Protein AF-0000000087569165 (afdb_homodimer)

Nearest PDB structures (foldseek):
  4cb9-assembly1_A  TM=2.034E-01  e=5.579E-02  Homo sapiens
  8qai-assembly2_B  TM=3.738E-01  e=1.647E+00  synthetic construct
  8e12-assembly1_C  TM=3.522E-01  e=5.221E+00  synthetic construct
  5qsu-assembly3_B  TM=2.394E-01  e=3.291E+00  Homo sapiens
  4cb9-assembly1_A  TM=1.920E-01  e=5.017E-02  Homo sapiens

Organism: Thalassiosira oceanica (NCBI:txid159749)

Secondary structure (DSSP, 8-state):
-THHHHHHHHHHHHT------SSTTHHHHHHHHHHHHHHHHHHHGGG--HHHHHHHIIIIIHHHHHHHHHH--SGGGG---SSSSS-S-TTS--PPPPPPPTT-HHHHHHHHHHHHSTT--SSPPPHHHHHHHHHHHHHHTT--S-GGGHHHHHSTT---------S-TT-HHHHTHHHHHHHHHHHHHHTGGGGTHHIIIIIHHHHHHHHHHHHT-B-THHHH--S-----SS-----B---HHHHHHHHHHHHHHHHHHHHHGGGS-HHHHHHHHHHHHHHHHHHHHHHHHHHHHHHHHHHHHHHHHTT-S-S------GGGTHHHHHHHHHHHHHHHTTHHHHHHHHHHH--HHHHHHHHHHHHHHHHHHHHHHT-HHHHHHHHHHHHHHT-S-HHHHHHHHHS--S---TT-THHHHHHHHHHHHHHHHHHHHHHHHT---S-----SS-HHHHHHHHHHHHHHHHHHHHHHHHHHHGGG--TTHHHHTTTS-----HHHHHHHHHHHHHHHHHHTS-HHHHHHHHHHHHHHHHHHTT-S-HHHHHHHHHHIIIIIGGGGT------/-THHHHHHHHHHHHT------SSS-HHHHHHHHHHHHHHHHHHHGGG--HHHHHHHIIIIIHHHHHHHHHH--SGGGG---SSSSS-S-TTS--PPPPPPPTT-HHHHHHHHHHHHSTT--SSPPPHHHHHHHHHHHHHHTT--S-GGGHHHHHSTT---------S-TT-HHHHTHHHHHHHHHHHHHHTGGGGTHHIIIIIHHHHHHHHHHHHT-B-THHHHTTS-----SS-----B---HHHHHHHHHHHHHHHHHHHHHGGGS-HHHHHHHHHHHHHHHHHHHHHHHHHHHHHHHHHHHHHHHHTT-S-S------GGGTHHHHHHHHHHHHHHHTTHHHHHHHHHHH--HHHHHHHHHHHHHHHHHHHHHHT-HHHHHHHHHHHHHHT-S-HHHHHHHHHS--S---TT-THHHHHHHHHHHHHHHHHHHHHHHHT---S-----SS-HHHHHHHHHHHHHHHHHHHHHHHHHHHGGG--TTHHHHHHHS-----HHHHHHHHHHHHHHHHHHHS-HHHHHHHHHHHHHHHHHHTT-S-HHHHHHHHHHIIIIIGGGGT------

Sequence (1142 aa):
ALWRPLLDGLASGICSSASSISGGVGCLVQRGSTMALRAILLRHGHLFSVAQWSAVLEKVILPSLQIGAESDTTPVRAISSESPSVSSLDFVGEPLPLPPPCNDEGLQKFQAMSQSDDGSPSRPLGTSELLVEASFADLRHGGDGNLSIAHSLKKKDAEKRNLHLQPFPDSWVATTAPIALGMLSDLTHANFLKLGPQSREILWPLIAKQLVQWSVGFSEDEKKNGSGDADSCRAVSRNWTPCEALVRVSCKERSRMYQQVLATVPELETSEAQGWLRTLSTNLSETLMTTVELEDLLRVEVLESKLAGLGRFPEKIESHDYLSVIPSLKTRCIASHCLQQTIPSFVDQFSNLASEEEIVCVLETLDKSRLACSRARKDEDLALAFQEAFFDQWGDGVEEVEAALKGSDGTGHRGSSEIFFLTQEASATRAIVLVLSYLYCKRRHGSDTSYDWDAEKFAEPLLLERMEEVLSEFLSSEEKDGLLIDPNVWRISRERGGQVAYYCTSFAGVVVDILKMVLDLDACKFERQKASLYPALCSLIRVQSDEIRHLVSDIFRRQVGPLVNVAEIAIALWRPLLDGLASGICSSASSISGGVGCLVQRGSTMALRAILLRHGHLFSVAQWSAVLEKVILPSLQIGAESDTTPVRAISSESPSVSSLDFVGEPLPLPPPCNDEGLQKFQAMSQSDDGSPSRPLGTSELLVEASFADLRHGGDGNLSIAHSLKKKDAEKRNLHLQPFPDSWVATTAPIALGMLSDLTHANFLKLGPQSREILWPLIAKQLVQWSVGFSEDEKKNGSGDADSCRAVSRNWTPCEALVRVSCKERSRMYQQVLATVPELETSEAQGWLRTLSTNLSETLMTTVELEDLLRVEVLESKLAGLGRFPEKIESHDYLSVIPSLKTRCIASHCLQQTIPSFVDQFSNLASEEEIVCVLETLDKSRLACSRARKDEDLALAFQEAFFDQWGDGVEEVEAALKGSDGTGHRGSSEIFFLTQEASATRAIVLVLSYLYCKRRHGSDTSYDWDAEKFAEPLLLERMEEVLSEFLSSEEKDGLLIDPNVWRISRERGGQVAYYCTSFAGVVVDILKMVLDLDACKFERQKASLYPALCSLIRVQSDEIRHLVSDIFRRQVGPLVNVAEIAI

Structure (mmCIF, N/CA/C/O backbone):
data_AF-0000000087569165-model_v1
#
loop_
_entity.id
_entity.type
_entity.pdbx_description
1 polymer 'Sec7/BIG1-like C-terminal domain-containing protein'
#
loop_
_atom_site.group_PDB
_atom_site.id
_atom_site.type_symbol
_atom_site.label_atom_id
_atom_site.label_alt_id
_atom_site.label_comp_id
_atom_site.label_asym_id
_atom_site.label_entity_id
_atom_site.label_seq_id
_atom_site.pdbx_PDB_ins_code
_atom_site.Cartn_x
_atom_site.Cartn_y
_atom_site.Cartn_z
_atom_site.occupancy
_atom_site.B_iso_or_equiv
_atom_site.auth_seq_id
_atom_site.auth_comp_id
_atom_site.auth_asym_id
_atom_site.auth_atom_id
_atom_site.pdbx_PDB_model_num
ATOM 1 N N . ALA A 1 1 ? -5.255 -65.544 -16.073 1 45.85 1 ALA A N 1
ATOM 2 C CA . ALA A 1 1 ? -5.901 -65.144 -17.321 1 45.85 1 ALA A CA 1
ATOM 3 C C . ALA A 1 1 ? -7.134 -64.286 -17.05 1 45.85 1 ALA A C 1
ATOM 5 O O . ALA A 1 1 ? -7.881 -63.952 -17.973 1 45.85 1 ALA A O 1
ATOM 6 N N . LEU A 1 2 ? -7.697 -64.284 -15.619 1 63.84 2 LEU A N 1
ATOM 7 C CA . LEU A 1 2 ? -9.033 -64.061 -15.078 1 63.84 2 LEU A CA 1
ATOM 8 C C . LEU A 1 2 ? -9.326 -62.57 -14.951 1 63.84 2 LEU A C 1
ATOM 10 O O . LEU A 1 2 ? -10.47 -62.176 -14.71 1 63.84 2 LEU A O 1
ATOM 14 N N . TRP A 1 3 ? -8.342 -61.731 -15.316 1 80.57 3 TRP A N 1
ATOM 15 C CA . TRP A 1 3 ? -8.572 -60.316 -15.043 1 80.57 3 TRP A CA 1
ATOM 16 C C . TRP A 1 3 ? -9.241 -59.635 -16.232 1 80.57 3 TRP A C 1
ATOM 18 O O . TRP A 1 3 ? -9.967 -58.652 -16.063 1 80.57 3 TRP A O 1
ATOM 28 N N . ARG A 1 4 ? -9.209 -60.192 -17.411 1 81.51 4 ARG A N 1
ATOM 29 C CA . ARG A 1 4 ? -9.563 -59.488 -18.639 1 81.51 4 ARG A CA 1
ATOM 30 C C . ARG A 1 4 ? -11.065 -59.233 -18.711 1 81.51 4 ARG A C 1
ATOM 32 O O . ARG A 1 4 ? -11.497 -58.104 -18.954 1 81.51 4 ARG A O 1
ATOM 39 N N . PRO A 1 5 ? -11.804 -60.267 -18.39 1 79.79 5 PRO A N 1
ATOM 40 C CA . PRO A 1 5 ? -13.242 -60.002 -18.473 1 79.79 5 PRO A CA 1
ATOM 41 C C . PRO A 1 5 ? -13.701 -58.923 -17.495 1 79.79 5 PRO A C 1
ATOM 43 O O . PRO A 1 5 ? -14.571 -58.113 -17.827 1 79.79 5 PRO A O 1
ATOM 46 N N . LEU A 1 6 ? -13.084 -58.891 -16.397 1 83 6 LEU A N 1
ATOM 47 C CA . LEU A 1 6 ? -13.457 -57.899 -15.394 1 83 6 LEU A CA 1
ATOM 48 C C . LEU A 1 6 ? -13.041 -56.499 -15.833 1 83 6 LEU A C 1
ATOM 50 O O . LEU A 1 6 ? -13.833 -55.557 -15.75 1 83 6 LEU A O 1
ATOM 54 N N . LEU A 1 7 ? -11.908 -56.431 -16.358 1 88.68 7 LEU A N 1
ATOM 55 C CA . LEU A 1 7 ? -11.384 -55.131 -16.758 1 88.68 7 LEU A CA 1
ATOM 56 C C . LEU A 1 7 ? -12.092 -54.621 -18.01 1 88.68 7 LEU A C 1
ATOM 58 O O . LEU A 1 7 ? -12.363 -53.425 -18.131 1 88.68 7 LEU A O 1
ATOM 62 N N . ASP A 1 8 ? -12.467 -55.508 -18.85 1 87.53 8 ASP A N 1
ATOM 63 C CA . ASP A 1 8 ? -13.211 -55.132 -20.048 1 87.53 8 ASP A CA 1
ATOM 64 C C . ASP A 1 8 ? -14.614 -54.647 -19.694 1 87.53 8 ASP A C 1
ATOM 66 O O . ASP A 1 8 ? -15.135 -53.724 -20.323 1 87.53 8 ASP A O 1
ATOM 70 N N . GLY A 1 9 ? -15.197 -55.271 -18.758 1 83.88 9 GLY A N 1
ATOM 71 C CA . GLY A 1 9 ? -16.515 -54.857 -18.304 1 83.88 9 GLY A CA 1
ATOM 72 C C . GLY A 1 9 ? -16.528 -53.468 -17.696 1 83.88 9 GLY A C 1
ATOM 73 O O . GLY A 1 9 ? -17.41 -52.661 -17.996 1 83.88 9 GLY A O 1
ATOM 74 N N . LEU A 1 10 ? -15.57 -53.258 -16.933 1 87.44 10 LEU A N 1
ATOM 75 C CA . LEU A 1 10 ? -15.496 -51.95 -16.291 1 87.44 10 LEU A CA 1
ATOM 76 C C . LEU A 1 10 ? -15.137 -50.867 -17.303 1 87.44 10 LEU A C 1
ATOM 78 O O . LEU A 1 10 ? -15.631 -49.74 -17.214 1 87.44 10 LEU A O 1
ATOM 82 N N . ALA A 1 11 ? -14.31 -51.19 -18.215 1 88.88 11 ALA A N 1
ATOM 83 C CA . ALA A 1 11 ? -13.949 -50.251 -19.274 1 88.88 11 ALA A CA 1
ATOM 84 C C . ALA A 1 11 ? -15.164 -49.889 -20.123 1 88.88 11 ALA A C 1
ATOM 86 O O . ALA A 1 11 ? -15.322 -48.736 -20.533 1 88.88 11 ALA A O 1
ATOM 87 N N . SER A 1 12 ? -15.975 -50.843 -20.321 1 85.97 12 SER A N 1
ATOM 88 C CA . SER A 1 12 ? -17.209 -50.591 -21.058 1 85.97 12 SER A CA 1
ATOM 89 C C . SER A 1 12 ? -18.147 -49.681 -20.272 1 85.97 12 SER A C 1
ATOM 91 O O . SER A 1 12 ? -18.917 -48.918 -20.859 1 85.97 12 SER A O 1
ATOM 93 N N . GLY A 1 13 ? -18.075 -49.81 -19.013 1 86 13 GLY A N 1
ATOM 94 C CA . GLY A 1 13 ? -18.865 -48.936 -18.161 1 86 13 GLY A CA 1
ATOM 95 C C . GLY A 1 13 ? -18.406 -47.491 -18.2 1 86 13 GLY A C 1
ATOM 96 O O . GLY A 1 13 ? -19.225 -46.572 -18.13 1 86 13 GLY A O 1
ATOM 97 N N . ILE A 1 14 ? -17.198 -47.337 -18.383 1 87.24 14 ILE A N 1
ATOM 98 C CA . ILE A 1 14 ? -16.609 -46.003 -18.412 1 87.24 14 ILE A CA 1
ATOM 99 C C . ILE A 1 14 ? -17.08 -45.257 -19.658 1 87.24 14 ILE A C 1
ATOM 101 O O . ILE A 1 14 ? -17.353 -44.056 -19.604 1 87.24 14 ILE A O 1
ATOM 105 N N . CYS A 1 15 ? -17.135 -45.904 -20.781 1 84.24 15 CYS A N 1
ATOM 106 C CA . CYS A 1 15 ? -17.514 -45.241 -22.024 1 84.24 15 CYS A CA 1
ATOM 107 C C . CYS A 1 15 ? -18.974 -45.515 -22.365 1 84.24 15 CYS A C 1
ATOM 109 O O . CYS A 1 15 ? -19.376 -45.406 -23.525 1 84.24 15 CYS A O 1
ATOM 111 N N . SER A 1 16 ? -19.759 -45.926 -21.392 1 80.48 16 SER A N 1
ATOM 112 C CA . SER A 1 16 ? -21.163 -46.248 -21.626 1 80.48 16 SER A CA 1
ATOM 113 C C . SER A 1 16 ? -21.937 -45.027 -22.109 1 80.48 16 SER A C 1
ATOM 115 O O . SER A 1 16 ? -21.704 -43.911 -21.639 1 80.48 16 SER A O 1
ATOM 117 N N . SER A 1 17 ? -22.611 -45.185 -23.291 1 67.41 17 SER A N 1
ATOM 118 C CA . SER A 1 17 ? -23.438 -44.111 -23.833 1 67.41 17 SER A CA 1
ATOM 119 C C . SER A 1 17 ? -24.82 -44.098 -23.188 1 67.41 17 SER A C 1
ATOM 121 O O . SER A 1 17 ? -25.715 -43.382 -23.642 1 67.41 17 SER A O 1
ATOM 123 N N . ALA A 1 18 ? -25.04 -45.048 -22.366 1 56.97 18 ALA A N 1
ATOM 124 C CA . ALA A 1 18 ? -26.384 -45.169 -21.806 1 56.97 18 ALA A CA 1
ATOM 125 C C . ALA A 1 18 ? -26.878 -43.827 -21.272 1 56.97 18 ALA A C 1
ATOM 127 O O . ALA A 1 18 ? -26.113 -43.074 -20.665 1 56.97 18 ALA A O 1
ATOM 128 N N . SER A 1 19 ? -27.794 -43.268 -22.203 1 49.8 19 SER A N 1
ATOM 129 C CA . SER A 1 19 ? -28.455 -41.982 -22.001 1 49.8 19 SER A CA 1
ATOM 130 C C . SER A 1 19 ? -28.682 -41.704 -20.519 1 49.8 19 SER A C 1
ATOM 132 O O . SER A 1 19 ? -29.027 -42.61 -19.758 1 49.8 19 SER A O 1
ATOM 134 N N . SER A 1 20 ? -27.937 -40.694 -20.036 1 46.54 20 SER A N 1
ATOM 135 C CA . SER A 1 20 ? -28.325 -40.098 -18.762 1 46.54 20 SER A CA 1
ATOM 136 C C . SER A 1 20 ? -29.825 -39.828 -18.712 1 46.54 20 SER A C 1
ATOM 138 O O . SER A 1 20 ? -30.255 -38.673 -18.748 1 46.54 20 SER A O 1
ATOM 140 N N . ILE A 1 21 ? -30.568 -40.199 -19.752 1 39.26 21 ILE A N 1
ATOM 141 C CA . ILE A 1 21 ? -31.919 -39.653 -19.829 1 39.26 21 ILE A CA 1
ATOM 142 C C . ILE A 1 21 ? -32.457 -39.405 -18.422 1 39.26 21 ILE A C 1
ATOM 144 O O . ILE A 1 21 ? -33.033 -38.35 -18.147 1 39.26 21 ILE A O 1
ATOM 148 N N . SER A 1 22 ? -33.426 -40.406 -17.976 1 33.25 22 SER A N 1
ATOM 149 C CA . SER A 1 22 ? -34.404 -40.292 -16.9 1 33.25 22 SER A CA 1
ATOM 150 C C . SER A 1 22 ? -33.723 -40.239 -15.537 1 33.25 22 SER A C 1
ATOM 152 O O . SER A 1 22 ? -33.414 -41.279 -14.95 1 33.25 22 SER A O 1
ATOM 154 N N . GLY A 1 23 ? -33.288 -39.334 -14.966 1 36.97 23 GLY A N 1
ATOM 155 C CA . GLY A 1 23 ? -32.754 -38.786 -13.73 1 36.97 23 GLY A CA 1
ATOM 156 C C . GLY A 1 23 ? -31.242 -38.864 -13.646 1 36.97 23 GLY A C 1
ATOM 157 O O . GLY A 1 23 ? -30.592 -39.403 -14.544 1 36.97 23 GLY A O 1
ATOM 158 N N . GLY A 1 24 ? -30.331 -39.024 -12.364 1 39.26 24 GLY A N 1
ATOM 159 C CA . GLY A 1 24 ? -29.099 -38.904 -11.601 1 39.26 24 GLY A CA 1
ATOM 160 C C . GLY A 1 24 ? -27.996 -39.819 -12.1 1 39.26 24 GLY A C 1
ATOM 161 O O . GLY A 1 24 ? -26.904 -39.852 -11.529 1 39.26 24 GLY A O 1
ATOM 162 N N . VAL A 1 25 ? -28.158 -40.862 -12.898 1 44.06 25 VAL A N 1
ATOM 163 C CA . VAL A 1 25 ? -27.365 -42.081 -12.783 1 44.06 25 VAL A CA 1
ATOM 164 C C . VAL A 1 25 ? -26.263 -42.083 -13.84 1 44.06 25 VAL A C 1
ATOM 166 O O . VAL A 1 25 ? -25.366 -42.929 -13.809 1 44.06 25 VAL A O 1
ATOM 169 N N . GLY A 1 26 ? -26.486 -41.598 -15.109 1 52.23 26 GLY A N 1
ATOM 170 C CA . GLY A 1 26 ? -25.544 -42.033 -16.128 1 52.23 26 GLY A CA 1
ATOM 171 C C . GLY A 1 26 ? -24.099 -41.748 -15.765 1 52.23 26 GLY A C 1
ATOM 172 O O . GLY A 1 26 ? -23.233 -42.612 -15.919 1 52.23 26 GLY A O 1
ATOM 173 N N . CYS A 1 27 ? -23.825 -40.543 -15.402 1 73.83 27 CYS A N 1
ATOM 174 C CA . CYS A 1 27 ? -22.417 -40.353 -15.071 1 73.83 27 CYS A CA 1
ATOM 175 C C . CYS A 1 27 ? -22.042 -41.133 -13.817 1 73.83 27 CYS A C 1
ATOM 177 O O . CYS A 1 27 ? -20.863 -41.237 -13.474 1 73.83 27 CYS A O 1
ATOM 179 N N . LEU A 1 28 ? -23.151 -41.817 -13.459 1 76.77 28 LEU A N 1
ATOM 180 C CA . LEU A 1 28 ? -22.891 -42.594 -12.253 1 76.77 28 LEU A CA 1
ATOM 181 C C . LEU A 1 28 ? -22.167 -43.894 -12.588 1 76.77 28 LEU A C 1
ATOM 183 O O . LEU A 1 28 ? -21.228 -44.284 -11.891 1 76.77 28 LEU A O 1
ATOM 187 N N . VAL A 1 29 ? -22.737 -44.539 -13.681 1 81.68 29 VAL A N 1
ATOM 188 C CA . VAL A 1 29 ? -22.105 -45.787 -14.094 1 81.68 29 VAL A CA 1
ATOM 189 C C . VAL A 1 29 ? -20.674 -45.516 -14.552 1 81.68 29 VAL A C 1
ATOM 191 O O . VAL A 1 29 ? -19.761 -46.286 -14.246 1 81.68 29 VAL A O 1
ATOM 194 N N . GLN A 1 30 ? -20.612 -44.479 -15.283 1 86.39 30 GLN A N 1
ATOM 195 C CA . GLN A 1 30 ? -19.284 -44.13 -15.777 1 86.39 30 GLN A CA 1
ATOM 196 C C . GLN A 1 30 ? -18.337 -43.806 -14.625 1 86.39 30 GLN A C 1
ATOM 198 O O . GLN A 1 30 ? -17.227 -44.339 -14.558 1 86.39 30 GLN A O 1
ATOM 203 N N . ARG A 1 31 ? -18.801 -43.036 -13.762 1 85.32 31 ARG A N 1
ATOM 204 C CA . ARG A 1 31 ? -17.994 -42.654 -12.607 1 85.32 31 ARG A CA 1
ATOM 205 C C . ARG A 1 31 ? -17.76 -43.846 -11.685 1 85.32 31 ARG A C 1
ATOM 207 O O . ARG A 1 31 ? -16.652 -44.039 -11.18 1 85.32 31 ARG A O 1
ATOM 214 N N . GLY A 1 32 ? -18.79 -44.579 -11.444 1 83.81 32 GLY A N 1
ATOM 215 C CA . GLY A 1 32 ? -18.663 -45.763 -10.61 1 83.81 32 GLY A CA 1
ATOM 216 C C . GLY A 1 32 ? -17.696 -46.788 -11.173 1 83.81 32 GLY A C 1
ATOM 217 O O . GLY A 1 32 ? -16.912 -47.383 -10.431 1 83.81 32 GLY A O 1
ATOM 218 N N . SER A 1 33 ? -17.799 -46.987 -12.48 1 86.88 33 SER A N 1
ATOM 219 C CA . SER A 1 33 ? -16.891 -47.926 -13.13 1 86.88 33 SER A CA 1
ATOM 220 C C . SER A 1 33 ? -15.443 -47.458 -13.025 1 86.88 33 SER A C 1
ATOM 222 O O . SER A 1 33 ? -14.536 -48.269 -12.829 1 86.88 33 SER A O 1
ATOM 224 N N . THR A 1 34 ? -15.261 -46.228 -13.198 1 89.02 34 THR A N 1
ATOM 225 C CA . THR A 1 34 ? -13.917 -45.672 -13.084 1 89.02 34 THR A CA 1
ATOM 226 C C . THR A 1 34 ? -13.383 -45.837 -11.664 1 89.02 34 THR A C 1
ATOM 228 O O . THR A 1 34 ? -12.226 -46.214 -11.47 1 89.02 34 THR A O 1
ATOM 231 N N . MET A 1 35 ? -14.204 -45.588 -10.696 1 87.53 35 MET A N 1
ATOM 232 C CA . MET A 1 35 ? -13.803 -45.712 -9.298 1 87.53 35 MET A CA 1
ATOM 233 C C . MET A 1 35 ? -13.471 -47.16 -8.952 1 87.53 35 MET A C 1
ATOM 235 O O . MET A 1 35 ? -12.498 -47.426 -8.245 1 87.53 35 MET A O 1
ATOM 239 N N . ALA A 1 36 ? -14.278 -48.001 -9.445 1 85.71 36 ALA A N 1
ATOM 240 C CA . ALA A 1 36 ? -14.058 -49.421 -9.185 1 85.71 36 ALA A CA 1
ATOM 241 C C . ALA A 1 36 ? -12.77 -49.907 -9.843 1 85.71 36 ALA A C 1
ATOM 243 O O . ALA A 1 36 ? -11.989 -50.638 -9.229 1 85.71 36 ALA A O 1
ATOM 244 N N . LEU A 1 37 ? -12.647 -49.534 -11.076 1 88.41 37 LEU A N 1
ATOM 245 C CA . LEU A 1 37 ? -11.435 -49.915 -11.792 1 88.41 37 LEU A CA 1
ATOM 246 C C . LEU A 1 37 ? -10.193 -49.408 -11.067 1 88.41 37 LEU A C 1
ATOM 248 O O . LEU A 1 37 ? -9.218 -50.146 -10.906 1 88.41 37 LEU A O 1
ATOM 252 N N . ARG A 1 38 ? -10.227 -48.191 -10.672 1 89.33 38 ARG A N 1
ATOM 253 C CA . ARG A 1 38 ? -9.133 -47.58 -9.923 1 89.33 38 ARG A CA 1
ATOM 254 C C . ARG A 1 38 ? -8.827 -48.372 -8.657 1 89.33 38 ARG A C 1
ATOM 256 O O . ARG A 1 38 ? -7.668 -48.684 -8.378 1 89.33 38 ARG A O 1
ATOM 263 N N . ALA A 1 39 ? -9.84 -48.674 -7.927 1 85.42 39 ALA A N 1
ATOM 264 C CA . ALA A 1 39 ? -9.662 -49.389 -6.666 1 85.42 39 ALA A CA 1
ATOM 265 C C . ALA A 1 39 ? -9.064 -50.773 -6.901 1 85.42 39 ALA A C 1
ATOM 267 O O . ALA A 1 39 ? -8.17 -51.203 -6.168 1 85.42 39 ALA A O 1
ATOM 268 N N . ILE A 1 40 ? -9.505 -51.435 -7.857 1 86.13 40 ILE A N 1
ATOM 269 C CA . ILE A 1 40 ? -9.064 -52.794 -8.156 1 86.13 40 ILE A CA 1
ATOM 270 C C . ILE A 1 40 ? -7.607 -52.775 -8.611 1 86.13 40 ILE A C 1
ATOM 272 O O . ILE A 1 40 ? -6.793 -53.573 -8.141 1 86.13 40 ILE A O 1
ATOM 276 N N . LEU A 1 41 ? -7.312 -51.898 -9.461 1 89.25 41 LEU A N 1
ATOM 277 C CA . LEU A 1 41 ? -5.965 -51.853 -10.018 1 89.25 41 LEU A CA 1
ATOM 278 C C . LEU A 1 41 ? -4.959 -51.388 -8.971 1 89.25 41 LEU A C 1
ATOM 280 O O . LEU A 1 41 ? -3.807 -51.828 -8.972 1 89.25 41 LEU A O 1
ATOM 284 N N . LEU A 1 42 ? -5.36 -50.548 -8.11 1 88.96 42 LEU A N 1
ATOM 285 C CA . LEU A 1 42 ? -4.461 -50.108 -7.048 1 88.96 42 LEU A CA 1
ATOM 286 C C . LEU A 1 42 ? -4.19 -51.239 -6.062 1 88.96 42 LEU A C 1
ATOM 288 O O . LEU A 1 42 ? -3.084 -51.352 -5.529 1 88.96 42 LEU A O 1
ATOM 292 N N . ARG A 1 43 ? -5.081 -52.044 -5.907 1 84.5 43 ARG A N 1
ATOM 293 C CA . ARG A 1 43 ? -4.952 -53.13 -4.941 1 84.5 43 ARG A CA 1
ATOM 294 C C . ARG A 1 43 ? -4.218 -54.32 -5.55 1 84.5 43 ARG A C 1
ATOM 296 O O . ARG A 1 43 ? -3.405 -54.962 -4.881 1 84.5 43 ARG A O 1
ATOM 303 N N . HIS A 1 44 ? -4.519 -54.612 -6.746 1 86.13 44 HIS A N 1
ATOM 304 C CA . HIS A 1 44 ? -4.022 -55.859 -7.316 1 86.13 44 HIS A CA 1
ATOM 305 C C . HIS A 1 44 ? -2.978 -55.594 -8.394 1 86.13 44 HIS A C 1
ATOM 307 O O . HIS A 1 44 ? -2.422 -56.532 -8.97 1 86.13 44 HIS A O 1
ATOM 313 N N . GLY A 1 45 ? -2.661 -54.412 -8.685 1 86.55 45 GLY A N 1
ATOM 314 C CA . GLY A 1 45 ? -1.739 -54.061 -9.753 1 86.55 45 GLY A CA 1
ATOM 315 C C . GLY A 1 45 ? -0.338 -54.599 -9.534 1 86.55 45 GLY A C 1
ATOM 316 O O . GLY A 1 45 ? 0.43 -54.753 -10.486 1 86.55 45 GLY A O 1
ATOM 317 N N . HIS A 1 46 ? -0.027 -54.866 -8.286 1 86.61 46 HIS A N 1
ATOM 318 C CA . HIS A 1 46 ? 1.305 -55.382 -7.988 1 86.61 46 HIS A CA 1
ATOM 319 C C . HIS A 1 46 ? 1.502 -56.773 -8.581 1 86.61 46 HIS A C 1
ATOM 321 O O . HIS A 1 46 ? 2.636 -57.233 -8.731 1 86.61 46 HIS A O 1
ATOM 327 N N . LEU A 1 47 ? 0.378 -57.394 -8.933 1 87.7 47 LEU A N 1
ATOM 328 C CA . LEU A 1 47 ? 0.432 -58.746 -9.48 1 87.7 47 LEU A CA 1
ATOM 329 C C . LEU A 1 47 ? 0.719 -58.715 -10.977 1 87.7 47 LEU A C 1
ATOM 331 O O . LEU A 1 47 ? 1.012 -59.751 -11.579 1 87.7 47 LEU A O 1
ATOM 335 N N . PHE A 1 48 ? 0.727 -57.573 -11.579 1 91.34 48 PHE A N 1
ATOM 336 C CA . PHE A 1 48 ? 0.853 -57.46 -13.027 1 91.34 48 PHE A CA 1
ATOM 337 C C . PHE A 1 48 ? 2.306 -57.241 -13.429 1 91.34 48 PHE A C 1
ATOM 339 O O . PHE A 1 48 ? 3.025 -56.473 -12.786 1 91.34 48 PHE A O 1
ATOM 346 N N . SER A 1 49 ? 2.714 -57.993 -14.443 1 90.4 49 SER A N 1
ATOM 347 C CA . SER A 1 49 ? 4.002 -57.714 -15.07 1 90.4 49 SER A CA 1
ATOM 348 C C . SER A 1 49 ? 3.934 -56.464 -15.941 1 90.4 49 SER A C 1
ATOM 350 O O . SER A 1 49 ? 2.849 -55.94 -16.201 1 90.4 49 SER A O 1
ATOM 352 N N . VAL A 1 50 ? 4.997 -55.97 -16.415 1 93.77 50 VAL A N 1
ATOM 353 C CA . VAL A 1 50 ? 5.05 -54.778 -17.255 1 93.77 50 VAL A CA 1
ATOM 354 C C . VAL A 1 50 ? 4.298 -55.03 -18.56 1 93.77 50 VAL A C 1
ATOM 356 O O . VAL A 1 50 ? 3.602 -54.145 -19.063 1 93.77 50 VAL A O 1
ATOM 359 N N . ALA A 1 51 ? 4.462 -56.201 -19.015 1 92.28 51 ALA A N 1
ATOM 360 C CA . ALA A 1 51 ? 3.784 -56.558 -20.259 1 92.28 51 ALA A CA 1
ATOM 361 C C . ALA A 1 51 ? 2.269 -56.572 -20.073 1 92.28 51 ALA A C 1
ATOM 363 O O . ALA A 1 51 ? 1.524 -56.157 -20.965 1 92.28 51 ALA A O 1
ATOM 364 N N . GLN A 1 52 ? 1.862 -57.058 -18.954 1 92.35 52 GLN A N 1
ATOM 365 C CA . GLN A 1 52 ? 0.435 -57.09 -18.654 1 92.35 52 GLN A CA 1
ATOM 366 C C . GLN A 1 52 ? -0.123 -55.68 -18.483 1 92.35 52 GLN A C 1
ATOM 368 O O . GLN A 1 52 ? -1.2 -55.366 -18.995 1 92.35 52 GLN A O 1
ATOM 373 N N . TRP A 1 53 ? 0.65 -54.887 -17.823 1 94.07 53 TRP A N 1
ATOM 374 C CA . TRP A 1 53 ? 0.237 -53.5 -17.641 1 94.07 53 TRP A CA 1
ATOM 375 C C . TRP A 1 53 ? 0.132 -52.782 -18.982 1 94.07 53 TRP A C 1
ATOM 377 O O . TRP A 1 53 ? -0.8 -52.006 -19.207 1 94.07 53 TRP A O 1
ATOM 387 N N . SER A 1 54 ? 1.084 -52.988 -19.838 1 94.92 54 SER A N 1
ATOM 388 C CA . SER A 1 54 ? 1.07 -52.373 -21.161 1 94.92 54 SER A CA 1
ATOM 389 C C . SER A 1 54 ? -0.178 -52.77 -21.942 1 94.92 54 SER A C 1
ATOM 391 O O . SER A 1 54 ? -0.809 -51.927 -22.583 1 94.92 54 SER A O 1
ATOM 393 N N . ALA A 1 55 ? -0.546 -53.96 -21.788 1 93.05 55 ALA A N 1
ATOM 394 C CA . ALA A 1 55 ? -1.727 -54.455 -22.49 1 93.05 55 ALA A CA 1
ATOM 395 C C . ALA A 1 55 ? -3.004 -53.865 -21.898 1 93.05 55 ALA A C 1
ATOM 397 O O . ALA A 1 55 ? -3.921 -53.49 -22.632 1 93.05 55 ALA A O 1
ATOM 398 N N . VAL A 1 56 ? -3.055 -53.804 -20.627 1 92.94 56 VAL A N 1
ATOM 399 C CA . VAL A 1 56 ? -4.237 -53.29 -19.942 1 92.94 56 VAL A CA 1
ATOM 400 C C . VAL A 1 56 ? -4.409 -51.805 -20.251 1 92.94 56 VAL A C 1
ATOM 402 O O . VAL A 1 56 ? -5.522 -51.344 -20.514 1 92.94 56 VAL A O 1
ATOM 405 N N . LEU A 1 57 ? -3.329 -51.056 -20.283 1 94.44 57 LEU A N 1
ATOM 406 C CA . LEU A 1 57 ? -3.388 -49.623 -20.551 1 94.44 57 LEU A CA 1
ATOM 407 C C . LEU A 1 57 ? -3.758 -49.356 -22.006 1 94.44 57 LEU A C 1
ATOM 409 O O . LEU A 1 57 ? -4.671 -48.577 -22.285 1 94.44 57 LEU A O 1
ATOM 413 N N . GLU A 1 58 ? -3.154 -50.009 -22.893 1 94.22 58 GLU A N 1
ATOM 414 C CA . GLU A 1 58 ? -3.258 -49.711 -24.318 1 94.22 58 GLU A CA 1
ATOM 415 C C . GLU A 1 58 ? -4.579 -50.214 -24.892 1 94.22 58 GLU A C 1
ATOM 417 O O . GLU A 1 58 ? -5.148 -49.592 -25.792 1 94.22 58 GLU A O 1
ATOM 422 N N . LYS A 1 59 ? -5.054 -51.272 -24.336 1 91.73 59 LYS A N 1
ATOM 423 C CA . LYS A 1 59 ? -6.179 -51.916 -25.007 1 91.73 59 LYS A CA 1
ATOM 424 C C . LYS A 1 59 ? -7.469 -51.736 -24.212 1 91.73 59 LYS A C 1
ATOM 426 O O . LYS A 1 59 ? -8.565 -51.899 -24.753 1 91.73 59 LYS A O 1
ATOM 431 N N . VAL A 1 60 ? -7.319 -51.375 -22.983 1 92.68 60 VAL A N 1
ATOM 432 C CA . VAL A 1 60 ? -8.54 -51.385 -22.184 1 92.68 60 VAL A CA 1
ATOM 433 C C . VAL A 1 60 ? -8.786 -49.996 -21.599 1 92.68 60 VAL A C 1
ATOM 435 O O . VAL A 1 60 ? -9.739 -49.314 -21.983 1 92.68 60 VAL A O 1
ATOM 438 N N . ILE A 1 61 ? -7.864 -49.483 -20.885 1 93.6 61 ILE A N 1
ATOM 439 C CA . ILE A 1 61 ? -8.104 -48.308 -20.054 1 93.6 61 ILE A CA 1
ATOM 440 C C . ILE A 1 61 ? -8.081 -47.05 -20.921 1 93.6 61 ILE A C 1
ATOM 442 O O . ILE A 1 61 ? -9.064 -46.307 -20.974 1 93.6 61 ILE A O 1
ATOM 446 N N . LEU A 1 62 ? -7.033 -46.768 -21.7 1 95.56 62 LEU A N 1
ATOM 447 C CA . LEU A 1 62 ? -6.829 -45.509 -22.408 1 95.56 62 LEU A CA 1
ATOM 448 C C . LEU A 1 62 ? -7.869 -45.329 -23.508 1 95.56 62 LEU A C 1
ATOM 450 O O . LEU A 1 62 ? -8.447 -44.249 -23.652 1 95.56 62 LEU A O 1
ATOM 454 N N . PRO A 1 63 ? -8.195 -46.336 -24.27 1 93.78 63 PRO A N 1
ATOM 455 C CA . PRO A 1 63 ? -9.253 -46.16 -25.268 1 93.78 63 PRO A CA 1
ATOM 456 C C . PRO A 1 63 ? -10.606 -45.83 -24.642 1 93.78 63 PRO A C 1
ATOM 458 O O . PRO A 1 63 ? -11.371 -45.038 -25.198 1 93.78 63 PRO A O 1
ATOM 461 N N . SER A 1 64 ? -10.889 -46.431 -23.475 1 93.01 64 SER A N 1
ATOM 462 C CA . SER A 1 64 ? -12.165 -46.166 -22.818 1 93.01 64 SER A CA 1
ATOM 463 C C . SER A 1 64 ? -12.248 -44.722 -22.334 1 93.01 64 SER A C 1
ATOM 465 O O . SER A 1 64 ? -13.309 -44.099 -22.403 1 93.01 64 SER A O 1
ATOM 467 N N . LEU A 1 65 ? -11.141 -44.236 -21.854 1 94.22 65 LEU A N 1
ATOM 468 C CA . LEU A 1 65 ? -11.117 -42.849 -21.402 1 94.22 65 LEU A CA 1
ATOM 469 C C . LEU A 1 65 ? -11.334 -41.893 -22.571 1 94.22 65 LEU A C 1
ATOM 471 O O . LEU A 1 65 ? -12.072 -40.914 -22.448 1 94.22 65 LEU A O 1
ATOM 475 N N . GLN A 1 66 ? -10.71 -42.195 -23.682 1 92.77 66 GLN A N 1
ATOM 476 C CA . GLN A 1 66 ? -10.795 -41.316 -24.844 1 92.77 66 GLN A CA 1
ATOM 477 C C . GLN A 1 66 ? -12.201 -41.323 -25.438 1 92.77 66 GLN A C 1
ATOM 479 O O . GLN A 1 66 ? -12.718 -40.277 -25.834 1 92.77 66 GLN A O 1
ATOM 484 N N . ILE A 1 67 ? -12.78 -42.434 -25.449 1 91.23 67 ILE A N 1
ATOM 485 C CA . ILE A 1 67 ? -14.14 -42.545 -25.964 1 91.23 67 ILE A CA 1
ATOM 486 C C . ILE A 1 67 ? -15.097 -41.765 -25.066 1 91.23 67 ILE A C 1
ATOM 488 O O . ILE A 1 67 ? -16.007 -41.09 -25.555 1 91.23 67 ILE A O 1
ATOM 492 N N . GLY A 1 68 ? -14.901 -41.922 -23.776 1 89.58 68 GLY A N 1
ATOM 493 C CA . GLY A 1 68 ? -15.72 -41.156 -22.851 1 89.58 68 GLY A CA 1
ATOM 494 C C . GLY A 1 68 ? -15.601 -39.657 -23.049 1 89.58 68 GLY A C 1
ATOM 495 O O . GLY A 1 68 ? -16.607 -38.944 -23.053 1 89.58 68 GLY A O 1
ATOM 496 N N . ALA A 1 69 ? -14.414 -39.187 -23.29 1 91.73 69 ALA A N 1
ATOM 497 C CA . ALA A 1 69 ? -14.166 -37.76 -23.474 1 91.73 69 ALA A CA 1
ATOM 498 C C . ALA A 1 69 ? -14.763 -37.264 -24.788 1 91.73 69 ALA A C 1
ATOM 500 O O . ALA A 1 69 ? -15.321 -36.166 -24.849 1 91.73 69 ALA A O 1
ATOM 501 N N . GLU A 1 70 ? -14.668 -38.038 -25.819 1 89.93 70 GLU A N 1
ATOM 502 C CA . GLU A 1 70 ? -15.144 -37.647 -27.142 1 89.93 70 GLU A CA 1
ATOM 503 C C . GLU A 1 70 ? -16.667 -37.71 -27.222 1 89.93 70 GLU A C 1
ATOM 505 O O . GLU A 1 70 ? -17.282 -37.002 -28.021 1 89.93 70 GLU A O 1
ATOM 510 N N . SER A 1 71 ? -17.261 -38.498 -26.387 1 87.74 71 SER A N 1
ATOM 511 C CA . SER A 1 71 ? -18.699 -38.726 -26.476 1 87.74 71 SER A CA 1
ATOM 512 C C . SER A 1 71 ? -19.475 -37.678 -25.686 1 87.74 71 SER A C 1
ATOM 514 O O . SER A 1 71 ? -20.699 -37.587 -25.8 1 87.74 71 SER A O 1
ATOM 516 N N . ASP A 1 72 ? -18.778 -36.871 -24.937 1 88.61 72 ASP A N 1
ATOM 517 C CA . ASP A 1 72 ? -19.465 -35.856 -24.144 1 88.61 72 ASP A CA 1
ATOM 518 C C . ASP A 1 72 ? -19.94 -34.702 -25.023 1 88.61 72 ASP A C 1
ATOM 520 O O . ASP A 1 72 ? -19.129 -34.02 -25.654 1 88.61 72 ASP A O 1
ATOM 524 N N . THR A 1 73 ? -21.185 -34.434 -25.126 1 85.95 73 THR A N 1
ATOM 525 C CA . THR A 1 73 ? -21.739 -33.368 -25.953 1 85.95 73 THR A CA 1
ATOM 526 C C . THR A 1 73 ? -22.387 -32.291 -25.087 1 85.95 73 THR A C 1
ATOM 528 O O . THR A 1 73 ? -23.2 -31.503 -25.572 1 85.95 73 THR A O 1
ATOM 531 N N . THR A 1 74 ? -22.01 -32.241 -23.843 1 86.85 74 THR A N 1
ATOM 532 C CA . THR A 1 74 ? -22.617 -31.282 -22.926 1 86.85 74 THR A CA 1
ATOM 533 C C . THR A 1 74 ? -22.049 -29.884 -23.152 1 86.85 74 THR A C 1
ATOM 535 O O . THR A 1 74 ? -21.013 -29.726 -23.801 1 86.85 74 THR A O 1
ATOM 538 N N . PRO A 1 75 ? -22.648 -28.888 -22.61 1 87.22 75 PRO A N 1
ATOM 539 C CA . PRO A 1 75 ? -22.224 -27.499 -22.802 1 87.22 75 PRO A CA 1
ATOM 540 C C . PRO A 1 75 ? -20.872 -27.2 -22.158 1 87.22 75 PRO A C 1
ATOM 542 O O . PRO A 1 75 ? -20.269 -26.16 -22.434 1 87.22 75 PRO A O 1
ATOM 545 N N . VAL A 1 76 ? -20.423 -28.092 -21.318 1 89.16 76 VAL A N 1
ATOM 546 C CA . VAL A 1 76 ? -19.138 -27.891 -20.656 1 89.16 76 VAL A CA 1
ATOM 547 C C . VAL A 1 76 ? -18.035 -27.747 -21.702 1 89.16 76 VAL A C 1
ATOM 549 O O . VAL A 1 76 ? -17.067 -27.011 -21.496 1 89.16 76 VAL A O 1
ATOM 552 N N . ARG A 1 77 ? -18.241 -28.26 -22.835 1 89.38 77 ARG A N 1
ATOM 553 C CA . ARG A 1 77 ? -17.237 -28.271 -23.894 1 89.38 77 ARG A CA 1
ATOM 554 C C . ARG A 1 77 ? -17.091 -26.891 -24.526 1 89.38 77 ARG A C 1
ATOM 556 O O . ARG A 1 77 ? -16.063 -26.586 -25.134 1 89.38 77 ARG A O 1
ATOM 563 N N . ALA A 1 78 ? -18.091 -26.085 -24.333 1 87.36 78 ALA A N 1
ATOM 564 C CA . ALA A 1 78 ? -18.091 -24.782 -24.995 1 87.36 78 ALA A CA 1
ATOM 565 C C . ALA A 1 78 ? -17.671 -23.677 -24.031 1 87.36 78 ALA A C 1
ATOM 567 O O . ALA A 1 78 ? -17.48 -22.529 -24.438 1 87.36 78 ALA A O 1
ATOM 568 N N . ILE A 1 79 ? -17.468 -24.028 -22.823 1 87.5 79 ILE A N 1
ATOM 569 C CA . ILE A 1 79 ? -17.106 -23.012 -21.841 1 87.5 79 ILE A CA 1
ATOM 570 C C . ILE A 1 79 ? -15.647 -22.603 -22.036 1 87.5 79 ILE A C 1
ATOM 572 O O . ILE A 1 79 ? -14.759 -23.456 -22.088 1 87.5 79 ILE A O 1
ATOM 576 N N . SER A 1 80 ? -15.464 -21.3 -22.298 1 84.34 80 SER A N 1
ATOM 577 C CA . SER A 1 80 ? -14.12 -20.755 -22.462 1 84.34 80 SER A CA 1
ATOM 578 C C . SER A 1 80 ? -13.86 -19.62 -21.476 1 84.34 80 SER A C 1
ATOM 580 O O . SER A 1 80 ? -14.696 -18.73 -21.312 1 84.34 80 SER A O 1
ATOM 582 N N . SER A 1 81 ? -12.798 -19.657 -20.835 1 85.29 81 SER A N 1
ATOM 583 C CA . SER A 1 81 ? -12.424 -18.633 -19.865 1 85.29 81 SER A CA 1
ATOM 584 C C . SER A 1 81 ? -11.994 -17.345 -20.558 1 85.29 81 SER A C 1
ATOM 586 O O . SER A 1 81 ? -11.568 -17.368 -21.714 1 85.29 81 SER A O 1
ATOM 588 N N . GLU A 1 82 ? -12.138 -16.224 -19.867 1 76.94 82 GLU A N 1
ATOM 589 C CA . GLU A 1 82 ? -11.782 -14.915 -20.406 1 76.94 82 GLU A CA 1
ATOM 590 C C . GLU A 1 82 ? -10.279 -14.67 -20.313 1 76.94 82 GLU A C 1
ATOM 592 O O . GLU A 1 82 ? -9.748 -13.778 -20.978 1 76.94 82 GLU A O 1
ATOM 597 N N . SER A 1 83 ? -9.666 -15.436 -19.547 1 82.99 83 SER A N 1
ATOM 598 C CA . SER A 1 83 ? -8.214 -15.374 -19.418 1 82.99 83 SER A CA 1
ATOM 599 C C . SER A 1 83 ? -7.636 -16.729 -19.025 1 82.99 83 SER A C 1
ATOM 601 O O . SER A 1 83 ? -8.322 -17.548 -18.41 1 82.99 83 SER A O 1
ATOM 603 N N . PRO A 1 84 ? -6.415 -16.904 -19.395 1 87.73 84 PRO A N 1
ATOM 604 C CA . PRO A 1 84 ? -5.796 -18.177 -19.017 1 87.73 84 PRO A CA 1
ATOM 605 C C . PRO A 1 84 ? -5.612 -18.318 -17.508 1 87.73 84 PRO A C 1
ATOM 607 O O . PRO A 1 84 ? -5.638 -19.433 -16.981 1 87.73 84 PRO A O 1
ATOM 610 N N . SER A 1 85 ? -5.473 -17.266 -16.787 1 83.56 85 SER A N 1
ATOM 611 C CA . SER A 1 85 ? -5.153 -17.311 -15.364 1 83.56 85 SER A CA 1
ATOM 612 C C . SER A 1 85 ? -6.415 -17.446 -14.518 1 83.56 85 SER A C 1
ATOM 614 O O . SER A 1 85 ? -6.354 -17.888 -13.369 1 83.56 85 SER A O 1
ATOM 616 N N . VAL A 1 86 ? -7.518 -17.102 -15.05 1 77.89 86 VAL A N 1
ATOM 617 C CA . VAL A 1 86 ? -8.789 -17.188 -14.338 1 77.89 86 VAL A CA 1
ATOM 618 C C . VAL A 1 86 ? -9.688 -18.223 -15.01 1 77.89 86 VAL A C 1
ATOM 620 O O . VAL A 1 86 ? -10.105 -18.042 -16.156 1 77.89 86 VAL A O 1
ATOM 623 N N . SER A 1 87 ? -9.972 -19.197 -14.284 1 78.1 87 SER A N 1
ATOM 624 C CA . SER A 1 87 ? -10.77 -20.276 -14.857 1 78.1 87 SER A CA 1
ATOM 625 C C . SER A 1 87 ? -12.255 -20.078 -14.57 1 78.1 87 SER A C 1
ATOM 627 O O . SER A 1 87 ? -12.633 -19.703 -13.458 1 78.1 87 SER A O 1
ATOM 629 N N . SER A 1 88 ? -13.01 -20.248 -15.576 1 73.38 88 SER A N 1
ATOM 630 C CA . SER A 1 88 ? -14.462 -20.273 -15.426 1 73.38 88 SER A CA 1
ATOM 631 C C . SER A 1 88 ? -14.967 -21.69 -15.174 1 73.38 88 SER A C 1
ATOM 633 O O . SER A 1 88 ? -16.172 -21.944 -15.229 1 73.38 88 SER A O 1
ATOM 635 N N . LEU A 1 89 ? -13.971 -22.623 -14.947 1 84.18 89 LEU A N 1
ATOM 636 C CA . LEU A 1 89 ? -14.311 -24.036 -14.826 1 84.18 89 LEU A CA 1
ATOM 637 C C . LEU A 1 89 ? -14.053 -24.538 -13.41 1 84.18 89 LEU A C 1
ATOM 639 O O . LEU A 1 89 ? -13.576 -25.659 -13.221 1 84.18 89 LEU A O 1
ATOM 643 N N . ASP A 1 90 ? -14.362 -23.792 -12.433 1 78.26 90 ASP A N 1
ATOM 644 C CA . ASP A 1 90 ? -14.118 -24.135 -11.035 1 78.26 90 ASP A CA 1
ATOM 645 C C . ASP A 1 90 ? -15.005 -25.297 -10.592 1 78.26 90 ASP A C 1
ATOM 647 O O . ASP A 1 90 ? -14.769 -25.9 -9.543 1 78.26 90 ASP A O 1
ATOM 651 N N . PHE A 1 91 ? -15.886 -25.752 -11.528 1 75.12 91 PHE A N 1
ATOM 652 C CA . PHE A 1 91 ? -16.815 -26.82 -11.181 1 75.12 91 PHE A CA 1
ATOM 653 C C . PHE A 1 91 ? -16.252 -28.179 -11.58 1 75.12 91 PHE A C 1
ATOM 655 O O . PHE A 1 91 ? -16.828 -29.217 -11.249 1 75.12 91 PHE A O 1
ATOM 662 N N . VAL A 1 92 ? -15.147 -28.209 -12.224 1 80.54 92 VAL A N 1
ATOM 663 C CA . VAL A 1 92 ? -14.559 -29.479 -12.636 1 80.54 92 VAL A CA 1
ATOM 664 C C . VAL A 1 92 ? -14.097 -30.259 -11.407 1 80.54 92 VAL A C 1
ATOM 666 O O . VAL A 1 92 ? -13.492 -29.69 -10.495 1 80.54 92 VAL A O 1
ATOM 669 N N . GLY A 1 93 ? -14.366 -31.478 -11.243 1 72.29 93 GLY A N 1
ATOM 670 C CA . GLY A 1 93 ? -14.109 -32.323 -10.088 1 72.29 93 GLY A CA 1
ATOM 671 C C . GLY A 1 93 ? -12.635 -32.444 -9.752 1 72.29 93 GLY A C 1
ATOM 672 O O . GLY A 1 93 ? -11.781 -31.976 -10.508 1 72.29 93 GLY A O 1
ATOM 673 N N . GLU A 1 94 ? -12.314 -33 -8.563 1 75.08 94 GLU A N 1
ATOM 674 C CA . GLU A 1 94 ? -10.963 -33.256 -8.072 1 75.08 94 GLU A CA 1
ATOM 675 C C . GLU A 1 94 ? -10.68 -34.753 -7.992 1 75.08 94 GLU A C 1
ATOM 677 O O . GLU A 1 94 ? -11.607 -35.565 -7.953 1 75.08 94 GLU A O 1
ATOM 682 N N . PRO A 1 95 ? -9.406 -34.975 -8.111 1 71.47 95 PRO A N 1
ATOM 683 C CA . PRO A 1 95 ? -9.074 -36.396 -7.983 1 71.47 95 PRO A CA 1
ATOM 684 C C . PRO A 1 95 ? -9.489 -36.98 -6.635 1 71.47 95 PRO A C 1
ATOM 686 O O . PRO A 1 95 ? -9.593 -36.249 -5.647 1 71.47 95 PRO A O 1
ATOM 689 N N . LEU A 1 96 ? -9.737 -38.261 -6.657 1 73.48 96 LEU A N 1
ATOM 690 C CA . LEU A 1 96 ? -10.252 -38.967 -5.489 1 73.48 96 LEU A CA 1
ATOM 691 C C . LEU A 1 96 ? -9.123 -39.325 -4.528 1 73.48 96 LEU A C 1
ATOM 693 O O . LEU A 1 96 ? -7.965 -39.433 -4.938 1 73.48 96 LEU A O 1
ATOM 697 N N . PRO A 1 97 ? -9.496 -39.389 -3.299 1 71.06 97 PRO A N 1
ATOM 698 C CA . PRO A 1 97 ? -8.5 -39.897 -2.352 1 71.06 97 PRO A CA 1
ATOM 699 C C . PRO A 1 97 ? -8.132 -41.356 -2.61 1 71.06 97 PRO A C 1
ATOM 701 O O . PRO A 1 97 ? -8.881 -42.078 -3.273 1 71.06 97 PRO A O 1
ATOM 704 N N . LEU A 1 98 ? -7.028 -41.791 -2.127 1 72.11 98 LEU A N 1
ATOM 705 C CA . LEU A 1 98 ? -6.567 -43.164 -2.303 1 72.11 98 LEU A CA 1
ATOM 706 C C . LEU A 1 98 ? -7.518 -44.148 -1.63 1 72.11 98 LEU A C 1
ATOM 708 O O . LEU A 1 98 ? -8.056 -43.863 -0.558 1 72.11 98 LEU A O 1
ATOM 712 N N . PRO A 1 99 ? -7.813 -45.229 -2.294 1 68.31 99 PRO A N 1
ATOM 713 C CA . PRO A 1 99 ? -8.698 -46.237 -1.705 1 68.31 99 PRO A CA 1
ATOM 714 C C . PRO A 1 99 ? -8.109 -46.877 -0.449 1 68.31 99 PRO A C 1
ATOM 716 O O . PRO A 1 99 ? -6.886 -46.94 -0.3 1 68.31 99 PRO A O 1
ATOM 719 N N . PRO A 1 100 ? -8.868 -47.194 0.464 1 70.49 100 PRO A N 1
ATOM 720 C CA . PRO A 1 100 ? -8.396 -47.81 1.707 1 70.49 100 PRO A CA 1
ATOM 721 C C . PRO A 1 100 ? -7.696 -49.147 1.475 1 70.49 100 PRO A C 1
ATOM 723 O O . PRO A 1 100 ? -7.926 -49.799 0.453 1 70.49 100 PRO A O 1
ATOM 726 N N . PRO A 1 101 ? -6.788 -49.491 2.366 1 70.82 101 PRO A N 1
ATOM 727 C CA . PRO A 1 101 ? -6.09 -50.774 2.258 1 70.82 101 PRO A CA 1
ATOM 728 C C . PRO A 1 101 ? -7.023 -51.97 2.439 1 70.82 101 PRO A C 1
ATOM 730 O O . PRO A 1 101 ? -8.193 -51.797 2.789 1 70.82 101 PRO A O 1
ATOM 733 N N . CYS A 1 102 ? -6.565 -53.121 2.073 1 65.25 102 CYS A N 1
ATOM 734 C CA . CYS A 1 102 ? -7.345 -54.353 2.108 1 65.25 102 CYS A CA 1
ATOM 735 C C . CYS A 1 102 ? -7.896 -54.611 3.505 1 65.25 102 CYS A C 1
ATOM 737 O O . CYS A 1 102 ? -8.988 -55.163 3.654 1 65.25 102 CYS A O 1
ATOM 739 N N . ASN A 1 103 ? -7.101 -54.165 4.399 1 70.89 103 ASN A N 1
ATOM 740 C CA . ASN A 1 103 ? -7.491 -54.479 5.769 1 70.89 103 ASN A CA 1
ATOM 741 C C . ASN A 1 103 ? -8.22 -53.31 6.426 1 70.89 103 ASN A C 1
ATOM 743 O O . ASN A 1 103 ? -8.25 -53.202 7.653 1 70.89 103 ASN A O 1
ATOM 747 N N . ASP A 1 104 ? -8.778 -52.627 5.618 1 78.55 104 ASP A N 1
ATOM 748 C CA . ASP A 1 104 ? -9.483 -51.476 6.175 1 78.55 104 ASP A CA 1
ATOM 749 C C . ASP A 1 104 ? -10.752 -51.909 6.904 1 78.55 104 ASP A C 1
ATOM 751 O O . ASP A 1 104 ? -11.526 -52.717 6.387 1 78.55 104 ASP A O 1
ATOM 755 N N . GLU A 1 105 ? -10.879 -51.412 8.046 1 78.56 105 GLU A N 1
ATOM 756 C CA . GLU A 1 105 ? -12.005 -51.796 8.891 1 78.56 105 GLU A CA 1
ATOM 757 C C . GLU A 1 105 ? -13.334 -51.394 8.256 1 78.56 105 GLU A C 1
ATOM 759 O O . GLU A 1 105 ? -14.314 -52.138 8.331 1 78.56 105 GLU A O 1
ATOM 764 N N . GLY A 1 106 ? -13.281 -50.362 7.589 1 78.17 106 GLY A N 1
ATOM 765 C CA . GLY A 1 106 ? -14.514 -49.896 6.974 1 78.17 106 GLY A CA 1
ATOM 766 C C . GLY A 1 106 ? -14.977 -50.774 5.827 1 78.17 106 GLY A C 1
ATOM 767 O O . GLY A 1 106 ? -16.168 -51.07 5.706 1 78.17 106 GLY A O 1
ATOM 768 N N . LEU A 1 107 ? -14.068 -51.196 5.113 1 79.84 107 LEU A N 1
ATOM 769 C CA . LEU A 1 107 ? -14.397 -52.062 3.986 1 79.84 107 LEU A CA 1
ATOM 770 C C . LEU A 1 107 ? -14.889 -53.421 4.471 1 79.84 107 LEU A C 1
ATOM 772 O O . LEU A 1 107 ? -15.766 -54.027 3.851 1 79.84 107 LEU A O 1
ATOM 776 N N . GLN A 1 108 ? -14.253 -53.815 5.524 1 81.79 108 GLN A N 1
ATOM 777 C CA . GLN A 1 108 ? -14.679 -55.09 6.093 1 81.79 108 GLN A CA 1
ATOM 778 C C . GLN A 1 108 ? -16.101 -55 6.64 1 81.79 108 GLN A C 1
ATOM 780 O O . GLN A 1 108 ? -16.887 -55.939 6.496 1 81.79 108 GLN A O 1
ATOM 785 N N . LYS A 1 109 ? -16.31 -53.915 7.251 1 81.79 109 LYS A N 1
ATOM 786 C CA . LYS A 1 109 ? -17.666 -53.707 7.75 1 81.79 109 LYS A CA 1
ATOM 787 C C . LYS A 1 109 ? -18.674 -53.677 6.605 1 81.79 109 LYS A C 1
ATOM 789 O O . LYS A 1 109 ? -19.778 -54.211 6.729 1 81.79 109 LYS A O 1
ATOM 794 N N . PHE A 1 110 ? -18.221 -53.09 5.615 1 82.65 110 PHE A N 1
ATOM 795 C CA . PHE A 1 110 ? -19.098 -53.032 4.452 1 82.65 110 PHE A CA 1
ATOM 796 C C . PHE A 1 110 ? -19.354 -54.428 3.896 1 82.65 110 PHE A C 1
ATOM 798 O O . PHE A 1 110 ? -20.474 -54.745 3.491 1 82.65 110 PHE A O 1
ATOM 805 N N . GLN A 1 111 ? -18.362 -55.175 3.899 1 80.33 111 GLN A N 1
ATOM 806 C CA . GLN A 1 111 ? -18.489 -56.546 3.417 1 80.33 111 GLN A CA 1
ATOM 807 C C . GLN A 1 111 ? -19.473 -57.341 4.271 1 80.33 111 GLN A C 1
ATOM 809 O O . GLN A 1 111 ? -20.295 -58.093 3.743 1 80.33 111 GLN A O 1
ATOM 814 N N . ALA A 1 112 ? -19.297 -57.119 5.495 1 80.38 112 ALA A N 1
ATOM 815 C CA . ALA A 1 112 ? -20.178 -57.826 6.421 1 80.38 112 ALA A CA 1
ATOM 816 C C . ALA A 1 112 ? -21.631 -57.403 6.227 1 80.38 112 ALA A C 1
ATOM 818 O O . ALA A 1 112 ? -22.539 -58.236 6.283 1 80.38 112 ALA A O 1
ATOM 819 N N . MET A 1 113 ? -21.749 -56.198 5.986 1 79.4 113 MET A N 1
ATOM 820 C CA . MET A 1 113 ? -23.101 -55.678 5.804 1 79.4 113 MET A CA 1
ATOM 821 C C . MET A 1 113 ? -23.703 -56.174 4.493 1 79.4 113 MET A C 1
ATOM 823 O O . MET A 1 113 ? -24.902 -56.448 4.42 1 79.4 113 MET A O 1
ATOM 827 N N . SER A 1 114 ? -22.891 -56.208 3.551 1 73.83 114 SER A N 1
ATOM 828 C CA . SER A 1 114 ? -23.375 -56.615 2.235 1 73.83 114 SER A CA 1
ATOM 829 C C . SER A 1 114 ? -23.731 -58.098 2.212 1 73.83 114 SER A C 1
ATOM 831 O O . SER A 1 114 ? -24.542 -58.534 1.392 1 73.83 114 SER A O 1
ATOM 833 N N . GLN A 1 115 ? -23 -58.837 3.111 1 73.41 115 GLN A N 1
ATOM 834 C CA . GLN A 1 115 ? -23.278 -60.267 3.196 1 73.41 115 GLN A CA 1
ATOM 835 C C . GLN A 1 115 ? -24.566 -60.533 3.97 1 73.41 115 GLN A C 1
ATOM 837 O O . GLN A 1 115 ? -25.214 -61.562 3.772 1 73.41 115 GLN A O 1
ATOM 842 N N . SER A 1 116 ? -24.762 -59.537 4.914 1 66.57 116 SER A N 1
ATOM 843 C CA . SER A 1 116 ? -25.933 -59.75 5.759 1 66.57 116 SER A CA 1
ATOM 844 C C . SER A 1 116 ? -27.212 -59.314 5.053 1 66.57 116 SER A C 1
ATOM 846 O O . SER A 1 116 ? -28.315 -59.577 5.537 1 66.57 116 SER A O 1
ATOM 848 N N . ASP A 1 117 ? -27.06 -58.553 3.987 1 60.49 117 ASP A N 1
ATOM 849 C CA . ASP A 1 117 ? -28.273 -58.086 3.323 1 60.49 117 ASP A CA 1
ATOM 850 C C . ASP A 1 117 ? -29.04 -59.25 2.699 1 60.49 117 ASP A C 1
ATOM 852 O O . ASP A 1 117 ? -28.44 -60.243 2.282 1 60.49 117 ASP A O 1
ATOM 856 N N . ASP A 1 118 ? -30.374 -59.231 2.717 1 53.48 118 ASP A N 1
ATOM 857 C CA . ASP A 1 118 ? -31.371 -60.156 2.186 1 53.48 118 ASP A CA 1
ATOM 858 C C . ASP A 1 118 ? -31.29 -60.236 0.664 1 53.48 118 ASP A C 1
ATOM 860 O O . ASP A 1 118 ? -31.422 -59.221 -0.024 1 53.48 118 ASP A O 1
ATOM 864 N N . GLY A 1 119 ? -30.401 -61.334 0.015 1 54.23 119 GLY A N 1
ATOM 865 C CA . GLY A 1 119 ? -30.266 -61.681 -1.391 1 54.23 119 GLY A CA 1
ATOM 866 C C . GLY A 1 119 ? -28.821 -61.802 -1.839 1 54.23 119 GLY A C 1
ATOM 867 O O . GLY A 1 119 ? -28.542 -61.876 -3.037 1 54.23 119 GLY A O 1
ATOM 868 N N . SER A 1 120 ? -27.95 -61.431 -0.936 1 56.01 120 SER A N 1
ATOM 869 C CA . SER A 1 120 ? -26.525 -61.422 -1.252 1 56.01 120 SER A CA 1
ATOM 870 C C . SER A 1 120 ? -26.021 -62.825 -1.573 1 56.01 120 SER A C 1
ATOM 872 O O . SER A 1 120 ? -26.557 -63.813 -1.068 1 56.01 120 SER A O 1
ATOM 874 N N . PRO A 1 121 ? -25.349 -62.993 -2.636 1 53.99 121 PRO A N 1
ATOM 875 C CA . PRO A 1 121 ? -24.869 -64.33 -2.991 1 53.99 121 PRO A CA 1
ATOM 876 C C . PRO A 1 121 ? -24.188 -65.042 -1.824 1 53.99 121 PRO A C 1
ATOM 878 O O . PRO A 1 121 ? -23.686 -64.389 -0.907 1 53.99 121 PRO A O 1
ATOM 881 N N . SER A 1 122 ? -24.505 -66.355 -1.625 1 58.47 122 SER A N 1
ATOM 882 C CA . SER A 1 122 ? -24.064 -67.321 -0.625 1 58.47 122 SER A CA 1
ATOM 883 C C . SER A 1 122 ? -22.558 -67.234 -0.398 1 58.47 122 SER A C 1
ATOM 885 O O . SER A 1 122 ? -22.056 -67.663 0.642 1 58.47 122 SER A O 1
ATOM 887 N N . ARG A 1 123 ? -21.828 -66.759 -1.409 1 64.25 123 ARG A N 1
ATOM 888 C CA . ARG A 1 123 ? -20.381 -66.778 -1.224 1 64.25 123 ARG A CA 1
ATOM 889 C C . ARG A 1 123 ? -19.854 -65.387 -0.887 1 64.25 123 ARG A C 1
ATOM 891 O O . ARG A 1 123 ? -20.449 -64.38 -1.278 1 64.25 123 ARG A O 1
ATOM 898 N N . PRO A 1 124 ? -18.953 -65.303 -0.06 1 68.47 124 PRO A N 1
ATOM 899 C CA . PRO A 1 124 ? -18.319 -64.025 0.269 1 68.47 124 PRO A CA 1
ATOM 900 C C . PRO A 1 124 ? -17.793 -63.292 -0.963 1 68.47 124 PRO A C 1
ATOM 902 O O . PRO A 1 124 ? -17.392 -63.929 -1.941 1 68.47 124 PRO A O 1
ATOM 905 N N . LEU A 1 125 ? -18.078 -62.073 -1.062 1 72.7 125 LEU A N 1
ATOM 906 C CA . LEU A 1 125 ? -17.608 -61.265 -2.182 1 72.7 125 LEU A CA 1
ATOM 907 C C . LEU A 1 125 ? -16.093 -61.365 -2.326 1 72.7 125 LEU A C 1
ATOM 909 O O . LEU A 1 125 ? -15.367 -61.328 -1.33 1 72.7 125 LEU A O 1
ATOM 913 N N . GLY A 1 126 ? -15.71 -61.704 -3.493 1 72.55 126 GLY A N 1
ATOM 914 C CA . GLY A 1 126 ? -14.28 -61.611 -3.741 1 72.55 126 GLY A CA 1
ATOM 915 C C . GLY A 1 126 ? -13.729 -60.213 -3.536 1 72.55 126 GLY A C 1
ATOM 916 O O . GLY A 1 126 ? -14.491 -59.253 -3.403 1 72.55 126 GLY A O 1
ATOM 917 N N . THR A 1 127 ? -12.524 -60.08 -3.459 1 76.38 127 THR A N 1
ATOM 918 C CA . THR A 1 127 ? -11.879 -58.807 -3.155 1 76.38 127 THR A CA 1
ATOM 919 C C . THR A 1 127 ? -12.22 -57.762 -4.213 1 76.38 127 THR A C 1
ATOM 921 O O . THR A 1 127 ? -12.5 -56.607 -3.884 1 76.38 127 THR A O 1
ATOM 924 N N . SER A 1 128 ? -12.236 -58.156 -5.437 1 76.84 128 SER A N 1
ATOM 925 C CA . SER A 1 128 ? -12.542 -57.227 -6.519 1 76.84 128 SER A CA 1
ATOM 926 C C . SER A 1 128 ? -14.027 -56.88 -6.547 1 76.84 128 SER A C 1
ATOM 928 O O . SER A 1 128 ? -14.397 -55.729 -6.79 1 76.84 128 SER A O 1
ATOM 930 N N . GLU A 1 129 ? -14.8 -57.819 -6.281 1 78.12 129 GLU A N 1
ATOM 931 C CA . GLU A 1 129 ? -16.242 -57.594 -6.259 1 78.12 129 GLU A CA 1
ATOM 932 C C . GLU A 1 129 ? -16.634 -56.629 -5.144 1 78.12 129 GLU A C 1
ATOM 934 O O . GLU A 1 129 ? -17.547 -55.817 -5.311 1 78.12 129 GLU A O 1
ATOM 939 N N . LEU A 1 130 ? -15.94 -56.873 -4.129 1 78.73 130 LEU A N 1
ATOM 940 C CA . LEU A 1 130 ? -16.198 -55.994 -2.993 1 78.73 130 LEU A CA 1
ATOM 941 C C . LEU A 1 130 ? -15.923 -54.539 -3.359 1 78.73 130 LEU A C 1
ATOM 943 O O . LEU A 1 130 ? -16.697 -53.648 -3.002 1 78.73 130 LEU A O 1
ATOM 947 N N . LEU A 1 131 ? -14.907 -54.332 -4.083 1 78.67 131 LEU A N 1
ATOM 948 C CA . LEU A 1 131 ? -14.53 -52.974 -4.463 1 78.67 131 LEU A CA 1
ATOM 949 C C . LEU A 1 131 ? -15.529 -52.39 -5.456 1 78.67 131 LEU A C 1
ATOM 951 O O . LEU A 1 131 ? -15.822 -51.193 -5.417 1 78.67 131 LEU A O 1
ATOM 955 N N . VAL A 1 132 ? -16.011 -53.184 -6.254 1 78.02 132 VAL A N 1
ATOM 956 C CA . VAL A 1 132 ? -17.006 -52.731 -7.221 1 78.02 132 VAL A CA 1
ATOM 957 C C . VAL A 1 132 ? -18.277 -52.302 -6.493 1 78.02 132 VAL A C 1
ATOM 959 O O . VAL A 1 132 ? -18.789 -51.203 -6.719 1 78.02 132 VAL A O 1
ATOM 962 N N . GLU A 1 133 ? -18.64 -53.092 -5.636 1 79.37 133 GLU A N 1
ATOM 963 C CA . GLU A 1 133 ? -19.876 -52.814 -4.91 1 79.37 133 GLU A CA 1
ATOM 964 C C . GLU A 1 133 ? -19.724 -51.592 -4.009 1 79.37 133 GLU A C 1
ATOM 966 O O . GLU A 1 133 ? -20.645 -50.78 -3.895 1 79.37 133 GLU A O 1
ATOM 971 N N . ALA A 1 134 ? -18.688 -51.569 -3.439 1 78.1 134 ALA A N 1
ATOM 972 C CA . ALA A 1 134 ? -18.448 -50.445 -2.538 1 78.1 134 ALA A CA 1
ATOM 973 C C . ALA A 1 134 ? -18.391 -49.128 -3.307 1 78.1 134 ALA A C 1
ATOM 975 O O . ALA A 1 134 ? -18.898 -48.106 -2.838 1 78.1 134 ALA A O 1
ATOM 976 N N . SER A 1 135 ? -17.763 -49.124 -4.466 1 78.36 135 SER A N 1
ATOM 977 C CA . SER A 1 135 ? -17.635 -47.92 -5.28 1 78.36 135 SER A CA 1
ATOM 978 C C . SER A 1 135 ? -18.998 -47.422 -5.748 1 78.36 135 SER A C 1
ATOM 980 O O . SER A 1 135 ? -19.29 -46.227 -5.665 1 78.36 135 SER A O 1
ATOM 982 N N . PHE A 1 136 ? -19.817 -48.285 -6.123 1 78.55 136 PHE A N 1
ATOM 983 C CA . PHE A 1 136 ? -21.127 -47.894 -6.63 1 78.55 136 PHE A CA 1
ATOM 984 C C . PHE A 1 136 ? -22.042 -47.463 -5.49 1 78.55 136 PHE A C 1
ATOM 986 O O . PHE A 1 136 ? -22.872 -46.568 -5.658 1 78.55 136 PHE A O 1
ATOM 993 N N . ALA A 1 137 ? -21.798 -48.126 -4.411 1 76.18 137 ALA A N 1
ATOM 994 C CA . ALA A 1 137 ? -22.593 -47.737 -3.249 1 76.18 137 ALA A CA 1
ATOM 995 C C . ALA A 1 137 ? -22.23 -46.33 -2.783 1 76.18 137 ALA A C 1
ATOM 997 O O . ALA A 1 137 ? -23.106 -45.552 -2.397 1 76.18 137 ALA A O 1
ATOM 998 N N . ASP A 1 138 ? -21.038 -46.127 -2.773 1 76.47 138 ASP A N 1
ATOM 999 C CA . ASP A 1 138 ? -20.552 -44.81 -2.372 1 76.47 138 ASP A CA 1
ATOM 1000 C C . ASP A 1 138 ? -21.134 -43.715 -3.262 1 76.47 138 ASP A C 1
ATOM 1002 O O . ASP A 1 138 ? -21.612 -42.693 -2.766 1 76.47 138 ASP A O 1
ATOM 1006 N N . LEU A 1 139 ? -21.188 -43.911 -4.548 1 75.26 139 LEU A N 1
ATOM 1007 C CA . LEU A 1 139 ? -21.637 -42.899 -5.499 1 75.26 139 LEU A CA 1
ATOM 1008 C C . LEU A 1 139 ? -23.15 -42.725 -5.434 1 75.26 139 LEU A C 1
ATOM 1010 O O . LEU A 1 139 ? -23.656 -41.606 -5.545 1 75.26 139 LEU A O 1
ATOM 1014 N N . ARG A 1 140 ? -23.774 -43.791 -5.282 1 72.63 140 ARG A N 1
ATOM 1015 C CA . ARG A 1 140 ? -25.233 -43.762 -5.244 1 72.63 140 ARG A CA 1
ATOM 1016 C C . ARG A 1 140 ? -25.733 -42.955 -4.051 1 72.63 140 ARG A C 1
ATOM 1018 O O . ARG A 1 140 ? -26.79 -42.323 -4.121 1 72.63 140 ARG A O 1
ATOM 1025 N N . HIS A 1 141 ? -24.832 -42.981 -3.094 1 72.33 141 HIS A N 1
ATOM 1026 C CA . HIS A 1 141 ? -25.284 -42.312 -1.879 1 72.33 141 HIS A CA 1
ATOM 1027 C C . HIS A 1 141 ? -24.562 -40.983 -1.681 1 72.33 141 HIS A C 1
ATOM 1029 O O . HIS A 1 141 ? -24.462 -40.488 -0.556 1 72.33 141 HIS A O 1
ATOM 1035 N N . GLY A 1 142 ? -23.97 -40.614 -2.772 1 70.06 142 GLY A N 1
ATOM 1036 C CA . GLY A 1 142 ? -23.397 -39.278 -2.773 1 70.06 142 GLY A CA 1
ATOM 1037 C C . GLY A 1 142 ? -22.042 -39.209 -2.093 1 70.06 142 GLY A C 1
ATOM 1038 O O . GLY A 1 142 ? -21.699 -38.194 -1.483 1 70.06 142 GLY A O 1
ATOM 1039 N N . GLY A 1 143 ? -21.358 -40.27 -2.06 1 68.49 143 GLY A N 1
ATOM 1040 C CA . GLY A 1 143 ? -20.035 -40.293 -1.457 1 68.49 143 GLY A CA 1
ATOM 1041 C C . GLY A 1 143 ? -18.988 -39.576 -2.288 1 68.49 143 GLY A C 1
ATOM 1042 O O . GLY A 1 143 ? -19.267 -39.144 -3.408 1 68.49 143 GLY A O 1
ATOM 1043 N N . ASP A 1 144 ? -17.835 -39.329 -1.647 1 67.92 144 ASP A N 1
ATOM 1044 C CA . ASP A 1 144 ? -16.745 -38.606 -2.294 1 67.92 144 ASP A CA 1
ATOM 1045 C C . ASP A 1 144 ? -15.67 -39.567 -2.797 1 67.92 144 ASP A C 1
ATOM 1047 O O . ASP A 1 144 ? -14.559 -39.148 -3.126 1 67.92 144 ASP A O 1
ATOM 1051 N N . GLY A 1 145 ? -16.059 -40.847 -2.78 1 71.45 145 GLY A N 1
ATOM 1052 C CA . GLY A 1 145 ? -15.104 -41.817 -3.293 1 71.45 145 GLY A CA 1
ATOM 1053 C C . GLY A 1 145 ? -14.309 -42.506 -2.201 1 71.45 145 GLY A C 1
ATOM 1054 O O . GLY A 1 145 ? -13.513 -43.406 -2.479 1 71.45 145 GLY A O 1
ATOM 1055 N N . ASN A 1 146 ? -14.582 -42.092 -0.971 1 74.11 146 ASN A N 1
ATOM 1056 C CA . ASN A 1 146 ? -13.93 -42.78 0.139 1 74.11 146 ASN A CA 1
ATOM 1057 C C . ASN A 1 146 ? -14.638 -44.088 0.481 1 74.11 146 ASN A C 1
ATOM 1059 O O . ASN A 1 146 ? -15.648 -44.086 1.186 1 74.11 146 ASN A O 1
ATOM 1063 N N . LEU A 1 147 ? -14.043 -45.068 0.148 1 77.79 147 LEU A N 1
ATOM 1064 C CA . LEU A 1 147 ? -14.68 -46.376 0.251 1 77.79 147 LEU A CA 1
ATOM 1065 C C . LEU A 1 147 ? -14.668 -46.875 1.692 1 77.79 147 LEU A C 1
ATOM 1067 O O . LEU A 1 147 ? -15.398 -47.807 2.038 1 77.79 147 LEU A O 1
ATOM 1071 N N . SER A 1 148 ? -13.773 -46.263 2.513 1 78.59 148 SER A N 1
ATOM 1072 C CA . SER A 1 148 ? -13.733 -46.674 3.913 1 78.59 148 SER A CA 1
ATOM 1073 C C . SER A 1 148 ? -15.031 -46.318 4.631 1 78.59 148 SER A C 1
ATOM 1075 O O . SER A 1 148 ? -15.369 -46.925 5.649 1 78.59 148 SER A O 1
ATOM 1077 N N . ILE A 1 149 ? -15.698 -45.369 4.069 1 77.53 149 ILE A N 1
ATOM 1078 C CA . ILE A 1 149 ? -16.898 -44.915 4.763 1 77.53 149 ILE A CA 1
ATOM 1079 C C . ILE A 1 149 ? -18.139 -45.368 3.998 1 77.53 149 ILE A C 1
ATOM 1081 O O . ILE A 1 149 ? -19.253 -44.927 4.292 1 77.53 149 ILE A O 1
ATOM 1085 N N . ALA A 1 150 ? -17.924 -46.19 3.093 1 76.6 150 ALA A N 1
ATOM 1086 C CA . ALA A 1 150 ? -19.048 -46.646 2.28 1 76.6 150 ALA A CA 1
ATOM 1087 C C . ALA A 1 150 ? -20.089 -47.363 3.135 1 76.6 150 ALA A C 1
ATOM 1089 O O . ALA A 1 150 ? -21.283 -47.329 2.829 1 76.6 150 ALA A O 1
ATOM 1090 N N . HIS A 1 151 ? -19.606 -47.994 4.253 1 76.99 151 HIS A N 1
ATOM 1091 C CA . HIS A 1 151 ? -20.52 -48.721 5.127 1 76.99 151 HIS A CA 1
ATOM 1092 C C . HIS A 1 151 ? -21.503 -47.774 5.807 1 76.99 151 HIS A C 1
ATOM 1094 O O . HIS A 1 151 ? -22.654 -48.14 6.052 1 76.99 151 HIS A O 1
ATOM 1100 N N . SER A 1 152 ? -21.017 -46.65 6.069 1 77.1 152 SER A N 1
ATOM 1101 C CA . SER A 1 152 ? -21.881 -45.691 6.751 1 77.1 152 SER A CA 1
ATOM 1102 C C . SER A 1 152 ? -22.931 -45.123 5.802 1 77.1 152 SER A C 1
ATOM 1104 O O . SER A 1 152 ? -24.002 -44.695 6.238 1 77.1 152 SER A O 1
ATOM 1106 N N . LEU A 1 153 ? -22.561 -45.165 4.558 1 72.88 153 LEU A N 1
ATOM 1107 C CA . LEU A 1 153 ? -23.48 -44.603 3.573 1 72.88 153 LEU A CA 1
ATOM 1108 C C . LEU A 1 153 ? -24.597 -45.588 3.248 1 72.88 153 LEU A C 1
ATOM 1110 O O . LEU A 1 153 ? -25.684 -45.184 2.827 1 72.88 153 LEU A O 1
ATOM 1114 N N . LYS A 1 154 ? -24.257 -46.763 3.409 1 69.02 154 LYS A N 1
ATOM 1115 C CA . LYS A 1 154 ? -25.236 -47.806 3.114 1 69.02 154 LYS A CA 1
ATOM 1116 C C . LYS A 1 154 ? -26.287 -47.9 4.215 1 69.02 154 LYS A C 1
ATOM 1118 O O . LYS A 1 154 ? -27.38 -48.425 3.994 1 69.02 154 LYS A O 1
ATOM 1123 N N . LYS A 1 155 ? -25.966 -47.184 5.38 1 62.96 155 LYS A N 1
ATOM 1124 C CA . LYS A 1 155 ? -26.966 -47.234 6.442 1 62.96 155 LYS A CA 1
ATOM 1125 C C . LYS A 1 155 ? -28.198 -46.411 6.077 1 62.96 155 LYS A C 1
ATOM 1127 O O . LYS A 1 155 ? -28.086 -45.374 5.42 1 62.96 155 LYS A O 1
ATOM 1132 N N . LYS A 1 156 ? -29.292 -46.864 6.125 1 58.82 156 LYS A N 1
ATOM 1133 C CA . LYS A 1 156 ? -30.608 -46.369 5.733 1 58.82 156 LYS A CA 1
ATOM 1134 C C . LYS A 1 156 ? -30.801 -44.918 6.163 1 58.82 156 LYS A C 1
ATOM 1136 O O . LYS A 1 156 ? -31.424 -44.131 5.448 1 58.82 156 LYS A O 1
ATOM 1141 N N . ASP A 1 157 ? -30.439 -44.495 7.296 1 53.07 157 ASP A N 1
ATOM 1142 C CA . ASP A 1 157 ? -30.74 -43.171 7.833 1 53.07 157 ASP A CA 1
ATOM 1143 C C . ASP A 1 157 ? -29.634 -42.175 7.492 1 53.07 157 ASP A C 1
ATOM 1145 O O . ASP A 1 157 ? -29.533 -41.116 8.114 1 53.07 157 ASP A O 1
ATOM 1149 N N . ALA A 1 158 ? -28.8 -42.508 6.6 1 55.01 158 ALA A N 1
ATOM 1150 C CA . ALA A 1 158 ? -27.646 -41.632 6.416 1 55.01 158 ALA A CA 1
ATOM 1151 C C . ALA A 1 158 ? -28.026 -40.382 5.628 1 55.01 158 ALA A C 1
ATOM 1153 O O . ALA A 1 158 ? -28.744 -40.465 4.629 1 55.01 158 ALA A O 1
ATOM 1154 N N . GLU A 1 159 ? -27.967 -39.25 6.288 1 52.39 159 GLU A N 1
ATOM 1155 C CA . GLU A 1 159 ? -28.209 -37.929 5.714 1 52.39 159 GLU A CA 1
ATOM 1156 C C . GLU A 1 159 ? -27.425 -37.739 4.419 1 52.39 159 GLU A C 1
ATOM 1158 O O . GLU A 1 159 ? -26.226 -38.018 4.366 1 52.39 159 GLU A O 1
ATOM 1163 N N . LYS A 1 160 ? -28.109 -37.776 3.338 1 49.38 160 LYS A N 1
ATOM 1164 C CA . LYS A 1 160 ? -27.554 -37.467 2.023 1 49.38 160 LYS A CA 1
ATOM 1165 C C . LYS A 1 160 ? -26.644 -36.243 2.084 1 49.38 160 LYS A C 1
ATOM 1167 O O . LYS A 1 160 ? -27.056 -35.179 2.551 1 49.38 160 LYS A O 1
ATOM 1172 N N . ARG A 1 161 ? -25.443 -36.405 2.3 1 52.68 161 ARG A N 1
ATOM 1173 C CA . ARG A 1 161 ? -24.512 -35.282 2.264 1 52.68 161 ARG A CA 1
ATOM 1174 C C . ARG A 1 161 ? -24.781 -34.387 1.059 1 52.68 161 ARG A C 1
ATOM 1176 O O . ARG A 1 161 ? -24.964 -34.877 -0.057 1 52.68 161 ARG A O 1
ATOM 1183 N N . ASN A 1 162 ? -25.43 -33.278 1.397 1 47.12 162 ASN A N 1
ATOM 1184 C CA . ASN A 1 162 ? -25.652 -32.228 0.409 1 47.12 162 ASN A CA 1
ATOM 1185 C C . ASN A 1 162 ? -24.409 -31.987 -0.442 1 47.12 162 ASN A C 1
ATOM 1187 O O . ASN A 1 162 ? -23.517 -31.233 -0.047 1 47.12 162 ASN A O 1
ATOM 1191 N N . LEU A 1 163 ? -23.927 -32.97 -1.046 1 49.27 163 LEU A N 1
ATOM 1192 C CA . LEU A 1 163 ? -22.793 -32.76 -1.939 1 49.27 163 LEU A CA 1
ATOM 1193 C C . LEU A 1 163 ? -23.013 -31.533 -2.818 1 49.27 163 LEU A C 1
ATOM 1195 O O . LEU A 1 163 ? -24.142 -31.253 -3.229 1 49.27 163 LEU A O 1
ATOM 1199 N N . HIS A 1 164 ? -22.22 -30.643 -2.752 1 53.66 164 HIS A N 1
ATOM 1200 C CA . HIS A 1 164 ? -22.13 -29.487 -3.637 1 53.66 164 HIS A CA 1
ATOM 1201 C C . HIS A 1 164 ? -22.627 -29.826 -5.038 1 53.66 164 HIS A C 1
ATOM 1203 O O . HIS A 1 164 ? -22.205 -30.824 -5.627 1 53.66 164 HIS A O 1
ATOM 1209 N N . LEU A 1 165 ? -23.736 -29.39 -5.341 1 63.19 165 LEU A N 1
ATOM 1210 C CA . LEU A 1 165 ? -24.476 -29.651 -6.571 1 63.19 165 LEU A CA 1
ATOM 1211 C C . LEU A 1 165 ? -23.599 -29.408 -7.795 1 63.19 165 LEU A C 1
ATOM 1213 O O . LEU A 1 165 ? -23.103 -28.298 -7.998 1 63.19 165 LEU A O 1
ATOM 1217 N N . GLN A 1 166 ? -23.009 -30.42 -8.377 1 70.14 166 GLN A N 1
ATOM 1218 C CA . GLN A 1 166 ? -22.352 -30.366 -9.679 1 70.14 166 GLN A CA 1
ATOM 1219 C C . GLN A 1 166 ? -23.25 -29.707 -10.722 1 70.14 166 GLN A C 1
ATOM 1221 O O . GLN A 1 166 ? -24.346 -30.196 -11.003 1 70.14 166 GLN A O 1
ATOM 1226 N N . PRO A 1 167 ? -22.772 -28.55 -11.187 1 77.99 167 PRO A N 1
ATOM 1227 C CA . PRO A 1 167 ? -23.603 -27.821 -12.148 1 77.99 167 PRO A CA 1
ATOM 1228 C C . PRO A 1 167 ? -23.883 -28.625 -13.415 1 77.99 167 PRO A C 1
ATOM 1230 O O . PRO A 1 167 ? -24.919 -28.433 -14.057 1 77.99 167 PRO A O 1
ATOM 1233 N N . PHE A 1 168 ? -22.891 -29.547 -13.749 1 83.28 168 PHE A N 1
ATOM 1234 C CA . PHE A 1 168 ? -23.048 -30.361 -14.948 1 83.28 168 PHE A CA 1
ATOM 1235 C C . PHE A 1 168 ? -22.914 -31.843 -14.617 1 83.28 168 PHE A C 1
ATOM 1237 O O . PHE A 1 168 ? -21.988 -32.508 -15.087 1 83.28 168 PHE A O 1
ATOM 1244 N N . PRO A 1 169 ? -23.891 -32.338 -13.959 1 78.98 169 PRO A N 1
ATOM 1245 C CA . PRO A 1 169 ? -23.795 -33.718 -13.476 1 78.98 169 PRO A CA 1
ATOM 1246 C C . PRO A 1 169 ? -23.788 -34.74 -14.611 1 78.98 169 PRO A C 1
ATOM 1248 O O . PRO A 1 169 ? -23.316 -35.865 -14.43 1 78.98 169 PRO A O 1
ATOM 1251 N N . ASP A 1 170 ? -24.293 -34.285 -15.796 1 81 170 ASP A N 1
ATOM 1252 C CA . ASP A 1 170 ? -24.387 -35.22 -16.913 1 81 170 ASP A CA 1
ATOM 1253 C C . ASP A 1 170 ? -23.166 -35.114 -17.822 1 81 170 ASP A C 1
ATOM 1255 O O . ASP A 1 170 ? -23.075 -35.815 -18.833 1 81 170 ASP A O 1
ATOM 1259 N N . SER A 1 171 ? -22.293 -34.347 -17.402 1 87.78 171 SER A N 1
ATOM 1260 C CA . SER A 1 171 ? -21.1 -34.187 -18.227 1 87.78 171 SER A CA 1
ATOM 1261 C C . SER A 1 171 ? -19.996 -35.146 -17.796 1 87.78 171 SER A C 1
ATOM 1263 O O . SER A 1 171 ? -19.549 -35.111 -16.648 1 87.78 171 SER A O 1
ATOM 1265 N N . TRP A 1 172 ? -19.575 -35.957 -18.689 1 90.19 172 TRP A N 1
ATOM 1266 C CA . TRP A 1 172 ? -18.459 -36.863 -18.435 1 90.19 172 TRP A CA 1
ATOM 1267 C C . TRP A 1 172 ? -17.185 -36.084 -18.128 1 90.19 172 TRP A C 1
ATOM 1269 O O . TRP A 1 172 ? -16.429 -36.449 -17.224 1 90.19 172 TRP A O 1
ATOM 1279 N N . VAL A 1 173 ? -17.02 -35.008 -18.848 1 91.23 173 VAL A N 1
ATOM 1280 C CA . VAL A 1 173 ? -15.819 -34.188 -18.736 1 91.23 173 VAL A CA 1
ATOM 1281 C C . VAL A 1 173 ? -15.783 -33.507 -17.37 1 91.23 173 VAL A C 1
ATOM 1283 O O . VAL A 1 173 ? -14.725 -33.412 -16.743 1 91.23 173 VAL A O 1
ATOM 1286 N N . ALA A 1 174 ? -16.885 -33.071 -16.901 1 88.9 174 ALA A N 1
ATOM 1287 C CA . ALA A 1 174 ? -16.945 -32.329 -15.645 1 88.9 174 ALA A CA 1
ATOM 1288 C C . ALA A 1 174 ? -16.847 -33.27 -14.447 1 88.9 174 ALA A C 1
ATOM 1290 O O . ALA A 1 174 ? -16.324 -32.893 -13.396 1 88.9 174 ALA A O 1
ATOM 1291 N N . THR A 1 175 ? -17.258 -34.484 -14.605 1 86.45 175 THR A N 1
ATOM 1292 C CA . THR A 1 175 ? -17.405 -35.331 -13.427 1 86.45 175 THR A CA 1
ATOM 1293 C C . THR A 1 175 ? -16.414 -36.491 -13.468 1 86.45 175 THR A C 1
ATOM 1295 O O . THR A 1 175 ? -15.804 -36.83 -12.451 1 86.45 175 THR A O 1
ATOM 1298 N N . THR A 1 176 ? -16.226 -37.14 -14.605 1 89.08 176 THR A N 1
ATOM 1299 C CA . THR A 1 176 ? -15.511 -38.409 -14.689 1 89.08 176 THR A CA 1
ATOM 1300 C C . THR A 1 176 ? -14.073 -38.19 -15.15 1 89.08 176 THR A C 1
ATOM 1302 O O . THR A 1 176 ? -13.167 -38.922 -14.746 1 89.08 176 THR A O 1
ATOM 1305 N N . ALA A 1 177 ? -13.877 -37.244 -16.009 1 92.34 177 ALA A N 1
ATOM 1306 C CA . ALA A 1 177 ? -12.561 -37.02 -16.6 1 92.34 177 ALA A CA 1
ATOM 1307 C C . ALA A 1 177 ? -11.501 -36.819 -15.52 1 92.34 177 ALA A C 1
ATOM 1309 O O . ALA A 1 177 ? -10.433 -37.434 -15.568 1 92.34 177 ALA A O 1
ATOM 1310 N N . PRO A 1 178 ? -11.764 -35.987 -14.485 1 91.53 178 PRO A N 1
ATOM 1311 C CA . PRO A 1 178 ? -10.738 -35.797 -13.457 1 91.53 178 PRO A CA 1
ATOM 1312 C C . PRO A 1 178 ? -10.429 -37.079 -12.688 1 91.53 178 PRO A C 1
ATOM 1314 O O . PRO A 1 178 ? -9.281 -37.308 -12.298 1 91.53 178 PRO A O 1
ATOM 1317 N N . ILE A 1 179 ? -11.391 -37.904 -12.517 1 90.03 179 ILE A N 1
ATOM 1318 C CA . ILE A 1 179 ? -11.207 -39.163 -11.805 1 90.03 179 ILE A CA 1
ATOM 1319 C C . ILE A 1 179 ? -10.444 -40.149 -12.687 1 90.03 179 ILE A C 1
ATOM 1321 O O . ILE A 1 179 ? -9.593 -40.897 -12.201 1 90.03 179 ILE A O 1
ATOM 1325 N N . ALA A 1 180 ? -10.841 -40.13 -13.913 1 92.21 180 ALA A N 1
ATOM 1326 C CA . ALA A 1 180 ? -10.225 -41.052 -14.864 1 92.21 180 ALA A CA 1
ATOM 1327 C C . ALA A 1 180 ? -8.733 -40.77 -15.014 1 92.21 180 ALA A C 1
ATOM 1329 O O . ALA A 1 180 ? -7.91 -41.684 -14.917 1 92.21 180 ALA A O 1
ATOM 1330 N N . LEU A 1 181 ? -8.386 -39.578 -15.278 1 93.49 181 LEU A N 1
ATOM 1331 C CA . LEU A 1 181 ? -6.968 -39.254 -15.392 1 93.49 181 LEU A CA 1
ATOM 1332 C C . LEU A 1 181 ? -6.28 -39.343 -14.034 1 93.49 181 LEU A C 1
ATOM 1334 O O . LEU A 1 181 ? -5.093 -39.667 -13.955 1 93.49 181 LEU A O 1
ATOM 1338 N N . GLY A 1 182 ? -7.03 -39.024 -13.001 1 92.54 182 GLY A N 1
ATOM 1339 C CA . GLY A 1 182 ? -6.499 -39.196 -11.659 1 92.54 182 GLY A CA 1
ATOM 1340 C C . GLY A 1 182 ? -6.108 -40.629 -11.351 1 92.54 182 GLY A C 1
ATOM 1341 O O . GLY A 1 182 ? -5.139 -40.873 -10.629 1 92.54 182 GLY A O 1
ATOM 1342 N N . MET A 1 183 ? -6.841 -41.501 -11.91 1 92.13 183 MET A N 1
ATOM 1343 C CA . MET A 1 183 ? -6.522 -42.916 -11.744 1 92.13 183 MET A CA 1
ATOM 1344 C C . MET A 1 183 ? -5.145 -43.234 -12.319 1 92.13 183 MET A C 1
ATOM 1346 O O . MET A 1 183 ? -4.367 -43.968 -11.707 1 92.13 183 MET A O 1
ATOM 1350 N N . LEU A 1 184 ? -4.881 -42.677 -13.466 1 92.74 184 LEU A N 1
ATOM 1351 C CA . LEU A 1 184 ? -3.579 -42.921 -14.077 1 92.74 184 LEU A CA 1
ATOM 1352 C C . LEU A 1 184 ? -2.457 -42.371 -13.204 1 92.74 184 LEU A C 1
ATOM 1354 O O . LEU A 1 184 ? -1.399 -42.992 -13.079 1 92.74 184 LEU A O 1
ATOM 1358 N N . SER A 1 185 ? -2.684 -41.266 -12.619 1 92.53 185 SER A N 1
ATOM 1359 C CA . SER A 1 185 ? -1.696 -40.676 -11.722 1 92.53 185 SER A CA 1
ATOM 1360 C C . SER A 1 185 ? -1.482 -41.544 -10.487 1 92.53 185 SER A C 1
ATOM 1362 O O . SER A 1 185 ? -0.346 -41.751 -10.056 1 92.53 185 SER A O 1
ATOM 1364 N N . ASP A 1 186 ? -2.544 -41.99 -9.972 1 91.34 186 ASP A N 1
ATOM 1365 C CA . ASP A 1 186 ? -2.452 -42.839 -8.789 1 91.34 186 ASP A CA 1
ATOM 1366 C C . ASP A 1 186 ? -1.735 -44.149 -9.107 1 91.34 186 ASP A C 1
ATOM 1368 O O . ASP A 1 186 ? -0.943 -44.641 -8.3 1 91.34 186 ASP A O 1
ATOM 1372 N N . LEU A 1 187 ? -2.032 -44.696 -10.189 1 92.11 187 LEU A N 1
ATOM 1373 C CA . LEU A 1 187 ? -1.396 -45.943 -10.601 1 92.11 187 LEU A CA 1
ATOM 1374 C C . LEU A 1 187 ? 0.097 -45.74 -10.836 1 92.11 187 LEU A C 1
ATOM 1376 O O . LEU A 1 187 ? 0.9 -46.632 -10.555 1 92.11 187 LEU A O 1
ATOM 1380 N N . THR A 1 188 ? 0.408 -44.64 -11.396 1 91.15 188 THR A N 1
ATOM 1381 C CA . THR A 1 188 ? 1.819 -44.334 -11.603 1 91.15 188 THR A CA 1
ATOM 1382 C C . THR A 1 188 ? 2.569 -44.313 -10.274 1 91.15 188 THR A C 1
ATOM 1384 O O . THR A 1 188 ? 3.639 -44.911 -10.15 1 91.15 188 THR A O 1
ATOM 1387 N N . HIS A 1 189 ? 1.987 -43.73 -9.335 1 88.75 189 HIS A N 1
ATOM 1388 C CA . HIS A 1 189 ? 2.628 -43.597 -8.031 1 88.75 189 HIS A CA 1
ATOM 1389 C C . HIS A 1 189 ? 2.671 -44.935 -7.3 1 88.75 189 HIS A C 1
ATOM 1391 O O . HIS A 1 189 ? 3.707 -45.311 -6.747 1 88.75 189 HIS A O 1
ATOM 1397 N N . ALA A 1 190 ? 1.6 -45.637 -7.337 1 88.2 190 ALA A N 1
ATOM 1398 C CA . ALA A 1 190 ? 1.46 -46.822 -6.495 1 88.2 190 ALA A CA 1
ATOM 1399 C C . ALA A 1 190 ? 2.093 -48.043 -7.157 1 88.2 190 ALA A C 1
ATOM 1401 O O . ALA A 1 190 ? 2.618 -48.925 -6.474 1 88.2 190 ALA A O 1
ATOM 1402 N N . ASN A 1 191 ? 2.101 -48.1 -8.49 1 89.82 191 ASN A N 1
ATOM 1403 C CA . ASN A 1 191 ? 2.47 -49.356 -9.134 1 89.82 191 ASN A CA 1
ATOM 1404 C C . ASN A 1 191 ? 3.614 -49.162 -10.126 1 89.82 191 ASN A C 1
ATOM 1406 O O . ASN A 1 191 ? 4.614 -49.88 -10.074 1 89.82 191 ASN A O 1
ATOM 1410 N N . PHE A 1 192 ? 3.521 -48.224 -10.917 1 91.8 192 PHE A N 1
ATOM 1411 C CA . PHE A 1 192 ? 4.405 -48.144 -12.074 1 91.8 192 PHE A CA 1
ATOM 1412 C C . PHE A 1 192 ? 5.817 -47.759 -11.649 1 91.8 192 PHE A C 1
ATOM 1414 O O . PHE A 1 192 ? 6.796 -48.317 -12.15 1 91.8 192 PHE A O 1
ATOM 1421 N N . LEU A 1 193 ? 5.964 -46.827 -10.804 1 89.43 193 LEU A N 1
ATOM 1422 C CA . LEU A 1 193 ? 7.281 -46.347 -10.401 1 89.43 193 LEU A CA 1
ATOM 1423 C C . LEU A 1 193 ? 8.061 -47.441 -9.679 1 89.43 193 LEU A C 1
ATOM 1425 O O . LEU A 1 193 ? 9.288 -47.371 -9.579 1 89.43 193 LEU A O 1
ATOM 1429 N N . LYS A 1 194 ? 7.359 -48.491 -9.227 1 86.85 194 LYS A N 1
ATOM 1430 C CA . LYS A 1 194 ? 8.005 -49.584 -8.506 1 86.85 194 LYS A CA 1
ATOM 1431 C C . LYS A 1 194 ? 8.534 -50.642 -9.471 1 86.85 194 LYS A C 1
ATOM 1433 O O . LYS A 1 194 ? 9.277 -51.54 -9.069 1 86.85 194 LYS A O 1
ATOM 1438 N N . LEU A 1 195 ? 8.243 -50.562 -10.726 1 89.43 195 LEU A N 1
ATOM 1439 C CA . LEU A 1 195 ? 8.575 -51.591 -11.706 1 89.43 195 LEU A CA 1
ATOM 1440 C C . LEU A 1 195 ? 9.924 -51.306 -12.357 1 89.43 195 LEU A C 1
ATOM 1442 O O . LEU A 1 195 ? 10.307 -51.976 -13.319 1 89.43 195 LEU A O 1
ATOM 1446 N N . GLY A 1 196 ? 10.705 -50.366 -11.894 1 81.71 196 GLY A N 1
ATOM 1447 C CA . GLY A 1 196 ? 12.057 -50.116 -12.369 1 81.71 196 GLY A CA 1
ATOM 1448 C C . GLY A 1 196 ? 12.098 -49.328 -13.664 1 81.71 196 GLY A C 1
ATOM 1449 O O . GLY A 1 196 ? 11.163 -48.588 -13.977 1 81.71 196 GLY A O 1
ATOM 1450 N N . PRO A 1 197 ? 13.059 -49.5 -14.565 1 88.76 197 PRO A N 1
ATOM 1451 C CA . PRO A 1 197 ? 13.286 -48.711 -15.778 1 88.76 197 PRO A CA 1
ATOM 1452 C C . PRO A 1 197 ? 12.278 -49.022 -16.882 1 88.76 197 PRO A C 1
ATOM 1454 O O . PRO A 1 197 ? 12.019 -48.178 -17.743 1 88.76 197 PRO A O 1
ATOM 1457 N N . GLN A 1 198 ? 11.711 -50.205 -16.795 1 90.17 198 GLN A N 1
ATOM 1458 C CA . GLN A 1 198 ? 10.738 -50.599 -17.808 1 90.17 198 GLN A CA 1
ATOM 1459 C C . GLN A 1 198 ? 9.474 -49.75 -17.717 1 90.17 198 GLN A C 1
ATOM 1461 O O . GLN A 1 198 ? 8.769 -49.567 -18.713 1 90.17 198 GLN A O 1
ATOM 1466 N N . SER A 1 199 ? 9.194 -49.29 -16.542 1 89.48 199 SER A N 1
ATOM 1467 C CA . SER A 1 199 ? 8.044 -48.408 -16.371 1 89.48 199 SER A CA 1
ATOM 1468 C C . SER A 1 199 ? 8.208 -47.124 -17.177 1 89.48 199 SER A C 1
ATOM 1470 O O . SER A 1 199 ? 7.256 -46.65 -17.801 1 89.48 199 SER A O 1
ATOM 1472 N N . ARG A 1 200 ? 9.403 -46.594 -17.232 1 92.88 200 ARG A N 1
ATOM 1473 C CA . ARG A 1 200 ? 9.693 -45.355 -17.947 1 92.88 200 ARG A CA 1
ATOM 1474 C C . ARG A 1 200 ? 9.723 -45.586 -19.454 1 92.88 200 ARG A C 1
ATOM 1476 O O . ARG A 1 200 ? 9.237 -44.755 -20.224 1 92.88 200 ARG A O 1
ATOM 1483 N N . GLU A 1 201 ? 10.188 -46.714 -19.787 1 94.09 201 GLU A N 1
ATOM 1484 C CA . GLU A 1 201 ? 10.448 -46.971 -21.2 1 94.09 201 GLU A CA 1
ATOM 1485 C C . GLU A 1 201 ? 9.19 -47.462 -21.911 1 94.09 201 GLU A C 1
ATOM 1487 O O . GLU A 1 201 ? 9.007 -47.211 -23.104 1 94.09 201 GLU A O 1
ATOM 1492 N N . ILE A 1 202 ? 8.325 -48.123 -21.178 1 95.18 202 ILE A N 1
ATOM 1493 C CA . ILE A 1 202 ? 7.202 -48.773 -21.844 1 95.18 202 ILE A CA 1
ATOM 1494 C C . ILE A 1 202 ? 5.892 -48.135 -21.386 1 95.18 202 ILE A C 1
ATOM 1496 O O . ILE A 1 202 ? 5.048 -47.775 -22.211 1 95.18 202 ILE A O 1
ATOM 1500 N N . LEU A 1 203 ? 5.686 -47.963 -20.156 1 95.07 203 LEU A N 1
ATOM 1501 C CA . LEU A 1 203 ? 4.395 -47.547 -19.62 1 95.07 203 LEU A CA 1
ATOM 1502 C C . LEU A 1 203 ? 4.229 -46.034 -19.712 1 95.07 203 LEU A C 1
ATOM 1504 O O . LEU A 1 203 ? 3.154 -45.543 -20.065 1 95.07 203 LEU A O 1
ATOM 1508 N N . TRP A 1 204 ? 5.29 -45.3 -19.486 1 94.47 204 TRP A N 1
ATOM 1509 C CA . TRP A 1 204 ? 5.195 -43.845 -19.458 1 94.47 204 TRP A CA 1
ATOM 1510 C C . TRP A 1 204 ? 4.818 -43.297 -20.831 1 94.47 204 TRP A C 1
ATOM 1512 O O . TRP A 1 204 ? 3.991 -42.388 -20.938 1 94.47 204 TRP A O 1
ATOM 1522 N N . PRO A 1 205 ? 5.391 -43.762 -21.873 1 95.35 205 PRO A N 1
ATOM 1523 C CA . PRO A 1 205 ? 5.014 -43.236 -23.187 1 95.35 205 PRO A CA 1
ATOM 1524 C C . PRO A 1 205 ? 3.519 -43.366 -23.468 1 95.35 205 PRO A C 1
ATOM 1526 O O . PRO A 1 205 ? 2.938 -42.514 -24.146 1 95.35 205 PRO A O 1
ATOM 1529 N N . LEU A 1 206 ? 2.881 -44.377 -22.926 1 95.67 206 LEU A N 1
ATOM 1530 C CA . LEU A 1 206 ? 1.446 -44.572 -23.103 1 95.67 206 LEU A CA 1
ATOM 1531 C C . LEU A 1 206 ? 0.655 -43.523 -22.328 1 95.67 206 LEU A C 1
ATOM 1533 O O . LEU A 1 206 ? -0.295 -42.941 -22.855 1 95.67 206 LEU A O 1
ATOM 1537 N N . ILE A 1 207 ? 1.08 -43.345 -21.145 1 95.32 207 ILE A N 1
ATOM 1538 C CA . ILE A 1 207 ? 0.415 -42.366 -20.292 1 95.32 207 ILE A CA 1
ATOM 1539 C C . ILE A 1 207 ? 0.629 -40.962 -20.854 1 95.32 207 ILE A C 1
ATOM 1541 O O . ILE A 1 207 ? -0.306 -40.159 -20.907 1 95.32 207 ILE A O 1
ATOM 1545 N N . ALA A 1 208 ? 1.857 -40.681 -21.306 1 95.11 208 ALA A N 1
ATOM 1546 C CA . ALA A 1 208 ? 2.198 -39.377 -21.87 1 95.11 208 ALA A CA 1
ATOM 1547 C C . ALA A 1 208 ? 1.374 -39.09 -23.122 1 95.11 208 ALA A C 1
ATOM 1549 O O . ALA A 1 208 ? 0.973 -37.948 -23.36 1 95.11 208 ALA A O 1
ATOM 1550 N N . LYS A 1 209 ? 1.137 -40.049 -23.864 1 94.07 209 LYS A N 1
ATOM 1551 C CA . LYS A 1 209 ? 0.341 -39.889 -25.078 1 94.07 209 LYS A CA 1
ATOM 1552 C C . LYS A 1 209 ? -1.078 -39.436 -24.748 1 94.07 209 LYS A C 1
ATOM 1554 O O . LYS A 1 209 ? -1.641 -38.585 -25.44 1 94.07 209 LYS A O 1
ATOM 1559 N N . GLN A 1 210 ? -1.644 -40.017 -23.737 1 94.6 210 GLN A N 1
ATOM 1560 C CA . GLN A 1 210 ? -2.986 -39.628 -23.317 1 94.6 210 GLN A CA 1
ATOM 1561 C C . GLN A 1 210 ? -3.01 -38.187 -22.815 1 94.6 210 GLN A C 1
ATOM 1563 O O . GLN A 1 210 ? -3.951 -37.442 -23.095 1 94.6 210 GLN A O 1
ATOM 1568 N N . LEU A 1 211 ? -1.978 -37.847 -22.054 1 95.11 211 LEU A N 1
ATOM 1569 C CA . LEU A 1 211 ? -1.875 -36.479 -21.558 1 95.11 211 LEU A CA 1
ATOM 1570 C C . LEU A 1 211 ? -1.778 -35.488 -22.713 1 95.11 211 LEU A C 1
ATOM 1572 O O . LEU A 1 211 ? -2.414 -34.432 -22.686 1 95.11 211 LEU A O 1
ATOM 1576 N N . VAL A 1 212 ? -1.039 -35.819 -23.726 1 94.8 212 VAL A N 1
ATOM 1577 C CA . VAL A 1 212 ? -0.859 -34.956 -24.889 1 94.8 212 VAL A CA 1
ATOM 1578 C C . VAL A 1 212 ? -2.173 -34.844 -25.659 1 94.8 212 VAL A C 1
ATOM 1580 O O . VAL A 1 212 ? -2.548 -33.757 -26.103 1 94.8 212 VAL A O 1
ATOM 1583 N N . GLN A 1 213 ? -2.91 -35.875 -25.762 1 93.97 213 GLN A N 1
ATOM 1584 C CA . GLN A 1 213 ? -4.182 -35.874 -26.477 1 93.97 213 GLN A CA 1
ATOM 1585 C C . GLN A 1 213 ? -5.18 -34.924 -25.823 1 93.97 213 GLN A C 1
ATOM 1587 O O . GLN A 1 213 ? -5.921 -34.221 -26.513 1 93.97 213 GLN A O 1
ATOM 1592 N N . TRP A 1 214 ? -5.149 -34.911 -24.547 1 95.39 214 TRP A N 1
ATOM 1593 C CA . TRP A 1 214 ? -6.126 -34.091 -23.839 1 95.39 214 TRP A CA 1
ATOM 1594 C C . TRP A 1 214 ? -5.637 -32.652 -23.709 1 95.39 214 TRP A C 1
ATOM 1596 O O . TRP A 1 214 ? -6.426 -31.744 -23.435 1 95.39 214 TRP A O 1
ATOM 1606 N N . SER A 1 215 ? -4.364 -32.438 -23.918 1 94.27 215 SER A N 1
ATOM 1607 C CA . SER A 1 215 ? -3.844 -31.078 -23.819 1 94.27 215 SER A CA 1
ATOM 1608 C C . SER A 1 215 ? -3.768 -30.414 -25.19 1 94.27 215 SER A C 1
ATOM 1610 O O . SER A 1 215 ? -3.976 -29.205 -25.312 1 94.27 215 SER A O 1
ATOM 1612 N N . VAL A 1 216 ? -3.486 -31.155 -26.225 1 92.32 216 VAL A N 1
ATOM 1613 C CA . VAL A 1 216 ? -3.212 -30.583 -27.539 1 92.32 216 VAL A CA 1
ATOM 1614 C C . VAL A 1 216 ? -4.237 -31.095 -28.549 1 92.32 216 VAL A C 1
ATOM 1616 O O . VAL A 1 216 ? -4.644 -30.363 -29.455 1 92.32 216 VAL A O 1
ATOM 1619 N N . GLY A 1 217 ? -4.692 -32.299 -28.431 1 90.63 217 GLY A N 1
ATOM 1620 C CA . GLY A 1 217 ? -5.549 -32.919 -29.429 1 90.63 217 GLY A CA 1
ATOM 1621 C C . GLY A 1 217 ? -4.793 -33.813 -30.393 1 90.63 217 GLY A C 1
ATOM 1622 O O . GLY A 1 217 ? -3.653 -34.199 -30.126 1 90.63 217 GLY A O 1
ATOM 1623 N N . PHE A 1 218 ? -5.483 -34.407 -31.293 1 86.55 218 PHE A N 1
ATOM 1624 C CA . PHE A 1 218 ? -4.825 -35.254 -32.28 1 86.55 218 PHE A CA 1
ATOM 1625 C C . PHE A 1 218 ? -5.505 -35.132 -33.638 1 86.55 218 PHE A C 1
ATOM 1627 O O . PHE A 1 218 ? -6.645 -34.67 -33.728 1 86.55 218 PHE A O 1
ATOM 1634 N N . SER A 1 219 ? -4.724 -35.255 -34.796 1 74.16 219 SER A N 1
ATOM 1635 C CA . SER A 1 219 ? -5.255 -35.241 -36.155 1 74.16 219 SER A CA 1
ATOM 1636 C C . SER A 1 219 ? -5.547 -36.654 -36.648 1 74.16 219 SER A C 1
ATOM 1638 O O . SER A 1 219 ? -4.854 -37.603 -36.276 1 74.16 219 SER A O 1
ATOM 1640 N N . GLU A 1 220 ? -6.798 -37.09 -37.102 1 60.62 220 GLU A N 1
ATOM 1641 C CA . GLU A 1 220 ? -7.229 -38.4 -37.581 1 60.62 220 GLU A CA 1
ATOM 1642 C C . GLU A 1 220 ? -6.229 -38.98 -38.577 1 60.62 220 GLU A C 1
ATOM 1644 O O . GLU A 1 220 ? -6.135 -40.2 -38.731 1 60.62 220 GLU A O 1
ATOM 1649 N N . ASP A 1 221 ? -5.629 -38.313 -39.452 1 49.81 221 ASP A N 1
ATOM 1650 C CA . ASP A 1 221 ? -4.768 -39.009 -40.403 1 49.81 221 ASP A CA 1
ATOM 1651 C C . ASP A 1 221 ? -3.674 -39.793 -39.681 1 49.81 221 ASP A C 1
ATOM 1653 O O . ASP A 1 221 ? -2.993 -40.621 -40.289 1 49.81 221 ASP A O 1
ATOM 1657 N N . GLU A 1 222 ? -3.364 -39.417 -38.517 1 46.78 222 GLU A N 1
ATOM 1658 C CA . GLU A 1 222 ? -2.314 -40.137 -37.804 1 46.78 222 GLU A CA 1
ATOM 1659 C C . GLU A 1 222 ? -2.805 -41.5 -37.326 1 46.78 222 GLU A C 1
ATOM 1661 O O . GLU A 1 222 ? -2.013 -42.326 -36.867 1 46.78 222 GLU A O 1
ATOM 1666 N N . LYS A 1 223 ? -4.078 -41.849 -37.183 1 44.81 223 LYS A N 1
ATOM 1667 C CA . LYS A 1 223 ? -4.455 -43.24 -36.951 1 44.81 223 LYS A CA 1
ATOM 1668 C C . LYS A 1 223 ? -4.073 -44.118 -38.14 1 44.81 223 LYS A C 1
ATOM 1670 O O . LYS A 1 223 ? -3.785 -45.305 -37.974 1 44.81 223 LYS A O 1
ATOM 1675 N N . LYS A 1 224 ? -4.355 -43.71 -39.457 1 40.42 224 LYS A N 1
ATOM 1676 C CA . LYS A 1 224 ? -4.172 -44.636 -40.571 1 40.42 224 LYS A CA 1
ATOM 1677 C C . LYS A 1 224 ? -2.703 -44.725 -40.975 1 40.42 224 LYS A C 1
ATOM 1679 O O . LYS A 1 224 ? -2.273 -45.725 -41.555 1 40.42 224 LYS A O 1
ATOM 1684 N N . ASN A 1 225 ? -2.066 -43.592 -41.323 1 34.79 225 ASN A N 1
ATOM 1685 C CA . ASN A 1 225 ? -0.887 -43.748 -42.168 1 34.79 225 ASN A CA 1
ATOM 1686 C C . ASN A 1 225 ? 0.302 -44.286 -41.378 1 34.79 225 ASN A C 1
ATOM 1688 O O . ASN A 1 225 ? 0.817 -43.61 -40.485 1 34.79 225 ASN A O 1
ATOM 1692 N N . GLY A 1 226 ? 0.564 -45.583 -41.062 1 29.98 226 GLY A N 1
ATOM 1693 C CA . GLY A 1 226 ? 1.908 -46.113 -41.232 1 29.98 226 GLY A CA 1
ATOM 1694 C C . GLY A 1 226 ? 2.634 -45.526 -42.427 1 29.98 226 GLY A C 1
ATOM 1695 O O . GLY A 1 226 ? 3.81 -45.819 -42.651 1 29.98 226 GLY A O 1
ATOM 1696 N N . SER A 1 227 ? 1.992 -45.503 -43.717 1 27.49 227 SER A N 1
ATOM 1697 C CA . SER A 1 227 ? 2.839 -45.231 -44.873 1 27.49 227 SER A CA 1
ATOM 1698 C C . SER A 1 227 ? 3.154 -43.743 -44.991 1 27.49 227 SER A C 1
ATOM 1700 O O . SER A 1 227 ? 2.358 -42.9 -44.573 1 27.49 227 SER A O 1
ATOM 1702 N N . GLY A 1 228 ? 4.499 -43.249 -45.31 1 28.31 228 GLY A N 1
ATOM 1703 C CA . GLY A 1 228 ? 5.39 -42.116 -45.505 1 28.31 228 GLY A CA 1
ATOM 1704 C C . GLY A 1 228 ? 4.82 -41.062 -46.435 1 28.31 228 GLY A C 1
ATOM 1705 O O . GLY A 1 228 ? 5.54 -40.167 -46.883 1 28.31 228 GLY A O 1
ATOM 1706 N N . ASP A 1 229 ? 3.736 -41.214 -47.348 1 26.87 229 ASP A N 1
ATOM 1707 C CA . ASP A 1 229 ? 3.86 -40.222 -48.412 1 26.87 229 ASP A CA 1
ATOM 1708 C C . ASP A 1 229 ? 3.539 -38.821 -47.897 1 26.87 229 ASP A C 1
ATOM 1710 O O . ASP A 1 229 ? 2.724 -38.66 -46.986 1 26.87 229 ASP A O 1
ATOM 1714 N N . ALA A 1 230 ? 4.211 -37.678 -48.426 1 26.25 230 ALA A N 1
ATOM 1715 C CA . ALA A 1 230 ? 4.579 -36.267 -48.357 1 26.25 230 ALA A CA 1
ATOM 1716 C C . ALA A 1 230 ? 3.347 -35.373 -48.458 1 26.25 230 ALA A C 1
ATOM 1718 O O . ALA A 1 230 ? 3.439 -34.155 -48.286 1 26.25 230 ALA A O 1
ATOM 1719 N N . ASP A 1 231 ? 2.346 -35.608 -49.379 1 28.79 231 ASP A N 1
ATOM 1720 C CA . ASP A 1 231 ? 1.619 -34.439 -49.863 1 28.79 231 ASP A CA 1
ATOM 1721 C C . ASP A 1 231 ? 0.804 -33.796 -48.743 1 28.79 231 ASP A C 1
ATOM 1723 O O . ASP A 1 231 ? -0.094 -34.427 -48.181 1 28.79 231 ASP A O 1
ATOM 1727 N N . SER A 1 232 ? 1.275 -32.692 -48.102 1 28.31 232 SER A N 1
ATOM 1728 C CA . SER A 1 232 ? 1.248 -31.817 -46.935 1 28.31 232 SER A CA 1
ATOM 1729 C C . SER A 1 232 ? -0.113 -31.147 -46.778 1 28.31 232 SER A C 1
ATOM 1731 O O . SER A 1 232 ? -0.484 -30.735 -45.677 1 28.31 232 SER A O 1
ATOM 1733 N N . CYS A 1 233 ? -0.655 -30.312 -47.735 1 27.32 233 CYS A N 1
ATOM 1734 C CA . CYS A 1 233 ? -1.462 -29.131 -47.452 1 27.32 233 CYS A CA 1
ATOM 1735 C C . CYS A 1 233 ? -2.868 -29.523 -47.012 1 27.32 233 CYS A C 1
ATOM 1737 O O . CYS A 1 233 ? -3.725 -28.66 -46.815 1 27.32 233 CYS A O 1
ATOM 1739 N N . ARG A 1 234 ? -3.506 -30.505 -47.725 1 30.39 234 ARG A N 1
ATOM 1740 C CA . ARG A 1 234 ? -4.955 -30.561 -47.895 1 30.39 234 ARG A CA 1
ATOM 1741 C C . ARG A 1 234 ? -5.664 -30.564 -46.545 1 30.39 234 ARG A C 1
ATOM 1743 O O . ARG A 1 234 ? -5.027 -30.729 -45.503 1 30.39 234 ARG A O 1
ATOM 1750 N N . ALA A 1 235 ? -6.93 -31.325 -46.59 1 31.49 235 ALA A N 1
ATOM 1751 C CA . ALA A 1 235 ? -8.137 -31.366 -45.767 1 31.49 235 ALA A CA 1
ATOM 1752 C C . ALA A 1 235 ? -7.797 -31.656 -44.308 1 31.49 235 ALA A C 1
ATOM 1754 O O . ALA A 1 235 ? -7.204 -32.691 -43.996 1 31.49 235 ALA A O 1
ATOM 1755 N N . VAL A 1 236 ? -7.457 -30.655 -43.639 1 35.15 236 VAL A N 1
ATOM 1756 C CA . VAL A 1 236 ? -7.344 -30.794 -42.191 1 35.15 236 VAL A CA 1
ATOM 1757 C C . VAL A 1 236 ? -8.372 -31.803 -41.686 1 35.15 236 VAL A C 1
ATOM 1759 O O . VAL A 1 236 ? -9.577 -31.542 -41.72 1 35.15 236 VAL A O 1
ATOM 1762 N N . SER A 1 237 ? -8.423 -33.031 -42.047 1 37.72 237 SER A N 1
ATOM 1763 C CA . SER A 1 237 ? -9.046 -34.217 -41.469 1 37.72 237 SER A CA 1
ATOM 1764 C C . SER A 1 237 ? -9.37 -34.008 -39.993 1 37.72 237 SER A C 1
ATOM 1766 O O . SER A 1 237 ? -8.69 -33.243 -39.305 1 37.72 237 SER A O 1
ATOM 1768 N N . ARG A 1 238 ? -10.688 -34.392 -39.474 1 48.25 238 ARG A N 1
ATOM 1769 C CA . ARG A 1 238 ? -11.403 -34.101 -38.236 1 48.25 238 ARG A CA 1
ATOM 1770 C C . ARG A 1 238 ? -10.504 -34.312 -37.022 1 48.25 238 ARG A C 1
ATOM 1772 O O . ARG A 1 238 ? -10.262 -35.45 -36.613 1 48.25 238 ARG A O 1
ATOM 1779 N N . ASN A 1 239 ? -9.5 -33.46 -36.635 1 68.83 239 ASN A N 1
ATOM 1780 C CA . ASN A 1 239 ? -8.61 -33.349 -35.484 1 68.83 239 ASN A CA 1
ATOM 1781 C C . ASN A 1 239 ? -9.389 -33.098 -34.196 1 68.83 239 ASN A C 1
ATOM 1783 O O . ASN A 1 239 ? -10.339 -32.313 -34.182 1 68.83 239 ASN A O 1
ATOM 1787 N N . TRP A 1 240 ? -9.497 -34.133 -33.447 1 85.88 240 TRP A N 1
ATOM 1788 C CA . TRP A 1 240 ? -10.125 -33.944 -32.144 1 85.88 240 TRP A CA 1
ATOM 1789 C C . TRP A 1 240 ? -9.39 -32.881 -31.334 1 85.88 240 TRP A C 1
ATOM 1791 O O . TRP A 1 240 ? -8.17 -32.95 -31.172 1 85.88 240 TRP A O 1
ATOM 1801 N N . THR A 1 241 ? -10.16 -31.829 -31.101 1 89.51 241 THR A N 1
ATOM 1802 C CA . THR A 1 241 ? -9.608 -30.768 -30.265 1 89.51 241 THR A CA 1
ATOM 1803 C C . THR A 1 241 ? -10.225 -30.803 -28.869 1 89.51 241 THR A C 1
ATOM 1805 O O . THR A 1 241 ? -11.449 -30.831 -28.727 1 89.51 241 THR A O 1
ATOM 1808 N N . PRO A 1 242 ? -9.352 -30.821 -27.96 1 93.29 242 PRO A N 1
ATOM 1809 C CA . PRO A 1 242 ? -9.887 -30.851 -26.597 1 93.29 242 PRO A CA 1
ATOM 1810 C C . PRO A 1 242 ? -10.509 -29.52 -26.178 1 93.29 242 PRO A C 1
ATOM 1812 O O . PRO A 1 242 ? -10.131 -28.467 -26.698 1 93.29 242 PRO A O 1
ATOM 1815 N N . CYS A 1 243 ? -11.529 -29.65 -25.35 1 93.74 243 CYS A N 1
ATOM 1816 C CA . CYS A 1 243 ? -12.101 -28.448 -24.755 1 93.74 243 CYS A CA 1
ATOM 1817 C C . CYS A 1 243 ? -11.242 -27.949 -23.599 1 93.74 243 CYS A C 1
ATOM 1819 O O . CYS A 1 243 ? -10.309 -28.632 -23.174 1 93.74 243 CYS A O 1
ATOM 1821 N N . GLU A 1 244 ? -11.469 -26.789 -23.156 1 94.29 244 GLU A N 1
ATOM 1822 C CA . GLU A 1 244 ? -10.649 -26.176 -22.115 1 94.29 244 GLU A CA 1
ATOM 1823 C C . GLU A 1 244 ? -10.647 -27.023 -20.845 1 94.29 244 GLU A C 1
ATOM 1825 O O . GLU A 1 244 ? -9.609 -27.175 -20.197 1 94.29 244 GLU A O 1
ATOM 1830 N N . ALA A 1 245 ? -11.832 -27.548 -20.459 1 94.43 245 ALA A N 1
ATOM 1831 C CA . ALA A 1 245 ? -11.933 -28.352 -19.243 1 94.43 245 ALA A CA 1
ATOM 1832 C C . ALA A 1 245 ? -10.958 -29.525 -19.278 1 94.43 245 ALA A C 1
ATOM 1834 O O . ALA A 1 245 ? -10.276 -29.804 -18.289 1 94.43 245 ALA A O 1
ATOM 1835 N N . LEU A 1 246 ? -10.898 -30.18 -20.407 1 95.16 246 LEU A N 1
ATOM 1836 C CA . LEU A 1 246 ? -10.002 -31.322 -20.555 1 95.16 246 LEU A CA 1
ATOM 1837 C C . LEU A 1 246 ? -8.544 -30.881 -20.489 1 95.16 246 LEU A C 1
ATOM 1839 O O . LEU A 1 246 ? -7.704 -31.581 -19.917 1 95.16 246 LEU A O 1
ATOM 1843 N N . VAL A 1 247 ? -8.277 -29.767 -21.104 1 95.55 247 VAL A N 1
ATOM 1844 C CA . VAL A 1 247 ? -6.924 -29.222 -21.081 1 95.55 247 VAL A CA 1
ATOM 1845 C C . VAL A 1 247 ? -6.494 -28.966 -19.638 1 95.55 247 VAL A C 1
ATOM 1847 O O . VAL A 1 247 ? -5.396 -29.355 -19.233 1 95.55 247 VAL A O 1
ATOM 1850 N N . ARG A 1 248 ? -7.252 -28.38 -18.878 1 94.45 248 ARG A N 1
ATOM 1851 C CA . ARG A 1 248 ? -6.915 -28.045 -17.498 1 94.45 248 ARG A CA 1
ATOM 1852 C C . ARG A 1 248 ? -6.785 -29.303 -16.646 1 94.45 248 ARG A C 1
ATOM 1854 O O . ARG A 1 248 ? -5.913 -29.385 -15.778 1 94.45 248 ARG A O 1
ATOM 1861 N N . VAL A 1 249 ? -7.643 -30.268 -16.89 1 94.22 249 VAL A N 1
ATOM 1862 C CA . VAL A 1 249 ? -7.549 -31.533 -16.17 1 94.22 249 VAL A CA 1
ATOM 1863 C C . VAL A 1 249 ? -6.225 -32.219 -16.5 1 94.22 249 VAL A C 1
ATOM 1865 O O . VAL A 1 249 ? -5.54 -32.723 -15.607 1 94.22 249 VAL A O 1
ATOM 1868 N N . SER A 1 250 ? -5.969 -32.243 -17.789 1 95.07 250 SER A N 1
ATOM 1869 C CA . SER A 1 250 ? -4.748 -32.907 -18.236 1 95.07 250 SER A CA 1
ATOM 1870 C C . SER A 1 250 ? -3.509 -32.234 -17.657 1 95.07 250 SER A C 1
ATOM 1872 O O . SER A 1 250 ? -2.583 -32.909 -17.203 1 95.07 250 SER A O 1
ATOM 1874 N N . CYS A 1 251 ? -3.428 -30.976 -17.662 1 93.69 251 CYS A N 1
ATOM 1875 C CA . CYS A 1 251 ? -2.271 -30.248 -17.153 1 93.69 251 CYS A CA 1
ATOM 1876 C C . CYS A 1 251 ? -2.149 -30.405 -15.642 1 93.69 251 CYS A C 1
ATOM 1878 O O . CYS A 1 251 ? -1.043 -30.532 -15.114 1 93.69 251 CYS A O 1
ATOM 1880 N N . LYS A 1 252 ? -3.241 -30.356 -14.984 1 92.4 252 LYS A N 1
ATOM 1881 C CA . LYS A 1 252 ? -3.229 -30.558 -13.538 1 92.4 252 LYS A CA 1
ATOM 1882 C C . LYS A 1 252 ? -2.678 -31.936 -13.18 1 92.4 252 LYS A C 1
ATOM 1884 O O . LYS A 1 252 ? -1.844 -32.062 -12.281 1 92.4 252 LYS A O 1
ATOM 1889 N N . GLU A 1 253 ? -3.173 -32.883 -13.869 1 93.08 253 GLU A N 1
ATOM 1890 C CA . GLU A 1 253 ? -2.722 -34.241 -13.582 1 93.08 253 GLU A CA 1
ATOM 1891 C C . GLU A 1 253 ? -1.276 -34.448 -14.024 1 93.08 253 GLU A C 1
ATOM 1893 O O . GLU A 1 253 ? -0.531 -35.203 -13.396 1 93.08 253 GLU A O 1
ATOM 1898 N N . ARG A 1 254 ? -0.917 -33.858 -15.12 1 92.94 254 ARG A N 1
ATOM 1899 C CA . ARG A 1 254 ? 0.487 -33.903 -15.516 1 92.94 254 ARG A CA 1
ATOM 1900 C C . ARG A 1 254 ? 1.388 -33.383 -14.401 1 92.94 254 ARG A C 1
ATOM 1902 O O . ARG A 1 254 ? 2.404 -34.001 -14.076 1 92.94 254 ARG A O 1
ATOM 1909 N N . SER A 1 255 ? 1.046 -32.335 -13.83 1 91.57 255 SER A N 1
ATOM 1910 C CA . SER A 1 255 ? 1.819 -31.76 -12.733 1 91.57 255 SER A CA 1
ATOM 1911 C C . SER A 1 255 ? 1.869 -32.706 -11.538 1 91.57 255 SER A C 1
ATOM 1913 O O . SER A 1 255 ? 2.916 -32.86 -10.906 1 91.57 255 SER A O 1
ATOM 1915 N N . ARG A 1 256 ? 0.782 -33.293 -11.276 1 90.92 256 ARG A N 1
ATOM 1916 C CA . ARG A 1 256 ? 0.735 -34.239 -10.166 1 90.92 256 ARG A CA 1
ATOM 1917 C C . ARG A 1 256 ? 1.654 -35.429 -10.421 1 90.92 256 ARG A C 1
ATOM 1919 O O . ARG A 1 256 ? 2.376 -35.866 -9.522 1 90.92 256 ARG A O 1
ATOM 1926 N N . MET A 1 257 ? 1.637 -35.922 -11.587 1 91.74 257 MET A N 1
ATOM 1927 C CA . MET A 1 257 ? 2.479 -37.061 -11.941 1 91.74 257 MET A CA 1
ATOM 1928 C C . MET A 1 257 ? 3.956 -36.686 -11.878 1 91.74 257 MET A C 1
ATOM 1930 O O . MET A 1 257 ? 4.781 -37.472 -11.41 1 91.74 257 MET A O 1
ATOM 1934 N N . TYR A 1 258 ? 4.261 -35.535 -12.379 1 91.04 258 TYR A N 1
ATOM 1935 C CA . TYR A 1 258 ? 5.638 -35.059 -12.303 1 91.04 258 TYR A CA 1
ATOM 1936 C C . TYR A 1 258 ? 6.11 -34.985 -10.856 1 91.04 258 TYR A C 1
ATOM 1938 O O . TYR A 1 258 ? 7.209 -35.44 -10.531 1 91.04 258 TYR A O 1
ATOM 1946 N N . GLN A 1 259 ? 5.23 -34.533 -10.024 1 89.9 259 GLN A N 1
ATOM 1947 C CA . GLN A 1 259 ? 5.586 -34.426 -8.613 1 89.9 259 GLN A CA 1
ATOM 1948 C C . GLN A 1 259 ? 5.817 -35.804 -7.998 1 89.9 259 GLN A C 1
ATOM 1950 O O . GLN A 1 259 ? 6.72 -35.98 -7.177 1 89.9 259 GLN A O 1
ATOM 1955 N N . GLN A 1 260 ? 5.05 -36.693 -8.421 1 88.83 260 GLN A N 1
ATOM 1956 C CA . GLN A 1 260 ? 5.181 -38.05 -7.903 1 88.83 260 GLN A CA 1
ATOM 1957 C C . GLN A 1 260 ? 6.486 -38.692 -8.365 1 88.83 260 GLN A C 1
ATOM 1959 O O . GLN A 1 260 ? 7.166 -39.36 -7.583 1 88.83 260 GLN A O 1
ATOM 1964 N N . VAL A 1 261 ? 6.758 -38.516 -9.555 1 89.9 261 VAL A N 1
ATOM 1965 C CA . VAL A 1 261 ? 8.002 -39.057 -10.093 1 89.9 261 VAL A CA 1
ATOM 1966 C C . VAL A 1 261 ? 9.194 -38.385 -9.415 1 89.9 261 VAL A C 1
ATOM 1968 O O . VAL A 1 261 ? 10.145 -39.058 -9.009 1 89.9 261 VAL A O 1
ATOM 1971 N N . LEU A 1 262 ? 9.133 -37.133 -9.229 1 88.07 262 LEU A N 1
ATOM 1972 C CA . LEU A 1 262 ? 10.222 -36.368 -8.632 1 88.07 262 LEU A CA 1
ATOM 1973 C C . LEU A 1 262 ? 10.421 -36.754 -7.17 1 88.07 262 LEU A C 1
ATOM 1975 O O . LEU A 1 262 ? 11.547 -36.738 -6.667 1 88.07 262 LEU A O 1
ATOM 1979 N N . ALA A 1 263 ? 9.331 -37.067 -6.585 1 88.08 263 ALA A N 1
ATOM 1980 C CA . ALA A 1 263 ? 9.437 -37.501 -5.194 1 88.08 263 ALA A CA 1
ATOM 1981 C C . ALA A 1 263 ? 10.176 -38.833 -5.091 1 88.08 263 ALA A C 1
ATOM 1983 O O . ALA A 1 263 ? 10.775 -39.139 -4.057 1 88.08 263 ALA A O 1
ATOM 1984 N N . THR A 1 264 ? 10.203 -39.549 -6.114 1 87.92 264 THR A N 1
ATOM 1985 C CA . THR A 1 264 ? 10.818 -40.872 -6.113 1 87.92 264 THR A CA 1
ATOM 1986 C C . THR A 1 264 ? 12.246 -40.805 -6.648 1 87.92 264 THR A C 1
ATOM 1988 O O . THR A 1 264 ? 13.034 -41.73 -6.444 1 87.92 264 THR A O 1
ATOM 1991 N N . VAL A 1 265 ? 12.648 -39.805 -7.256 1 83.15 265 VAL A N 1
ATOM 1992 C CA . VAL A 1 265 ? 13.909 -39.638 -7.971 1 83.15 265 VAL A CA 1
ATOM 1993 C C . VAL A 1 265 ? 15.078 -39.787 -6.999 1 83.15 265 VAL A C 1
ATOM 1995 O O . VAL A 1 265 ? 16.079 -40.433 -7.317 1 83.15 265 VAL A O 1
ATOM 1998 N N . PRO A 1 266 ? 14.941 -39.247 -5.759 1 81.84 266 PRO A N 1
ATOM 1999 C CA . PRO A 1 266 ? 16.082 -39.377 -4.849 1 81.84 266 PRO A CA 1
ATOM 2000 C C . PRO A 1 266 ? 16.352 -40.825 -4.445 1 81.84 266 PRO A C 1
ATOM 2002 O O . PRO A 1 266 ? 17.466 -41.157 -4.033 1 81.84 266 PRO A O 1
ATOM 2005 N N . GLU A 1 267 ? 15.338 -41.672 -4.618 1 85.41 267 GLU A N 1
ATOM 2006 C CA . GLU A 1 267 ? 15.476 -43.069 -4.218 1 85.41 267 GLU A CA 1
ATOM 2007 C C . GLU A 1 267 ? 15.954 -43.932 -5.383 1 85.41 267 GLU A C 1
ATOM 2009 O O . GLU A 1 267 ? 16.362 -45.078 -5.187 1 85.41 267 GLU A O 1
ATOM 2014 N N . LEU A 1 268 ? 16.035 -43.395 -6.537 1 85.86 268 LEU A N 1
ATOM 2015 C CA . LEU A 1 268 ? 16.419 -44.142 -7.729 1 85.86 268 LEU A CA 1
ATOM 2016 C C . LEU A 1 268 ? 17.919 -44.029 -7.981 1 85.86 268 LEU A C 1
ATOM 2018 O O . LEU A 1 268 ? 18.578 -43.135 -7.445 1 85.86 268 LEU A O 1
ATOM 2022 N N . GLU A 1 269 ? 18.407 -45.059 -8.75 1 85.37 269 GLU A N 1
ATOM 2023 C CA . GLU A 1 269 ? 19.789 -44.965 -9.21 1 85.37 269 GLU A CA 1
ATOM 2024 C C . GLU A 1 269 ? 20.003 -43.718 -10.064 1 85.37 269 GLU A C 1
ATOM 2026 O O . GLU A 1 269 ? 19.084 -43.263 -10.749 1 85.37 269 GLU A O 1
ATOM 2031 N N . THR A 1 270 ? 21.147 -43.164 -10.094 1 82.72 270 THR A N 1
ATOM 2032 C CA . THR A 1 270 ? 21.463 -41.901 -10.753 1 82.72 270 THR A CA 1
ATOM 2033 C C . THR A 1 270 ? 21.124 -41.967 -12.239 1 82.72 270 THR A C 1
ATOM 2035 O O . THR A 1 270 ? 20.61 -41.001 -12.807 1 82.72 270 THR A O 1
ATOM 2038 N N . SER A 1 271 ? 21.379 -43.08 -12.763 1 85.52 271 SER A N 1
ATOM 2039 C CA . SER A 1 271 ? 21.121 -43.224 -14.192 1 85.52 271 SER A CA 1
ATOM 2040 C C . SER A 1 271 ? 19.626 -43.195 -14.49 1 85.52 271 SER A C 1
ATOM 2042 O O . SER A 1 271 ? 19.197 -42.604 -15.483 1 85.52 271 SER A O 1
ATOM 2044 N N . GLU A 1 272 ? 18.866 -43.862 -13.614 1 88.89 272 GLU A N 1
ATOM 2045 C CA . GLU A 1 272 ? 17.418 -43.885 -13.797 1 88.89 272 GLU A CA 1
ATOM 2046 C C . GLU A 1 272 ? 16.796 -42.535 -13.45 1 88.89 272 GLU A C 1
ATOM 2048 O O . GLU A 1 272 ? 15.819 -42.117 -14.075 1 88.89 272 GLU A O 1
ATOM 2053 N N . ALA A 1 273 ? 17.396 -41.92 -12.439 1 87 273 ALA A N 1
ATOM 2054 C CA . ALA A 1 273 ? 16.935 -40.584 -12.072 1 87 273 ALA A CA 1
ATOM 2055 C C . ALA A 1 273 ? 17.104 -39.608 -13.233 1 87 273 ALA A C 1
ATOM 2057 O O . ALA A 1 273 ? 16.183 -38.856 -13.559 1 87 273 ALA A O 1
ATOM 2058 N N . GLN A 1 274 ? 18.199 -39.681 -13.883 1 86.58 274 GLN A N 1
ATOM 2059 C CA . GLN A 1 274 ? 18.469 -38.831 -15.037 1 86.58 274 GLN A CA 1
ATOM 2060 C C . GLN A 1 274 ? 17.573 -39.202 -16.215 1 86.58 274 GLN A C 1
ATOM 2062 O O . GLN A 1 274 ? 17.161 -38.333 -16.987 1 86.58 274 GLN A O 1
ATOM 2067 N N . GLY A 1 275 ? 17.349 -40.439 -16.264 1 89.75 275 GLY A N 1
ATOM 2068 C CA . GLY A 1 275 ? 16.464 -40.902 -17.32 1 89.75 275 GLY A CA 1
ATOM 2069 C C . GLY A 1 275 ? 15.057 -40.345 -17.207 1 89.75 275 GLY A C 1
ATOM 2070 O O . GLY A 1 275 ? 14.472 -39.914 -18.203 1 89.75 275 GLY A O 1
ATOM 2071 N N . TRP A 1 276 ? 14.518 -40.369 -16.006 1 90.27 276 TRP A N 1
ATOM 2072 C CA . TRP A 1 276 ? 13.179 -39.84 -15.771 1 90.27 276 TRP A CA 1
ATOM 2073 C C . TRP A 1 276 ? 13.134 -38.338 -16.03 1 90.27 276 TRP A C 1
ATOM 2075 O O . TRP A 1 276 ? 12.195 -37.837 -16.654 1 90.27 276 TRP A O 1
ATOM 2085 N N . LEU A 1 277 ? 14.142 -37.683 -15.578 1 87.59 277 LEU A N 1
ATOM 2086 C CA . LEU A 1 277 ? 14.168 -36.234 -15.745 1 87.59 277 LEU A CA 1
ATOM 2087 C C . LEU A 1 277 ? 14.265 -35.858 -17.219 1 87.59 277 LEU A C 1
ATOM 2089 O O . LEU A 1 277 ? 13.611 -34.913 -17.667 1 87.59 277 LEU A O 1
ATOM 2093 N N . ARG A 1 278 ? 15.037 -36.563 -17.916 1 90.4 278 ARG A N 1
ATOM 2094 C CA . ARG A 1 278 ? 15.151 -36.344 -19.354 1 90.4 278 ARG A CA 1
ATOM 2095 C C . ARG A 1 278 ? 13.822 -36.607 -20.055 1 90.4 278 ARG A C 1
ATOM 2097 O O . ARG A 1 278 ? 13.401 -35.828 -20.912 1 90.4 278 ARG A O 1
ATOM 2104 N N . THR A 1 279 ? 13.227 -37.631 -19.645 1 92.85 279 THR A N 1
ATOM 2105 C CA . THR A 1 279 ? 11.961 -38.011 -20.263 1 92.85 279 THR A CA 1
ATOM 2106 C C . THR A 1 279 ? 10.882 -36.974 -19.967 1 92.85 279 THR A C 1
ATOM 2108 O O . THR A 1 279 ? 10.136 -36.573 -20.863 1 92.85 279 THR A O 1
ATOM 2111 N N . LEU A 1 280 ? 10.817 -36.545 -18.716 1 91.63 280 LEU A N 1
ATOM 2112 C CA . LEU A 1 280 ? 9.794 -35.584 -18.317 1 91.63 280 LEU A CA 1
ATOM 2113 C C . LEU A 1 280 ? 10.016 -34.239 -19.002 1 91.63 280 LEU A C 1
ATOM 2115 O O . LEU A 1 280 ? 9.069 -33.629 -19.503 1 91.63 280 LEU A O 1
ATOM 2119 N N . SER A 1 281 ? 11.262 -33.825 -19.097 1 91.74 281 SER A N 1
ATOM 2120 C CA . SER A 1 281 ? 11.575 -32.534 -19.7 1 91.74 281 SER A CA 1
ATOM 2121 C C . SER A 1 281 ? 11.337 -32.555 -21.206 1 91.74 281 SER A C 1
ATOM 2123 O O . SER A 1 281 ? 10.814 -31.592 -21.771 1 91.74 281 SER A O 1
ATOM 2125 N N . THR A 1 282 ? 11.68 -33.651 -21.801 1 92.34 282 THR A N 1
ATOM 2126 C CA . THR A 1 282 ? 11.484 -33.789 -23.24 1 92.34 282 THR A CA 1
ATOM 2127 C C . THR A 1 282 ? 9.998 -33.813 -23.584 1 92.34 282 THR A C 1
ATOM 2129 O O . THR A 1 282 ? 9.566 -33.162 -24.538 1 92.34 282 THR A O 1
ATOM 2132 N N . ASN A 1 283 ? 9.254 -34.542 -22.816 1 93.71 283 ASN A N 1
ATOM 2133 C CA . ASN A 1 283 ? 7.817 -34.615 -23.056 1 93.71 283 ASN A CA 1
ATOM 2134 C C . ASN A 1 283 ? 7.153 -33.249 -22.899 1 93.71 283 ASN A C 1
ATOM 2136 O O . ASN A 1 283 ? 6.276 -32.887 -23.685 1 93.71 283 ASN A O 1
ATOM 2140 N N . LEU A 1 284 ? 7.561 -32.609 -21.87 1 93.5 284 LEU A N 1
ATOM 2141 C CA . LEU A 1 284 ? 6.988 -31.289 -21.629 1 93.5 284 LEU A CA 1
ATOM 2142 C C . LEU A 1 284 ? 7.349 -30.326 -22.755 1 93.5 284 LEU A C 1
ATOM 2144 O O . LEU A 1 284 ? 6.485 -29.608 -23.264 1 93.5 284 LEU A O 1
ATOM 2148 N N . SER A 1 285 ? 8.595 -30.302 -23.206 1 94.34 285 SER A N 1
ATOM 2149 C CA . SER A 1 285 ? 9.074 -29.41 -24.256 1 94.34 285 SER A CA 1
ATOM 2150 C C . SER A 1 285 ? 8.4 -29.713 -25.59 1 94.34 285 SER A C 1
ATOM 2152 O O . SER A 1 285 ? 8.005 -28.797 -26.314 1 94.34 285 SER A O 1
ATOM 2154 N N . GLU A 1 286 ? 8.245 -30.93 -25.842 1 94.93 286 GLU A N 1
ATOM 2155 C CA . GLU A 1 286 ? 7.615 -31.333 -27.095 1 94.93 286 GLU A CA 1
ATOM 2156 C C . GLU A 1 286 ? 6.14 -30.94 -27.123 1 94.93 286 GLU A C 1
ATOM 2158 O O . GLU A 1 286 ? 5.637 -30.468 -28.144 1 94.93 286 GLU A O 1
ATOM 2163 N N . THR A 1 287 ? 5.484 -31.196 -26.035 1 95.43 287 THR A N 1
ATOM 2164 C CA . THR A 1 287 ? 4.072 -30.84 -25.955 1 95.43 287 THR A CA 1
ATOM 2165 C C . THR A 1 287 ? 3.886 -29.331 -26.088 1 95.43 287 THR A C 1
ATOM 2167 O O . THR A 1 287 ? 2.996 -28.87 -26.806 1 95.43 287 THR A O 1
ATOM 2170 N N . LEU A 1 288 ? 4.711 -28.599 -25.383 1 95.98 288 LEU A N 1
ATOM 2171 C CA . LEU A 1 288 ? 4.631 -27.144 -25.443 1 95.98 288 LEU A CA 1
ATOM 2172 C C . LEU A 1 288 ? 4.946 -26.64 -26.848 1 95.98 288 LEU A C 1
ATOM 2174 O O . LEU A 1 288 ? 4.269 -25.744 -27.357 1 95.98 288 LEU A O 1
ATOM 2178 N N . MET A 1 289 ? 5.935 -27.195 -27.489 1 95.75 289 MET A N 1
ATOM 2179 C CA . MET A 1 289 ? 6.317 -26.798 -28.841 1 95.75 289 MET A CA 1
ATOM 2180 C C . MET A 1 289 ? 5.176 -27.041 -29.823 1 95.75 289 MET A C 1
ATOM 2182 O O . MET A 1 289 ? 4.891 -26.195 -30.672 1 95.75 289 MET A O 1
ATOM 2186 N N . THR A 1 290 ? 4.528 -28.14 -29.669 1 94.78 290 THR A N 1
ATOM 2187 C CA . THR A 1 290 ? 3.405 -28.472 -30.539 1 94.78 290 THR A CA 1
ATOM 2188 C C . THR A 1 290 ? 2.256 -27.489 -30.336 1 94.78 290 THR A C 1
ATOM 2190 O O . THR A 1 290 ? 1.626 -27.054 -31.302 1 94.78 290 THR A O 1
ATOM 2193 N N . THR A 1 291 ? 1.999 -27.179 -29.104 1 94.41 291 THR A N 1
ATOM 2194 C CA . THR A 1 291 ? 0.92 -26.246 -28.801 1 94.41 291 THR A CA 1
ATOM 2195 C C . THR A 1 291 ? 1.219 -24.867 -29.38 1 94.41 291 THR A C 1
ATOM 2197 O O . THR A 1 291 ? 0.333 -24.215 -29.937 1 94.41 291 THR A O 1
ATOM 2200 N N . VAL A 1 292 ? 2.409 -24.429 -29.281 1 94.63 292 VAL A N 1
ATOM 2201 C CA . VAL A 1 292 ? 2.81 -23.111 -29.761 1 94.63 292 VAL A CA 1
ATOM 2202 C C . VAL A 1 292 ? 2.725 -23.067 -31.285 1 94.63 292 VAL A C 1
ATOM 2204 O O . VAL A 1 292 ? 2.296 -22.065 -31.861 1 94.63 292 VAL A O 1
ATOM 2207 N N . GLU A 1 293 ? 3.146 -24.108 -31.892 1 94.07 293 GLU A N 1
ATOM 2208 C CA . GLU A 1 293 ? 3.073 -24.18 -33.348 1 94.07 293 GLU A CA 1
ATOM 2209 C C . GLU A 1 293 ? 1.626 -24.142 -33.831 1 94.07 293 GLU A C 1
ATOM 2211 O O . GLU A 1 293 ? 1.309 -23.455 -34.804 1 94.07 293 GLU A O 1
ATOM 2216 N N . LEU A 1 294 ? 0.771 -24.885 -33.183 1 92.84 294 LEU A N 1
ATOM 2217 C CA . LEU A 1 294 ? -0.647 -24.874 -33.526 1 92.84 294 LEU A CA 1
ATOM 2218 C C . LEU A 1 294 ? -1.254 -23.496 -33.284 1 92.84 294 LEU A C 1
ATOM 2220 O O . LEU A 1 294 ? -2.116 -23.05 -34.045 1 92.84 294 LEU A O 1
ATOM 2224 N N . GLU A 1 295 ? -0.868 -22.898 -32.216 1 93.09 295 GLU A N 1
ATOM 2225 C CA . GLU A 1 295 ? -1.313 -21.54 -31.917 1 93.09 295 GLU A CA 1
ATOM 2226 C C . GLU A 1 295 ? -0.96 -20.581 -33.05 1 93.09 295 GLU A C 1
ATOM 2228 O O . GLU A 1 295 ? -1.79 -19.769 -33.464 1 93.09 295 GLU A O 1
ATOM 2233 N N . ASP A 1 296 ? 0.238 -20.687 -33.538 1 92.22 296 ASP A N 1
ATOM 2234 C CA . ASP A 1 296 ? 0.7 -19.819 -34.617 1 92.22 296 ASP A CA 1
ATOM 2235 C C . ASP A 1 296 ? -0.088 -20.071 -35.9 1 92.22 296 ASP A C 1
ATOM 2237 O O . ASP A 1 296 ? -0.418 -19.132 -36.627 1 92.22 296 ASP A O 1
ATOM 2241 N N . LEU A 1 297 ? -0.366 -21.262 -36.121 1 92.05 297 LEU A N 1
ATOM 2242 C CA . LEU A 1 297 ? -1.143 -21.624 -37.301 1 92.05 297 LEU A CA 1
ATOM 2243 C C . LEU A 1 297 ? -2.552 -21.048 -37.221 1 92.05 297 LEU A C 1
ATOM 2245 O O . LEU A 1 297 ? -3.069 -20.52 -38.209 1 92.05 297 LEU A O 1
ATOM 2249 N N . LEU A 1 298 ? -3.14 -21.176 -36.102 1 91.69 298 LEU A N 1
ATOM 2250 C CA . LEU A 1 298 ? -4.495 -20.669 -35.916 1 91.69 298 LEU A CA 1
ATOM 2251 C C . LEU A 1 298 ? -4.522 -19.147 -36.001 1 91.69 298 LEU A C 1
ATOM 2253 O O . LEU A 1 298 ? -5.482 -18.566 -36.514 1 91.69 298 LEU A O 1
ATOM 2257 N N . ARG A 1 299 ? -3.544 -18.551 -35.451 1 92.34 299 ARG A N 1
ATOM 2258 C CA . ARG A 1 299 ? -3.45 -17.097 -35.534 1 92.34 299 ARG A CA 1
ATOM 2259 C C . ARG A 1 299 ? -3.427 -16.632 -36.986 1 92.34 299 ARG A C 1
ATOM 2261 O O . ARG A 1 299 ? -4.15 -15.706 -37.359 1 92.34 299 ARG A O 1
ATOM 2268 N N . VAL A 1 300 ? -2.552 -17.28 -37.771 1 90.81 300 VAL A N 1
ATOM 2269 C CA . VAL A 1 300 ? -2.44 -16.93 -39.184 1 90.81 300 VAL A CA 1
ATOM 2270 C C . VAL A 1 300 ? -3.776 -17.17 -39.883 1 90.81 300 VAL A C 1
ATOM 2272 O O . VAL A 1 300 ? -4.202 -16.365 -40.715 1 90.81 300 VAL A O 1
ATOM 2275 N N . GLU A 1 301 ? -4.453 -18.232 -39.514 1 89.9 301 GLU A N 1
ATOM 2276 C CA . GLU A 1 301 ? -5.753 -18.55 -40.097 1 89.9 301 GLU A CA 1
ATOM 2277 C C . GLU A 1 301 ? -6.784 -17.474 -39.766 1 89.9 301 GLU A C 1
ATOM 2279 O O . GLU A 1 301 ? -7.585 -17.091 -40.621 1 89.9 301 GLU A O 1
ATOM 2284 N N . VAL A 1 302 ? -6.809 -17.066 -38.538 1 90.48 302 VAL A N 1
ATOM 2285 C CA . VAL A 1 302 ? -7.741 -16.024 -38.117 1 90.48 302 VAL A CA 1
ATOM 2286 C C . VAL A 1 302 ? -7.472 -14.742 -38.902 1 90.48 302 VAL A C 1
ATOM 2288 O O . VAL A 1 302 ? -8.403 -14.105 -39.399 1 90.48 302 VAL A O 1
ATOM 2291 N N . LEU A 1 303 ? -6.241 -14.373 -39.05 1 89.27 303 LEU A N 1
ATOM 2292 C CA . LEU A 1 303 ? -5.874 -13.129 -39.718 1 89.27 303 LEU A CA 1
ATOM 2293 C C . LEU A 1 303 ? -6.181 -13.201 -41.21 1 89.27 303 LEU A C 1
ATOM 2295 O O . LEU A 1 303 ? -6.705 -12.246 -41.787 1 89.27 303 LEU A O 1
ATOM 2299 N N . GLU A 1 304 ? -5.902 -14.331 -41.78 1 87.22 304 GLU A N 1
ATOM 2300 C CA . GLU A 1 304 ? -6.169 -14.504 -43.205 1 87.22 304 GLU A CA 1
ATOM 2301 C C . GLU A 1 304 ? -7.669 -14.515 -43.488 1 87.22 304 GLU A C 1
ATOM 2303 O O . GLU A 1 304 ? -8.127 -13.914 -44.461 1 87.22 304 GLU A O 1
ATOM 2308 N N . SER A 1 305 ? -8.4 -15.191 -42.66 1 85.92 305 SER A N 1
ATOM 2309 C CA . SER A 1 305 ? -9.847 -15.257 -42.833 1 85.92 305 SER A CA 1
ATOM 2310 C C . SER A 1 305 ? -10.492 -13.889 -42.634 1 85.92 305 SER A C 1
ATOM 2312 O O . SER A 1 305 ? -11.461 -13.549 -43.314 1 85.92 305 SER A O 1
ATOM 2314 N N . LYS A 1 306 ? -10.045 -13.171 -41.673 1 83.64 306 LYS A N 1
ATOM 2315 C CA . LYS A 1 306 ? -10.592 -11.84 -41.425 1 83.64 306 LYS A CA 1
ATOM 2316 C C . LYS A 1 306 ? -10.291 -10.897 -42.586 1 83.64 306 LYS A C 1
ATOM 2318 O O . LYS A 1 306 ? -11.149 -10.111 -42.993 1 83.64 306 LYS A O 1
ATOM 2323 N N . LEU A 1 307 ? -9.104 -10.95 -43.061 1 80 307 LEU A N 1
ATOM 2324 C CA . LEU A 1 307 ? -8.723 -10.097 -44.181 1 80 307 LEU A CA 1
ATOM 2325 C C . LEU A 1 307 ? -9.498 -10.473 -45.439 1 80 307 LEU A C 1
ATOM 2327 O O . LEU A 1 307 ? -9.844 -9.604 -46.243 1 80 307 LEU A O 1
ATOM 2331 N N . ALA A 1 308 ? -9.807 -11.712 -45.562 1 75.79 308 ALA A N 1
ATOM 2332 C CA . ALA A 1 308 ? -10.59 -12.17 -46.707 1 75.79 308 ALA A CA 1
ATOM 2333 C C . ALA A 1 308 ? -12.03 -11.671 -46.621 1 75.79 308 ALA A C 1
ATOM 2335 O O . ALA A 1 308 ? -12.642 -11.348 -47.642 1 75.79 308 ALA A O 1
ATOM 2336 N N . GLY A 1 309 ? -12.551 -11.731 -45.424 1 66.91 309 GLY A N 1
ATOM 2337 C CA . GLY A 1 309 ? -13.903 -11.223 -45.247 1 66.91 309 GLY A CA 1
ATOM 2338 C C . GLY A 1 309 ? -14.03 -9.745 -45.563 1 66.91 309 GLY A C 1
ATOM 2339 O O . GLY A 1 309 ? -15.102 -9.279 -45.955 1 66.91 309 GLY A O 1
ATOM 2340 N N . LEU A 1 310 ? -13.096 -8.826 -45.218 1 61.84 310 LEU A N 1
ATOM 2341 C CA . LEU A 1 310 ? -13.144 -7.396 -45.503 1 61.84 310 LEU A CA 1
ATOM 2342 C C . LEU A 1 310 ? -12.954 -7.132 -46.993 1 61.84 310 LEU A C 1
ATOM 2344 O O . LEU A 1 310 ? -13.079 -5.992 -47.446 1 61.84 310 LEU A O 1
ATOM 2348 N N . GLY A 1 311 ? -13.297 -8.023 -48.048 1 55.71 311 GLY A N 1
ATOM 2349 C CA . GLY A 1 311 ? -13.305 -7.863 -49.494 1 55.71 311 GLY A CA 1
ATOM 2350 C C . GLY A 1 311 ? -11.917 -7.706 -50.085 1 55.71 311 GLY A C 1
ATOM 2351 O O . GLY A 1 311 ? -11.772 -7.355 -51.257 1 55.71 311 GLY A O 1
ATOM 2352 N N . ARG A 1 312 ? -11.054 -7.486 -49.371 1 47.36 312 ARG A N 1
ATOM 2353 C CA . ARG A 1 312 ? -9.811 -7.097 -50.03 1 47.36 312 ARG A CA 1
ATOM 2354 C C . ARG A 1 312 ? -9.211 -8.267 -50.802 1 47.36 312 ARG A C 1
ATOM 2356 O O . ARG A 1 312 ? -8.239 -8.097 -51.541 1 47.36 312 ARG A O 1
ATOM 2363 N N . PHE A 1 313 ? -9.181 -9.413 -50.473 1 39.78 313 PHE A N 1
ATOM 2364 C CA . PHE A 1 313 ? -8.652 -10.429 -51.376 1 39.78 313 PHE A CA 1
ATOM 2365 C C . PHE A 1 313 ? -9.764 -11.025 -52.231 1 39.78 313 PHE A C 1
ATOM 2367 O O . PHE A 1 313 ? -10.886 -11.214 -51.757 1 39.78 313 PHE A O 1
ATOM 2374 N N . PRO A 1 314 ? -9.563 -10.908 -53.702 1 38.74 314 PRO A N 1
ATOM 2375 C CA . PRO A 1 314 ? -10.48 -11.385 -54.74 1 38.74 314 PRO A CA 1
ATOM 2376 C C . PRO A 1 314 ? -11.146 -12.71 -54.374 1 38.74 314 PRO A C 1
ATOM 2378 O O . PRO A 1 314 ? -12.349 -12.881 -54.589 1 38.74 314 PRO A O 1
ATOM 2381 N N . GLU A 1 315 ? -10.372 -13.868 -54.687 1 38.79 315 GLU A N 1
ATOM 2382 C CA . GLU A 1 315 ? -10.83 -15.201 -55.067 1 38.79 315 GLU A CA 1
ATOM 2383 C C . GLU A 1 315 ? -11.603 -15.863 -53.93 1 38.79 315 GLU A C 1
ATOM 2385 O O . GLU A 1 315 ? -11.536 -15.416 -52.783 1 38.79 315 GLU A O 1
ATOM 2390 N N . LYS A 1 316 ? -11.89 -17.331 -54.116 1 40.18 316 LYS A N 1
ATOM 2391 C CA . LYS A 1 316 ? -12.722 -18.463 -53.72 1 40.18 316 LYS A CA 1
ATOM 2392 C C . LYS A 1 316 ? -12.572 -18.762 -52.231 1 40.18 316 LYS A C 1
ATOM 2394 O O . LYS A 1 316 ? -12.893 -19.862 -51.777 1 40.18 316 LYS A O 1
ATOM 2399 N N . ILE A 1 317 ? -11.675 -18.04 -51.526 1 42.55 317 ILE A N 1
ATOM 2400 C CA . ILE A 1 317 ? -11.615 -18.705 -50.229 1 42.55 317 ILE A CA 1
ATOM 2401 C C . ILE A 1 317 ? -12.976 -18.617 -49.541 1 42.55 317 ILE A C 1
ATOM 2403 O O . ILE A 1 317 ? -13.535 -17.528 -49.395 1 42.55 317 ILE A O 1
ATOM 2407 N N . GLU A 1 318 ? -13.729 -19.553 -49.631 1 42.48 318 GLU A N 1
ATOM 2408 C CA . GLU A 1 318 ? -14.939 -19.76 -48.841 1 42.48 318 GLU A CA 1
ATOM 2409 C C . GLU A 1 318 ? -14.887 -18.969 -47.537 1 42.48 318 GLU A C 1
ATOM 2411 O O . GLU A 1 318 ? -13.83 -18.859 -46.912 1 42.48 318 GLU A O 1
ATOM 2416 N N . SER A 1 319 ? -15.511 -17.868 -47.296 1 46.41 319 SER A N 1
ATOM 2417 C CA . SER A 1 319 ? -15.776 -17.063 -46.108 1 46.41 319 SER A CA 1
ATOM 2418 C C . SER A 1 319 ? -15.581 -17.877 -44.834 1 46.41 319 SER A C 1
ATOM 2420 O O . SER A 1 319 ? -16.475 -18.621 -44.423 1 46.41 319 SER A O 1
ATOM 2422 N N . HIS A 1 320 ? -14.495 -18.52 -44.625 1 54.08 320 HIS A N 1
ATOM 2423 C CA . HIS A 1 320 ? -14.293 -19.292 -43.404 1 54.08 320 HIS A CA 1
ATOM 2424 C C . HIS A 1 320 ? -14.483 -18.424 -42.165 1 54.08 320 HIS A C 1
ATOM 2426 O O . HIS A 1 320 ? -14.006 -17.287 -42.118 1 54.08 320 HIS A O 1
ATOM 2432 N N . ASP A 1 321 ? -15.567 -18.585 -41.338 1 73.21 321 ASP A N 1
ATOM 2433 C CA . ASP A 1 321 ? -16.054 -18.018 -40.084 1 73.21 321 ASP A CA 1
ATOM 2434 C C . ASP A 1 321 ? -14.947 -17.977 -39.033 1 73.21 321 ASP A C 1
ATOM 2436 O O . ASP A 1 321 ? -14.745 -18.946 -38.299 1 73.21 321 ASP A O 1
ATOM 2440 N N . TYR A 1 322 ? -13.901 -16.995 -39.251 1 80.39 322 TYR A N 1
ATOM 2441 C CA . TYR A 1 322 ? -12.802 -16.846 -38.304 1 80.39 322 TYR A CA 1
ATOM 2442 C C . TYR A 1 322 ? -13.319 -16.812 -36.87 1 80.39 322 TYR A C 1
ATOM 2444 O O . TYR A 1 322 ? -12.577 -17.102 -35.929 1 80.39 322 TYR A O 1
ATOM 2452 N N . LEU A 1 323 ? -14.539 -16.534 -36.621 1 82.23 323 LEU A N 1
ATOM 2453 C CA . LEU A 1 323 ? -15.13 -16.478 -35.289 1 82.23 323 LEU A CA 1
ATOM 2454 C C . LEU A 1 323 ? -15.19 -17.867 -34.662 1 82.23 323 LEU A C 1
ATOM 2456 O O . LEU A 1 323 ? -15.104 -18.006 -33.44 1 82.23 323 LEU A O 1
ATOM 2460 N N . SER A 1 324 ? -15.235 -18.778 -35.565 1 83 324 SER A N 1
ATOM 2461 C CA . SER A 1 324 ? -15.338 -20.148 -35.073 1 83 324 SER A CA 1
ATOM 2462 C C . SER A 1 324 ? -13.975 -20.689 -34.654 1 83 324 SER A C 1
ATOM 2464 O O . SER A 1 324 ? -13.891 -21.668 -33.91 1 83 324 SER A O 1
ATOM 2466 N N . VAL A 1 325 ? -12.887 -20.01 -35.102 1 88.27 325 VAL A N 1
ATOM 2467 C CA . VAL A 1 325 ? -11.53 -20.477 -34.835 1 88.27 325 VAL A CA 1
ATOM 2468 C C . VAL A 1 325 ? -11.022 -19.869 -33.529 1 88.27 325 VAL A C 1
ATOM 2470 O O . VAL A 1 325 ? -10.113 -20.411 -32.897 1 88.27 325 VAL A O 1
ATOM 2473 N N . ILE A 1 326 ? -11.585 -18.808 -33.072 1 89.65 326 ILE A N 1
ATOM 2474 C CA . ILE A 1 326 ? -11.083 -18.023 -31.95 1 89.65 326 ILE A CA 1
ATOM 2475 C C . ILE A 1 326 ? -11.159 -18.849 -30.668 1 89.65 326 ILE A C 1
ATOM 2477 O O . ILE A 1 326 ? -10.214 -18.866 -29.876 1 89.65 326 ILE A O 1
ATOM 2481 N N . PRO A 1 327 ? -12.223 -19.627 -30.492 1 88.37 327 PRO A N 1
ATOM 2482 C CA . PRO A 1 327 ? -12.257 -20.44 -29.274 1 88.37 327 PRO A CA 1
ATOM 2483 C C . PRO A 1 327 ? -11.129 -21.467 -29.217 1 88.37 327 PRO A C 1
ATOM 2485 O O . PRO A 1 327 ? -10.579 -21.728 -28.144 1 88.37 327 PRO A O 1
ATOM 2488 N N . SER A 1 328 ? -10.8 -21.975 -30.361 1 90.42 328 SER A N 1
ATOM 2489 C CA . SER A 1 328 ? -9.7 -22.932 -30.416 1 90.42 328 SER A CA 1
ATOM 2490 C C . SER A 1 328 ? -8.366 -22.26 -30.108 1 90.42 328 SER A C 1
ATOM 2492 O O . SER A 1 328 ? -7.506 -22.849 -29.451 1 90.42 328 SER A O 1
ATOM 2494 N N . LEU A 1 329 ? -8.207 -21.064 -30.627 1 93.03 329 LEU A N 1
ATOM 2495 C CA . LEU A 1 329 ? -6.995 -20.303 -30.345 1 93.03 329 LEU A CA 1
ATOM 2496 C C . LEU A 1 329 ? -6.88 -19.994 -28.856 1 93.03 329 LEU A C 1
ATOM 2498 O O . LEU A 1 329 ? -5.799 -20.11 -28.275 1 93.03 329 LEU A O 1
ATOM 2502 N N . LYS A 1 330 ? -7.97 -19.628 -28.267 1 92.36 330 LYS A N 1
ATOM 2503 C CA . LYS A 1 330 ? -7.994 -19.361 -26.832 1 92.36 330 LYS A CA 1
ATOM 2504 C C . LYS A 1 330 ? -7.602 -20.602 -26.036 1 92.36 330 LYS A C 1
ATOM 2506 O O . LYS A 1 330 ? -6.827 -20.515 -25.081 1 92.36 330 LYS A O 1
ATOM 2511 N N . THR A 1 331 ? -8.104 -21.7 -26.439 1 93.6 331 THR A N 1
ATOM 2512 C CA . THR A 1 331 ? -7.83 -22.954 -25.746 1 93.6 331 THR A CA 1
ATOM 2513 C C . THR A 1 331 ? -6.35 -23.313 -25.842 1 93.6 331 THR A C 1
ATOM 2515 O O . THR A 1 331 ? -5.77 -23.839 -24.889 1 93.6 331 THR A O 1
ATOM 2518 N N . ARG A 1 332 ? -5.737 -23.034 -26.98 1 94.16 332 ARG A N 1
ATOM 2519 C CA . ARG A 1 332 ? -4.313 -23.311 -27.143 1 94.16 332 ARG A CA 1
ATOM 2520 C C . ARG A 1 332 ? -3.474 -22.42 -26.234 1 94.16 332 ARG A C 1
ATOM 2522 O O . ARG A 1 332 ? -2.463 -22.861 -25.683 1 94.16 332 ARG A O 1
ATOM 2529 N N . CYS A 1 333 ? -3.883 -21.203 -26.114 1 94.62 333 CYS A N 1
ATOM 2530 C CA . CYS A 1 333 ? -3.19 -20.297 -25.204 1 94.62 333 CYS A CA 1
ATOM 2531 C C . CYS A 1 333 ? -3.275 -20.798 -23.767 1 94.62 333 CYS A C 1
ATOM 2533 O O . CYS A 1 333 ? -2.289 -20.753 -23.03 1 94.62 333 CYS A O 1
ATOM 2535 N N . ILE A 1 334 ? -4.425 -21.232 -23.416 1 94.68 334 ILE A N 1
ATOM 2536 C CA . ILE A 1 334 ? -4.632 -21.749 -22.067 1 94.68 334 ILE A CA 1
ATOM 2537 C C . ILE A 1 334 ? -3.766 -22.989 -21.851 1 94.68 334 ILE A C 1
ATOM 2539 O O . ILE A 1 334 ? -3.156 -23.151 -20.792 1 94.68 334 ILE A O 1
ATOM 2543 N N . ALA A 1 335 ? -3.699 -23.822 -22.851 1 95.78 335 ALA A N 1
ATOM 2544 C CA . ALA A 1 335 ? -2.866 -25.019 -22.767 1 95.78 335 ALA A CA 1
ATOM 2545 C C . ALA A 1 335 ? -1.399 -24.652 -22.561 1 95.78 335 ALA A C 1
ATOM 2547 O O . ALA A 1 335 ? -0.727 -25.218 -21.695 1 95.78 335 ALA A O 1
ATOM 2548 N N . SER A 1 336 ? -0.902 -23.717 -23.374 1 95.93 336 SER A N 1
ATOM 2549 C CA . SER A 1 336 ? 0.484 -23.28 -23.247 1 95.93 336 SER A CA 1
ATOM 2550 C C . SER A 1 336 ? 0.755 -22.696 -21.865 1 95.93 336 SER A C 1
ATOM 2552 O O . SER A 1 336 ? 1.777 -22.999 -21.246 1 95.93 336 SER A O 1
ATOM 2554 N N . HIS A 1 337 ? -0.16 -21.878 -21.463 1 95.26 337 HIS A N 1
ATOM 2555 C CA . HIS A 1 337 ? -0.02 -21.274 -20.142 1 95.26 337 HIS A CA 1
ATOM 2556 C C . HIS A 1 337 ? 0.035 -22.339 -19.052 1 95.26 337 HIS A C 1
ATOM 2558 O O . HIS A 1 337 ? 0.916 -22.306 -18.19 1 95.26 337 HIS A O 1
ATOM 2564 N N . CYS A 1 338 ? -0.884 -23.293 -19.085 1 95.09 338 CYS A N 1
ATOM 2565 C CA . CYS A 1 338 ? -0.961 -24.329 -18.061 1 95.09 338 CYS A CA 1
ATOM 2566 C C . CYS A 1 338 ? 0.275 -25.22 -18.091 1 95.09 338 CYS A C 1
ATOM 2568 O O . CYS A 1 338 ? 0.766 -25.643 -17.044 1 95.09 338 CYS A O 1
ATOM 2570 N N . LEU A 1 339 ? 0.763 -25.538 -19.278 1 95.62 339 LEU A N 1
ATOM 2571 C CA . LEU A 1 339 ? 1.964 -26.356 -19.408 1 95.62 339 LEU A CA 1
ATOM 2572 C C . LEU A 1 339 ? 3.174 -25.643 -18.814 1 95.62 339 LEU A C 1
ATOM 2574 O O . LEU A 1 339 ? 3.998 -26.267 -18.141 1 95.62 339 LEU A O 1
ATOM 2578 N N . GLN A 1 340 ? 3.253 -24.438 -19.05 1 95.43 340 GLN A N 1
ATOM 2579 C CA . GLN A 1 340 ? 4.365 -23.649 -18.53 1 95.43 340 GLN A CA 1
ATOM 2580 C C . GLN A 1 340 ? 4.305 -23.55 -17.008 1 95.43 340 GLN A C 1
ATOM 2582 O O . GLN A 1 340 ? 5.342 -23.482 -16.344 1 95.43 340 GLN A O 1
ATOM 2587 N N . GLN A 1 341 ? 3.117 -23.602 -16.471 1 92.47 341 GLN A N 1
ATOM 2588 C CA . GLN A 1 341 ? 2.94 -23.518 -15.025 1 92.47 341 GLN A CA 1
ATOM 2589 C C . GLN A 1 341 ? 3.426 -24.791 -14.337 1 92.47 341 GLN A C 1
ATOM 2591 O O . GLN A 1 341 ? 3.602 -24.814 -13.117 1 92.47 341 GLN A O 1
ATOM 2596 N N . THR A 1 342 ? 3.725 -25.765 -15.075 1 91.87 342 THR A N 1
ATOM 2597 C CA . THR A 1 342 ? 4.23 -27.013 -14.514 1 91.87 342 THR A CA 1
ATOM 2598 C C . THR A 1 342 ? 5.726 -26.912 -14.229 1 91.87 342 THR A C 1
ATOM 2600 O O . THR A 1 342 ? 6.257 -27.654 -13.399 1 91.87 342 THR A O 1
ATOM 2603 N N . ILE A 1 343 ? 6.382 -26.034 -14.788 1 90.9 343 ILE A N 1
ATOM 2604 C CA . ILE A 1 343 ? 7.839 -25.96 -14.774 1 90.9 343 ILE A CA 1
ATOM 2605 C C . ILE A 1 343 ? 8.324 -25.601 -13.371 1 90.9 343 ILE A C 1
ATOM 2607 O O . ILE A 1 343 ? 9.256 -26.22 -12.853 1 90.9 343 ILE A O 1
ATOM 2611 N N . PRO A 1 344 ? 7.673 -24.731 -12.666 1 86.79 344 PRO A N 1
ATOM 2612 C CA . PRO A 1 344 ? 8.149 -24.385 -11.325 1 86.79 344 PRO A CA 1
ATOM 2613 C C . PRO A 1 344 ? 8.153 -25.58 -10.374 1 86.79 344 PRO A C 1
ATOM 2615 O O . PRO A 1 344 ? 8.978 -25.642 -9.458 1 86.79 344 PRO A O 1
ATOM 2618 N N . SER A 1 345 ? 7.316 -26.537 -10.656 1 81.9 345 SER A N 1
ATOM 2619 C CA . SER A 1 345 ? 7.216 -27.688 -9.764 1 81.9 345 SER A CA 1
ATOM 2620 C C . SER A 1 345 ? 8.387 -28.644 -9.962 1 81.9 345 SER A C 1
ATOM 2622 O O . SER A 1 345 ? 8.71 -29.431 -9.07 1 81.9 345 SER A O 1
ATOM 2624 N N . PHE A 1 346 ? 8.973 -28.526 -11.012 1 84.41 346 PHE A N 1
ATOM 2625 C CA . PHE A 1 346 ? 10.006 -29.537 -11.211 1 84.41 346 PHE A CA 1
ATOM 2626 C C . PHE A 1 346 ? 11.357 -28.885 -11.478 1 84.41 346 PHE A C 1
ATOM 2628 O O . PHE A 1 346 ? 12.387 -29.562 -11.489 1 84.41 346 PHE A O 1
ATOM 2635 N N . VAL A 1 347 ? 11.46 -27.653 -11.452 1 86.78 347 VAL A N 1
ATOM 2636 C CA . VAL A 1 347 ? 12.639 -26.918 -11.899 1 86.78 347 VAL A CA 1
ATOM 2637 C C . VAL A 1 347 ? 13.803 -27.178 -10.945 1 86.78 347 VAL A C 1
ATOM 2639 O O . VAL A 1 347 ? 14.955 -27.272 -11.372 1 86.78 347 VAL A O 1
ATOM 2642 N N . ASP A 1 348 ? 13.512 -27.387 -9.735 1 83.71 348 ASP A N 1
ATOM 2643 C CA . ASP A 1 348 ? 14.572 -27.577 -8.75 1 83.71 348 ASP A CA 1
ATOM 2644 C C . ASP A 1 348 ? 15.376 -28.842 -9.045 1 83.71 348 ASP A C 1
ATOM 2646 O O . ASP A 1 348 ? 16.589 -28.778 -9.252 1 83.71 348 ASP A O 1
ATOM 2650 N N . GLN A 1 349 ? 14.758 -29.972 -9.182 1 83.05 349 GLN A N 1
ATOM 2651 C CA . GLN A 1 349 ? 15.426 -31.239 -9.463 1 83.05 349 GLN A CA 1
ATOM 2652 C C . GLN A 1 349 ? 15.964 -31.273 -10.89 1 83.05 349 GLN A C 1
ATOM 2654 O O . GLN A 1 349 ? 17.038 -31.824 -11.141 1 83.05 349 GLN A O 1
ATOM 2659 N N . PHE A 1 350 ? 15.209 -30.628 -11.714 1 83.93 350 PHE A N 1
ATOM 2660 C CA . PHE A 1 350 ? 15.613 -30.575 -13.114 1 83.93 350 PHE A CA 1
ATOM 2661 C C . PHE A 1 350 ? 16.923 -29.812 -13.271 1 83.93 350 PHE A C 1
ATOM 2663 O O . PHE A 1 350 ? 17.834 -30.268 -13.965 1 83.93 350 PHE A O 1
ATOM 2670 N N . SER A 1 351 ? 17.04 -28.739 -12.646 1 84.24 351 SER A N 1
ATOM 2671 C CA . SER A 1 351 ? 18.234 -27.91 -12.777 1 84.24 351 SER A CA 1
ATOM 2672 C C . SER A 1 351 ? 19.453 -28.596 -12.169 1 84.24 351 SER A C 1
ATOM 2674 O O . SER A 1 351 ? 20.586 -28.34 -12.581 1 84.24 351 SER A O 1
ATOM 2676 N N . ASN A 1 352 ? 19.189 -29.554 -11.256 1 81.04 352 ASN A N 1
ATOM 2677 C CA . ASN A 1 352 ? 20.289 -30.227 -10.573 1 81.04 352 ASN A CA 1
ATOM 2678 C C . ASN A 1 352 ? 20.812 -31.409 -11.383 1 81.04 352 ASN A C 1
ATOM 2680 O O . ASN A 1 352 ? 21.992 -31.754 -11.296 1 81.04 352 ASN A O 1
ATOM 2684 N N . LEU A 1 353 ? 19.932 -31.976 -12.186 1 79.85 353 LEU A N 1
ATOM 2685 C CA . LEU A 1 353 ? 20.322 -33.252 -12.776 1 79.85 353 LEU A CA 1
ATOM 2686 C C . LEU A 1 353 ? 20.343 -33.163 -14.298 1 79.85 353 LEU A C 1
ATOM 2688 O O . LEU A 1 353 ? 20.897 -34.038 -14.968 1 79.85 353 LEU A O 1
ATOM 2692 N N . ALA A 1 354 ? 19.831 -32.117 -14.832 1 83.29 354 ALA A N 1
ATOM 2693 C CA . ALA A 1 354 ? 19.692 -32.023 -16.283 1 83.29 354 ALA A CA 1
ATOM 2694 C C . ALA A 1 354 ? 21.025 -31.678 -16.941 1 83.29 354 ALA A C 1
ATOM 2696 O O . ALA A 1 354 ? 21.855 -30.983 -16.349 1 83.29 354 ALA A O 1
ATOM 2697 N N . SER A 1 355 ? 21.216 -32.214 -18.108 1 86.75 355 SER A N 1
ATOM 2698 C CA . SER A 1 355 ? 22.375 -31.863 -18.922 1 86.75 355 SER A CA 1
ATOM 2699 C C . SER A 1 355 ? 22.197 -30.497 -19.576 1 86.75 355 SER A C 1
ATOM 2701 O O . SER A 1 355 ? 21.093 -29.949 -19.592 1 86.75 355 SER A O 1
ATOM 2703 N N . GLU A 1 356 ? 23.27 -29.956 -20.071 1 89.95 356 GLU A N 1
ATOM 2704 C CA . GLU A 1 356 ? 23.234 -28.666 -20.754 1 89.95 356 GLU A CA 1
ATOM 2705 C C . GLU A 1 356 ? 22.285 -28.701 -21.949 1 89.95 356 GLU A C 1
ATOM 2707 O O . GLU A 1 356 ? 21.547 -27.744 -22.191 1 89.95 356 GLU A O 1
ATOM 2712 N N . GLU A 1 357 ? 22.337 -29.82 -22.602 1 90.08 357 GLU A N 1
ATOM 2713 C CA . GLU A 1 357 ? 21.506 -29.962 -23.793 1 90.08 357 GLU A CA 1
ATOM 2714 C C . GLU A 1 357 ? 20.023 -29.936 -23.438 1 90.08 357 GLU A C 1
ATOM 2716 O O . GLU A 1 357 ? 19.218 -29.336 -24.154 1 90.08 357 GLU A O 1
ATOM 2721 N N . GLU A 1 358 ? 19.665 -30.629 -22.373 1 89.64 358 GLU A N 1
ATOM 2722 C CA . GLU A 1 358 ? 18.27 -30.666 -21.946 1 89.64 358 GLU A CA 1
ATOM 2723 C C . GLU A 1 358 ? 17.782 -29.28 -21.534 1 89.64 358 GLU A C 1
ATOM 2725 O O . GLU A 1 358 ? 16.664 -28.885 -21.87 1 89.64 358 GLU A O 1
ATOM 2730 N N . ILE A 1 359 ? 18.66 -28.552 -20.857 1 92.4 359 ILE A N 1
ATOM 2731 C CA . ILE A 1 359 ? 18.321 -27.214 -20.384 1 92.4 359 ILE A CA 1
ATOM 2732 C C . ILE A 1 359 ? 18.154 -26.273 -21.576 1 92.4 359 ILE A C 1
ATOM 2734 O O . ILE A 1 359 ? 17.204 -25.488 -21.625 1 92.4 359 ILE A O 1
ATOM 2738 N N . VAL A 1 360 ? 19.053 -26.364 -22.487 1 94.29 360 VAL A N 1
ATOM 2739 C CA . VAL A 1 360 ? 19.007 -25.507 -23.668 1 94.29 360 VAL A CA 1
ATOM 2740 C C . VAL A 1 360 ? 17.721 -25.771 -24.448 1 94.29 360 VAL A C 1
ATOM 2742 O O . VAL A 1 360 ? 17.078 -24.836 -24.93 1 94.29 360 VAL A O 1
ATOM 2745 N N . CYS A 1 361 ? 17.326 -26.991 -24.515 1 93.93 361 CYS A N 1
ATOM 2746 C CA . CYS A 1 361 ? 16.112 -27.361 -25.233 1 93.93 361 CYS A CA 1
ATOM 2747 C C . CYS A 1 361 ? 14.881 -26.746 -24.579 1 93.93 361 CYS A C 1
ATOM 2749 O O . CYS A 1 361 ? 14.034 -26.167 -25.262 1 93.93 361 CYS A O 1
ATOM 2751 N N . VAL A 1 362 ? 14.813 -26.872 -23.276 1 94.53 362 VAL A N 1
ATOM 2752 C CA . VAL A 1 362 ? 13.679 -26.326 -22.538 1 94.53 362 VAL A CA 1
ATOM 2753 C C . VAL A 1 362 ? 13.643 -24.807 -22.694 1 94.53 362 VAL A C 1
ATOM 2755 O O . VAL A 1 362 ? 12.589 -24.23 -22.97 1 94.53 362 VAL A O 1
ATOM 2758 N N . LEU A 1 363 ? 14.778 -24.156 -22.569 1 96.26 363 LEU A N 1
ATOM 2759 C CA . LEU A 1 363 ? 14.86 -22.702 -22.647 1 96.26 363 LEU A CA 1
ATOM 2760 C C . LEU A 1 363 ? 14.502 -22.212 -24.046 1 96.26 363 LEU A C 1
ATOM 2762 O O . LEU A 1 363 ? 13.843 -21.181 -24.198 1 96.26 363 LEU A O 1
ATOM 2766 N N . GLU A 1 364 ? 14.898 -22.948 -25.038 1 96.26 364 GLU A N 1
ATOM 2767 C CA . GLU A 1 364 ? 14.579 -22.579 -26.414 1 96.26 364 GLU A CA 1
ATOM 2768 C C . GLU A 1 364 ? 13.077 -22.659 -26.673 1 96.26 364 GLU A C 1
ATOM 2770 O O . GLU A 1 364 ? 12.51 -21.794 -27.344 1 96.26 364 GLU A O 1
ATOM 2775 N N . THR A 1 365 ? 12.494 -23.692 -26.198 1 96.58 365 THR A N 1
ATOM 2776 C CA . THR A 1 365 ? 11.054 -23.855 -26.365 1 96.58 365 THR A CA 1
ATOM 2777 C C . THR A 1 365 ? 10.297 -22.729 -25.666 1 96.58 365 THR A C 1
ATOM 2779 O O . THR A 1 365 ? 9.348 -22.173 -26.223 1 96.58 365 THR A O 1
ATOM 2782 N N . LEU A 1 366 ? 10.722 -22.437 -24.468 1 96.95 366 LEU A N 1
ATOM 2783 C CA . LEU A 1 366 ? 10.086 -21.367 -23.706 1 96.95 366 LEU A CA 1
ATOM 2784 C C . LEU A 1 366 ? 10.278 -20.021 -24.396 1 96.95 366 LEU A C 1
ATOM 2786 O O . LEU A 1 366 ? 9.356 -19.202 -24.436 1 96.95 366 LEU A O 1
ATOM 2790 N N . ASP A 1 367 ? 11.406 -19.803 -24.931 1 96.98 367 ASP A N 1
ATOM 2791 C CA . ASP A 1 367 ? 11.689 -18.547 -25.618 1 96.98 367 ASP A CA 1
ATOM 2792 C C . ASP A 1 367 ? 10.856 -18.418 -26.892 1 96.98 367 ASP A C 1
ATOM 2794 O O . ASP A 1 367 ? 10.416 -17.322 -27.243 1 96.98 367 ASP A O 1
ATOM 2798 N N . LYS A 1 368 ? 10.728 -19.506 -27.532 1 96.32 368 LYS A N 1
ATOM 2799 C CA . LYS A 1 368 ? 9.873 -19.493 -28.716 1 96.32 368 LYS A CA 1
ATOM 2800 C C . LYS A 1 368 ? 8.439 -19.117 -28.355 1 96.32 368 LYS A C 1
ATOM 2802 O O . LYS A 1 368 ? 7.791 -18.357 -29.078 1 96.32 368 LYS A O 1
ATOM 2807 N N . SER A 1 369 ? 7.97 -19.718 -27.3 1 96.57 369 SER A N 1
ATOM 2808 C CA . SER A 1 369 ? 6.634 -19.37 -26.827 1 96.57 369 SER A CA 1
ATOM 2809 C C . SER A 1 369 ? 6.543 -17.891 -26.468 1 96.57 369 SER A C 1
ATOM 2811 O O . SER A 1 369 ? 5.584 -17.213 -26.844 1 96.57 369 SER A O 1
ATOM 2813 N N . ARG A 1 370 ? 7.512 -17.4 -25.756 1 96.23 370 ARG A N 1
ATOM 2814 C CA . ARG A 1 370 ? 7.557 -16.004 -25.333 1 96.23 370 ARG A CA 1
ATOM 2815 C C . ARG A 1 370 ? 7.536 -15.067 -26.536 1 96.23 370 ARG A C 1
ATOM 2817 O O . ARG A 1 370 ? 6.758 -14.111 -26.571 1 96.23 370 ARG A O 1
ATOM 2824 N N . LEU A 1 371 ? 8.317 -15.317 -27.545 1 95.32 371 LEU A N 1
ATOM 2825 C CA . LEU A 1 371 ? 8.441 -14.464 -28.722 1 95.32 371 LEU A CA 1
ATOM 2826 C C . LEU A 1 371 ? 7.16 -14.492 -29.55 1 95.32 371 LEU A C 1
ATOM 2828 O O . LEU A 1 371 ? 6.724 -13.457 -30.061 1 95.32 371 LEU A O 1
ATOM 2832 N N . ALA A 1 372 ? 6.605 -15.676 -29.672 1 94.22 372 ALA A N 1
ATOM 2833 C CA . ALA A 1 372 ? 5.348 -15.803 -30.404 1 94.22 372 ALA A CA 1
ATOM 2834 C C . ALA A 1 372 ? 4.246 -14.975 -29.749 1 94.22 372 ALA A C 1
ATOM 2836 O O . ALA A 1 372 ? 3.455 -14.326 -30.439 1 94.22 372 ALA A O 1
ATOM 2837 N N . CYS A 1 373 ? 4.229 -14.998 -28.456 1 94.27 373 CYS A N 1
ATOM 2838 C CA . CYS A 1 373 ? 3.217 -14.251 -27.719 1 94.27 373 CYS A CA 1
ATOM 2839 C C . CYS A 1 373 ? 3.46 -12.751 -27.827 1 94.27 373 CYS A C 1
ATOM 2841 O O . CYS A 1 373 ? 2.513 -11.97 -27.941 1 94.27 373 CYS A O 1
ATOM 2843 N N . SER A 1 374 ? 4.677 -12.364 -27.759 1 92.63 374 SER A N 1
ATOM 2844 C CA . SER A 1 374 ? 5.008 -10.947 -27.875 1 92.63 374 SER A CA 1
ATOM 2845 C C . SER A 1 374 ? 4.565 -10.384 -29.221 1 92.63 374 SER A C 1
ATOM 2847 O O . SER A 1 374 ? 4.049 -9.267 -29.293 1 92.63 374 SER A O 1
ATOM 2849 N N . ARG A 1 375 ? 4.696 -11.171 -30.232 1 91.41 375 ARG A N 1
ATOM 2850 C CA . ARG A 1 375 ? 4.262 -10.768 -31.566 1 91.41 375 ARG A CA 1
ATOM 2851 C C . ARG A 1 375 ? 2.741 -10.701 -31.65 1 91.41 375 ARG A C 1
ATOM 2853 O O . ARG A 1 375 ? 2.187 -9.764 -32.229 1 91.41 375 ARG A O 1
ATOM 2860 N N . ALA A 1 376 ? 2.1 -11.67 -31.098 1 91.89 376 ALA A N 1
ATOM 2861 C CA . ALA A 1 376 ? 0.642 -11.739 -31.137 1 91.89 376 ALA A CA 1
ATOM 2862 C C . ALA A 1 376 ? 0.017 -10.59 -30.35 1 91.89 376 ALA A C 1
ATOM 2864 O O . ALA A 1 376 ? -1.013 -10.043 -30.75 1 91.89 376 ALA A O 1
ATOM 2865 N N . ARG A 1 377 ? 0.596 -10.244 -29.265 1 88.47 377 ARG A N 1
ATOM 2866 C CA . ARG A 1 377 ? 0.092 -9.177 -28.406 1 88.47 377 ARG A CA 1
ATOM 2867 C C . ARG A 1 377 ? 0.109 -7.836 -29.131 1 88.47 377 ARG A C 1
ATOM 2869 O O . ARG A 1 377 ? -0.787 -7.01 -28.941 1 88.47 377 ARG A O 1
ATOM 2876 N N . LYS A 1 378 ? 1.021 -7.642 -29.954 1 86.79 378 LYS A N 1
ATOM 2877 C CA . LYS A 1 378 ? 1.206 -6.359 -30.627 1 86.79 378 LYS A CA 1
ATOM 2878 C C . LYS A 1 378 ? 0.401 -6.296 -31.921 1 86.79 378 LYS A C 1
ATOM 2880 O O . LYS A 1 378 ? 0.351 -5.253 -32.577 1 86.79 378 LYS A O 1
ATOM 2885 N N . ASP A 1 379 ? -0.237 -7.385 -32.251 1 88.48 379 ASP A N 1
ATOM 2886 C CA . ASP A 1 379 ? -1.004 -7.442 -33.492 1 88.48 379 ASP A CA 1
ATOM 2887 C C . ASP A 1 379 ? -2.391 -6.83 -33.309 1 88.48 379 ASP A C 1
ATOM 2889 O O . ASP A 1 379 ? -3.257 -7.423 -32.663 1 88.48 379 ASP A O 1
ATOM 2893 N N . GLU A 1 380 ? -2.724 -5.805 -33.98 1 85.23 380 GLU A N 1
ATOM 2894 C CA . GLU A 1 380 ? -3.977 -5.073 -33.82 1 85.23 380 GLU A CA 1
ATOM 2895 C C . GLU A 1 380 ? -5.139 -5.818 -34.471 1 85.23 380 GLU A C 1
ATOM 2897 O O . GLU A 1 380 ? -6.268 -5.767 -33.979 1 85.23 380 GLU A O 1
ATOM 2902 N N . ASP A 1 381 ? -4.834 -6.428 -35.54 1 85.79 381 ASP A N 1
ATOM 2903 C CA . ASP A 1 381 ? -5.885 -7.163 -36.237 1 85.79 381 ASP A CA 1
ATOM 2904 C C . ASP A 1 381 ? -6.38 -8.34 -35.4 1 85.79 381 ASP A C 1
ATOM 2906 O O . ASP A 1 381 ? -7.57 -8.663 -35.415 1 85.79 381 ASP A O 1
ATOM 2910 N N . LEU A 1 382 ? -5.466 -8.927 -34.757 1 89.44 382 LEU A N 1
ATOM 2911 C CA . LEU A 1 382 ? -5.851 -10.028 -33.881 1 89.44 382 LEU A CA 1
ATOM 2912 C C . LEU A 1 382 ? -6.685 -9.523 -32.708 1 89.44 382 LEU A C 1
ATOM 2914 O O . LEU A 1 382 ? -7.662 -10.164 -32.314 1 89.44 382 LEU A O 1
ATOM 2918 N N . ALA A 1 383 ? -6.293 -8.411 -32.169 1 86.41 383 ALA A N 1
ATOM 2919 C CA . ALA A 1 383 ? -7.039 -7.801 -31.072 1 86.41 383 ALA A CA 1
ATOM 2920 C C . ALA A 1 383 ? -8.474 -7.491 -31.49 1 86.41 383 ALA A C 1
ATOM 2922 O O . ALA A 1 383 ? -9.415 -7.739 -30.733 1 86.41 383 ALA A O 1
ATOM 2923 N N . LEU A 1 384 ? -8.618 -7.023 -32.624 1 83.79 384 LEU A N 1
ATOM 2924 C CA . LEU A 1 384 ? -9.943 -6.698 -33.142 1 83.79 384 LEU A CA 1
ATOM 2925 C C . LEU A 1 384 ? -10.772 -7.961 -33.346 1 83.79 384 LEU A C 1
ATOM 2927 O O . LEU A 1 384 ? -11.981 -7.961 -33.104 1 83.79 384 LEU A O 1
ATOM 2931 N N . ALA A 1 385 ? -10.116 -8.986 -33.863 1 86.7 385 ALA A N 1
ATOM 2932 C CA . ALA A 1 385 ? -10.816 -10.25 -34.077 1 86.7 385 ALA A CA 1
ATOM 2933 C C . ALA A 1 385 ? -11.362 -10.803 -32.764 1 86.7 385 ALA A C 1
ATOM 2935 O O . ALA A 1 385 ? -12.482 -11.319 -32.718 1 86.7 385 ALA A O 1
ATOM 2936 N N . PHE A 1 386 ? -10.588 -10.744 -31.712 1 86.96 386 PHE A N 1
ATOM 2937 C CA . PHE A 1 386 ? -11.02 -11.205 -30.398 1 86.96 386 PHE A CA 1
ATOM 2938 C C . PHE A 1 386 ? -12.203 -10.386 -29.898 1 86.96 386 PHE A C 1
ATOM 2940 O O . PHE A 1 386 ? -13.142 -10.932 -29.315 1 86.96 386 PHE A O 1
ATOM 2947 N N . GLN A 1 387 ? -12.185 -9.158 -30.098 1 80.08 387 GLN A N 1
ATOM 2948 C CA . GLN A 1 387 ? -13.267 -8.278 -29.67 1 80.08 387 GLN A CA 1
ATOM 2949 C C . GLN A 1 387 ? -14.559 -8.59 -30.42 1 80.08 387 GLN A C 1
ATOM 2951 O O . GLN A 1 387 ? -15.64 -8.602 -29.828 1 80.08 387 GLN A O 1
ATOM 2956 N N . GLU A 1 388 ? -14.38 -8.818 -31.647 1 80.31 388 GLU A N 1
ATOM 2957 C CA . GLU A 1 388 ? -15.542 -9.161 -32.462 1 80.31 388 GLU A CA 1
ATOM 2958 C C . GLU A 1 388 ? -16.153 -10.488 -32.022 1 80.31 388 GLU A C 1
ATOM 2960 O O . GLU A 1 388 ? -17.377 -10.634 -31.993 1 80.31 388 GLU A O 1
ATOM 2965 N N . ALA A 1 389 ? -15.297 -11.413 -31.751 1 81.27 389 ALA A N 1
ATOM 2966 C CA . ALA A 1 389 ? -15.779 -12.706 -31.273 1 81.27 389 ALA A CA 1
ATOM 2967 C C . ALA A 1 389 ? -16.508 -12.56 -29.94 1 81.27 389 ALA A C 1
ATOM 2969 O O . ALA A 1 389 ? -17.496 -13.254 -29.687 1 81.27 389 ALA A O 1
ATOM 2970 N N . PHE A 1 390 ? -16.042 -11.739 -29.104 1 77.23 390 PHE A N 1
ATOM 2971 C CA . PHE A 1 390 ? -16.66 -11.482 -27.809 1 77.23 390 PHE A CA 1
ATOM 2972 C C . PHE A 1 390 ? -18.055 -10.894 -27.982 1 77.23 390 PHE A C 1
ATOM 2974 O O . PHE A 1 390 ? -18.99 -11.284 -27.279 1 77.23 390 PHE A O 1
ATOM 2981 N N . PHE A 1 391 ? -18.214 -10.066 -28.928 1 71.95 391 PHE A N 1
ATOM 2982 C CA . PHE A 1 391 ? -19.504 -9.43 -29.167 1 71.95 391 PHE A CA 1
ATOM 2983 C C . PHE A 1 391 ? -20.475 -10.404 -29.824 1 71.95 391 PHE A C 1
ATOM 2985 O O . PHE A 1 391 ? -21.683 -10.336 -29.592 1 71.95 391 PHE A O 1
ATOM 2992 N N . ASP A 1 392 ? -19.978 -11.204 -30.547 1 74.35 392 ASP A N 1
ATOM 2993 C CA . ASP A 1 392 ? -20.809 -12.194 -31.225 1 74.35 392 ASP A CA 1
ATOM 2994 C C . ASP A 1 392 ? -21.445 -13.156 -30.225 1 74.35 392 ASP A C 1
ATOM 2996 O O . ASP A 1 392 ? -22.543 -13.667 -30.458 1 74.35 392 ASP A O 1
ATOM 3000 N N . GLN A 1 393 ? -20.827 -13.404 -29.133 1 68.68 393 GLN A N 1
ATOM 3001 C CA . GLN A 1 393 ? -21.337 -14.3 -28.1 1 68.68 393 GLN A CA 1
ATOM 3002 C C . GLN A 1 393 ? -22.503 -13.664 -27.348 1 68.68 393 GLN A C 1
ATOM 3004 O O . GLN A 1 393 ? -23.329 -14.368 -26.764 1 68.68 393 GLN A O 1
ATOM 3009 N N . TRP A 1 394 ? -22.616 -12.319 -27.189 1 60.22 394 TRP A N 1
ATOM 3010 C CA . TRP A 1 394 ? -23.712 -11.657 -26.488 1 60.22 394 TRP A CA 1
ATOM 3011 C C . TRP A 1 394 ? -24.994 -11.705 -27.312 1 60.22 394 TRP A C 1
ATOM 3013 O O . TRP A 1 394 ? -26.088 -11.497 -26.783 1 60.22 394 TRP A O 1
ATOM 3023 N N . GLY A 1 395 ? -25.234 -12.439 -28.242 1 51.1 395 GLY A N 1
ATOM 3024 C CA . GLY A 1 395 ? -26.428 -12.522 -29.066 1 51.1 395 GLY A CA 1
ATOM 3025 C C . GLY A 1 395 ? -26.827 -11.191 -29.675 1 51.1 395 GLY A C 1
ATOM 3026 O O . GLY A 1 395 ? -26.143 -10.184 -29.481 1 51.1 395 GLY A O 1
ATOM 3027 N N . ASP A 1 396 ? -28.035 -11.049 -30.526 1 43.8 396 ASP A N 1
ATOM 3028 C CA . ASP A 1 396 ? -28.641 -10.019 -31.363 1 43.8 396 ASP A CA 1
ATOM 3029 C C . ASP A 1 396 ? -28.966 -8.77 -30.547 1 43.8 396 ASP A C 1
ATOM 3031 O O . ASP A 1 396 ? -29.689 -7.887 -31.014 1 43.8 396 ASP A O 1
ATOM 3035 N N . GLY A 1 397 ? -29.07 -8.731 -29.315 1 40.95 397 GLY A N 1
ATOM 3036 C CA . GLY A 1 397 ? -29.554 -7.47 -28.776 1 40.95 397 GLY A CA 1
ATOM 3037 C C . GLY A 1 397 ? -28.569 -6.33 -28.95 1 40.95 397 GLY A C 1
ATOM 3038 O O . GLY A 1 397 ? -27.686 -6.131 -28.112 1 40.95 397 GLY A O 1
ATOM 3039 N N . VAL A 1 398 ? -28.425 -5.671 -30.037 1 41.6 398 VAL A N 1
ATOM 3040 C CA . VAL A 1 398 ? -27.615 -4.762 -30.842 1 41.6 398 VAL A CA 1
ATOM 3041 C C . VAL A 1 398 ? -27.409 -3.45 -30.089 1 41.6 398 VAL A C 1
ATOM 3043 O O . VAL A 1 398 ? -26.36 -2.814 -30.213 1 41.6 398 VAL A O 1
ATOM 3046 N N . GLU A 1 399 ? -28.46 -2.991 -29.506 1 44.74 399 GLU A N 1
ATOM 3047 C CA . GLU A 1 399 ? -28.436 -1.585 -29.116 1 44.74 399 GLU A CA 1
ATOM 3048 C C . GLU A 1 399 ? -27.432 -1.341 -27.993 1 44.74 399 GLU A C 1
ATOM 3050 O O . GLU A 1 399 ? -26.738 -0.323 -27.984 1 44.74 399 GLU A O 1
ATOM 3055 N N . GLU A 1 400 ? -27.402 -2.188 -27.114 1 42.68 400 GLU A N 1
ATOM 3056 C CA . GLU A 1 400 ? -26.578 -1.953 -25.932 1 42.68 400 GLU A CA 1
ATOM 3057 C C . GLU A 1 400 ? -25.098 -2.155 -26.242 1 42.68 400 GLU A C 1
ATOM 3059 O O . GLU A 1 400 ? -24.239 -1.494 -25.654 1 42.68 400 GLU A O 1
ATOM 3064 N N . VAL A 1 401 ? -24.764 -2.989 -27.155 1 45.08 401 VAL A N 1
ATOM 3065 C CA . VAL A 1 401 ? -23.4 -3.25 -27.604 1 45.08 401 VAL A CA 1
ATOM 3066 C C . VAL A 1 401 ? -22.865 -2.039 -28.364 1 45.08 401 VAL A C 1
ATOM 3068 O O . VAL A 1 401 ? -21.713 -1.64 -28.176 1 45.08 401 VAL A O 1
ATOM 3071 N N . GLU A 1 402 ? -23.713 -1.507 -29.279 1 44.12 402 GLU A N 1
ATOM 3072 C CA . GLU A 1 402 ? -23.311 -0.317 -30.023 1 44.12 402 GLU A CA 1
ATOM 3073 C C . GLU A 1 402 ? -23.035 0.854 -29.084 1 44.12 402 GLU A C 1
ATOM 3075 O O . GLU A 1 402 ? -22.069 1.595 -29.275 1 44.12 402 GLU A O 1
ATOM 3080 N N . ALA A 1 403 ? -23.936 1.042 -28.15 1 45.27 403 ALA A N 1
ATOM 3081 C CA . ALA A 1 403 ? -23.736 2.141 -27.209 1 45.27 403 ALA A CA 1
ATOM 3082 C C . ALA A 1 403 ? -22.478 1.926 -26.373 1 45.27 403 ALA A C 1
ATOM 3084 O O . ALA A 1 403 ? -21.747 2.876 -26.084 1 45.27 403 ALA A O 1
ATOM 3085 N N . ALA A 1 404 ? -22.295 0.658 -25.995 1 44.16 404 ALA A N 1
ATOM 3086 C CA . ALA A 1 404 ? -21.064 0.343 -25.275 1 44.16 404 ALA A CA 1
ATOM 3087 C C . ALA A 1 404 ? -19.84 0.559 -26.161 1 44.16 404 ALA A C 1
ATOM 3089 O O . ALA A 1 404 ? -18.787 0.987 -25.682 1 44.16 404 ALA A O 1
ATOM 3090 N N . LEU A 1 405 ? -19.988 0.224 -27.467 1 44.11 405 LEU A N 1
ATOM 3091 C CA . LEU A 1 405 ? -18.909 0.454 -28.421 1 44.11 405 LEU A CA 1
ATOM 3092 C C . LEU A 1 405 ? -18.723 1.945 -28.683 1 44.11 405 LEU A C 1
ATOM 3094 O O . LEU A 1 405 ? -17.602 2.404 -28.914 1 44.11 405 LEU A O 1
ATOM 3098 N N . LYS A 1 406 ? -19.829 2.538 -29.016 1 44.11 406 LYS A N 1
ATOM 3099 C CA . LYS A 1 406 ? -19.715 3.955 -29.352 1 44.11 406 LYS A CA 1
ATOM 3100 C C . LYS A 1 406 ? -19.133 4.751 -28.187 1 44.11 406 LYS A C 1
ATOM 3102 O O . LYS A 1 406 ? -18.377 5.701 -28.395 1 44.11 406 LYS A O 1
ATOM 3107 N N . GLY A 1 407 ? -19.873 4.691 -27.05 1 39.31 407 GLY A N 1
ATOM 3108 C CA . GLY A 1 407 ? -19.411 5.501 -25.935 1 39.31 407 GLY A CA 1
ATOM 3109 C C . GLY A 1 407 ? -18.039 5.095 -25.431 1 39.31 407 GLY A C 1
ATOM 3110 O O . GLY A 1 407 ? -17.516 5.692 -24.487 1 39.31 407 GLY A O 1
ATOM 3111 N N . SER A 1 408 ? -17.716 3.752 -25.589 1 37.63 408 SER A N 1
ATOM 3112 C CA . SER A 1 408 ? -16.4 3.365 -25.09 1 37.63 408 SER A CA 1
ATOM 3113 C C . SER A 1 408 ? -15.287 4.006 -25.911 1 37.63 408 SER A C 1
ATOM 3115 O O . SER A 1 408 ? -15.09 3.659 -27.078 1 37.63 408 SER A O 1
ATOM 3117 N N . ASP A 1 409 ? -15.227 5.068 -26.119 1 34.2 409 ASP A N 1
ATOM 3118 C CA . ASP A 1 409 ? -13.962 5.738 -26.407 1 34.2 409 ASP A CA 1
ATOM 3119 C C . ASP A 1 409 ? -12.788 4.984 -25.786 1 34.2 409 ASP A C 1
ATOM 3121 O O . ASP A 1 409 ? -12.451 5.201 -24.62 1 34.2 409 ASP A O 1
ATOM 3125 N N . GLY A 1 410 ? -12.254 3.922 -26.649 1 37.73 410 GLY A N 1
ATOM 3126 C CA . GLY A 1 410 ? -11.002 3.183 -26.602 1 37.73 410 GLY A CA 1
ATOM 3127 C C . GLY A 1 410 ? -10.9 2.255 -25.407 1 37.73 410 GLY A C 1
ATOM 3128 O O . GLY A 1 410 ? -9.883 1.584 -25.22 1 37.73 410 GLY A O 1
ATOM 3129 N N . THR A 1 411 ? -11.485 2.416 -24.288 1 38.48 411 THR A N 1
ATOM 3130 C CA . THR A 1 411 ? -11.12 1.963 -22.95 1 38.48 411 THR A CA 1
ATOM 3131 C C . THR A 1 411 ? -11.521 0.505 -22.744 1 38.48 411 THR A C 1
ATOM 3133 O O . THR A 1 411 ? -11.211 -0.089 -21.71 1 38.48 411 THR A O 1
ATOM 3136 N N . GLY A 1 412 ? -12.43 -0.177 -23.377 1 43.27 412 GLY A N 1
ATOM 3137 C CA . GLY A 1 412 ? -12.851 -1.399 -22.712 1 43.27 412 GLY A CA 1
ATOM 3138 C C . GLY A 1 412 ? -11.968 -2.59 -23.036 1 43.27 412 GLY A C 1
ATOM 3139 O O . GLY A 1 412 ? -11.902 -3.025 -24.187 1 43.27 412 GLY A O 1
ATOM 3140 N N . HIS A 1 413 ? -10.835 -2.796 -22.57 1 48.85 413 HIS A N 1
ATOM 3141 C CA . HIS A 1 413 ? -9.855 -3.867 -22.708 1 48.85 413 HIS A CA 1
ATOM 3142 C C . HIS A 1 413 ? -10.49 -5.231 -22.461 1 48.85 413 HIS A C 1
ATOM 3144 O O . HIS A 1 413 ? -9.818 -6.261 -22.56 1 48.85 413 HIS A O 1
ATOM 3150 N N . ARG A 1 414 ? -11.848 -5.373 -22.447 1 50.94 414 ARG A N 1
ATOM 3151 C CA . ARG A 1 414 ? -12.481 -6.675 -22.265 1 50.94 414 ARG A CA 1
ATOM 3152 C C . ARG A 1 414 ? -12.532 -7.447 -23.579 1 50.94 414 ARG A C 1
ATOM 3154 O O . ARG A 1 414 ? -12.913 -6.897 -24.614 1 50.94 414 ARG A O 1
ATOM 3161 N N . GLY A 1 415 ? -12.011 -8.616 -23.481 1 58.77 415 GLY A N 1
ATOM 3162 C CA . GLY A 1 415 ? -12.037 -9.519 -24.621 1 58.77 415 GLY A CA 1
ATOM 3163 C C . GLY A 1 415 ? -10.853 -9.339 -25.552 1 58.77 415 GLY A C 1
ATOM 3164 O O . GLY A 1 415 ? -10.86 -9.839 -26.678 1 58.77 415 GLY A O 1
ATOM 3165 N N . SER A 1 416 ? -9.977 -8.538 -24.976 1 71.35 416 SER A N 1
ATOM 3166 C CA . SER A 1 416 ? -8.816 -8.321 -25.833 1 71.35 416 SER A CA 1
ATOM 3167 C C . SER A 1 416 ? -7.872 -9.518 -25.799 1 71.35 416 SER A C 1
ATOM 3169 O O . SER A 1 416 ? -7.856 -10.275 -24.825 1 71.35 416 SER A O 1
ATOM 3171 N N . SER A 1 417 ? -7.276 -9.748 -26.995 1 82.63 417 SER A N 1
ATOM 3172 C CA . SER A 1 417 ? -6.299 -10.824 -27.122 1 82.63 417 SER A CA 1
ATOM 3173 C C . SER A 1 417 ? -5.086 -10.577 -26.231 1 82.63 417 SER A C 1
ATOM 3175 O O . SER A 1 417 ? -4.321 -11.501 -25.945 1 82.63 417 SER A O 1
ATOM 3177 N N . GLU A 1 418 ? -5.034 -9.377 -25.748 1 83.23 418 GLU A N 1
ATOM 3178 C CA . GLU A 1 418 ? -3.852 -8.986 -24.987 1 83.23 418 GLU A CA 1
ATOM 3179 C C . GLU A 1 418 ? -3.752 -9.769 -23.681 1 83.23 418 GLU A C 1
ATOM 3181 O O . GLU A 1 418 ? -2.66 -10.174 -23.276 1 83.23 418 GLU A O 1
ATOM 3186 N N . ILE A 1 419 ? -4.793 -10.038 -23.128 1 83.85 419 ILE A N 1
ATOM 3187 C CA . ILE A 1 419 ? -4.77 -10.715 -21.837 1 83.85 419 ILE A CA 1
ATOM 3188 C C . ILE A 1 419 ? -4.286 -12.153 -22.016 1 83.85 419 ILE A C 1
ATOM 3190 O O . ILE A 1 419 ? -3.605 -12.699 -21.145 1 83.85 419 ILE A O 1
ATOM 3194 N N . PHE A 1 420 ? -4.638 -12.746 -23.084 1 90.06 420 PHE A N 1
ATOM 3195 C CA . PHE A 1 420 ? -4.262 -14.133 -23.328 1 90.06 420 PHE A CA 1
ATOM 3196 C C . PHE A 1 420 ? -2.773 -14.246 -23.632 1 90.06 420 PHE A C 1
ATOM 3198 O O . PHE A 1 420 ? -2.065 -15.038 -23.008 1 90.06 420 PHE A O 1
ATOM 3205 N N . PHE A 1 421 ? -2.324 -13.395 -24.466 1 93.14 421 PHE A N 1
ATOM 3206 C CA . PHE A 1 421 ? -0.943 -13.516 -24.916 1 93.14 421 PHE A CA 1
ATOM 3207 C C . PHE A 1 421 ? 0.017 -12.935 -23.884 1 93.14 421 PHE A C 1
ATOM 3209 O O . PHE A 1 421 ? 1.138 -13.423 -23.728 1 93.14 421 PHE A O 1
ATOM 3216 N N . LEU A 1 422 ? -0.395 -11.96 -23.193 1 91.92 422 LEU A N 1
ATOM 3217 C CA . LEU A 1 422 ? 0.445 -11.432 -22.123 1 91.92 422 LEU A CA 1
ATOM 3218 C C . LEU A 1 422 ? 0.596 -12.451 -20.998 1 91.92 422 LEU A C 1
ATOM 3220 O O . LEU A 1 422 ? 1.679 -12.596 -20.427 1 91.92 422 LEU A O 1
ATOM 3224 N N . THR A 1 423 ? -0.506 -13.032 -20.657 1 92.4 423 THR A N 1
ATOM 3225 C CA . THR A 1 423 ? -0.468 -14.041 -19.604 1 92.4 423 THR A CA 1
ATOM 3226 C C . THR A 1 423 ? 0.454 -15.194 -19.993 1 92.4 423 THR A C 1
ATOM 3228 O O . THR A 1 423 ? 1.249 -15.663 -19.175 1 92.4 423 THR A O 1
ATOM 3231 N N . GLN A 1 424 ? 0.325 -15.651 -21.148 1 94.55 424 GLN A N 1
ATOM 3232 C CA . GLN A 1 424 ? 1.187 -16.723 -21.637 1 94.55 424 GLN A CA 1
ATOM 3233 C C . GLN A 1 424 ? 2.645 -16.275 -21.691 1 94.55 424 GLN A C 1
ATOM 3235 O O . GLN A 1 424 ? 3.547 -17.035 -21.335 1 94.55 424 GLN A O 1
ATOM 3240 N N . GLU A 1 425 ? 2.886 -15.097 -22.203 1 95.59 425 GLU A N 1
ATOM 3241 C CA . GLU A 1 425 ? 4.237 -14.545 -22.239 1 95.59 425 GLU A CA 1
ATOM 3242 C C . GLU A 1 425 ? 4.844 -14.483 -20.841 1 95.59 425 GLU A C 1
ATOM 3244 O O . GLU A 1 425 ? 6.014 -14.823 -20.651 1 95.59 425 GLU A O 1
ATOM 3249 N N . ALA A 1 426 ? 4.088 -14.012 -19.93 1 95.34 426 ALA A N 1
ATOM 3250 C CA . ALA A 1 426 ? 4.55 -13.913 -18.548 1 95.34 426 ALA A CA 1
ATOM 3251 C C . ALA A 1 426 ? 4.893 -15.289 -17.984 1 95.34 426 ALA A C 1
ATOM 3253 O O . ALA A 1 426 ? 5.893 -15.446 -17.279 1 95.34 426 ALA A O 1
ATOM 3254 N N . SER A 1 427 ? 4.02 -16.234 -18.281 1 95.84 427 SER A N 1
ATOM 3255 C CA . SER A 1 427 ? 4.279 -17.585 -17.792 1 95.84 427 SER A CA 1
ATOM 3256 C C . SER A 1 427 ? 5.573 -18.145 -18.374 1 95.84 427 SER A C 1
ATOM 3258 O O . SER A 1 427 ? 6.345 -18.797 -17.669 1 95.84 427 SER A O 1
ATOM 3260 N N . ALA A 1 428 ? 5.771 -17.931 -19.636 1 96.81 428 ALA A N 1
ATOM 3261 C CA . ALA A 1 428 ? 7.002 -18.384 -20.279 1 96.81 428 ALA A CA 1
ATOM 3262 C C . ALA A 1 428 ? 8.221 -17.685 -19.685 1 96.81 428 ALA A C 1
ATOM 3264 O O . ALA A 1 428 ? 9.229 -18.329 -19.385 1 96.81 428 ALA A O 1
ATOM 3265 N N . THR A 1 429 ? 8.132 -16.44 -19.53 1 97.34 429 THR A N 1
ATOM 3266 C CA . THR A 1 429 ? 9.228 -15.66 -18.966 1 97.34 429 THR A CA 1
ATOM 3267 C C . THR A 1 429 ? 9.516 -16.091 -17.531 1 97.34 429 THR A C 1
ATOM 3269 O O . THR A 1 429 ? 10.676 -16.176 -17.124 1 97.34 429 THR A O 1
ATOM 3272 N N . ARG A 1 430 ? 8.452 -16.289 -16.814 1 96.57 430 ARG A N 1
ATOM 3273 C CA . ARG A 1 430 ? 8.613 -16.741 -15.436 1 96.57 430 ARG A CA 1
ATOM 3274 C C . ARG A 1 430 ? 9.367 -18.065 -15.379 1 96.57 430 ARG A C 1
ATOM 3276 O O . ARG A 1 430 ? 10.279 -18.231 -14.566 1 96.57 430 ARG A O 1
ATOM 3283 N N . ALA A 1 431 ? 8.958 -18.961 -16.22 1 96.21 431 ALA A N 1
ATOM 3284 C CA . ALA A 1 431 ? 9.62 -20.262 -16.279 1 96.21 431 ALA A CA 1
ATOM 3285 C C . ALA A 1 431 ? 11.097 -20.11 -16.635 1 96.21 431 ALA A C 1
ATOM 3287 O O . ALA A 1 431 ? 11.954 -20.777 -16.052 1 96.21 431 ALA A O 1
ATOM 3288 N N . ILE A 1 432 ? 11.436 -19.234 -17.574 1 96.63 432 ILE A N 1
ATOM 3289 C CA . ILE A 1 432 ? 12.812 -18.986 -17.989 1 96.63 432 ILE A CA 1
ATOM 3290 C C . ILE A 1 432 ? 13.617 -18.443 -16.811 1 96.63 432 ILE A C 1
ATOM 3292 O O . ILE A 1 432 ? 14.707 -18.937 -16.516 1 96.63 432 ILE A O 1
ATOM 3296 N N . VAL A 1 433 ? 13.032 -17.521 -16.136 1 96.03 433 VAL A N 1
ATOM 3297 C CA . VAL A 1 433 ? 13.71 -16.885 -15.012 1 96.03 433 VAL A CA 1
ATOM 3298 C C . VAL A 1 433 ? 13.945 -17.908 -13.904 1 96.03 433 VAL A C 1
ATOM 3300 O O . VAL A 1 433 ? 15.018 -17.941 -13.297 1 96.03 433 VAL A O 1
ATOM 3303 N N . LEU A 1 434 ? 13.013 -18.737 -13.679 1 94.95 434 LEU A N 1
ATOM 3304 C CA . LEU A 1 434 ? 13.14 -19.735 -12.623 1 94.95 434 LEU A CA 1
ATOM 3305 C C . LEU A 1 434 ? 14.243 -20.736 -12.951 1 94.95 434 LEU A C 1
ATOM 3307 O O . LEU A 1 434 ? 15.096 -21.025 -12.109 1 94.95 434 LEU A O 1
ATOM 3311 N N . VAL A 1 435 ? 14.269 -21.215 -14.159 1 93.79 435 VAL A N 1
ATOM 3312 C CA . VAL A 1 435 ? 15.28 -22.184 -14.569 1 93.79 435 VAL A CA 1
ATOM 3313 C C . VAL A 1 435 ? 16.668 -21.554 -14.472 1 93.79 435 VAL A C 1
ATOM 3315 O O . VAL A 1 435 ? 17.587 -22.146 -13.902 1 93.79 435 VAL A O 1
ATOM 3318 N N . LEU A 1 436 ? 16.764 -20.376 -14.973 1 94.26 436 LEU A N 1
ATOM 3319 C CA . LEU A 1 436 ? 18.051 -19.69 -14.977 1 94.26 436 LEU A CA 1
ATOM 3320 C C . LEU A 1 436 ? 18.477 -19.325 -13.558 1 94.26 436 LEU A C 1
ATOM 3322 O O . LEU A 1 436 ? 19.666 -19.367 -13.232 1 94.26 436 LEU A O 1
ATOM 3326 N N . SER A 1 437 ? 17.529 -18.958 -12.723 1 93.68 437 SER A N 1
ATOM 3327 C CA . SER A 1 437 ? 17.835 -18.619 -11.337 1 93.68 437 SER A CA 1
ATOM 3328 C C . SER A 1 437 ? 18.396 -19.822 -10.585 1 93.68 437 SER A C 1
ATOM 3330 O O . SER A 1 437 ? 19.348 -19.688 -9.813 1 93.68 437 SER A O 1
ATOM 3332 N N . TYR A 1 438 ? 17.825 -20.973 -10.828 1 91.15 438 TYR A N 1
ATOM 3333 C CA . TYR A 1 438 ? 18.291 -22.179 -10.153 1 91.15 438 TYR A CA 1
ATOM 3334 C C . TYR A 1 438 ? 19.691 -22.558 -10.619 1 91.15 438 TYR A C 1
ATOM 3336 O O . TYR A 1 438 ? 20.508 -23.035 -9.827 1 91.15 438 TYR A O 1
ATOM 3344 N N . LEU A 1 439 ? 19.962 -22.286 -11.884 1 90.43 439 LEU A N 1
ATOM 3345 C CA . LEU A 1 439 ? 21.286 -22.58 -12.42 1 90.43 439 LEU A CA 1
ATOM 3346 C C . LEU A 1 439 ? 22.316 -21.579 -11.905 1 90.43 439 LEU A C 1
ATOM 3348 O O . LEU A 1 439 ? 23.47 -21.939 -11.664 1 90.43 439 LEU A O 1
ATOM 3352 N N . TYR A 1 440 ? 21.85 -20.372 -11.702 1 91.41 440 TYR A N 1
ATOM 3353 C CA . TYR A 1 440 ? 22.751 -19.296 -11.304 1 91.41 440 TYR A CA 1
ATOM 3354 C C . TYR A 1 440 ? 23.031 -19.344 -9.807 1 91.41 440 TYR A C 1
ATOM 3356 O O . TYR A 1 440 ? 24.164 -19.124 -9.374 1 91.41 440 TYR A O 1
ATOM 3364 N N . CYS A 1 441 ? 21.936 -19.399 -8.919 1 86.67 441 CYS A N 1
ATOM 3365 C CA . CYS A 1 441 ? 22.082 -19.349 -7.469 1 86.67 441 CYS A CA 1
ATOM 3366 C C . CYS A 1 441 ? 22.528 -20.699 -6.919 1 86.67 441 CYS A C 1
ATOM 3368 O O . CYS A 1 441 ? 22.993 -20.788 -5.782 1 86.67 441 CYS A O 1
ATOM 3370 N N . LYS A 1 442 ? 22.944 -21.493 -7.655 1 66.33 442 LYS A N 1
ATOM 3371 C CA . LYS A 1 442 ? 23.461 -22.818 -7.326 1 66.33 442 LYS A CA 1
ATOM 3372 C C . LYS A 1 442 ? 22.737 -23.407 -6.119 1 66.33 442 LYS A C 1
ATOM 3374 O O . LYS A 1 442 ? 23.129 -23.166 -4.975 1 66.33 442 LYS A O 1
ATOM 3379 N N . ARG A 1 443 ? 21.444 -23.271 -5.867 1 54.49 443 ARG A N 1
ATOM 3380 C CA . ARG A 1 443 ? 20.942 -23.834 -4.618 1 54.49 443 ARG A CA 1
ATOM 3381 C C . ARG A 1 443 ? 21.556 -25.204 -4.349 1 54.49 443 ARG A C 1
ATOM 3383 O O . ARG A 1 443 ? 21.358 -26.141 -5.125 1 54.49 443 ARG A O 1
ATOM 3390 N N . ARG A 1 444 ? 22.813 -25.178 -3.773 1 46.93 444 ARG A N 1
ATOM 3391 C CA . ARG A 1 444 ? 23.536 -26.353 -3.298 1 46.93 444 ARG A CA 1
ATOM 3392 C C . ARG A 1 444 ? 22.673 -27.182 -2.353 1 46.93 444 ARG A C 1
ATOM 3394 O O . ARG A 1 444 ? 22.602 -26.895 -1.156 1 46.93 444 ARG A O 1
ATOM 3401 N N . HIS A 1 445 ? 21.449 -27.225 -2.452 1 38.38 445 HIS A N 1
ATOM 3402 C CA . HIS A 1 445 ? 21.105 -28.164 -1.391 1 38.38 445 HIS A CA 1
ATOM 3403 C C . HIS A 1 445 ? 22.112 -29.308 -1.32 1 38.38 445 HIS A C 1
ATOM 3405 O O . HIS A 1 445 ? 22.07 -30.229 -2.139 1 38.38 445 HIS A O 1
ATOM 3411 N N . GLY A 1 446 ? 22.998 -29.276 -0.471 1 44.24 446 GLY A N 1
ATOM 3412 C CA . GLY A 1 446 ? 23.953 -30.247 0.037 1 44.24 446 GLY A CA 1
ATOM 3413 C C . GLY A 1 446 ? 24.956 -30.701 -1.007 1 44.24 446 GLY A C 1
ATOM 3414 O O . GLY A 1 446 ? 25.998 -31.268 -0.67 1 44.24 446 GLY A O 1
ATOM 3415 N N . SER A 1 447 ? 24.417 -31.393 -2.201 1 42.09 447 SER A N 1
ATOM 3416 C CA . SER A 1 447 ? 25.31 -32.207 -3.018 1 42.09 447 SER A CA 1
ATOM 3417 C C . SER A 1 447 ? 26.186 -31.338 -3.914 1 42.09 447 SER A C 1
ATOM 3419 O O . SER A 1 447 ? 25.75 -30.285 -4.384 1 42.09 447 SER A O 1
ATOM 3421 N N . ASP A 1 448 ? 27.433 -31.252 -3.685 1 46.44 448 ASP A N 1
ATOM 3422 C CA . ASP A 1 448 ? 28.56 -31.029 -4.585 1 46.44 448 ASP A CA 1
ATOM 3423 C C . ASP A 1 448 ? 28.158 -31.266 -6.038 1 46.44 448 ASP A C 1
ATOM 3425 O O . ASP A 1 448 ? 28.548 -32.269 -6.64 1 46.44 448 ASP A O 1
ATOM 3429 N N . THR A 1 449 ? 26.862 -31.087 -6.367 1 50.08 449 THR A N 1
ATOM 3430 C CA . THR A 1 449 ? 26.569 -31.575 -7.71 1 50.08 449 THR A CA 1
ATOM 3431 C C . THR A 1 449 ? 27.38 -30.81 -8.752 1 50.08 449 THR A C 1
ATOM 3433 O O . THR A 1 449 ? 27.218 -29.597 -8.904 1 50.08 449 THR A O 1
ATOM 3436 N N . SER A 1 450 ? 28.507 -31.082 -8.79 1 54.7 450 SER A N 1
ATOM 3437 C CA . SER A 1 450 ? 29.449 -30.754 -9.855 1 54.7 450 SER A CA 1
ATOM 3438 C C . SER A 1 450 ? 28.827 -30.973 -11.23 1 54.7 450 SER A C 1
ATOM 3440 O O . SER A 1 450 ? 28.425 -32.09 -11.565 1 54.7 450 SER A O 1
ATOM 3442 N N . TYR A 1 451 ? 28.07 -29.928 -11.72 1 62.23 451 TYR A N 1
ATOM 3443 C CA . TYR A 1 451 ? 27.723 -30.038 -13.133 1 62.23 451 TYR A CA 1
ATOM 3444 C C . TYR A 1 451 ? 28.943 -30.409 -13.967 1 62.23 451 TYR A C 1
ATOM 3446 O O . TYR A 1 451 ? 30.076 -30.096 -13.594 1 62.23 451 TYR A O 1
ATOM 3454 N N . ASP A 1 452 ? 28.669 -31.256 -14.776 1 70.4 452 ASP A N 1
ATOM 3455 C CA . ASP A 1 452 ? 29.724 -31.539 -15.744 1 70.4 452 ASP A CA 1
ATOM 3456 C C . ASP A 1 452 ? 30.032 -30.31 -16.596 1 70.4 452 ASP A C 1
ATOM 3458 O O . ASP A 1 452 ? 30.993 -30.307 -17.367 1 70.4 452 ASP A O 1
ATOM 3462 N N . TRP A 1 453 ? 29.124 -29.221 -16.405 1 82.19 453 TRP A N 1
ATOM 3463 C CA . TRP A 1 453 ? 29.313 -27.996 -17.176 1 82.19 453 TRP A CA 1
ATOM 3464 C C . TRP A 1 453 ? 29.154 -26.765 -16.289 1 82.19 453 TRP A C 1
ATOM 3466 O O . TRP A 1 453 ? 28.775 -26.878 -15.121 1 82.19 453 TRP A O 1
ATOM 3476 N N . ASP A 1 454 ? 29.666 -25.632 -16.678 1 87.25 454 ASP A N 1
ATOM 3477 C CA . ASP A 1 454 ? 29.601 -24.394 -15.909 1 87.25 454 ASP A CA 1
ATOM 3478 C C . ASP A 1 454 ? 28.233 -23.73 -16.052 1 87.25 454 ASP A C 1
ATOM 3480 O O . ASP A 1 454 ? 28.054 -22.839 -16.885 1 87.25 454 ASP A O 1
ATOM 3484 N N . ALA A 1 455 ? 27.306 -24.205 -15.245 1 88.47 455 ALA A N 1
ATOM 3485 C CA . ALA A 1 455 ? 25.918 -23.752 -15.291 1 88.47 455 ALA A CA 1
ATOM 3486 C C . ALA A 1 455 ? 25.815 -22.265 -14.967 1 88.47 455 ALA A C 1
ATOM 3488 O O . ALA A 1 455 ? 24.995 -21.551 -15.55 1 88.47 455 ALA A O 1
ATOM 3489 N N . GLU A 1 456 ? 26.658 -21.763 -14.066 1 89.18 456 GLU A N 1
ATOM 3490 C CA . GLU A 1 456 ? 26.621 -20.361 -13.661 1 89.18 456 GLU A CA 1
ATOM 3491 C C . GLU A 1 456 ? 27.015 -19.443 -14.815 1 89.18 456 GLU A C 1
ATOM 3493 O O . GLU A 1 456 ? 26.362 -18.425 -15.056 1 89.18 456 GLU A O 1
ATOM 3498 N N . LYS A 1 457 ? 28.053 -19.785 -15.419 1 90.93 457 LYS A N 1
ATOM 3499 C CA . LYS A 1 457 ? 28.541 -18.981 -16.535 1 90.93 457 LYS A CA 1
ATOM 3500 C C . LYS A 1 457 ? 27.528 -18.952 -17.676 1 90.93 457 LYS A C 1
ATOM 3502 O O . LYS A 1 457 ? 27.395 -17.942 -18.371 1 90.93 457 LYS A O 1
ATOM 3507 N N . PHE A 1 458 ? 26.835 -20.15 -17.843 1 92.31 458 PHE A N 1
ATOM 3508 C CA . PHE A 1 458 ? 25.824 -20.25 -18.888 1 92.31 458 PHE A CA 1
ATOM 3509 C C . PHE A 1 458 ? 24.612 -19.389 -18.553 1 92.31 458 PHE A C 1
ATOM 3511 O O . PHE A 1 458 ? 24.1 -18.667 -19.412 1 92.31 458 PHE A O 1
ATOM 3518 N N . ALA A 1 459 ? 24.202 -19.421 -17.286 1 93.63 459 ALA A N 1
ATOM 3519 C CA . ALA A 1 459 ? 22.921 -18.856 -16.871 1 93.63 459 ALA A CA 1
ATOM 3520 C C . ALA A 1 459 ? 23.031 -17.35 -16.65 1 93.63 459 ALA A C 1
ATOM 3522 O O . ALA A 1 459 ? 22.066 -16.612 -16.861 1 93.63 459 ALA A O 1
ATOM 3523 N N . GLU A 1 460 ? 24.151 -16.815 -16.232 1 93.76 460 GLU A N 1
ATOM 3524 C CA . GLU A 1 460 ? 24.315 -15.449 -15.743 1 93.76 460 GLU A CA 1
ATOM 3525 C C . GLU A 1 460 ? 23.924 -14.431 -16.81 1 93.76 460 GLU A C 1
ATOM 3527 O O . GLU A 1 460 ? 23.063 -13.58 -16.576 1 93.76 460 GLU A O 1
ATOM 3532 N N . PRO A 1 461 ? 24.505 -14.496 -18.01 1 95.37 461 PRO A N 1
ATOM 3533 C CA . PRO A 1 461 ? 24.16 -13.467 -18.993 1 95.37 461 PRO A CA 1
ATOM 3534 C C . PRO A 1 461 ? 22.695 -13.525 -19.419 1 95.37 461 PRO A C 1
ATOM 3536 O O . PRO A 1 461 ? 22.078 -12.485 -19.663 1 95.37 461 PRO A O 1
ATOM 3539 N N . LEU A 1 462 ? 22.187 -14.735 -19.587 1 95.85 462 LEU A N 1
ATOM 3540 C CA . LEU A 1 462 ? 20.802 -14.906 -20.014 1 95.85 462 LEU A CA 1
ATOM 3541 C C . LEU A 1 462 ? 19.838 -14.383 -18.956 1 95.85 462 LEU A C 1
ATOM 3543 O O . LEU A 1 462 ? 18.842 -13.734 -19.284 1 95.85 462 LEU A O 1
ATOM 3547 N N . LEU A 1 463 ? 20.173 -14.747 -17.731 1 95.75 463 LEU A N 1
ATOM 3548 C CA . LEU A 1 463 ? 19.335 -14.331 -16.612 1 95.75 463 LEU A CA 1
ATOM 3549 C C . LEU A 1 463 ? 19.325 -12.812 -16.475 1 95.75 463 LEU A C 1
ATOM 3551 O O . LEU A 1 463 ? 18.264 -12.206 -16.308 1 95.75 463 LEU A O 1
ATOM 3555 N N . LEU A 1 464 ? 20.469 -12.174 -16.52 1 95.05 464 LEU A N 1
ATOM 3556 C CA . LEU A 1 464 ? 20.586 -10.728 -16.361 1 95.05 464 LEU A CA 1
ATOM 3557 C C . LEU A 1 464 ? 19.871 -9.998 -17.493 1 95.05 464 LEU A C 1
ATOM 3559 O O . LEU A 1 464 ? 19.222 -8.974 -17.265 1 95.05 464 LEU A O 1
ATOM 3563 N N . GLU A 1 465 ? 20.008 -10.52 -18.658 1 95.73 465 GLU A N 1
ATOM 3564 C CA . GLU A 1 465 ? 19.33 -9.927 -19.807 1 95.73 465 GLU A CA 1
ATOM 3565 C C . GLU A 1 465 ? 17.814 -9.967 -19.634 1 95.73 465 GLU A C 1
ATOM 3567 O O . GLU A 1 465 ? 17.13 -8.971 -19.877 1 95.73 465 GLU A O 1
ATOM 3572 N N . ARG A 1 466 ? 17.343 -11.089 -19.2 1 95.75 466 ARG A N 1
ATOM 3573 C CA . ARG A 1 466 ? 15.905 -11.259 -19.024 1 95.75 466 ARG A CA 1
ATOM 3574 C C . ARG A 1 466 ? 15.386 -10.393 -17.881 1 95.75 466 ARG A C 1
ATOM 3576 O O . ARG A 1 466 ? 14.284 -9.846 -17.96 1 95.75 466 ARG A O 1
ATOM 3583 N N . MET A 1 467 ? 16.142 -10.368 -16.854 1 95.83 467 MET A N 1
ATOM 3584 C CA . MET A 1 467 ? 15.765 -9.565 -15.694 1 95.83 467 MET A CA 1
ATOM 3585 C C . MET A 1 467 ? 15.655 -8.09 -16.066 1 95.83 467 MET A C 1
ATOM 3587 O O . MET A 1 467 ? 14.68 -7.426 -15.707 1 95.83 467 MET A O 1
ATOM 3591 N N . GLU A 1 468 ? 16.619 -7.585 -16.76 1 94.93 468 GLU A N 1
ATOM 3592 C CA . GLU A 1 468 ? 16.628 -6.183 -17.166 1 94.93 468 GLU A CA 1
ATOM 3593 C C . GLU A 1 468 ? 15.443 -5.863 -18.073 1 94.93 468 GLU A C 1
ATOM 3595 O O . GLU A 1 468 ? 14.822 -4.807 -17.942 1 94.93 468 GLU A O 1
ATOM 3600 N N . GLU A 1 469 ? 15.19 -6.752 -18.968 1 95.02 469 GLU A N 1
ATOM 3601 C CA . GLU A 1 469 ? 14.07 -6.569 -19.886 1 95.02 469 GLU A CA 1
ATOM 3602 C C . GLU A 1 469 ? 12.744 -6.508 -19.134 1 95.02 469 GLU A C 1
ATOM 3604 O O . GLU A 1 469 ? 11.935 -5.606 -19.363 1 95.02 469 GLU A O 1
ATOM 3609 N N . VAL A 1 470 ? 12.531 -7.455 -18.249 1 95.88 470 VAL A N 1
ATOM 3610 C CA . VAL A 1 470 ? 11.275 -7.572 -17.515 1 95.88 470 VAL A CA 1
ATOM 3611 C C . VAL A 1 470 ? 11.11 -6.377 -16.579 1 95.88 470 VAL A C 1
ATOM 3613 O O . VAL A 1 470 ? 10.047 -5.752 -16.541 1 95.88 470 VAL A O 1
ATOM 3616 N N . LEU A 1 471 ? 12.172 -6.017 -15.809 1 96.04 471 LEU A N 1
ATOM 3617 C CA . LEU A 1 471 ? 12.085 -4.936 -14.833 1 96.04 471 LEU A CA 1
ATOM 3618 C C . LEU A 1 471 ? 11.873 -3.594 -15.526 1 96.04 471 LEU A C 1
ATOM 3620 O O . LEU A 1 471 ? 11.065 -2.779 -15.076 1 96.04 471 LEU A O 1
ATOM 3624 N N . SER A 1 472 ? 12.557 -3.368 -16.638 1 94.73 472 SER A N 1
ATOM 3625 C CA . SER A 1 472 ? 12.413 -2.112 -17.366 1 94.73 472 SER A CA 1
ATOM 3626 C C . SER A 1 472 ? 10.997 -1.947 -17.908 1 94.73 472 SER A C 1
ATOM 3628 O O . SER A 1 472 ? 10.391 -0.883 -17.762 1 94.73 472 SER A O 1
ATOM 3630 N N . GLU A 1 473 ? 10.475 -2.985 -18.486 1 92.66 473 GLU A N 1
ATOM 3631 C CA . GLU A 1 473 ? 9.128 -2.919 -19.045 1 92.66 473 GLU A CA 1
ATOM 3632 C C . GLU A 1 473 ? 8.078 -2.817 -17.943 1 92.66 473 GLU A C 1
ATOM 3634 O O . GLU A 1 473 ? 7.074 -2.118 -18.098 1 92.66 473 GLU A O 1
ATOM 3639 N N . PHE A 1 474 ? 8.298 -3.549 -16.937 1 93.55 474 PHE A N 1
ATOM 3640 C CA . PHE A 1 474 ? 7.367 -3.53 -15.815 1 93.55 474 PHE A CA 1
ATOM 3641 C C . PHE A 1 474 ? 7.285 -2.137 -15.203 1 93.55 474 PHE A C 1
ATOM 3643 O O . PHE A 1 474 ? 6.191 -1.624 -14.957 1 93.55 474 PHE A O 1
ATOM 3650 N N . LEU A 1 475 ? 8.426 -1.531 -14.939 1 93.69 475 LEU A N 1
ATOM 3651 C CA . LEU A 1 475 ? 8.485 -0.206 -14.331 1 93.69 475 LEU A CA 1
ATOM 3652 C C . LEU A 1 475 ? 7.877 0.844 -15.255 1 93.69 475 LEU A C 1
ATOM 3654 O O . LEU A 1 475 ? 7.175 1.748 -14.797 1 93.69 475 LEU A O 1
ATOM 3658 N N . SER A 1 476 ? 8.15 0.72 -16.524 1 91.51 476 SER A N 1
ATOM 3659 C CA . SER A 1 476 ? 7.546 1.631 -17.491 1 91.51 476 SER A CA 1
ATOM 3660 C C . SER A 1 476 ? 6.025 1.514 -17.486 1 91.51 476 SER A C 1
ATOM 3662 O O . SER A 1 476 ? 5.32 2.524 -17.531 1 91.51 476 SER A O 1
ATOM 3664 N N . SER A 1 477 ? 5.571 0.273 -17.398 1 88.71 477 SER A N 1
ATOM 3665 C CA . SER A 1 477 ? 4.131 0.036 -17.372 1 88.71 477 SER A CA 1
ATOM 3666 C C . SER A 1 477 ? 3.514 0.53 -16.068 1 88.71 477 SER A C 1
ATOM 3668 O O . SER A 1 477 ? 2.396 1.051 -16.063 1 88.71 477 SER A O 1
ATOM 3670 N N . GLU A 1 478 ? 4.22 0.306 -15 1 86.73 478 GLU A N 1
ATOM 3671 C CA . GLU A 1 478 ? 3.764 0.759 -13.69 1 86.73 478 GLU A CA 1
ATOM 3672 C C . GLU A 1 478 ? 3.638 2.279 -13.644 1 86.73 478 GLU A C 1
ATOM 3674 O O . GLU A 1 478 ? 2.725 2.813 -13.011 1 86.73 478 GLU A O 1
ATOM 3679 N N . GLU A 1 479 ? 4.542 2.98 -14.086 1 84.58 479 GLU A N 1
ATOM 3680 C CA . GLU A 1 479 ? 4.516 4.439 -14.118 1 84.58 479 GLU A CA 1
ATOM 3681 C C . GLU A 1 479 ? 3.335 4.951 -14.938 1 84.58 479 GLU A C 1
ATOM 3683 O O . GLU A 1 479 ? 2.711 5.952 -14.579 1 84.58 479 GLU A O 1
ATOM 3688 N N . LYS A 1 480 ? 3.034 4.312 -15.975 1 81.56 480 LYS A N 1
ATOM 3689 C CA . LYS A 1 480 ? 1.964 4.736 -16.873 1 81.56 480 LYS A CA 1
ATOM 3690 C C . LYS A 1 480 ? 0.597 4.326 -16.331 1 81.56 480 LYS A C 1
ATOM 3692 O O . LYS A 1 480 ? -0.333 5.134 -16.302 1 81.56 480 LYS A O 1
ATOM 3697 N N . ASP A 1 481 ? 0.563 3.022 -15.85 1 75.55 481 ASP A N 1
ATOM 3698 C CA . ASP A 1 481 ? -0.748 2.438 -15.585 1 75.55 481 ASP A CA 1
ATOM 3699 C C . ASP A 1 481 ? -0.89 2.051 -14.115 1 75.55 481 ASP A C 1
ATOM 3701 O O . ASP A 1 481 ? -1.918 1.507 -13.707 1 75.55 481 ASP A O 1
ATOM 3705 N N . GLY A 1 482 ? 0.046 2.263 -13.285 1 68.81 482 GLY A N 1
ATOM 3706 C CA . GLY A 1 482 ? 0.079 1.762 -11.921 1 68.81 482 GLY A CA 1
ATOM 3707 C C . GLY A 1 482 ? -1.123 2.187 -11.099 1 68.81 482 GLY A C 1
ATOM 3708 O O . GLY A 1 482 ? -1.615 1.421 -10.267 1 68.81 482 GLY A O 1
ATOM 3709 N N . LEU A 1 483 ? -1.49 3.363 -11.256 1 64.33 483 LEU A N 1
ATOM 3710 C CA . LEU A 1 483 ? -2.591 3.901 -10.465 1 64.33 483 LEU A CA 1
ATOM 3711 C C . LEU A 1 483 ? -3.905 3.213 -10.821 1 64.33 483 LEU A C 1
ATOM 3713 O O . LEU A 1 483 ? -4.874 3.286 -10.063 1 64.33 483 LEU A O 1
ATOM 3717 N N . LEU A 1 484 ? -3.918 2.636 -11.979 1 60.41 484 LEU A N 1
ATOM 3718 C CA . LEU A 1 484 ? -5.124 1.96 -12.443 1 60.41 484 LEU A CA 1
ATOM 3719 C C . LEU A 1 484 ? -5.219 0.555 -11.859 1 60.41 484 LEU A C 1
ATOM 3721 O O . LEU A 1 484 ? -6.221 -0.138 -12.054 1 60.41 484 LEU A O 1
ATOM 3725 N N . ILE A 1 485 ? -4.116 0.256 -11.208 1 55.04 485 ILE A N 1
ATOM 3726 C CA . ILE A 1 485 ? -4.113 -1.081 -10.623 1 55.04 485 ILE A CA 1
ATOM 3727 C C . ILE A 1 485 ? -5.109 -1.14 -9.466 1 55.04 485 ILE A C 1
ATOM 3729 O O . ILE A 1 485 ? -4.99 -0.386 -8.497 1 55.04 485 ILE A O 1
ATOM 3733 N N . ASP A 1 486 ? -6.395 -1.231 -9.668 1 47.47 486 ASP A N 1
ATOM 3734 C CA . ASP A 1 486 ? -7.362 -1.49 -8.606 1 47.47 486 ASP A CA 1
ATOM 3735 C C . ASP A 1 486 ? -7.059 -2.808 -7.897 1 47.47 486 ASP A C 1
ATOM 3737 O O . ASP A 1 486 ? -7.039 -3.868 -8.527 1 47.47 486 ASP A O 1
ATOM 3741 N N . PRO A 1 487 ? -6.418 -2.715 -6.776 1 43.51 487 PRO A N 1
ATOM 3742 C CA . PRO A 1 487 ? -6.207 -4.021 -6.148 1 43.51 487 PRO A CA 1
ATOM 3743 C C . PRO A 1 487 ? -7.39 -4.967 -6.341 1 43.51 487 PRO A C 1
ATOM 3745 O O . PRO A 1 487 ? -7.233 -6.186 -6.238 1 43.51 487 PRO A O 1
ATOM 3748 N N . ASN A 1 488 ? -8.582 -4.415 -6.192 1 36.41 488 ASN A N 1
ATOM 3749 C CA . ASN A 1 488 ? -9.787 -5.207 -6.415 1 36.41 488 ASN A CA 1
ATOM 3750 C C . ASN A 1 488 ? -10.137 -5.288 -7.898 1 36.41 488 ASN A C 1
ATOM 3752 O O . ASN A 1 488 ? -11.297 -5.501 -8.256 1 36.41 488 ASN A O 1
ATOM 3756 N N . VAL A 1 489 ? -9.343 -5.076 -8.728 1 39.69 489 VAL A N 1
ATOM 3757 C CA . VAL A 1 489 ? -9.421 -4.904 -10.175 1 39.69 489 VAL A CA 1
ATOM 3758 C C . VAL A 1 489 ? -10.214 -6.055 -10.79 1 39.69 489 VAL A C 1
ATOM 3760 O O . VAL A 1 489 ? -10.992 -5.851 -11.725 1 39.69 489 VAL A O 1
ATOM 3763 N N . TRP A 1 490 ? -9.847 -7.257 -10.517 1 37.26 490 TRP A N 1
ATOM 3764 C CA . TRP A 1 490 ? -10.497 -8.279 -11.33 1 37.26 490 TRP A CA 1
ATOM 3765 C C . TRP A 1 490 ? -12.013 -8.114 -11.303 1 37.26 490 TRP A C 1
ATOM 3767 O O . TRP A 1 490 ? -12.71 -8.574 -12.21 1 37.26 490 TRP A O 1
ATOM 3777 N N . ARG A 1 491 ? -12.528 -7.825 -10.126 1 34.62 491 ARG A N 1
ATOM 3778 C CA . ARG A 1 491 ? -13.985 -7.768 -10.063 1 34.62 491 ARG A CA 1
ATOM 3779 C C . ARG A 1 491 ? -14.515 -6.525 -10.769 1 34.62 491 ARG A C 1
ATOM 3781 O O . ARG A 1 491 ? -15.57 -6.568 -11.406 1 34.62 491 ARG A O 1
ATOM 3788 N N . ILE A 1 492 ? -13.95 -5.331 -10.452 1 37.02 492 ILE A N 1
ATOM 3789 C CA . ILE A 1 492 ? -14.545 -4.095 -10.948 1 37.02 492 ILE A CA 1
ATOM 3790 C C . ILE A 1 492 ? -14.25 -3.941 -12.439 1 37.02 492 ILE A C 1
ATOM 3792 O O . ILE A 1 492 ? -14.642 -2.948 -13.056 1 37.02 492 ILE A O 1
ATOM 3796 N N . SER A 1 493 ? -13.398 -4.693 -13.001 1 36.73 493 SER A N 1
ATOM 3797 C CA . SER A 1 493 ? -13.37 -4.604 -14.457 1 36.73 493 SER A CA 1
ATOM 3798 C C . SER A 1 493 ? -14.778 -4.643 -15.041 1 36.73 493 SER A C 1
ATOM 3800 O O . SER A 1 493 ? -14.97 -4.388 -16.231 1 36.73 493 SER A O 1
ATOM 3802 N N . ARG A 1 494 ? -15.606 -5.37 -14.526 1 38.25 494 ARG A N 1
ATOM 3803 C CA . ARG A 1 494 ? -16.948 -5.357 -15.097 1 38.25 494 ARG A CA 1
ATOM 3804 C C . ARG A 1 494 ? -17.54 -3.951 -15.072 1 38.25 494 ARG A C 1
ATOM 3806 O O . ARG A 1 494 ? -18.227 -3.544 -16.011 1 38.25 494 ARG A O 1
ATOM 3813 N N . GLU A 1 495 ? -17.616 -3.438 -13.947 1 35.01 495 GLU A N 1
ATOM 3814 C CA . GLU A 1 495 ? -18.514 -2.292 -13.843 1 35.01 495 GLU A CA 1
ATOM 3815 C C . GLU A 1 495 ? -17.856 -1.025 -14.382 1 35.01 495 GLU A C 1
ATOM 3817 O O . GLU A 1 495 ? -18.545 -0.093 -14.803 1 35.01 495 GLU A O 1
ATOM 3822 N N . ARG A 1 496 ? -16.589 -0.713 -13.867 1 37.15 496 ARG A N 1
ATOM 3823 C CA . ARG A 1 496 ? -16.13 0.554 -14.426 1 37.15 496 ARG A CA 1
ATOM 3824 C C . ARG A 1 496 ? -15.385 0.336 -15.739 1 37.15 496 ARG A C 1
ATOM 3826 O O . ARG A 1 496 ? -14.688 -0.668 -15.903 1 37.15 496 ARG A O 1
ATOM 3833 N N . GLY A 1 497 ? -15.782 0.54 -16.894 1 37.47 497 GLY A N 1
ATOM 3834 C CA . GLY A 1 497 ? -15.172 0.719 -18.202 1 37.47 497 GLY A CA 1
ATOM 3835 C C . GLY A 1 497 ? -13.657 0.777 -18.151 1 37.47 497 GLY A C 1
ATOM 3836 O O . GLY A 1 497 ? -13.018 1.284 -19.075 1 37.47 497 GLY A O 1
ATOM 3837 N N . GLY A 1 498 ? -12.888 0.814 -16.925 1 41.58 498 GLY A N 1
ATOM 3838 C CA . GLY A 1 498 ? -11.576 1.378 -16.648 1 41.58 498 GLY A CA 1
ATOM 3839 C C . GLY A 1 498 ? -10.436 0.507 -17.142 1 41.58 498 GLY A C 1
ATOM 3840 O O . GLY A 1 498 ? -10.628 -0.679 -17.417 1 41.58 498 GLY A O 1
ATOM 3841 N N . GLN A 1 499 ? -9.329 1.106 -17.756 1 49.94 499 GLN A N 1
ATOM 3842 C CA . GLN A 1 499 ? -8.019 0.706 -18.258 1 49.94 499 GLN A CA 1
ATOM 3843 C C . GLN A 1 499 ? -7.27 -0.137 -17.23 1 49.94 499 GLN A C 1
ATOM 3845 O O . GLN A 1 499 ? -7.201 0.226 -16.054 1 49.94 499 GLN A O 1
ATOM 3850 N N . VAL A 1 500 ? -7.291 -1.552 -17.364 1 60.24 500 VAL A N 1
ATOM 3851 C CA . VAL A 1 500 ? -6.561 -2.486 -16.513 1 60.24 500 VAL A CA 1
ATOM 3852 C C . VAL A 1 500 ? -5.083 -2.488 -16.897 1 60.24 500 VAL A C 1
ATOM 3854 O O . VAL A 1 500 ? -4.743 -2.467 -18.082 1 60.24 500 VAL A O 1
ATOM 3857 N N . ALA A 1 501 ? -4.274 -2.167 -15.993 1 70.91 501 ALA A N 1
ATOM 3858 C CA . ALA A 1 501 ? -2.831 -2.29 -16.179 1 70.91 501 ALA A CA 1
ATOM 3859 C C . ALA A 1 501 ? -2.43 -3.744 -16.413 1 70.91 501 ALA A C 1
ATOM 3861 O O . ALA A 1 501 ? -1.942 -4.414 -15.501 1 70.91 501 ALA A O 1
ATOM 3862 N N . TYR A 1 502 ? -2.543 -4.237 -17.783 1 75.67 502 TYR A N 1
ATOM 3863 C CA . TYR A 1 502 ? -2.407 -5.65 -18.119 1 75.67 502 TYR A CA 1
ATOM 3864 C C . TYR A 1 502 ? -0.981 -6.133 -17.884 1 75.67 502 TYR A C 1
ATOM 3866 O O . TYR A 1 502 ? -0.767 -7.179 -17.267 1 75.67 502 TYR A O 1
ATOM 3874 N N . TYR A 1 503 ? -0.072 -5.336 -18.346 1 80.82 503 TYR A N 1
ATOM 3875 C CA . TYR A 1 503 ? 1.3 -5.825 -18.265 1 80.82 503 TYR A CA 1
ATOM 3876 C C . TYR A 1 503 ? 1.732 -6.001 -16.815 1 80.82 503 TYR A C 1
ATOM 3878 O O . TYR A 1 503 ? 2.208 -7.071 -16.428 1 80.82 503 TYR A O 1
ATOM 3886 N N . CYS A 1 504 ? 1.478 -4.933 -15.999 1 83.21 504 CYS A N 1
ATOM 3887 C CA . CYS A 1 504 ? 1.943 -4.982 -14.618 1 83.21 504 CYS A CA 1
ATOM 3888 C C . CYS A 1 504 ? 1.232 -6.084 -13.842 1 83.21 504 CYS A C 1
ATOM 3890 O O . CYS A 1 504 ? 1.832 -6.728 -12.98 1 83.21 504 CYS A O 1
ATOM 3892 N N . THR A 1 505 ? 0.059 -6.345 -14.258 1 82.93 505 THR A N 1
ATOM 3893 C CA . THR A 1 505 ? -0.688 -7.388 -13.563 1 82.93 505 THR A CA 1
ATOM 3894 C C . THR A 1 505 ? -0.171 -8.771 -13.946 1 82.93 505 THR A C 1
ATOM 3896 O O . THR A 1 505 ? 0.023 -9.628 -13.081 1 82.93 505 THR A O 1
ATOM 3899 N N . SER A 1 506 ? 0.124 -8.976 -15.226 1 87.37 506 SER A N 1
ATOM 3900 C CA . SER A 1 506 ? 0.547 -10.283 -15.719 1 87.37 506 SER A CA 1
ATOM 3901 C C . SER A 1 506 ? 1.985 -10.588 -15.313 1 87.37 506 SER A C 1
ATOM 3903 O O . SER A 1 506 ? 2.343 -11.748 -15.099 1 87.37 506 SER A O 1
ATOM 3905 N N . PHE A 1 507 ? 2.773 -9.529 -15.15 1 93.11 507 PHE A N 1
ATOM 3906 C CA . PHE A 1 507 ? 4.198 -9.754 -14.936 1 93.11 507 PHE A CA 1
ATOM 3907 C C . PHE A 1 507 ? 4.563 -9.555 -13.47 1 93.11 507 PHE A C 1
ATOM 3909 O O . PHE A 1 507 ? 5.717 -9.745 -13.081 1 93.11 507 PHE A O 1
ATOM 3916 N N . ALA A 1 508 ? 3.637 -9.208 -12.642 1 91.99 508 ALA A N 1
ATOM 3917 C CA . ALA A 1 508 ? 3.915 -9.038 -11.218 1 91.99 508 ALA A CA 1
ATOM 3918 C C . ALA A 1 508 ? 4.537 -10.3 -10.627 1 91.99 508 ALA A C 1
ATOM 3920 O O . ALA A 1 508 ? 5.497 -10.224 -9.856 1 91.99 508 ALA A O 1
ATOM 3921 N N . GLY A 1 509 ? 3.97 -11.456 -11.061 1 93.47 509 GLY A N 1
ATOM 3922 C CA . GLY A 1 509 ? 4.507 -12.711 -10.561 1 93.47 509 GLY A CA 1
ATOM 3923 C C . GLY A 1 509 ? 5.939 -12.963 -10.996 1 93.47 509 GLY A C 1
ATOM 3924 O O . GLY A 1 509 ? 6.735 -13.519 -10.237 1 93.47 509 GLY A O 1
ATOM 3925 N N . VAL A 1 510 ? 6.289 -12.531 -12.187 1 96.36 510 VAL A N 1
ATOM 3926 C CA . VAL A 1 510 ? 7.644 -12.688 -12.705 1 96.36 510 VAL A CA 1
ATOM 3927 C C . VAL A 1 510 ? 8.611 -11.829 -11.894 1 96.36 510 VAL A C 1
ATOM 3929 O O . VAL A 1 510 ? 9.695 -12.285 -11.522 1 96.36 510 VAL A O 1
ATOM 3932 N N . VAL A 1 511 ? 8.195 -10.655 -11.612 1 96.96 511 VAL A N 1
ATOM 3933 C CA . VAL A 1 511 ? 9.02 -9.731 -10.841 1 96.96 511 VAL A CA 1
ATOM 3934 C C . VAL A 1 511 ? 9.243 -10.285 -9.436 1 96.96 511 VAL A C 1
ATOM 3936 O O . VAL A 1 511 ? 10.35 -10.203 -8.898 1 96.96 511 VAL A O 1
ATOM 3939 N N . VAL A 1 512 ? 8.193 -10.831 -8.873 1 96.66 512 VAL A N 1
ATOM 3940 C CA . VAL A 1 512 ? 8.304 -11.435 -7.549 1 96.66 512 VAL A CA 1
ATOM 3941 C C . VAL A 1 512 ? 9.377 -12.521 -7.565 1 96.66 512 VAL A C 1
ATOM 3943 O O . VAL A 1 512 ? 10.232 -12.57 -6.677 1 96.66 512 VAL A O 1
ATOM 3946 N N . ASP A 1 513 ? 9.395 -13.359 -8.57 1 95.24 513 ASP A N 1
ATOM 3947 C CA . ASP A 1 513 ? 10.371 -14.441 -8.665 1 95.24 513 ASP A CA 1
ATOM 3948 C C . ASP A 1 513 ? 11.781 -13.893 -8.867 1 95.24 513 ASP A C 1
ATOM 3950 O O . ASP A 1 513 ? 12.751 -14.454 -8.354 1 95.24 513 ASP A O 1
ATOM 3954 N N . ILE A 1 514 ? 11.889 -12.852 -9.672 1 96.95 514 ILE A N 1
ATOM 3955 C CA . ILE A 1 514 ? 13.18 -12.204 -9.872 1 96.95 514 ILE A CA 1
ATOM 3956 C C . ILE A 1 514 ? 13.71 -11.687 -8.536 1 96.95 514 ILE A C 1
ATOM 3958 O O . ILE A 1 514 ? 14.879 -11.898 -8.202 1 96.95 514 ILE A O 1
ATOM 3962 N N . LEU A 1 515 ? 12.84 -11.057 -7.734 1 97.65 515 LEU A N 1
ATOM 3963 C CA . LEU A 1 515 ? 13.253 -10.48 -6.46 1 97.65 515 LEU A CA 1
ATOM 3964 C C . LEU A 1 515 ? 13.602 -11.572 -5.455 1 97.65 515 LEU A C 1
ATOM 3966 O O . LEU A 1 515 ? 14.533 -11.417 -4.661 1 97.65 515 LEU A O 1
ATOM 3970 N N . LYS A 1 516 ? 12.854 -12.666 -5.499 1 95.48 516 LYS A N 1
ATOM 3971 C CA . LYS A 1 516 ? 13.198 -13.799 -4.645 1 95.48 516 LYS A CA 1
ATOM 3972 C C . LYS A 1 516 ? 14.579 -14.349 -4.99 1 95.48 516 LYS A C 1
ATOM 3974 O O . LYS A 1 516 ? 15.343 -14.726 -4.099 1 95.48 516 LYS A O 1
ATOM 3979 N N . MET A 1 517 ? 14.869 -14.4 -6.252 1 94.09 517 MET A N 1
ATOM 3980 C CA . MET A 1 517 ? 16.187 -14.851 -6.69 1 94.09 517 MET A CA 1
ATOM 3981 C C . MET A 1 517 ? 17.275 -13.894 -6.214 1 94.09 517 MET A C 1
ATOM 3983 O O . MET A 1 517 ? 18.343 -14.329 -5.779 1 94.09 517 MET A O 1
ATOM 3987 N N . VAL A 1 518 ? 17.037 -12.582 -6.258 1 95.47 518 VAL A N 1
ATOM 3988 C CA . VAL A 1 518 ? 17.998 -11.582 -5.804 1 95.47 518 VAL A CA 1
ATOM 3989 C C . VAL A 1 518 ? 18.253 -11.752 -4.308 1 95.47 518 VAL A C 1
ATOM 3991 O O . VAL A 1 518 ? 19.384 -11.593 -3.843 1 95.47 518 VAL A O 1
ATOM 3994 N N . LEU A 1 519 ? 17.181 -12.063 -3.567 1 94.57 519 LEU A N 1
ATOM 3995 C CA . LEU A 1 519 ? 17.293 -12.285 -2.129 1 94.57 519 LEU A CA 1
ATOM 3996 C C . LEU A 1 519 ? 18.162 -13.502 -1.832 1 94.57 519 LEU A C 1
ATOM 3998 O O . LEU A 1 519 ? 18.821 -13.561 -0.792 1 94.57 519 LEU A O 1
ATOM 4002 N N . ASP A 1 520 ? 18.204 -14.429 -2.821 1 90.81 520 ASP A N 1
ATOM 4003 C CA . ASP A 1 520 ? 18.925 -15.682 -2.619 1 90.81 520 ASP A CA 1
ATOM 4004 C C . ASP A 1 520 ? 20.356 -15.583 -3.142 1 90.81 520 ASP A C 1
ATOM 4006 O O . ASP A 1 520 ? 21.15 -16.511 -2.972 1 90.81 520 ASP A O 1
ATOM 4010 N N . LEU A 1 521 ? 20.75 -14.437 -3.706 1 92.27 521 LEU A N 1
ATOM 4011 C CA . LEU A 1 521 ? 22.108 -14.267 -4.211 1 92.27 521 LEU A CA 1
ATOM 4012 C C . LEU A 1 521 ? 23.11 -14.19 -3.063 1 92.27 521 LEU A C 1
ATOM 4014 O O . LEU A 1 521 ? 22.812 -13.62 -2.011 1 92.27 521 LEU A O 1
ATOM 4018 N N . ASP A 1 522 ? 24.231 -14.844 -3.276 1 90.86 522 ASP A N 1
ATOM 4019 C CA . ASP A 1 522 ? 25.304 -14.659 -2.303 1 90.86 522 ASP A CA 1
ATOM 4020 C C . ASP A 1 522 ? 25.843 -13.23 -2.345 1 90.86 522 ASP A C 1
ATOM 4022 O O . ASP A 1 522 ? 25.626 -12.508 -3.32 1 90.86 522 ASP A O 1
ATOM 4026 N N . ALA A 1 523 ? 26.499 -12.793 -1.334 1 89.58 523 ALA A N 1
ATOM 4027 C CA . ALA A 1 523 ? 26.97 -11.422 -1.158 1 89.58 523 ALA A CA 1
ATOM 4028 C C . ALA A 1 523 ? 27.869 -10.998 -2.316 1 89.58 523 ALA A C 1
ATOM 4030 O O . ALA A 1 523 ? 27.788 -9.862 -2.79 1 89.58 523 ALA A O 1
ATOM 4031 N N . CYS A 1 524 ? 28.68 -11.907 -2.841 1 91.29 524 CYS A N 1
ATOM 4032 C CA . CYS A 1 524 ? 29.617 -11.603 -3.917 1 91.29 524 CYS A CA 1
ATOM 4033 C C . CYS A 1 524 ? 28.881 -11.368 -5.231 1 91.29 524 CYS A C 1
ATOM 4035 O O . CYS A 1 524 ? 29.223 -10.454 -5.984 1 91.29 524 CYS A O 1
ATOM 4037 N N . LYS A 1 525 ? 27.946 -12.265 -5.484 1 91.6 525 LYS A N 1
ATOM 4038 C CA . LYS A 1 525 ? 27.175 -12.139 -6.717 1 91.6 525 LYS A CA 1
ATOM 4039 C C . LYS A 1 525 ? 26.349 -10.855 -6.72 1 91.6 525 LYS A C 1
ATOM 4041 O O . LYS A 1 525 ? 26.249 -10.177 -7.744 1 91.6 525 LYS A O 1
ATOM 4046 N N . PHE A 1 526 ? 25.817 -10.568 -5.522 1 92.96 526 PHE A N 1
ATOM 4047 C CA . PHE A 1 526 ? 25.02 -9.35 -5.435 1 92.96 526 PHE A CA 1
ATOM 4048 C C . PHE A 1 526 ? 25.892 -8.117 -5.641 1 92.96 526 PHE A C 1
ATOM 4050 O O . PHE A 1 526 ? 25.488 -7.171 -6.321 1 92.96 526 PHE A O 1
ATOM 4057 N N . GLU A 1 527 ? 27.013 -8.079 -5.007 1 92.52 527 GLU A N 1
ATOM 4058 C CA . GLU A 1 527 ? 27.936 -6.955 -5.139 1 92.52 527 GLU A CA 1
ATOM 4059 C C . GLU A 1 527 ? 28.318 -6.723 -6.598 1 92.52 527 GLU A C 1
ATOM 4061 O O . GLU A 1 527 ? 28.471 -5.579 -7.031 1 92.52 527 GLU A O 1
ATOM 4066 N N . ARG A 1 528 ? 28.377 -7.827 -7.324 1 90.67 528 ARG A N 1
ATOM 4067 C CA . ARG A 1 528 ? 28.757 -7.74 -8.73 1 90.67 528 ARG A CA 1
ATOM 4068 C C . ARG A 1 528 ? 27.627 -7.15 -9.567 1 90.67 528 ARG A C 1
ATOM 4070 O O . ARG A 1 528 ? 27.877 -6.456 -10.555 1 90.67 528 ARG A O 1
ATOM 4077 N N . GLN A 1 529 ? 26.418 -7.419 -9.09 1 91.57 529 GLN A N 1
ATOM 4078 C CA . GLN A 1 529 ? 25.275 -7.053 -9.92 1 91.57 529 GLN A CA 1
ATOM 4079 C C . GLN A 1 529 ? 24.595 -5.791 -9.394 1 91.57 529 GLN A C 1
ATOM 4081 O O . GLN A 1 529 ? 23.632 -5.305 -9.99 1 91.57 529 GLN A O 1
ATOM 4086 N N . LYS A 1 530 ? 25.077 -5.247 -8.278 1 92.73 530 LYS A N 1
ATOM 4087 C CA . LYS A 1 530 ? 24.397 -4.158 -7.582 1 92.73 530 LYS A CA 1
ATOM 4088 C C . LYS A 1 530 ? 24.285 -2.923 -8.471 1 92.73 530 LYS A C 1
ATOM 4090 O O . LYS A 1 530 ? 23.34 -2.141 -8.34 1 92.73 530 LYS A O 1
ATOM 4095 N N . ALA A 1 531 ? 25.186 -2.663 -9.379 1 90.37 531 ALA A N 1
ATOM 4096 C CA . ALA A 1 531 ? 25.168 -1.488 -10.246 1 90.37 531 ALA A CA 1
ATOM 4097 C C . ALA A 1 531 ? 23.931 -1.484 -11.139 1 90.37 531 ALA A C 1
ATOM 4099 O O . ALA A 1 531 ? 23.366 -0.425 -11.424 1 90.37 531 ALA A O 1
ATOM 4100 N N . SER A 1 532 ? 23.557 -2.671 -11.565 1 88.82 532 SER A N 1
ATOM 4101 C CA . SER A 1 532 ? 22.405 -2.785 -12.453 1 88.82 532 SER A CA 1
ATOM 4102 C C . SER A 1 532 ? 21.115 -2.978 -11.662 1 88.82 532 SER A C 1
ATOM 4104 O O . SER A 1 532 ? 20.05 -2.518 -12.08 1 88.82 532 SER A O 1
ATOM 4106 N N . LEU A 1 533 ? 21.221 -3.651 -10.56 1 92.74 533 LEU A N 1
ATOM 4107 C CA . LEU A 1 533 ? 20.044 -4.056 -9.8 1 92.74 533 LEU A CA 1
ATOM 4108 C C . LEU A 1 533 ? 19.553 -2.919 -8.911 1 92.74 533 LEU A C 1
ATOM 4110 O O . LEU A 1 533 ? 18.345 -2.727 -8.753 1 92.74 533 LEU A O 1
ATOM 4114 N N . TYR A 1 534 ? 20.498 -2.112 -8.357 1 94.71 534 TYR A N 1
ATOM 4115 C CA . TYR A 1 534 ? 20.168 -1.141 -7.319 1 94.71 534 TYR A CA 1
ATOM 4116 C C . TYR A 1 534 ? 19.212 -0.08 -7.85 1 94.71 534 TYR A C 1
ATOM 4118 O O . TYR A 1 534 ? 18.188 0.21 -7.226 1 94.71 534 TYR A O 1
ATOM 4126 N N . PRO A 1 535 ? 19.465 0.517 -9.041 1 94.18 535 PRO A N 1
ATOM 4127 C CA . PRO A 1 535 ? 18.517 1.512 -9.547 1 94.18 535 PRO A CA 1
ATOM 4128 C C . PRO A 1 535 ? 17.115 0.942 -9.75 1 94.18 535 PRO A C 1
ATOM 4130 O O . PRO A 1 535 ? 16.122 1.631 -9.5 1 94.18 535 PRO A O 1
ATOM 4133 N N . ALA A 1 536 ? 17.054 -0.259 -10.27 1 94.66 536 ALA A N 1
ATOM 4134 C CA . ALA A 1 536 ? 15.759 -0.906 -10.466 1 94.66 536 ALA A CA 1
ATOM 4135 C C . ALA A 1 536 ? 15.046 -1.118 -9.134 1 94.66 536 ALA A C 1
ATOM 4137 O O . ALA A 1 536 ? 13.832 -0.924 -9.035 1 94.66 536 ALA A O 1
ATOM 4138 N N . LEU A 1 537 ? 15.847 -1.551 -8.153 1 96.01 537 LEU A N 1
ATOM 4139 C CA . LEU A 1 537 ? 15.285 -1.766 -6.823 1 96.01 537 LEU A CA 1
ATOM 4140 C C . LEU A 1 537 ? 14.72 -0.468 -6.256 1 96.01 537 LEU A C 1
ATOM 4142 O O . LEU A 1 537 ? 13.644 -0.466 -5.653 1 96.01 537 LEU A O 1
ATOM 4146 N N . CYS A 1 538 ? 15.392 0.657 -6.431 1 96.47 538 CYS A N 1
ATOM 4147 C CA . CYS A 1 538 ? 14.918 1.955 -5.963 1 96.47 538 CYS A CA 1
ATOM 4148 C C . CYS A 1 538 ? 13.613 2.339 -6.65 1 96.47 538 CYS A C 1
ATOM 4150 O O . CYS A 1 538 ? 12.707 2.879 -6.013 1 96.47 538 CYS A O 1
ATOM 4152 N N . SER A 1 539 ? 13.504 2.078 -7.899 1 95.3 539 SER A N 1
ATOM 4153 C CA . SER A 1 539 ? 12.295 2.4 -8.65 1 95.3 539 SER A CA 1
ATOM 4154 C C . SER A 1 539 ? 11.125 1.522 -8.219 1 95.3 539 SER A C 1
ATOM 4156 O O . SER A 1 539 ? 9.97 1.949 -8.27 1 95.3 539 SER A O 1
ATOM 4158 N N . LEU A 1 540 ? 11.421 0.285 -7.826 1 96.2 540 LEU A N 1
ATOM 4159 C CA . LEU A 1 540 ? 10.386 -0.67 -7.444 1 96.2 540 LEU A CA 1
ATOM 4160 C C . LEU A 1 540 ? 9.736 -0.268 -6.124 1 96.2 540 LEU A C 1
ATOM 4162 O O . LEU A 1 540 ? 8.666 -0.773 -5.776 1 96.2 540 LEU A O 1
ATOM 4166 N N . ILE A 1 541 ? 10.313 0.64 -5.342 1 96.57 541 ILE A N 1
ATOM 4167 C CA . ILE A 1 541 ? 9.752 1.146 -4.094 1 96.57 541 ILE A CA 1
ATOM 4168 C C . ILE A 1 541 ? 8.447 1.886 -4.377 1 96.57 541 ILE A C 1
ATOM 4170 O O . ILE A 1 541 ? 7.55 1.92 -3.532 1 96.57 541 ILE A O 1
ATOM 4174 N N . ARG A 1 542 ? 8.272 2.427 -5.523 1 93.68 542 ARG A N 1
ATOM 4175 C CA . ARG A 1 542 ? 7.16 3.308 -5.864 1 93.68 542 ARG A CA 1
ATOM 4176 C C . ARG A 1 542 ? 5.983 2.514 -6.421 1 93.68 542 ARG A C 1
ATOM 4178 O O . ARG A 1 542 ? 4.907 3.07 -6.654 1 93.68 542 ARG A O 1
ATOM 4185 N N . VAL A 1 543 ? 6.189 1.243 -6.555 1 91.44 543 VAL A N 1
ATOM 4186 C CA . VAL A 1 543 ? 5.169 0.464 -7.251 1 91.44 543 VAL A CA 1
ATOM 4187 C C . VAL A 1 543 ? 3.982 0.219 -6.322 1 91.44 543 VAL A C 1
ATOM 4189 O O . VAL A 1 543 ? 4.11 0.324 -5.1 1 91.44 543 VAL A O 1
ATOM 4192 N N . GLN A 1 544 ? 2.882 -0.191 -6.817 1 86.5 544 GLN A N 1
ATOM 4193 C CA . GLN A 1 544 ? 1.635 -0.301 -6.068 1 86.5 544 GLN A CA 1
ATOM 4194 C C . GLN A 1 544 ? 1.505 -1.673 -5.413 1 86.5 544 GLN A C 1
ATOM 4196 O O . GLN A 1 544 ? 0.807 -1.824 -4.408 1 86.5 544 GLN A O 1
ATOM 4201 N N . SER A 1 545 ? 2.176 -2.669 -5.951 1 88.01 545 SER A N 1
ATOM 4202 C CA . SER A 1 545 ? 2.047 -4.026 -5.431 1 88.01 545 SER A CA 1
ATOM 4203 C C . SER A 1 545 ? 2.698 -4.156 -4.058 1 88.01 545 SER A C 1
ATOM 4205 O O . SER A 1 545 ? 3.903 -3.943 -3.914 1 88.01 545 SER A O 1
ATOM 4207 N N . ASP A 1 546 ? 1.919 -4.576 -3.086 1 88.22 546 ASP A N 1
ATOM 4208 C CA . ASP A 1 546 ? 2.421 -4.76 -1.727 1 88.22 546 ASP A CA 1
ATOM 4209 C C . ASP A 1 546 ? 3.458 -5.88 -1.672 1 88.22 546 ASP A C 1
ATOM 4211 O O . ASP A 1 546 ? 4.455 -5.775 -0.955 1 88.22 546 ASP A O 1
ATOM 4215 N N . GLU A 1 547 ? 3.151 -6.921 -2.416 1 92.14 547 GLU A N 1
ATOM 4216 C CA . GLU A 1 547 ? 4.05 -8.071 -2.402 1 92.14 547 GLU A CA 1
ATOM 4217 C C . GLU A 1 547 ? 5.437 -7.694 -2.915 1 92.14 547 GLU A C 1
ATOM 4219 O O . GLU A 1 547 ? 6.449 -8.082 -2.327 1 92.14 547 GLU A O 1
ATOM 4224 N N . ILE A 1 548 ? 5.483 -6.973 -3.948 1 95.47 548 ILE A N 1
ATOM 4225 C CA . ILE A 1 548 ? 6.748 -6.546 -4.535 1 95.47 548 ILE A CA 1
ATOM 4226 C C . ILE A 1 548 ? 7.485 -5.629 -3.561 1 95.47 548 ILE A C 1
ATOM 4228 O O . ILE A 1 548 ? 8.684 -5.799 -3.325 1 95.47 548 ILE A O 1
ATOM 4232 N N . ARG A 1 549 ? 6.834 -4.737 -2.915 1 95.47 549 ARG A N 1
ATOM 4233 C CA . ARG A 1 549 ? 7.458 -3.797 -1.99 1 95.47 549 ARG A CA 1
ATOM 4234 C C . ARG A 1 549 ? 7.997 -4.517 -0.758 1 95.47 549 ARG A C 1
ATOM 4236 O O . ARG A 1 549 ? 9.04 -4.14 -0.22 1 95.47 549 ARG A O 1
ATOM 4243 N N . HIS A 1 550 ? 7.3 -5.546 -0.291 1 95.67 550 HIS A N 1
ATOM 4244 C CA . HIS A 1 550 ? 7.795 -6.329 0.836 1 95.67 550 HIS A CA 1
ATOM 4245 C C . HIS A 1 550 ? 9.123 -7 0.499 1 95.67 550 HIS A C 1
ATOM 4247 O O . HIS A 1 550 ? 10.05 -6.992 1.312 1 95.67 550 HIS A O 1
ATOM 4253 N N . LEU A 1 551 ? 9.141 -7.526 -0.7 1 97.41 551 LEU A N 1
ATOM 4254 C CA . LEU A 1 551 ? 10.371 -8.187 -1.125 1 97.41 551 LEU A CA 1
ATOM 4255 C C . LEU A 1 551 ? 11.499 -7.176 -1.298 1 97.41 551 LEU A C 1
ATOM 4257 O O . LEU A 1 551 ? 12.647 -7.453 -0.941 1 97.41 551 LEU A O 1
ATOM 4261 N N . VAL A 1 552 ? 11.167 -6.012 -1.851 1 97.79 552 VAL A N 1
ATOM 4262 C CA . VAL A 1 552 ? 12.163 -4.96 -2.024 1 97.79 552 VAL A CA 1
ATOM 4263 C C . VAL A 1 552 ? 12.703 -4.53 -0.662 1 97.79 552 VAL A C 1
ATOM 4265 O O . VAL A 1 552 ? 13.91 -4.336 -0.498 1 97.79 552 VAL A O 1
ATOM 4268 N N . SER A 1 553 ? 11.759 -4.344 0.304 1 96.85 553 SER A N 1
ATOM 4269 C CA . SER A 1 553 ? 12.171 -3.997 1.66 1 96.85 553 SER A CA 1
ATOM 4270 C C . SER A 1 553 ? 13.123 -5.041 2.233 1 96.85 553 SER A C 1
ATOM 4272 O O . SER A 1 553 ? 14.139 -4.696 2.841 1 96.85 553 SER A O 1
ATOM 4274 N N . ASP A 1 554 ? 12.868 -6.319 1.977 1 96.44 554 ASP A N 1
ATOM 4275 C CA . ASP A 1 554 ? 13.718 -7.405 2.456 1 96.44 554 ASP A CA 1
ATOM 4276 C C . ASP A 1 554 ? 15.094 -7.358 1.794 1 96.44 554 ASP A C 1
ATOM 4278 O O . ASP A 1 554 ? 16.108 -7.632 2.439 1 96.44 554 ASP A O 1
ATOM 4282 N N . ILE A 1 555 ? 15.097 -7.072 0.522 1 96.6 555 ILE A N 1
ATOM 4283 C CA . ILE A 1 555 ? 16.36 -7.01 -0.207 1 96.6 555 ILE A CA 1
ATOM 4284 C C . ILE A 1 555 ? 17.216 -5.871 0.342 1 96.6 555 ILE A C 1
ATOM 4286 O O . ILE A 1 555 ? 18.42 -6.037 0.553 1 96.6 555 ILE A O 1
ATOM 4290 N N . PHE A 1 556 ? 16.63 -4.741 0.608 1 96.16 556 PHE A N 1
ATOM 4291 C CA . PHE A 1 556 ? 17.383 -3.617 1.151 1 96.16 556 PHE A CA 1
ATOM 4292 C C . PHE A 1 556 ? 17.872 -3.923 2.561 1 96.16 556 PHE A C 1
ATOM 4294 O O . PHE A 1 556 ? 18.956 -3.488 2.956 1 96.16 556 PHE A O 1
ATOM 4301 N N . ARG A 1 557 ? 17.113 -4.643 3.282 1 94.43 557 ARG A N 1
ATOM 4302 C CA . ARG A 1 557 ? 17.5 -4.997 4.644 1 94.43 557 ARG A CA 1
ATOM 4303 C C . ARG A 1 557 ? 18.606 -6.047 4.644 1 94.43 557 ARG A C 1
ATOM 4305 O O . ARG A 1 557 ? 19.578 -5.932 5.393 1 94.43 557 ARG A O 1
ATOM 4312 N N . ARG A 1 558 ? 18.502 -7.054 3.763 1 94.03 558 ARG A N 1
ATOM 4313 C CA . ARG A 1 558 ? 19.361 -8.23 3.861 1 94.03 558 ARG A CA 1
ATOM 4314 C C . ARG A 1 558 ? 20.54 -8.129 2.899 1 94.03 558 ARG A C 1
ATOM 4316 O O . ARG A 1 558 ? 21.623 -8.647 3.18 1 94.03 558 ARG A O 1
ATOM 4323 N N . GLN A 1 559 ? 20.319 -7.533 1.748 1 93.63 559 GLN A N 1
ATOM 4324 C CA . GLN A 1 559 ? 21.369 -7.506 0.736 1 93.63 559 GLN A CA 1
ATOM 4325 C C . GLN A 1 559 ? 22.112 -6.173 0.749 1 93.63 559 GLN A C 1
ATOM 4327 O O . GLN A 1 559 ? 23.337 -6.138 0.61 1 93.63 559 GLN A O 1
ATOM 4332 N N . VAL A 1 560 ? 21.437 -5.091 0.97 1 93.39 560 VAL A N 1
ATOM 4333 C CA . VAL A 1 560 ? 22.05 -3.769 0.893 1 93.39 560 VAL A CA 1
ATOM 4334 C C . VAL A 1 560 ? 22.522 -3.336 2.28 1 93.39 560 VAL A C 1
ATOM 4336 O O . VAL A 1 560 ? 23.531 -2.639 2.41 1 93.39 560 VAL A O 1
ATOM 4339 N N . GLY A 1 561 ? 21.713 -3.701 3.354 1 92.91 561 GLY A N 1
ATOM 4340 C CA . GLY A 1 561 ? 22.056 -3.342 4.721 1 92.91 561 GLY A CA 1
ATOM 4341 C C . GLY A 1 561 ? 23.511 -3.608 5.06 1 92.91 561 GLY A C 1
ATOM 4342 O O . GLY A 1 561 ? 24.226 -2.704 5.497 1 92.91 561 GLY A O 1
ATOM 4343 N N . PRO A 1 562 ? 23.992 -4.837 4.762 1 91.63 562 PRO A N 1
ATOM 4344 C CA . PRO A 1 562 ? 25.386 -5.174 5.063 1 91.63 562 PRO A CA 1
ATOM 4345 C C . PRO A 1 562 ? 26.381 -4.326 4.274 1 91.63 562 PRO A C 1
ATOM 4347 O O . PRO A 1 562 ? 27.487 -4.062 4.751 1 91.63 562 PRO A O 1
ATOM 4350 N N . LEU A 1 563 ? 26.012 -3.871 3.132 1 90.57 563 LEU A N 1
ATOM 4351 C CA . LEU A 1 563 ? 26.896 -3.055 2.306 1 90.57 563 LEU A CA 1
ATOM 4352 C C . LEU A 1 563 ? 27.054 -1.658 2.895 1 90.57 563 LEU A C 1
ATOM 4354 O O . LEU A 1 563 ? 28.055 -0.983 2.642 1 90.57 563 LEU A O 1
ATOM 4358 N N . VAL A 1 564 ? 26.026 -1.214 3.641 1 90.51 564 VAL A N 1
ATOM 4359 C CA . VAL A 1 564 ? 26.077 0.106 4.26 1 90.51 564 VAL A CA 1
ATOM 4360 C C . VAL A 1 564 ? 26.454 -0.029 5.734 1 90.51 564 VAL A C 1
ATOM 4362 O O . VAL A 1 564 ? 26.394 0.945 6.488 1 90.51 564 VAL A O 1
ATOM 4365 N N . ASN A 1 565 ? 26.861 -1.167 6.178 1 86.6 565 ASN A N 1
ATOM 4366 C CA . ASN A 1 565 ? 27.349 -1.451 7.523 1 86.6 565 ASN A CA 1
ATOM 4367 C C . ASN A 1 565 ? 26.241 -1.312 8.563 1 86.6 565 ASN A C 1
ATOM 4369 O O . ASN A 1 565 ? 26.449 -0.719 9.622 1 86.6 565 ASN A O 1
ATOM 4373 N N . VAL A 1 566 ? 25.055 -1.454 8.201 1 85.6 566 VAL A N 1
ATOM 4374 C CA . VAL A 1 566 ? 23.957 -1.472 9.162 1 85.6 566 VAL A CA 1
ATOM 4375 C C . VAL A 1 566 ? 23.538 -2.913 9.442 1 85.6 566 VAL A C 1
ATOM 4377 O O . VAL A 1 566 ? 23.462 -3.733 8.524 1 85.6 566 VAL A O 1
ATOM 4380 N N . ALA A 1 567 ? 23.657 -3.315 10.73 1 65.88 567 ALA A N 1
ATOM 4381 C CA . ALA A 1 567 ? 23.336 -4.687 11.114 1 65.88 567 ALA A CA 1
ATOM 4382 C C . ALA A 1 567 ? 21.874 -5.011 10.819 1 65.88 567 ALA A C 1
ATOM 4384 O O . ALA A 1 567 ? 21.028 -4.114 10.781 1 65.88 567 ALA A O 1
ATOM 4385 N N . GLU A 1 568 ? 21.59 -6.251 10.234 1 62.85 568 GLU A N 1
ATOM 4386 C CA . GLU A 1 568 ? 20.242 -6.753 9.985 1 62.85 568 GLU A CA 1
ATOM 4387 C C . GLU A 1 568 ? 19.347 -6.563 11.207 1 62.85 568 GLU A C 1
ATOM 4389 O O . GLU A 1 568 ? 19.691 -6.999 12.307 1 62.85 568 GLU A O 1
ATOM 4394 N N . ILE A 1 569 ? 18.73 -5.379 11.411 1 50.18 569 ILE A N 1
ATOM 4395 C CA . ILE A 1 569 ? 17.848 -5.31 12.571 1 50.18 569 ILE A CA 1
ATOM 4396 C C . ILE A 1 569 ? 16.566 -6.091 12.29 1 50.18 569 ILE A C 1
ATOM 4398 O O . ILE A 1 569 ? 15.938 -5.911 11.244 1 50.18 569 ILE A O 1
ATOM 4402 N N . ALA A 1 570 ? 16.373 -7.344 12.866 1 43.26 570 ALA A N 1
ATOM 4403 C CA . ALA A 1 570 ? 15.133 -8.113 12.933 1 43.26 570 ALA A CA 1
ATOM 4404 C C . ALA A 1 570 ? 13.941 -7.208 13.229 1 43.26 570 ALA A C 1
ATOM 4406 O O . ALA A 1 570 ? 13.894 -6.554 14.273 1 43.26 570 ALA A O 1
ATOM 4407 N N . ILE A 1 571 ? 13.311 -6.454 12.361 1 34.71 571 ILE A N 1
ATOM 4408 C CA . ILE A 1 571 ? 12.047 -5.819 12.719 1 34.71 571 ILE A CA 1
ATOM 4409 C C . ILE A 1 571 ? 10.971 -6.885 12.911 1 34.71 571 ILE A C 1
ATOM 4411 O O . ILE A 1 571 ? 10.763 -7.73 12.038 1 34.71 571 ILE A O 1
ATOM 4415 N N . ALA B 1 1 ? -6.869 67.983 11.67 1 45.18 1 ALA B N 1
ATOM 4416 C CA . ALA B 1 1 ? -7.776 67.505 12.709 1 45.18 1 ALA B CA 1
ATOM 4417 C C . ALA B 1 1 ? -8.885 66.642 12.115 1 45.18 1 ALA B C 1
ATOM 4419 O O . ALA B 1 1 ? -9.832 66.269 12.812 1 45.18 1 ALA B O 1
ATOM 4420 N N . LEU B 1 2 ? -9.133 66.72 10.579 1 63.45 2 LEU B N 1
ATOM 4421 C CA . LEU B 1 2 ? -10.3 66.576 9.717 1 63.45 2 LEU B CA 1
ATOM 4422 C C . LEU B 1 2 ? -10.591 65.106 9.437 1 63.45 2 LEU B C 1
ATOM 4424 O O . LEU B 1 2 ? -11.617 64.775 8.837 1 63.45 2 LEU B O 1
ATOM 4428 N N . TRP B 1 3 ? -9.781 64.246 9.913 1 80.92 3 TRP B N 1
ATOM 4429 C CA . TRP B 1 3 ? -9.981 62.858 9.508 1 80.92 3 TRP B CA 1
ATOM 4430 C C . TRP B 1 3 ? -10.975 62.16 10.43 1 80.92 3 TRP B C 1
ATOM 4432 O O . TRP B 1 3 ? -11.65 61.212 10.021 1 80.92 3 TRP B O 1
ATOM 4442 N N . ARG B 1 4 ? -11.262 62.687 11.551 1 81.31 4 ARG B N 1
ATOM 4443 C CA . ARG B 1 4 ? -11.969 61.955 12.597 1 81.31 4 ARG B CA 1
ATOM 4444 C C . ARG B 1 4 ? -13.434 61.751 12.228 1 81.31 4 ARG B C 1
ATOM 4446 O O . ARG B 1 4 ? -13.948 60.632 12.297 1 81.31 4 ARG B O 1
ATOM 4453 N N . PRO B 1 5 ? -14.019 62.813 11.76 1 79.18 5 PRO B N 1
ATOM 4454 C CA . PRO B 1 5 ? -15.429 62.597 11.425 1 79.18 5 PRO B CA 1
ATOM 4455 C C . PRO B 1 5 ? -15.621 61.569 10.313 1 79.18 5 PRO B C 1
ATOM 4457 O O . PRO B 1 5 ? -16.57 60.781 10.353 1 79.18 5 PRO B O 1
ATOM 4460 N N . LEU B 1 6 ? -14.726 61.562 9.422 1 81.62 6 LEU B N 1
ATOM 4461 C CA . LEU B 1 6 ? -14.832 60.619 8.314 1 81.62 6 LEU B CA 1
ATOM 4462 C C . LEU B 1 6 ? -14.595 59.191 8.792 1 81.62 6 LEU B C 1
ATOM 4464 O O . LEU B 1 6 ? -15.358 58.283 8.454 1 81.62 6 LEU B O 1
ATOM 4468 N N . LEU B 1 7 ? -13.652 59.067 9.587 1 88.33 7 LEU B N 1
ATOM 4469 C CA . LEU B 1 7 ? -13.297 57.734 10.063 1 88.33 7 LEU B CA 1
ATOM 4470 C C . LEU B 1 7 ? -14.342 57.211 11.044 1 88.33 7 LEU B C 1
ATOM 4472 O O . LEU B 1 7 ? -14.667 56.022 11.035 1 88.33 7 LEU B O 1
ATOM 4476 N N . ASP B 1 8 ? -14.917 58.075 11.776 1 87.28 8 ASP B N 1
ATOM 4477 C CA . ASP B 1 8 ? -15.98 57.686 12.698 1 87.28 8 ASP B CA 1
ATOM 4478 C C . ASP B 1 8 ? -17.238 57.266 11.94 1 87.28 8 ASP B C 1
ATOM 4480 O O . ASP B 1 8 ? -17.945 56.348 12.361 1 87.28 8 ASP B O 1
ATOM 4484 N N . GLY B 1 9 ? -17.525 57.954 10.92 1 82.99 9 GLY B N 1
ATOM 4485 C CA . GLY B 1 9 ? -18.672 57.604 10.098 1 82.99 9 GLY B CA 1
ATOM 4486 C C . GLY B 1 9 ? -18.549 56.238 9.451 1 82.99 9 GLY B C 1
ATOM 4487 O O . GLY B 1 9 ? -19.504 55.458 9.448 1 82.99 9 GLY B O 1
ATOM 4488 N N . LEU B 1 10 ? -17.421 56.029 8.957 1 86.09 10 LEU B N 1
ATOM 4489 C CA . LEU B 1 10 ? -17.206 54.742 8.305 1 86.09 10 LEU B CA 1
ATOM 4490 C C . LEU B 1 10 ? -17.178 53.612 9.329 1 86.09 10 LEU B C 1
ATOM 4492 O O . LEU B 1 10 ? -17.657 52.509 9.056 1 86.09 10 LEU B O 1
ATOM 4496 N N . ALA B 1 11 ? -16.622 53.88 10.451 1 88.71 11 ALA B N 1
ATOM 4497 C CA . ALA B 1 11 ? -16.6 52.89 11.525 1 88.71 11 ALA B CA 1
ATOM 4498 C C . ALA B 1 11 ? -18.014 52.543 11.981 1 88.71 11 ALA B C 1
ATOM 4500 O O . ALA B 1 11 ? -18.308 51.384 12.284 1 88.71 11 ALA B O 1
ATOM 4501 N N . SER B 1 12 ? -18.827 53.51 11.992 1 85.43 12 SER B N 1
ATOM 4502 C CA . SER B 1 12 ? -20.224 53.276 12.342 1 85.43 12 SER B CA 1
ATOM 4503 C C . SER B 1 12 ? -20.925 52.431 11.284 1 85.43 12 SER B C 1
ATOM 4505 O O . SER B 1 12 ? -21.852 51.68 11.595 1 85.43 12 SER B O 1
ATOM 4507 N N . GLY B 1 13 ? -20.496 52.608 10.111 1 85.35 13 GLY B N 1
ATOM 4508 C CA . GLY B 1 13 ? -21.043 51.799 9.033 1 85.35 13 GLY B CA 1
ATOM 4509 C C . GLY B 1 13 ? -20.654 50.336 9.128 1 85.35 13 GLY B C 1
ATOM 4510 O O . GLY B 1 13 ? -21.444 49.454 8.786 1 85.35 13 GLY B O 1
ATOM 4511 N N . ILE B 1 14 ? -19.542 50.132 9.613 1 86.53 14 ILE B N 1
ATOM 4512 C CA . ILE B 1 14 ? -19.025 48.774 9.742 1 86.53 14 ILE B CA 1
ATOM 4513 C C . ILE B 1 14 ? -19.848 48.003 10.772 1 86.53 14 ILE B C 1
ATOM 4515 O O . ILE B 1 14 ? -20.125 46.815 10.591 1 86.53 14 ILE B O 1
ATOM 4519 N N . CYS B 1 15 ? -20.196 48.601 11.876 1 83.43 15 CYS B N 1
ATOM 4520 C CA . CYS B 1 15 ? -20.926 47.909 12.933 1 83.43 15 CYS B CA 1
ATOM 4521 C C . CYS B 1 15 ? -22.416 48.222 12.862 1 83.43 15 CYS B C 1
ATOM 4523 O O . CYS B 1 15 ? -23.135 48.064 13.85 1 83.43 15 CYS B O 1
ATOM 4525 N N . SER B 1 16 ? -22.889 48.709 11.757 1 79.59 16 SER B N 1
ATOM 4526 C CA . SER B 1 16 ? -24.293 49.077 11.606 1 79.59 16 SER B CA 1
ATOM 4527 C C . SER B 1 16 ? -25.204 47.866 11.78 1 79.59 16 SER B C 1
ATOM 4529 O O . SER B 1 16 ? -24.88 46.768 11.325 1 79.59 16 SER B O 1
ATOM 4531 N N . SER B 1 17 ? -26.164 47.95 12.791 1 66.31 17 SER B N 1
ATOM 4532 C CA . SER B 1 17 ? -27.136 46.888 13.028 1 66.31 17 SER B CA 1
ATOM 4533 C C . SER B 1 17 ? -28.272 46.941 12.012 1 66.31 17 SER B C 1
ATOM 4535 O O . SER B 1 17 ? -29.27 46.232 12.152 1 66.31 17 SER B O 1
ATOM 4537 N N . ALA B 1 18 ? -28.229 47.872 11.284 1 55.88 18 ALA B N 1
ATOM 4538 C CA . ALA B 1 18 ? -29.358 48.061 10.378 1 55.88 18 ALA B CA 1
ATOM 4539 C C . ALA B 1 18 ? -29.722 46.756 9.675 1 55.88 18 ALA B C 1
ATOM 4541 O O . ALA B 1 18 ? -28.84 45.996 9.269 1 55.88 18 ALA B O 1
ATOM 4542 N N . SER B 1 19 ? -30.83 46.183 10.369 1 48.29 19 SER B N 1
ATOM 4543 C CA . SER B 1 19 ? -31.46 44.942 9.929 1 48.29 19 SER B CA 1
ATOM 4544 C C . SER B 1 19 ? -31.242 44.709 8.438 1 48.29 19 SER B C 1
ATOM 4546 O O . SER B 1 19 ? -31.321 45.645 7.64 1 48.29 19 SER B O 1
ATOM 4548 N N . SER B 1 20 ? -30.399 43.719 8.209 1 45.06 20 SER B N 1
ATOM 4549 C CA . SER B 1 20 ? -30.403 43.186 6.851 1 45.06 20 SER B CA 1
ATOM 4550 C C . SER B 1 20 ? -31.825 42.94 6.358 1 45.06 20 SER B C 1
ATOM 4552 O O . SER B 1 20 ? -32.304 41.804 6.371 1 45.06 20 SER B O 1
ATOM 4554 N N . ILE B 1 21 ? -32.839 43.368 7.093 1 38.05 21 ILE B N 1
ATOM 4555 C CA . ILE B 1 21 ? -34.159 42.871 6.721 1 38.05 21 ILE B CA 1
ATOM 4556 C C . ILE B 1 21 ? -34.166 42.481 5.244 1 38.05 21 ILE B C 1
ATOM 4558 O O . ILE B 1 21 ? -34.584 41.377 4.889 1 38.05 21 ILE B O 1
ATOM 4562 N N . SER B 1 22 ? -35.166 43.288 4.504 1 32.09 22 SER B N 1
ATOM 4563 C CA . SER B 1 22 ? -35.809 43.016 3.223 1 32.09 22 SER B CA 1
ATOM 4564 C C . SER B 1 22 ? -34.788 42.97 2.091 1 32.09 22 SER B C 1
ATOM 4566 O O . SER B 1 22 ? -34.553 43.977 1.419 1 32.09 22 SER B O 1
ATOM 4568 N N . GLY B 1 23 ? -34.093 42.142 1.75 1 36.04 23 GLY B N 1
ATOM 4569 C CA . GLY B 1 23 ? -33.291 41.69 0.624 1 36.04 23 GLY B CA 1
ATOM 4570 C C . GLY B 1 23 ? -31.804 41.909 0.824 1 36.04 23 GLY B C 1
ATOM 4571 O O . GLY B 1 23 ? -31.128 41.087 1.446 1 36.04 23 GLY B O 1
ATOM 4572 N N . GLY B 1 24 ? -30.766 42.713 0.028 1 38.21 24 GLY B N 1
ATOM 4573 C CA . GLY B 1 24 ? -29.427 42.899 -0.508 1 38.21 24 GLY B CA 1
ATOM 4574 C C . GLY B 1 24 ? -28.481 43.57 0.47 1 38.21 24 GLY B C 1
ATOM 4575 O O . GLY B 1 24 ? -27.292 43.725 0.184 1 38.21 24 GLY B O 1
ATOM 4576 N N . VAL B 1 25 ? -28.731 44.659 1.294 1 44.76 25 VAL B N 1
ATOM 4577 C CA . VAL B 1 25 ? -27.875 45.821 1.507 1 44.76 25 VAL B CA 1
ATOM 4578 C C . VAL B 1 25 ? -27.073 45.643 2.794 1 44.76 25 VAL B C 1
ATOM 4580 O O . VAL B 1 25 ? -26.145 46.409 3.065 1 44.76 25 VAL B O 1
ATOM 4583 N N . GLY B 1 26 ? -27.623 45.036 3.876 1 52.22 26 GLY B N 1
ATOM 4584 C CA . GLY B 1 26 ? -26.953 45.362 5.125 1 52.22 26 GLY B CA 1
ATOM 4585 C C . GLY B 1 26 ? -25.484 44.981 5.13 1 52.22 26 GLY B C 1
ATOM 4586 O O . GLY B 1 26 ? -24.633 45.777 5.532 1 52.22 26 GLY B O 1
ATOM 4587 N N . CYS B 1 27 ? -25.221 43.778 4.766 1 74 27 CYS B N 1
ATOM 4588 C CA . CYS B 1 27 ? -23.791 43.496 4.79 1 74 27 CYS B CA 1
ATOM 4589 C C . CYS B 1 27 ? -23.06 44.286 3.712 1 74 27 CYS B C 1
ATOM 4591 O O . CYS B 1 27 ? -21.83 44.357 3.714 1 74 27 CYS B O 1
ATOM 4593 N N . LEU B 1 28 ? -24.013 44.988 3.044 1 76.49 28 LEU B N 1
ATOM 4594 C CA . LEU B 1 28 ? -23.411 45.787 1.983 1 76.49 28 LEU B CA 1
ATOM 4595 C C . LEU B 1 28 ? -22.779 47.055 2.549 1 76.49 28 LEU B C 1
ATOM 4597 O O . LEU B 1 28 ? -21.677 47.437 2.148 1 76.49 28 LEU B O 1
ATOM 4601 N N . VAL B 1 29 ? -23.614 47.68 3.458 1 80.73 29 VAL B N 1
ATOM 4602 C CA . VAL B 1 29 ? -23.095 48.897 4.072 1 80.73 29 VAL B CA 1
ATOM 4603 C C . VAL B 1 29 ? -21.857 48.569 4.904 1 80.73 29 VAL B C 1
ATOM 4605 O O . VAL B 1 29 ? -20.878 49.32 4.895 1 80.73 29 VAL B O 1
ATOM 4608 N N . GLN B 1 30 ? -22.019 47.507 5.546 1 85.84 30 GLN B N 1
ATOM 4609 C CA . GLN B 1 30 ? -20.892 47.105 6.381 1 85.84 30 GLN B CA 1
ATOM 4610 C C . GLN B 1 30 ? -19.666 46.781 5.532 1 85.84 30 GLN B C 1
ATOM 4612 O O . GLN B 1 30 ? -18.568 47.268 5.807 1 85.84 30 GLN B O 1
ATOM 4617 N N . ARG B 1 31 ? -19.904 46.062 4.562 1 84.62 31 ARG B N 1
ATOM 4618 C CA . ARG B 1 31 ? -18.814 45.69 3.665 1 84.62 31 ARG B CA 1
ATOM 4619 C C . ARG B 1 31 ? -18.303 46.902 2.893 1 84.62 31 ARG B C 1
ATOM 4621 O O . ARG B 1 31 ? -17.094 47.067 2.716 1 84.62 31 ARG B O 1
ATOM 4628 N N . GLY B 1 32 ? -19.204 47.675 2.393 1 83.41 32 GLY B N 1
ATOM 4629 C CA . GLY B 1 32 ? -18.821 48.883 1.679 1 83.41 32 GLY B CA 1
ATOM 4630 C C . GLY B 1 32 ? -18.026 49.853 2.532 1 83.41 32 GLY B C 1
ATOM 4631 O O . GLY B 1 32 ? -17.058 50.453 2.061 1 83.41 32 GLY B O 1
ATOM 4632 N N . SER B 1 33 ? -18.47 50.006 3.773 1 86.55 33 SER B N 1
ATOM 4633 C CA . SER B 1 33 ? -17.758 50.892 4.688 1 86.55 33 SER B CA 1
ATOM 4634 C C . SER B 1 33 ? -16.351 50.377 4.973 1 86.55 33 SER B C 1
ATOM 4636 O O . SER B 1 33 ? -15.405 51.162 5.074 1 86.55 33 SER B O 1
ATOM 4638 N N . THR B 1 34 ? -16.247 49.142 5.117 1 88.42 34 THR B N 1
ATOM 4639 C CA . THR B 1 34 ? -14.938 48.545 5.357 1 88.42 34 THR B CA 1
ATOM 4640 C C . THR B 1 34 ? -14.027 48.735 4.147 1 88.42 34 THR B C 1
ATOM 4642 O O . THR B 1 34 ? -12.85 49.07 4.295 1 88.42 34 THR B O 1
ATOM 4645 N N . MET B 1 35 ? -14.563 48.546 3.005 1 86.66 35 MET B N 1
ATOM 4646 C CA . MET B 1 35 ? -13.788 48.703 1.777 1 86.66 35 MET B CA 1
ATOM 4647 C C . MET B 1 35 ? 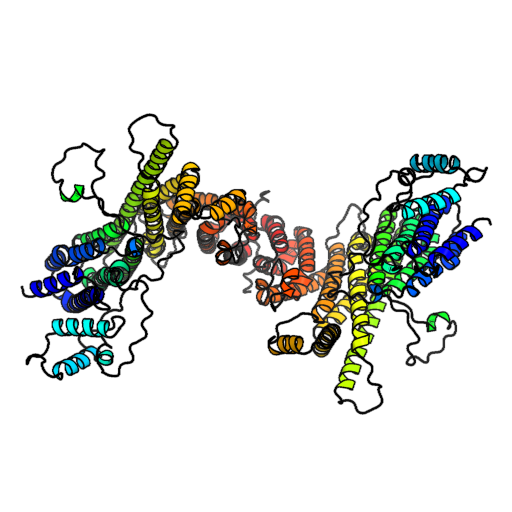-13.334 50.148 1.601 1 86.66 35 MET B C 1
ATOM 4649 O O . MET B 1 35 ? -12.198 50.401 1.196 1 86.66 35 MET B O 1
ATOM 4653 N N . ALA B 1 36 ? -14.23 51.009 1.893 1 85.06 36 ALA B N 1
ATOM 4654 C CA . ALA B 1 36 ? -13.908 52.429 1.768 1 85.06 36 ALA B CA 1
ATOM 4655 C C . ALA B 1 36 ? -12.841 52.839 2.779 1 85.06 36 ALA B C 1
ATOM 4657 O O . ALA B 1 36 ? -11.906 53.569 2.442 1 85.06 36 ALA B O 1
ATOM 4658 N N . LEU B 1 37 ? -13.065 52.388 3.952 1 87.55 37 LEU B N 1
ATOM 4659 C CA . LEU B 1 37 ? -12.09 52.695 4.993 1 87.55 37 LEU B CA 1
ATOM 4660 C C . LEU B 1 37 ? -10.71 52.167 4.618 1 87.55 37 LEU B C 1
ATOM 4662 O O . LEU B 1 37 ? -9.709 52.871 4.771 1 87.55 37 LEU B O 1
ATOM 4666 N N . ARG B 1 38 ? -10.671 50.994 4.173 1 88.48 38 ARG B N 1
ATOM 4667 C CA . ARG B 1 38 ? -9.428 50.37 3.73 1 88.48 38 ARG B CA 1
ATOM 4668 C C . ARG B 1 38 ? -8.76 51.196 2.636 1 88.48 38 ARG B C 1
ATOM 4670 O O . ARG B 1 38 ? -7.558 51.466 2.701 1 88.48 38 ARG B O 1
ATOM 4677 N N . ALA B 1 39 ? -9.526 51.555 1.665 1 84.28 39 ALA B N 1
ATOM 4678 C CA . ALA B 1 39 ? -8.984 52.312 0.539 1 84.28 39 ALA B CA 1
ATOM 4679 C C . ALA B 1 39 ? -8.438 53.661 0.998 1 84.28 39 ALA B C 1
ATOM 4681 O O . ALA B 1 39 ? -7.368 54.088 0.555 1 84.28 39 ALA B O 1
ATOM 4682 N N . ILE B 1 40 ? -9.1 54.3 1.848 1 85.56 40 ILE B N 1
ATOM 4683 C CA . ILE B 1 40 ? -8.721 55.627 2.321 1 85.56 40 ILE B CA 1
ATOM 4684 C C . ILE B 1 40 ? -7.45 55.531 3.163 1 85.56 40 ILE B C 1
ATOM 4686 O O . ILE B 1 40 ? -6.519 56.32 2.985 1 85.56 40 ILE B O 1
ATOM 4690 N N . LEU B 1 41 ? -7.421 54.607 3.986 1 88.53 41 LEU B N 1
ATOM 4691 C CA . LEU B 1 41 ? -6.285 54.486 4.892 1 88.53 41 LEU B CA 1
ATOM 4692 C C . LEU B 1 41 ? -5.039 54.026 4.143 1 88.53 41 LEU B C 1
ATOM 4694 O O . LEU B 1 41 ? -3.922 54.42 4.486 1 88.53 41 LEU B O 1
ATOM 4698 N N . LEU B 1 42 ? -5.205 53.254 3.175 1 88.17 42 LEU B N 1
ATOM 4699 C CA . LEU B 1 42 ? -4.058 52.819 2.387 1 88.17 42 LEU B CA 1
ATOM 4700 C C . LEU B 1 42 ? -3.497 53.973 1.562 1 88.17 42 LEU B C 1
ATOM 4702 O O . LEU B 1 42 ? -2.285 54.057 1.348 1 88.17 42 LEU B O 1
ATOM 4706 N N . ARG B 1 43 ? -4.295 54.806 1.203 1 83.7 43 ARG B N 1
ATOM 4707 C CA . ARG B 1 43 ? -3.873 55.921 0.362 1 83.7 43 ARG B CA 1
ATOM 4708 C C . ARG B 1 43 ? -3.314 57.062 1.205 1 83.7 43 ARG B C 1
ATOM 4710 O O . ARG B 1 43 ? -2.344 57.713 0.814 1 83.7 43 ARG B O 1
ATOM 4717 N N . HIS B 1 44 ? -3.933 57.327 2.299 1 85.27 44 HIS B N 1
ATOM 4718 C CA . HIS B 1 44 ? -3.583 58.532 3.043 1 85.27 44 HIS B CA 1
ATOM 4719 C C . HIS B 1 44 ? -2.888 58.187 4.356 1 85.27 44 HIS B C 1
ATOM 4721 O O . HIS B 1 44 ? -2.482 59.081 5.102 1 85.27 44 HIS B O 1
ATOM 4727 N N . GLY B 1 45 ? -2.697 56.982 4.66 1 85.96 45 GLY B N 1
ATOM 4728 C CA . GLY B 1 45 ? -2.123 56.554 5.925 1 85.96 45 GLY B CA 1
ATOM 4729 C C . GLY B 1 45 ? -0.7 57.041 6.129 1 85.96 45 GLY B C 1
ATOM 4730 O O . GLY B 1 45 ? -0.229 57.14 7.264 1 85.96 45 GLY B O 1
ATOM 4731 N N . HIS B 1 46 ? -0.06 57.348 5.023 1 86.07 46 HIS B N 1
ATOM 4732 C CA . HIS B 1 46 ? 1.315 57.822 5.135 1 86.07 46 HIS B CA 1
ATOM 4733 C C . HIS B 1 46 ? 1.375 59.181 5.823 1 86.07 46 HIS B C 1
ATOM 4735 O O . HIS B 1 46 ? 2.432 59.588 6.312 1 86.07 46 HIS B O 1
ATOM 4741 N N . LEU B 1 47 ? 0.217 59.831 5.87 1 86.9 47 LEU B N 1
ATOM 4742 C CA . LEU B 1 47 ? 0.154 61.158 6.472 1 86.9 47 LEU B CA 1
ATOM 4743 C C . LEU B 1 47 ? 0.015 61.061 7.988 1 86.9 47 LEU B C 1
ATOM 4745 O O . LEU B 1 47 ? 0.169 62.059 8.695 1 86.9 47 LEU B O 1
ATOM 4749 N N . PHE B 1 48 ? -0.178 59.894 8.509 1 90.97 48 PHE B N 1
ATOM 4750 C CA . PHE B 1 48 ? -0.463 59.724 9.929 1 90.97 48 PHE B CA 1
ATOM 4751 C C . PHE B 1 48 ? 0.816 59.436 10.707 1 90.97 48 PHE B C 1
ATOM 4753 O O . PHE B 1 48 ? 1.665 58.667 10.253 1 90.97 48 PHE B O 1
ATOM 4760 N N . SER B 1 49 ? 0.932 60.157 11.808 1 90.1 49 SER B N 1
ATOM 4761 C CA . SER B 1 49 ? 1.989 59.811 12.753 1 90.1 49 SER B CA 1
ATOM 4762 C C . SER B 1 49 ? 1.651 58.534 13.516 1 90.1 49 SER B C 1
ATOM 4764 O O . SER B 1 49 ? 0.521 58.046 13.451 1 90.1 49 SER B O 1
ATOM 4766 N N . VAL B 1 50 ? 2.537 57.983 14.247 1 93.29 50 VAL B N 1
ATOM 4767 C CA . VAL B 1 50 ? 2.326 56.76 15.014 1 93.29 50 VAL B CA 1
ATOM 4768 C C . VAL B 1 50 ? 1.243 56.99 16.066 1 93.29 50 VAL B C 1
ATOM 4770 O O . VAL B 1 50 ? 0.417 56.109 16.319 1 93.29 50 VAL B O 1
ATOM 4773 N N . ALA B 1 51 ? 1.286 58.122 16.608 1 91.92 51 ALA B N 1
ATOM 4774 C CA . ALA B 1 51 ? 0.294 58.456 17.626 1 91.92 51 ALA B CA 1
ATOM 4775 C C . ALA B 1 51 ? -1.106 58.531 17.023 1 91.92 51 ALA B C 1
ATOM 4777 O O . ALA B 1 51 ? -2.083 58.117 17.652 1 91.92 51 ALA B O 1
ATOM 4778 N N . GLN B 1 52 ? -1.165 59.078 15.857 1 92.13 52 GLN B N 1
ATOM 4779 C CA . GLN B 1 52 ? -2.45 59.173 15.173 1 92.13 52 GLN B CA 1
ATOM 4780 C C . GLN B 1 52 ? -2.973 57.791 14.79 1 92.13 52 GLN B C 1
ATOM 4782 O O . GLN B 1 52 ? -4.158 57.5 14.961 1 92.13 52 GLN B O 1
ATOM 4787 N N . TRP B 1 53 ? -2.066 57.008 14.332 1 93.91 53 TRP B N 1
ATOM 4788 C CA . TRP B 1 53 ? -2.448 55.644 13.983 1 93.91 53 TRP B CA 1
ATOM 4789 C C . TRP B 1 53 ? -2.945 54.886 15.21 1 93.91 53 TRP B C 1
ATOM 4791 O O . TRP B 1 53 ? -3.921 54.136 15.131 1 93.91 53 TRP B O 1
ATOM 4801 N N . SER B 1 54 ? -2.271 55.02 16.299 1 94.56 54 SER B N 1
ATOM 4802 C CA . SER B 1 54 ? -2.673 54.36 17.537 1 94.56 54 SER B CA 1
ATOM 4803 C C . SER B 1 54 ? -4.078 54.781 17.956 1 94.56 54 SER B C 1
ATOM 4805 O O . SER B 1 54 ? -4.887 53.944 18.363 1 94.56 54 SER B O 1
ATOM 4807 N N . ALA B 1 55 ? -4.346 55.988 17.767 1 92.71 55 ALA B N 1
ATOM 4808 C CA . ALA B 1 55 ? -5.662 56.507 18.131 1 92.71 55 ALA B CA 1
ATOM 4809 C C . ALA B 1 55 ? -6.738 55.985 17.183 1 92.71 55 ALA B C 1
ATOM 4811 O O . ALA B 1 55 ? -7.836 55.627 17.616 1 92.71 55 ALA B O 1
ATOM 4812 N N . VAL B 1 56 ? -6.43 55.977 15.942 1 92.69 56 VAL B N 1
ATOM 4813 C CA . VAL B 1 56 ? -7.389 55.532 14.935 1 92.69 56 VAL B CA 1
ATOM 4814 C C . VAL B 1 56 ? -7.682 54.045 15.122 1 92.69 56 VAL B C 1
ATOM 4816 O O . VAL B 1 56 ? -8.837 53.62 15.045 1 92.69 56 VAL B O 1
ATOM 4819 N N . LEU B 1 57 ? -6.666 53.262 15.41 1 94.26 57 LEU B N 1
ATOM 4820 C CA . LEU B 1 57 ? -6.84 51.825 15.589 1 94.26 57 LEU B CA 1
ATOM 4821 C C . LEU B 1 57 ? -7.607 51.526 16.873 1 94.26 57 LEU B C 1
ATOM 4823 O O . LEU B 1 57 ? -8.583 50.772 16.857 1 94.26 57 LEU B O 1
ATOM 4827 N N . GLU B 1 58 ? -7.268 52.112 17.921 1 94.02 58 GLU B N 1
ATOM 4828 C CA . GLU B 1 58 ? -7.777 51.773 19.247 1 94.02 58 GLU B CA 1
ATOM 4829 C C . GLU B 1 58 ? -9.191 52.31 19.449 1 94.02 58 GLU B C 1
ATOM 4831 O O . GLU B 1 58 ? -10.008 51.682 20.126 1 94.02 58 GLU B O 1
ATOM 4836 N N . LYS B 1 59 ? -9.454 53.397 18.847 1 91.4 59 LYS B N 1
ATOM 4837 C CA . LYS B 1 59 ? -10.703 54.064 19.203 1 91.4 59 LYS B CA 1
ATOM 4838 C C . LYS B 1 59 ? -11.726 53.955 18.076 1 91.4 59 LYS B C 1
ATOM 4840 O O . LYS B 1 59 ? -12.924 54.139 18.299 1 91.4 59 LYS B O 1
ATOM 4845 N N . VAL B 1 60 ? -11.261 53.631 16.924 1 92.32 60 VAL B N 1
ATOM 4846 C CA . VAL B 1 60 ? -12.213 53.714 15.822 1 92.32 60 VAL B CA 1
ATOM 4847 C C . VAL B 1 60 ? -12.322 52.357 15.13 1 92.32 60 VAL B C 1
ATOM 4849 O O . VAL B 1 60 ? -13.359 51.693 15.211 1 92.32 60 VAL B O 1
ATOM 4852 N N . ILE B 1 61 ? -11.243 51.838 14.668 1 93.28 61 ILE B N 1
ATOM 4853 C CA . ILE B 1 61 ? -11.274 50.703 13.752 1 93.28 61 ILE B CA 1
ATOM 4854 C C . ILE B 1 61 ? -11.526 49.416 14.533 1 93.28 61 ILE B C 1
ATOM 4856 O O . ILE B 1 61 ? -12.497 48.703 14.271 1 93.28 61 ILE B O 1
ATOM 4860 N N . LEU B 1 62 ? -10.737 49.082 15.545 1 95.43 62 LEU B N 1
ATOM 4861 C CA . LEU B 1 62 ? -10.772 47.793 16.226 1 95.43 62 LEU B CA 1
ATOM 4862 C C . LEU B 1 62 ? -12.082 47.615 16.986 1 95.43 62 LEU B C 1
ATOM 4864 O O . LEU B 1 62 ? -12.704 46.552 16.921 1 95.43 62 LEU B O 1
ATOM 4868 N N . PRO B 1 63 ? -12.583 48.604 17.68 1 93.5 63 PRO B N 1
ATOM 4869 C CA . PRO B 1 63 ? -13.882 48.436 18.335 1 93.5 63 PRO B CA 1
ATOM 4870 C C . PRO B 1 63 ? -15.015 48.18 17.343 1 93.5 63 PRO B C 1
ATOM 4872 O O . PRO B 1 63 ? -15.924 47.397 17.627 1 93.5 63 PRO B O 1
ATOM 4875 N N . SER B 1 64 ? -14.944 48.834 16.177 1 92.61 64 SER B N 1
ATOM 4876 C CA . SER B 1 64 ? -15.992 48.642 15.181 1 92.61 64 SER B CA 1
ATOM 4877 C C . SER B 1 64 ? -15.978 47.22 14.63 1 92.61 64 SER B C 1
ATOM 4879 O O . SER B 1 64 ? -17.033 46.634 14.38 1 92.61 64 SER B O 1
ATOM 4881 N N . LEU B 1 65 ? -14.793 46.72 14.437 1 93.89 65 LEU B N 1
ATOM 4882 C CA . LEU B 1 65 ? -14.683 45.35 13.947 1 93.89 65 LEU B CA 1
ATOM 4883 C C . LEU B 1 65 ? -15.24 44.362 14.966 1 93.89 65 LEU B C 1
ATOM 4885 O O . LEU B 1 65 ? -15.945 43.419 14.601 1 93.89 65 LEU B O 1
ATOM 4889 N N . GLN B 1 66 ? -14.933 44.602 16.219 1 92.58 66 GLN B N 1
ATOM 4890 C CA . GLN B 1 66 ? -15.361 43.687 17.272 1 92.58 66 GLN B CA 1
ATOM 4891 C C . GLN B 1 66 ? -16.877 43.726 17.45 1 92.58 66 GLN B C 1
ATOM 4893 O O . GLN B 1 66 ? -17.511 42.686 17.642 1 92.58 66 GLN B O 1
ATOM 4898 N N . ILE B 1 67 ? -17.407 44.846 17.357 1 90.97 67 ILE B N 1
ATOM 4899 C CA . ILE B 1 67 ? -18.854 44.992 17.476 1 90.97 67 ILE B CA 1
ATOM 4900 C C . ILE B 1 67 ? -19.542 44.277 16.316 1 90.97 67 ILE B C 1
ATOM 4902 O O . ILE B 1 67 ? -20.572 43.625 16.504 1 90.97 67 ILE B O 1
ATOM 4906 N N . GLY B 1 68 ? -18.984 44.475 15.138 1 89.05 68 GLY B N 1
ATOM 4907 C CA . GLY B 1 68 ? -19.534 43.77 13.991 1 89.05 68 GLY B CA 1
ATOM 4908 C C . GLY B 1 68 ? -19.515 42.262 14.152 1 89.05 68 GLY B C 1
ATOM 4909 O O . GLY B 1 68 ? -20.499 41.587 13.843 1 89.05 68 GLY B O 1
ATOM 4910 N N . ALA B 1 69 ? -18.465 41.741 14.677 1 91.41 69 ALA B N 1
ATOM 4911 C CA . ALA B 1 69 ? -18.318 40.3 14.862 1 91.41 69 ALA B CA 1
ATOM 4912 C C . ALA B 1 69 ? -19.271 39.785 15.938 1 91.41 69 ALA B C 1
ATOM 4914 O O . ALA B 1 69 ? -19.842 38.7 15.802 1 91.41 69 ALA B O 1
ATOM 4915 N N . GLU B 1 70 ? -19.45 40.524 16.984 1 89.72 70 GLU B N 1
ATOM 4916 C CA . GLU B 1 70 ? -20.289 40.108 18.104 1 89.72 70 GLU B CA 1
ATOM 4917 C C . GLU B 1 70 ? -21.771 40.223 17.756 1 89.72 70 GLU B C 1
ATOM 4919 O O . GLU B 1 70 ? -22.604 39.513 18.323 1 89.72 70 GLU B O 1
ATOM 4924 N N . SER B 1 71 ? -22.084 41.049 16.832 1 87.38 71 SER B N 1
ATOM 4925 C CA . SER B 1 71 ? -23.483 41.328 16.526 1 87.38 71 SER B CA 1
ATOM 4926 C C . SER B 1 71 ? -24.035 40.334 15.509 1 87.38 71 SER B C 1
ATOM 4928 O O . SER B 1 71 ? -25.243 40.292 15.267 1 87.38 71 SER B O 1
ATOM 4930 N N . ASP B 1 72 ? -23.19 39.521 14.947 1 88.16 72 ASP B N 1
ATOM 4931 C CA . ASP B 1 72 ? -23.657 38.56 13.953 1 88.16 72 ASP B CA 1
ATOM 4932 C C . ASP B 1 72 ? -24.395 37.399 14.616 1 88.16 72 ASP B C 1
ATOM 4934 O O . ASP B 1 72 ? -23.811 36.657 15.409 1 88.16 72 ASP B O 1
ATOM 4938 N N . THR B 1 73 ? -25.624 37.191 14.349 1 85.81 73 THR B N 1
ATOM 4939 C CA . THR B 1 73 ? -26.421 36.124 14.944 1 85.81 73 THR B CA 1
ATOM 4940 C C . THR B 1 73 ? -26.825 35.098 13.889 1 85.81 73 THR B C 1
ATOM 4942 O O . THR B 1 73 ? -27.763 34.325 14.094 1 85.81 73 THR B O 1
ATOM 4945 N N . THR B 1 74 ? -26.123 35.059 12.809 1 86.54 74 THR B N 1
ATOM 4946 C CA . THR B 1 74 ? -26.474 34.15 11.723 1 86.54 74 THR B CA 1
ATOM 4947 C C . THR B 1 74 ? -26.029 32.726 12.044 1 86.54 74 THR B C 1
ATOM 4949 O O . THR B 1 74 ? -25.212 32.513 12.943 1 86.54 74 THR B O 1
ATOM 4952 N N . PRO B 1 75 ? -26.474 31.79 11.301 1 86.74 75 PRO B N 1
ATOM 4953 C CA . PRO B 1 75 ? -26.159 30.382 11.552 1 86.74 75 PRO B CA 1
ATOM 4954 C C . PRO B 1 75 ? -24.689 30.052 11.302 1 86.74 75 PRO B C 1
ATOM 4956 O O . PRO B 1 75 ? -24.215 28.986 11.703 1 86.74 75 PRO B O 1
ATOM 4959 N N . VAL B 1 76 ? -24.002 30.941 10.673 1 88.84 76 VAL B N 1
ATOM 4960 C CA . VAL B 1 76 ? -22.589 30.715 10.387 1 88.84 76 VAL B CA 1
ATOM 4961 C C . VAL B 1 76 ? -21.825 30.502 11.692 1 88.84 76 VAL B C 1
ATOM 4963 O O . VAL B 1 76 ? -20.857 29.739 11.734 1 88.84 76 VAL B O 1
ATOM 4966 N N . ARG B 1 77 ? -22.319 31 12.717 1 89.18 77 ARG B N 1
ATOM 4967 C CA . ARG B 1 77 ? -21.648 30.948 14.012 1 89.18 77 ARG B CA 1
ATOM 4968 C C . ARG B 1 77 ? -21.722 29.547 14.611 1 89.18 77 ARG B C 1
ATOM 4970 O O . ARG B 1 77 ? -20.916 29.192 15.473 1 89.18 77 ARG B O 1
ATOM 4977 N N . ALA B 1 78 ? -22.656 28.791 14.123 1 87.13 78 ALA B N 1
ATOM 4978 C CA . ALA B 1 78 ? -22.878 27.474 14.714 1 87.13 78 ALA B CA 1
ATOM 4979 C C . ALA B 1 78 ? -22.235 26.378 13.869 1 87.13 78 ALA B C 1
ATOM 4981 O O . ALA B 1 78 ? -22.204 25.213 14.272 1 87.13 78 ALA B O 1
ATOM 4982 N N . ILE B 1 79 ? -21.688 26.757 12.782 1 87.15 79 ILE B N 1
ATOM 4983 C CA . ILE B 1 79 ? -21.095 25.754 11.904 1 87.15 79 ILE B CA 1
ATOM 4984 C C . ILE B 1 79 ? -19.758 25.291 12.479 1 87.15 79 ILE B C 1
ATOM 4986 O O . ILE B 1 79 ? -18.893 26.111 12.794 1 87.15 79 ILE B O 1
ATOM 4990 N N . SER B 1 80 ? -19.689 23.977 12.722 1 84.03 80 SER B N 1
ATOM 4991 C CA . SER B 1 80 ? -18.458 23.383 13.235 1 84.03 80 SER B CA 1
ATOM 4992 C C . SER B 1 80 ? -17.968 22.259 12.329 1 84.03 80 SER B C 1
ATOM 4994 O O . SER B 1 80 ? -18.751 21.401 11.916 1 84.03 80 SER B O 1
ATOM 4996 N N . SER B 1 81 ? -16.76 22.266 12 1 84.86 81 SER B N 1
ATOM 4997 C CA . SER B 1 81 ? -16.165 21.246 11.142 1 84.86 81 SER B CA 1
ATOM 4998 C C . SER B 1 81 ? -15.986 19.929 11.891 1 84.86 81 SER B C 1
ATOM 5000 O O . SER B 1 81 ? -15.899 19.915 13.12 1 84.86 81 SER B O 1
ATOM 5002 N N . GLU B 1 82 ? -15.97 18.841 11.142 1 76.64 82 GLU B N 1
ATOM 5003 C CA . GLU B 1 82 ? -15.822 17.511 11.725 1 76.64 82 GLU B CA 1
ATOM 5004 C C . GLU B 1 82 ? -14.36 17.206 12.041 1 76.64 82 GLU B C 1
ATOM 5006 O O . GLU B 1 82 ? -14.064 16.284 12.803 1 76.64 82 GLU B O 1
ATOM 5011 N N . SER B 1 83 ? -13.526 17.954 11.502 1 82.7 83 SER B N 1
ATOM 5012 C CA . SER B 1 83 ? -12.097 17.841 11.778 1 82.7 83 SER B CA 1
ATOM 5013 C C . SER B 1 83 ? -11.393 19.183 11.609 1 82.7 83 SER B C 1
ATOM 5015 O O . SER B 1 83 ? -11.858 20.043 10.858 1 82.7 83 SER B O 1
ATOM 5017 N N . PRO B 1 84 ? -10.321 19.315 12.295 1 87.29 84 PRO B N 1
ATOM 5018 C CA . PRO B 1 84 ? -9.589 20.575 12.146 1 87.29 84 PRO B CA 1
ATOM 5019 C C . PRO B 1 84 ? -8.987 20.747 10.754 1 87.29 84 PRO B C 1
ATOM 5021 O O . PRO B 1 84 ? -8.829 21.875 10.28 1 87.29 84 PRO B O 1
ATOM 5024 N N . SER B 1 85 ? -8.675 19.693 10.061 1 82.64 85 SER B N 1
ATOM 5025 C CA . SER B 1 85 ? -7.967 19.757 8.786 1 82.64 85 SER B CA 1
ATOM 5026 C C . SER B 1 85 ? -8.936 19.949 7.625 1 82.64 85 SER B C 1
ATOM 5028 O O . SER B 1 85 ? -8.545 20.418 6.554 1 82.64 85 SER B O 1
ATOM 5030 N N . VAL B 1 86 ? -10.152 19.634 7.804 1 77.51 86 VAL B N 1
ATOM 5031 C CA . VAL B 1 86 ? -11.169 19.774 6.767 1 77.51 86 VAL B CA 1
ATOM 5032 C C . VAL B 1 86 ? -12.197 20.822 7.189 1 77.51 86 VAL B C 1
ATOM 5034 O O . VAL B 1 86 ? -12.943 20.618 8.15 1 77.51 86 VAL B O 1
ATOM 5037 N N . SER B 1 87 ? -12.228 21.826 6.485 1 77.41 87 SER B N 1
ATOM 5038 C CA . SER B 1 87 ? -13.122 22.923 6.843 1 77.41 87 SER B CA 1
ATOM 5039 C C . SER B 1 87 ? -14.474 22.782 6.153 1 77.41 87 SER B C 1
ATOM 5041 O O . SER B 1 87 ? -14.542 22.431 4.974 1 77.41 87 SER B O 1
ATOM 5043 N N . SER B 1 88 ? -15.455 22.986 6.892 1 72.93 88 SER B N 1
ATOM 5044 C CA . SER B 1 88 ? -16.808 23.068 6.35 1 72.93 88 SER B CA 1
ATOM 5045 C C . SER B 1 88 ? -17.187 24.508 6.022 1 72.93 88 SER B C 1
ATOM 5047 O O . SER B 1 88 ? -18.355 24.806 5.766 1 72.93 88 SER B O 1
ATOM 5049 N N . LEU B 1 89 ? -16.155 25.402 6.131 1 82.99 89 LEU B N 1
ATOM 5050 C CA . LEU B 1 89 ? -16.412 26.83 5.971 1 82.99 89 LEU B CA 1
ATOM 5051 C C . LEU B 1 89 ? -15.768 27.358 4.694 1 82.99 89 LEU B C 1
ATOM 5053 O O . LEU B 1 89 ? -15.22 28.463 4.681 1 82.99 89 LEU B O 1
ATOM 5057 N N . ASP B 1 90 ? -15.828 26.635 3.639 1 77.48 90 ASP B N 1
ATOM 5058 C CA . ASP B 1 90 ? -15.208 27.007 2.37 1 77.48 90 ASP B CA 1
ATOM 5059 C C . ASP B 1 90 ? -15.907 28.215 1.751 1 77.48 90 ASP B C 1
ATOM 5061 O O . ASP B 1 90 ? -15.384 28.832 0.821 1 77.48 90 ASP B O 1
ATOM 5065 N N . PHE B 1 91 ? -16.974 28.718 2.454 1 74.27 91 PHE B N 1
ATOM 5066 C CA . PHE B 1 91 ? -17.745 29.831 1.911 1 74.27 91 PHE B CA 1
ATOM 5067 C C . PHE B 1 91 ? -17.276 31.154 2.505 1 74.27 91 PHE B C 1
ATOM 5069 O O . PHE B 1 91 ? -17.718 32.223 2.078 1 74.27 91 PHE B O 1
ATOM 5076 N N . VAL B 1 92 ? -16.369 31.103 3.416 1 79.3 92 VAL B N 1
ATOM 5077 C CA . VAL B 1 92 ? -15.882 32.338 4.022 1 79.3 92 VAL B CA 1
ATOM 5078 C C . VAL B 1 92 ? -15.077 33.134 2.998 1 79.3 92 VAL B C 1
ATOM 5080 O O . VAL B 1 92 ? -14.261 32.57 2.265 1 79.3 92 VAL B O 1
ATOM 5083 N N . GLY B 1 93 ? -15.278 34.397 2.833 1 70.96 93 GLY B N 1
ATOM 5084 C CA . GLY B 1 93 ? -14.695 35.262 1.821 1 70.96 93 GLY B CA 1
ATOM 5085 C C . GLY B 1 93 ? -13.183 35.35 1.91 1 70.96 93 GLY B C 1
ATOM 5086 O O . GLY B 1 93 ? -12.583 34.857 2.867 1 70.96 93 GLY B O 1
ATOM 5087 N N . GLU B 1 94 ? -12.527 35.882 0.878 1 73.3 94 GLU B N 1
ATOM 5088 C CA . GLU B 1 94 ? -11.089 36.118 0.793 1 73.3 94 GLU B CA 1
ATOM 5089 C C . GLU B 1 94 ? -10.768 37.608 0.877 1 73.3 94 GLU B C 1
ATOM 5091 O O . GLU B 1 94 ? -11.635 38.45 0.631 1 73.3 94 GLU B O 1
ATOM 5096 N N . PRO B 1 95 ? -9.583 37.796 1.394 1 70.8 95 PRO B N 1
ATOM 5097 C CA . PRO B 1 95 ? -9.204 39.21 1.44 1 70.8 95 PRO B CA 1
ATOM 5098 C C . PRO B 1 95 ? -9.194 39.864 0.061 1 70.8 95 PRO B C 1
ATOM 5100 O O . PRO B 1 95 ? -9.041 39.176 -0.952 1 70.8 95 PRO B O 1
ATOM 5103 N N . LEU B 1 96 ? -9.413 41.151 0.071 1 71.14 96 LEU B N 1
ATOM 5104 C CA . LEU B 1 96 ? -9.552 41.923 -1.159 1 71.14 96 LEU B CA 1
ATOM 5105 C C . LEU B 1 96 ? -8.185 42.253 -1.75 1 71.14 96 LEU B C 1
ATOM 5107 O O . LEU B 1 96 ? -7.184 42.282 -1.031 1 71.14 96 LEU B O 1
ATOM 5111 N N . PRO B 1 97 ? -8.208 42.35 -3.003 1 68.13 97 PRO B N 1
ATOM 5112 C CA . PRO B 1 97 ? -6.97 42.838 -3.615 1 68.13 97 PRO B CA 1
ATOM 5113 C C . PRO B 1 97 ? -6.624 44.263 -3.191 1 68.13 97 PRO B C 1
ATOM 5115 O O . PRO B 1 97 ? -7.493 44.997 -2.713 1 68.13 97 PRO B O 1
ATOM 5118 N N . LEU B 1 98 ? -5.417 44.687 -3.326 1 70.22 98 LEU B N 1
ATOM 5119 C CA . LEU B 1 98 ? -4.962 46.023 -2.959 1 70.22 98 LEU B CA 1
ATOM 5120 C C . LEU B 1 98 ? -5.659 47.086 -3.802 1 70.22 98 LEU B C 1
ATOM 5122 O O . LEU B 1 98 ? -5.914 46.873 -4.989 1 70.22 98 LEU B O 1
ATOM 5126 N N . PRO B 1 99 ? -6.086 48.159 -3.174 1 64.62 99 PRO B N 1
ATOM 5127 C CA . PRO B 1 99 ? -6.742 49.238 -3.917 1 64.62 99 PRO B CA 1
ATOM 5128 C C . PRO B 1 99 ? -5.816 49.903 -4.933 1 64.62 99 PRO B C 1
ATOM 5130 O O . PRO B 1 99 ? -4.596 49.911 -4.749 1 64.62 99 PRO B O 1
ATOM 5133 N N . PRO B 1 100 ? -6.287 50.293 -5.973 1 66.67 100 PRO B N 1
ATOM 5134 C CA . PRO B 1 100 ? -5.474 50.936 -7.008 1 66.67 100 PRO B CA 1
ATOM 5135 C C . PRO B 1 100 ? -4.813 52.224 -6.524 1 66.67 100 PRO B C 1
ATOM 5137 O O . PRO B 1 100 ? -5.278 52.836 -5.559 1 66.67 100 PRO B O 1
ATOM 5140 N N . PRO B 1 101 ? -3.685 52.565 -7.078 1 67.52 101 PRO B N 1
ATOM 5141 C CA . PRO B 1 101 ? -3.001 53.809 -6.717 1 67.52 101 PRO B CA 1
ATOM 5142 C C . PRO B 1 101 ? -3.814 55.052 -7.067 1 67.52 101 PRO B C 1
ATOM 5144 O O . PRO B 1 101 ? -4.849 54.951 -7.731 1 67.52 101 PRO B O 1
ATOM 5147 N N . CYS B 1 102 ? -3.46 56.179 -6.481 1 62.75 102 CYS B N 1
ATOM 5148 C CA . CYS B 1 102 ? -4.16 57.448 -6.646 1 62.75 102 CYS B CA 1
ATOM 5149 C C . CYS B 1 102 ? -4.313 57.799 -8.121 1 62.75 102 CYS B C 1
ATOM 5151 O O . CYS B 1 102 ? -5.299 58.424 -8.516 1 62.75 102 CYS B O 1
ATOM 5153 N N . ASN B 1 103 ? -3.338 57.357 -8.744 1 69.11 103 ASN B N 1
ATOM 5154 C CA . ASN B 1 103 ? -3.341 57.757 -10.147 1 69.11 103 ASN B CA 1
ATOM 5155 C C . ASN B 1 103 ? -3.895 56.652 -11.043 1 69.11 103 ASN B C 1
ATOM 5157 O O . ASN B 1 103 ? -3.577 56.594 -12.232 1 69.11 103 ASN B O 1
ATOM 5161 N N . ASP B 1 104 ? -4.687 55.935 -10.484 1 77.68 104 ASP B N 1
ATOM 5162 C CA . ASP B 1 104 ? -5.241 54.842 -11.277 1 77.68 104 ASP B CA 1
ATOM 5163 C C . ASP B 1 104 ? -6.233 55.364 -12.314 1 77.68 104 ASP B C 1
ATOM 5165 O O . ASP B 1 104 ? -7.095 56.186 -11.998 1 77.68 104 ASP B O 1
ATOM 5169 N N . GLU B 1 105 ? -6.017 54.939 -13.456 1 78.27 105 GLU B N 1
ATOM 5170 C CA . GLU B 1 105 ? -6.853 55.4 -14.56 1 78.27 105 GLU B CA 1
ATOM 5171 C C . GLU B 1 105 ? -8.315 55.023 -14.341 1 78.27 105 GLU B C 1
ATOM 5173 O O . GLU B 1 105 ? -9.216 55.808 -14.642 1 78.27 105 GLU B O 1
ATOM 5178 N N . GLY B 1 106 ? -8.488 53.967 -13.749 1 75.97 106 GLY B N 1
ATOM 5179 C CA . GLY B 1 106 ? -9.856 53.527 -13.528 1 75.97 106 GLY B CA 1
ATOM 5180 C C . GLY B 1 106 ? -10.601 54.38 -12.519 1 75.97 106 GLY B C 1
ATOM 5181 O O . GLY B 1 106 ? -11.77 54.715 -12.724 1 75.97 106 GLY B O 1
ATOM 5182 N N . LEU B 1 107 ? -9.924 54.779 -11.572 1 78.52 107 LEU B N 1
ATOM 5183 C CA . LEU B 1 107 ? -10.537 55.619 -10.549 1 78.52 107 LEU B CA 1
ATOM 5184 C C . LEU B 1 107 ? -10.828 57.014 -11.094 1 78.52 107 LEU B C 1
ATOM 5186 O O . LEU B 1 107 ? -11.822 57.638 -10.716 1 78.52 107 LEU B O 1
ATOM 5190 N N . GLN B 1 108 ? -9.907 57.422 -11.907 1 81 108 GLN B N 1
ATOM 5191 C CA . GLN B 1 108 ? -10.125 58.728 -12.52 1 81 108 GLN B CA 1
ATOM 5192 C C . GLN B 1 108 ? -11.341 58.708 -13.441 1 81 108 GLN B C 1
ATOM 5194 O O . GLN B 1 108 ? -12.113 59.669 -13.48 1 81 108 GLN B O 1
ATOM 5199 N N . LYS B 1 109 ? -11.419 57.633 -14.112 1 81.37 109 LYS B N 1
ATOM 5200 C CA . LYS B 1 109 ? -12.59 57.497 -14.973 1 81.37 109 LYS B CA 1
ATOM 5201 C C . LYS B 1 109 ? -13.876 57.465 -14.152 1 81.37 109 LYS B C 1
ATOM 5203 O O . LYS B 1 109 ? -14.89 58.039 -14.554 1 81.37 109 LYS B O 1
ATOM 5208 N N . PHE B 1 110 ? -13.72 56.835 -13.128 1 81.02 110 PHE B N 1
ATOM 5209 C CA . PHE B 1 110 ? -14.888 56.77 -12.257 1 81.02 110 PHE B CA 1
ATOM 5210 C C . PHE B 1 110 ? -15.249 58.154 -11.731 1 81.02 110 PHE B C 1
ATOM 5212 O O . PHE B 1 110 ? -16.429 58.498 -11.631 1 81.02 110 PHE B O 1
ATOM 5219 N N . GLN B 1 111 ? -14.305 58.891 -11.387 1 80.08 111 GLN B N 1
ATOM 5220 C CA . GLN B 1 111 ? -14.528 60.25 -10.904 1 80.08 111 GLN B CA 1
ATOM 5221 C C . GLN B 1 111 ? -15.206 61.108 -11.968 1 80.08 111 GLN B C 1
ATOM 5223 O O . GLN B 1 111 ? -16.124 61.873 -11.664 1 80.08 111 GLN B O 1
ATOM 5228 N N . ALA B 1 112 ? -14.68 60.934 -13.097 1 79.88 112 ALA B N 1
ATOM 5229 C CA . ALA B 1 112 ? -15.252 61.705 -14.198 1 79.88 112 ALA B CA 1
ATOM 5230 C C . ALA B 1 112 ? -16.713 61.33 -14.429 1 79.88 112 ALA B C 1
ATOM 5232 O O . ALA B 1 112 ? -17.548 62.197 -14.699 1 79.88 112 ALA B O 1
ATOM 5233 N N . MET B 1 113 ? -16.927 60.117 -14.259 1 78.39 113 MET B N 1
ATOM 5234 C CA . MET B 1 113 ? -18.292 59.648 -14.48 1 78.39 113 MET B CA 1
ATOM 5235 C C . MET B 1 113 ? -19.216 60.119 -13.363 1 78.39 113 MET B C 1
ATOM 5237 O O . MET B 1 113 ? -20.384 60.428 -13.606 1 78.39 113 MET B O 1
ATOM 5241 N N . SER B 1 114 ? -18.718 60.126 -12.23 1 71.8 114 SER B N 1
ATOM 5242 C CA . SER B 1 114 ? -19.536 60.502 -11.081 1 71.8 114 SER B CA 1
ATOM 5243 C C . SER B 1 114 ? -19.842 61.996 -11.086 1 71.8 114 SER B C 1
ATOM 5245 O O . SER B 1 114 ? -20.828 62.435 -10.49 1 71.8 114 SER B O 1
ATOM 5247 N N . GLN B 1 115 ? -18.905 62.763 -11.658 1 72.47 115 GLN B N 1
ATOM 5248 C CA . GLN B 1 115 ? -19.114 64.204 -11.755 1 72.47 115 GLN B CA 1
ATOM 5249 C C . GLN B 1 115 ? -20.133 64.54 -12.84 1 72.47 115 GLN B C 1
ATOM 5251 O O . GLN B 1 115 ? -20.782 65.587 -12.786 1 72.47 115 GLN B O 1
ATOM 5256 N N . SER B 1 116 ? -20.114 63.617 -13.797 1 65.3 116 SER B N 1
ATOM 5257 C CA . SER B 1 116 ? -21.007 63.909 -14.914 1 65.3 116 SER B CA 1
ATOM 5258 C C . SER B 1 116 ? -22.439 63.488 -14.601 1 65.3 116 SER B C 1
ATOM 5260 O O . SER B 1 116 ? -23.362 63.802 -15.354 1 65.3 116 SER B O 1
ATOM 5262 N N . ASP B 1 117 ? -22.634 62.73 -13.514 1 59.01 117 ASP B N 1
ATOM 5263 C CA . ASP B 1 117 ? -23.995 62.284 -13.231 1 59.01 117 ASP B CA 1
ATOM 5264 C C . ASP B 1 117 ? -24.869 63.447 -12.766 1 59.01 117 ASP B C 1
ATOM 5266 O O . ASP B 1 117 ? -24.376 64.39 -12.145 1 59.01 117 ASP B O 1
ATOM 5270 N N . ASP B 1 118 ? -26.216 63.501 -13.094 1 52.57 118 ASP B N 1
ATOM 5271 C CA . ASP B 1 118 ? -27.259 64.466 -12.761 1 52.57 118 ASP B CA 1
ATOM 5272 C C . ASP B 1 118 ? -27.542 64.472 -11.26 1 52.57 118 ASP B C 1
ATOM 5274 O O . ASP B 1 118 ? -27.852 63.431 -10.677 1 52.57 118 ASP B O 1
ATOM 5278 N N . GLY B 1 119 ? -27.014 65.597 -10.384 1 53.8 119 GLY B N 1
ATOM 5279 C CA . GLY B 1 119 ? -27.232 65.843 -8.968 1 53.8 119 GLY B CA 1
ATOM 5280 C C . GLY B 1 119 ? -25.948 65.852 -8.159 1 53.8 119 GLY B C 1
ATOM 5281 O O . GLY B 1 119 ? -25.985 65.843 -6.927 1 53.8 119 GLY B O 1
ATOM 5282 N N . SER B 1 120 ? -24.908 65.479 -8.832 1 55.54 120 SER B N 1
ATOM 5283 C CA . SER B 1 120 ? -23.611 65.372 -8.172 1 55.54 120 SER B CA 1
ATOM 5284 C C . SER B 1 120 ? -23.152 66.723 -7.632 1 55.54 120 SER B C 1
ATOM 5286 O O . SER B 1 120 ? -23.484 67.768 -8.196 1 55.54 120 SER B O 1
ATOM 5288 N N . PRO B 1 121 ? -22.763 66.747 -6.413 1 53.29 121 PRO B N 1
ATOM 5289 C CA . PRO B 1 121 ? -22.341 68.031 -5.85 1 53.29 121 PRO B CA 1
ATOM 5290 C C . PRO B 1 121 ? -21.338 68.764 -6.738 1 53.29 121 PRO B C 1
ATOM 5292 O O . PRO B 1 121 ? -20.64 68.134 -7.536 1 53.29 121 PRO B O 1
ATOM 5295 N N . SER B 1 122 ? -21.564 70.1 -6.93 1 57.72 122 SER B N 1
ATOM 5296 C CA . SER B 1 122 ? -20.836 71.092 -7.714 1 57.72 122 SER B CA 1
ATOM 5297 C C . SER B 1 122 ? -19.33 70.945 -7.532 1 57.72 122 SER B C 1
ATOM 5299 O O . SER B 1 122 ? -18.55 71.408 -8.367 1 57.72 122 SER B O 1
ATOM 5301 N N . ARG B 1 123 ? -18.912 70.366 -6.476 1 64.46 123 ARG B N 1
ATOM 5302 C CA . ARG B 1 123 ? -17.467 70.337 -6.277 1 64.46 123 ARG B CA 1
ATOM 5303 C C . ARG B 1 123 ? -16.905 68.944 -6.541 1 64.46 123 ARG B C 1
ATOM 5305 O O . ARG B 1 123 ? -17.608 67.944 -6.376 1 64.46 123 ARG B O 1
ATOM 5312 N N . PRO B 1 124 ? -15.819 68.864 -7.157 1 67.81 124 PRO B N 1
ATOM 5313 C CA . PRO B 1 124 ? -15.154 67.578 -7.377 1 67.81 124 PRO B CA 1
ATOM 5314 C C . PRO B 1 124 ? -14.98 66.776 -6.089 1 67.81 124 PRO B C 1
ATOM 5316 O O . PRO B 1 124 ? -14.83 67.356 -5.011 1 67.81 124 PRO B O 1
ATOM 5319 N N . LEU B 1 125 ? -15.289 65.562 -6.219 1 71.19 125 LEU B N 1
ATOM 5320 C CA . LEU B 1 125 ? -15.155 64.694 -5.054 1 71.19 125 LEU B CA 1
ATOM 5321 C C . LEU B 1 125 ? -13.727 64.717 -4.52 1 71.19 125 LEU B C 1
ATOM 5323 O O . LEU B 1 125 ? -12.769 64.681 -5.296 1 71.19 125 LEU B O 1
ATOM 5327 N N . GLY B 1 126 ? -13.639 64.995 -3.301 1 72.01 126 GLY B N 1
ATOM 5328 C CA . GLY B 1 126 ? -12.329 64.828 -2.692 1 72.01 126 GLY B CA 1
ATOM 5329 C C . GLY B 1 126 ? -11.795 63.413 -2.804 1 72.01 126 GLY B C 1
ATOM 5330 O O . GLY B 1 126 ? -12.529 62.495 -3.177 1 72.01 126 GLY B O 1
ATOM 5331 N N . THR B 1 127 ? -10.611 63.221 -2.607 1 75 127 THR B N 1
ATOM 5332 C CA . THR B 1 127 ? -9.957 61.93 -2.789 1 75 127 THR B CA 1
ATOM 5333 C C . THR B 1 127 ? -10.609 60.864 -1.914 1 75 127 THR B C 1
ATOM 5335 O O . THR B 1 127 ? -10.832 59.737 -2.361 1 75 127 THR B O 1
ATOM 5338 N N . SER B 1 128 ? -10.932 61.218 -0.744 1 76.5 128 SER B N 1
ATOM 5339 C CA . SER B 1 128 ? -11.555 60.264 0.167 1 76.5 128 SER B CA 1
ATOM 5340 C C . SER B 1 128 ? -12.999 59.979 -0.232 1 76.5 128 SER B C 1
ATOM 5342 O O . SER B 1 128 ? -13.458 58.838 -0.149 1 76.5 128 SER B O 1
ATOM 5344 N N . GLU B 1 129 ? -13.626 60.947 -0.668 1 77.53 129 GLU B N 1
ATOM 5345 C CA . GLU B 1 129 ? -15.01 60.779 -1.1 1 77.53 129 GLU B CA 1
ATOM 5346 C C . GLU B 1 129 ? -15.101 59.874 -2.324 1 77.53 129 GLU B C 1
ATOM 5348 O O . GLU B 1 129 ? -16.043 59.09 -2.455 1 77.53 129 GLU B O 1
ATOM 5353 N N . LEU B 1 130 ? -14.15 60.125 -3.095 1 78.92 130 LEU B N 1
ATOM 5354 C CA . LEU B 1 130 ? -14.109 59.302 -4.299 1 78.92 130 LEU B CA 1
ATOM 5355 C C . LEU B 1 130 ? -13.978 57.825 -3.943 1 78.92 130 LEU B C 1
ATOM 5357 O O . LEU B 1 130 ? -14.648 56.977 -4.537 1 78.92 130 LEU B O 1
ATOM 5361 N N . LEU B 1 131 ? -13.184 57.564 -2.98 1 77.73 131 LEU B N 1
ATOM 5362 C CA . LEU B 1 131 ? -12.958 56.18 -2.578 1 77.73 131 LEU B CA 1
ATOM 5363 C C . LEU B 1 131 ? -14.207 55.592 -1.93 1 77.73 131 LEU B C 1
ATOM 5365 O O . LEU B 1 131 ? -14.502 54.407 -2.104 1 77.73 131 LEU B O 1
ATOM 5369 N N . VAL B 1 132 ? -14.884 56.356 -1.289 1 77.2 132 VAL B N 1
ATOM 5370 C CA . VAL B 1 132 ? -16.117 55.897 -0.658 1 77.2 132 VAL B CA 1
ATOM 5371 C C . VAL B 1 132 ? -17.147 55.545 -1.73 1 77.2 132 VAL B C 1
ATOM 5373 O O . VAL B 1 132 ? -17.732 54.46 -1.705 1 77.2 132 VAL B O 1
ATOM 5376 N N . GLU B 1 133 ? -17.245 56.397 -2.597 1 79.02 133 GLU B N 1
ATOM 5377 C CA . GLU B 1 133 ? -18.241 56.194 -3.645 1 79.02 133 GLU B CA 1
ATOM 5378 C C . GLU B 1 133 ? -17.876 55.006 -4.531 1 79.02 133 GLU B C 1
ATOM 5380 O O . GLU B 1 133 ? -18.75 54.235 -4.935 1 79.02 133 GLU B O 1
ATOM 5385 N N . ALA B 1 134 ? -16.719 54.969 -4.774 1 78.43 134 ALA B N 1
ATOM 5386 C CA . ALA B 1 134 ? -16.27 53.874 -5.631 1 78.43 134 ALA B CA 1
ATOM 5387 C C . ALA B 1 134 ? -16.458 52.526 -4.942 1 78.43 134 ALA B C 1
ATOM 5389 O O . ALA B 1 134 ? -16.826 51.539 -5.585 1 78.43 134 ALA B O 1
ATOM 5390 N N . SER B 1 135 ? -16.175 52.453 -3.682 1 77.41 135 SER B N 1
ATOM 5391 C CA . SER B 1 135 ? -16.309 51.213 -2.925 1 77.41 135 SER B CA 1
ATOM 5392 C C . SER B 1 135 ? -17.761 50.748 -2.878 1 77.41 135 SER B C 1
ATOM 5394 O O . SER B 1 135 ? -18.047 49.568 -3.094 1 77.41 135 SER B O 1
ATOM 5396 N N . PHE B 1 136 ? -18.619 51.619 -2.713 1 77.7 136 PHE B N 1
ATOM 5397 C CA . PHE B 1 136 ? -20.029 51.26 -2.612 1 77.7 136 PHE B CA 1
ATOM 5398 C C . PHE B 1 136 ? -20.598 50.911 -3.982 1 77.7 136 PHE B C 1
ATOM 5400 O O . PHE B 1 136 ? -21.469 50.045 -4.095 1 77.7 136 PHE B O 1
ATOM 5407 N N . ALA B 1 137 ? -20.063 51.609 -4.887 1 75.49 137 ALA B N 1
ATOM 5408 C CA . ALA B 1 137 ? -20.514 51.295 -6.24 1 75.49 137 ALA B CA 1
ATOM 5409 C C . ALA B 1 137 ? -20.071 49.894 -6.653 1 75.49 137 ALA B C 1
ATOM 5411 O O . ALA B 1 137 ? -20.824 49.165 -7.303 1 75.49 137 ALA B O 1
ATOM 5412 N N . ASP B 1 138 ? -18.932 49.648 -6.34 1 76.13 138 ASP B N 1
ATOM 5413 C CA . ASP B 1 138 ? -18.39 48.33 -6.657 1 76.13 138 ASP B CA 1
ATOM 5414 C C . ASP B 1 138 ? -19.224 47.224 -6.014 1 76.13 138 ASP B C 1
ATOM 5416 O O . ASP B 1 138 ? -19.567 46.238 -6.67 1 76.13 138 ASP B O 1
ATOM 5420 N N . LEU B 1 139 ? -19.622 47.369 -4.801 1 74.22 139 LEU B N 1
ATOM 5421 C CA . LEU B 1 139 ? -20.345 46.339 -4.063 1 74.22 139 LEU B CA 1
ATOM 5422 C C . LEU B 1 139 ? -21.783 46.226 -4.557 1 74.22 139 LEU B C 1
ATOM 5424 O O . LEU B 1 139 ? -22.332 45.124 -4.636 1 74.22 139 LEU B O 1
ATOM 5428 N N . ARG B 1 140 ? -22.334 47.322 -4.817 1 72.08 140 ARG B N 1
ATOM 5429 C CA . ARG B 1 140 ? -23.723 47.347 -5.262 1 72.08 140 ARG B CA 1
ATOM 5430 C C . ARG B 1 140 ? -23.887 46.608 -6.586 1 72.08 140 ARG B C 1
ATOM 5432 O O . ARG B 1 140 ? -24.933 46.007 -6.842 1 72.08 140 ARG B O 1
ATOM 5439 N N . HIS B 1 141 ? -22.764 46.645 -7.226 1 71.64 141 HIS B N 1
ATOM 5440 C CA . HIS B 1 141 ? -22.877 46.046 -8.551 1 71.64 141 HIS B CA 1
ATOM 5441 C C . HIS B 1 141 ? -22.172 44.695 -8.606 1 71.64 141 HIS B C 1
ATOM 5443 O O . HIS B 1 141 ? -21.79 44.233 -9.684 1 71.64 141 HIS B O 1
ATOM 5449 N N . GLY B 1 142 ? -21.905 44.275 -7.403 1 69.41 142 GLY B N 1
ATOM 5450 C CA . GLY B 1 142 ? -21.401 42.913 -7.311 1 69.41 142 GLY B CA 1
ATOM 5451 C C . GLY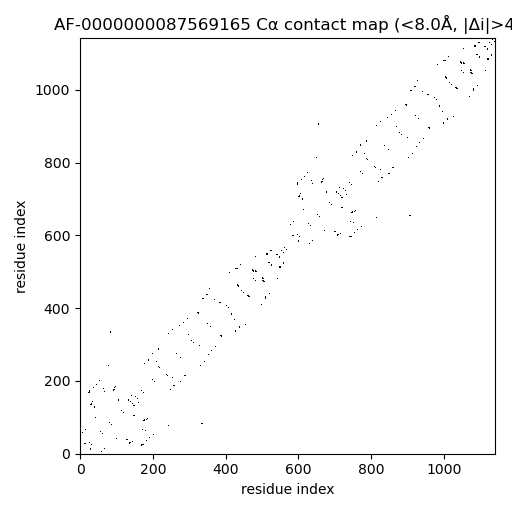 B 1 142 ? -19.914 42.807 -7.588 1 69.41 142 GLY B C 1
ATOM 5452 O O . GLY B 1 142 ? -19.447 41.799 -8.123 1 69.41 142 GLY B O 1
ATOM 5453 N N . GLY B 1 143 ? -19.223 43.841 -7.382 1 67.47 143 GLY B N 1
ATOM 5454 C CA . GLY B 1 143 ? -17.784 43.828 -7.596 1 67.47 143 GLY B CA 1
ATOM 5455 C C . GLY B 1 143 ? -17.031 43.045 -6.538 1 67.47 143 GLY B C 1
ATOM 5456 O O . GLY B 1 143 ? -17.622 42.589 -5.556 1 67.47 143 GLY B O 1
ATOM 5457 N N . ASP B 1 144 ? -15.76 42.754 -6.863 1 67.33 144 ASP B N 1
ATOM 5458 C CA . ASP B 1 144 ? -14.92 41.961 -5.97 1 67.33 144 ASP B CA 1
ATOM 5459 C C . ASP B 1 144 ? -13.999 42.856 -5.144 1 67.33 144 ASP B C 1
ATOM 5461 O O . ASP B 1 144 ? -13.029 42.378 -4.551 1 67.33 144 ASP B O 1
ATOM 5465 N N . GLY B 1 145 ? -14.321 44.157 -5.191 1 70.54 145 GLY B N 1
ATOM 5466 C CA . GLY B 1 145 ? -13.527 45.064 -4.378 1 70.54 145 GLY B CA 1
ATOM 5467 C C . GLY B 1 145 ? -12.428 45.759 -5.159 1 70.54 145 GLY B C 1
ATOM 5468 O O . GLY B 1 145 ? -11.711 46.601 -4.616 1 70.54 145 GLY B O 1
ATOM 5469 N N . ASN B 1 146 ? -12.358 45.42 -6.449 1 73.12 146 ASN B N 1
ATOM 5470 C CA . ASN B 1 146 ? -11.396 46.126 -7.288 1 73.12 146 ASN B CA 1
ATOM 5471 C C . ASN B 1 146 ? -11.938 47.476 -7.749 1 73.12 146 ASN B C 1
ATOM 5473 O O . ASN B 1 146 ? -12.706 47.546 -8.71 1 73.12 146 ASN B O 1
ATOM 5477 N N . LEU B 1 147 ? -11.445 48.43 -7.173 1 77.86 147 LEU B N 1
ATOM 5478 C CA . LEU B 1 147 ? -11.988 49.767 -7.387 1 77.86 147 LEU B CA 1
ATOM 5479 C C . LEU B 1 147 ? -11.558 50.318 -8.742 1 77.86 147 LEU B C 1
ATOM 5481 O O . LEU B 1 147 ? -12.136 51.29 -9.233 1 77.86 147 LEU B O 1
ATOM 5485 N N . SER B 1 148 ? -10.485 49.672 -9.293 1 78.2 148 SER B N 1
ATOM 5486 C CA . SER B 1 148 ? -10.047 50.134 -10.606 1 78.2 148 SER B CA 1
ATOM 5487 C C . SER B 1 148 ? -11.1 49.847 -11.672 1 78.2 148 SER B C 1
ATOM 5489 O O . SER B 1 148 ? -11.118 50.491 -12.723 1 78.2 148 SER B O 1
ATOM 5491 N N . ILE B 1 149 ? -11.942 48.923 -11.34 1 76.06 149 ILE B N 1
ATOM 5492 C CA . ILE B 1 149 ? -12.91 48.532 -12.359 1 76.06 149 ILE B CA 1
ATOM 5493 C C . ILE B 1 149 ? -14.303 49.015 -11.96 1 76.06 149 ILE B C 1
ATOM 5495 O O . ILE B 1 149 ? -15.3 48.628 -12.574 1 76.06 149 ILE B O 1
ATOM 5499 N N . ALA B 1 150 ? -14.315 49.796 -11 1 76.06 150 ALA B N 1
ATOM 5500 C CA . ALA B 1 150 ? -15.61 50.273 -10.523 1 76.06 150 ALA B CA 1
ATOM 5501 C C . ALA B 1 150 ? -16.337 51.063 -11.608 1 76.06 150 ALA B C 1
ATOM 5503 O O . ALA B 1 150 ? -17.569 51.065 -11.662 1 76.06 150 ALA B O 1
ATOM 5504 N N . HIS B 1 151 ? -15.549 51.73 -12.461 1 76.84 151 HIS B N 1
ATOM 5505 C CA . HIS B 1 151 ? -16.155 52.52 -13.527 1 76.84 151 HIS B CA 1
ATOM 5506 C C . HIS B 1 151 ? -16.922 51.632 -14.502 1 76.84 151 HIS B C 1
ATOM 5508 O O . HIS B 1 151 ? -17.941 52.049 -15.057 1 76.84 151 HIS B O 1
ATOM 5514 N N . SER B 1 152 ? -16.39 50.518 -14.65 1 76.62 152 SER B N 1
ATOM 5515 C CA . SER B 1 152 ? -17.051 49.621 -15.592 1 76.62 152 SER B CA 1
ATOM 5516 C C . SER B 1 152 ? -18.341 49.057 -15.007 1 76.62 152 SER B C 1
ATOM 5518 O O . SER B 1 152 ? -19.253 48.682 -15.748 1 76.62 152 SER B O 1
ATOM 5520 N N . LEU B 1 153 ? -18.344 49.053 -13.73 1 70.89 153 LEU B N 1
ATOM 5521 C CA . LEU B 1 153 ? -19.521 48.493 -13.075 1 70.89 153 LEU B CA 1
ATOM 5522 C C . LEU B 1 153 ? -20.657 49.51 -13.036 1 70.89 153 LEU B C 1
ATOM 5524 O O . LEU B 1 153 ? -21.83 49.135 -12.963 1 70.89 153 LEU B O 1
ATOM 5528 N N . LYS B 1 154 ? -20.292 50.676 -12.971 1 68.7 154 LYS B N 1
ATOM 5529 C CA . LYS B 1 154 ? -21.286 51.744 -12.913 1 68.7 154 LYS B CA 1
ATOM 5530 C C . LYS B 1 154 ? -21.969 51.932 -14.265 1 68.7 154 LYS B C 1
ATOM 5532 O O . LYS B 1 154 ? -23.069 52.484 -14.338 1 68.7 154 LYS B O 1
ATOM 5537 N N . LYS B 1 155 ? -21.352 51.31 -15.292 1 62.83 155 LYS B N 1
ATOM 5538 C CA . LYS B 1 155 ? -22.008 51.453 -16.588 1 62.83 155 LYS B CA 1
ATOM 5539 C C . LYS B 1 155 ? -23.313 50.662 -16.635 1 62.83 155 LYS B C 1
ATOM 5541 O O . LYS B 1 155 ? -23.416 49.59 -16.035 1 62.83 155 LYS B O 1
ATOM 5546 N N . LYS B 1 156 ? -24.363 51.198 -16.915 1 57.97 156 LYS B N 1
ATOM 5547 C CA . LYS B 1 156 ? -25.745 50.729 -16.946 1 57.97 156 LYS B CA 1
ATOM 5548 C C . LYS B 1 156 ? -25.829 49.302 -17.479 1 57.97 156 LYS B C 1
ATOM 5550 O O . LYS B 1 156 ? -26.641 48.504 -17.006 1 57.97 156 LYS B O 1
ATOM 5555 N N . ASP B 1 157 ? -25.198 48.941 -18.42 1 53.58 157 ASP B N 1
ATOM 5556 C CA . ASP B 1 157 ? -25.365 47.652 -19.084 1 53.58 157 ASP B CA 1
ATOM 5557 C C . ASP B 1 157 ? -24.402 46.612 -18.515 1 53.58 157 ASP B C 1
ATOM 5559 O O . ASP B 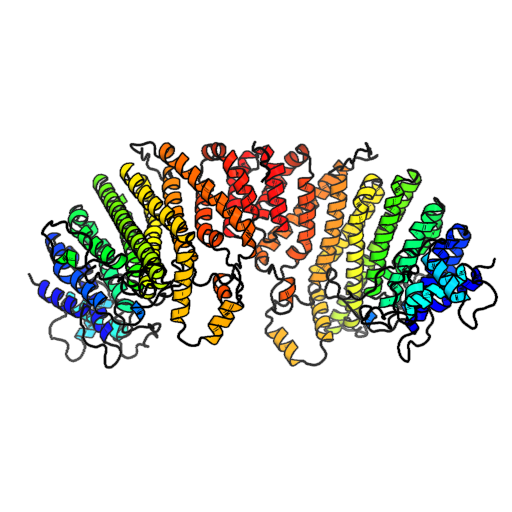1 157 ? -24.136 45.591 -19.152 1 53.58 157 ASP B O 1
ATOM 5563 N N . ALA B 1 158 ? -23.909 46.91 -17.34 1 54.64 158 ALA B N 1
ATOM 5564 C CA . ALA B 1 158 ? -22.859 45.988 -16.912 1 54.64 158 ALA B CA 1
ATOM 5565 C C . ALA B 1 158 ? -23.455 44.693 -16.368 1 54.64 158 ALA B C 1
ATOM 5567 O O . ALA B 1 158 ? -24.436 44.72 -15.62 1 54.64 158 ALA B O 1
ATOM 5568 N N . GLU B 1 159 ? -23.197 43.614 -17.074 1 52.24 159 GLU B N 1
ATOM 5569 C CA . GLU B 1 159 ? -23.58 42.26 -16.685 1 52.24 159 GLU B CA 1
ATOM 5570 C C . GLU B 1 159 ? -23.187 41.969 -15.24 1 52.24 159 GLU B C 1
ATOM 5572 O O . GLU B 1 159 ? -22.044 42.203 -14.842 1 52.24 159 GLU B O 1
ATOM 5577 N N . LYS B 1 160 ? -24.177 41.991 -14.397 1 49 160 LYS B N 1
ATOM 5578 C CA . LYS B 1 160 ? -24.015 41.594 -13.001 1 49 160 LYS B CA 1
ATOM 5579 C C . LYS B 1 160 ? -23.134 40.354 -12.88 1 49 160 LYS B C 1
ATOM 5581 O O . LYS B 1 160 ? -23.403 39.331 -13.512 1 49 160 LYS B O 1
ATOM 5586 N N . ARG B 1 161 ? -21.948 40.512 -12.741 1 52.27 161 ARG B N 1
ATOM 5587 C CA . ARG B 1 161 ? -21.077 39.363 -12.519 1 52.27 161 ARG B CA 1
ATOM 5588 C C . ARG B 1 161 ? -21.683 38.404 -11.5 1 52.27 161 ARG B C 1
ATOM 5590 O O . ARG B 1 161 ? -22.169 38.831 -10.451 1 52.27 161 ARG B O 1
ATOM 5597 N N . ASN B 1 162 ? -22.228 37.341 -12.109 1 46.76 162 ASN B N 1
ATOM 5598 C CA . ASN B 1 162 ? -22.739 36.235 -11.305 1 46.76 162 ASN B CA 1
ATOM 5599 C C . ASN B 1 162 ? -21.815 35.922 -10.132 1 46.76 162 ASN B C 1
ATOM 5601 O O . ASN B 1 162 ? -20.833 35.194 -10.287 1 46.76 162 ASN B O 1
ATOM 5605 N N . LEU B 1 163 ? -21.562 36.889 -9.35 1 49.38 163 LEU B N 1
ATOM 5606 C CA . LEU B 1 163 ? -20.759 36.597 -8.168 1 49.38 163 LEU B CA 1
ATOM 5607 C C . LEU B 1 163 ? -21.237 35.318 -7.489 1 49.38 163 LEU B C 1
ATOM 5609 O O . LEU B 1 163 ? -22.441 35.063 -7.412 1 49.38 163 LEU B O 1
ATOM 5613 N N . HIS B 1 164 ? -20.508 34.391 -7.468 1 53.42 164 HIS B N 1
ATOM 5614 C CA . HIS B 1 164 ? -20.677 33.167 -6.694 1 53.42 164 HIS B CA 1
ATOM 5615 C C . HIS B 1 164 ? -21.501 33.42 -5.435 1 53.42 164 HIS B C 1
ATOM 5617 O O . HIS B 1 164 ? -21.209 34.343 -4.672 1 53.42 164 HIS B O 1
ATOM 5623 N N . LEU B 1 165 ? -22.67 32.974 -5.476 1 63.25 165 LEU B N 1
ATOM 5624 C CA . LEU B 1 165 ? -23.716 33.188 -4.481 1 63.25 165 LEU B CA 1
ATOM 5625 C C . LEU B 1 165 ? -23.213 32.848 -3.082 1 63.25 165 LEU B C 1
ATOM 5627 O O . LEU B 1 165 ? -22.803 31.714 -2.823 1 63.25 165 LEU B O 1
ATOM 5631 N N . GLN B 1 166 ? -22.774 33.783 -2.332 1 70.17 166 GLN B N 1
ATOM 5632 C CA . GLN B 1 166 ? -22.505 33.658 -0.903 1 70.17 166 GLN B CA 1
ATOM 5633 C C . GLN B 1 166 ? -23.673 32.991 -0.18 1 70.17 166 GLN B C 1
ATOM 5635 O O . GLN B 1 166 ? -24.793 33.505 -0.195 1 70.17 166 GLN B O 1
ATOM 5640 N N . PRO B 1 167 ? -23.37 31.809 0.316 1 77.45 167 PRO B N 1
ATOM 5641 C CA . PRO B 1 167 ? -24.454 31.078 0.976 1 77.45 167 PRO B CA 1
ATOM 5642 C C . PRO B 1 167 ? -25.056 31.848 2.149 1 77.45 167 PRO B C 1
ATOM 5644 O O . PRO B 1 167 ? -26.235 31.672 2.468 1 77.45 167 PRO B O 1
ATOM 5647 N N . PHE B 1 168 ? -24.167 32.697 2.803 1 82.89 168 PHE B N 1
ATOM 5648 C CA . PHE B 1 168 ? -24.634 33.472 3.946 1 82.89 168 PHE B CA 1
ATOM 5649 C C . PHE B 1 168 ? -24.378 34.959 3.733 1 82.89 168 PHE B C 1
ATOM 5651 O O . PHE B 1 168 ? -23.607 35.574 4.474 1 82.89 168 PHE B O 1
ATOM 5658 N N . PRO B 1 169 ? -25.139 35.51 2.828 1 78.8 169 PRO B N 1
ATOM 5659 C CA . PRO B 1 169 ? -24.878 36.903 2.456 1 78.8 169 PRO B CA 1
ATOM 5660 C C . PRO B 1 169 ? -25.168 37.881 3.592 1 78.8 169 PRO B C 1
ATOM 5662 O O . PRO B 1 169 ? -24.634 38.993 3.605 1 78.8 169 PRO B O 1
ATOM 5665 N N . ASP B 1 170 ? -25.989 37.408 4.58 1 80.72 170 ASP B N 1
ATOM 5666 C CA . ASP B 1 170 ? -26.374 38.305 5.665 1 80.72 170 ASP B CA 1
ATOM 5667 C C . ASP B 1 170 ? -25.457 38.131 6.873 1 80.72 170 ASP B C 1
ATOM 5669 O O . ASP B 1 170 ? -25.632 38.8 7.894 1 80.72 170 ASP B O 1
ATOM 5673 N N . SER B 1 171 ? -24.509 37.366 6.654 1 87.14 171 SER B N 1
ATOM 5674 C CA . SER B 1 171 ? -23.599 37.142 7.773 1 87.14 171 SER B CA 1
ATOM 5675 C C . SER B 1 171 ? -22.393 38.072 7.7 1 87.14 171 SER B C 1
ATOM 5677 O O . SER B 1 171 ? -21.65 38.058 6.717 1 87.14 171 SER B O 1
ATOM 5679 N N . TRP B 1 172 ? -22.215 38.838 8.714 1 89.92 172 TRP B N 1
ATOM 5680 C CA . TRP B 1 172 ? -21.052 39.714 8.81 1 89.92 172 TRP B CA 1
ATOM 5681 C C . TRP B 1 172 ? -19.761 38.903 8.843 1 89.92 172 TRP B C 1
ATOM 5683 O O . TRP B 1 172 ? -18.772 39.273 8.206 1 89.92 172 TRP B O 1
ATOM 5693 N N . VAL B 1 173 ? -19.834 37.792 9.512 1 90.94 173 VAL B N 1
ATOM 5694 C CA . VAL B 1 173 ? -18.67 36.936 9.71 1 90.94 173 VAL B CA 1
ATOM 5695 C C . VAL B 1 173 ? -18.271 36.291 8.384 1 90.94 173 VAL B C 1
ATOM 5697 O O . VAL B 1 173 ? -17.083 36.178 8.074 1 90.94 173 VAL B O 1
ATOM 5700 N N . ALA B 1 174 ? -19.21 35.913 7.612 1 88.68 174 ALA B N 1
ATOM 5701 C CA . ALA B 1 174 ? -18.939 35.211 6.36 1 88.68 174 ALA B CA 1
ATOM 5702 C C . ALA B 1 174 ? -18.487 36.182 5.273 1 88.68 174 ALA B C 1
ATOM 5704 O O . ALA B 1 174 ? -17.7 35.819 4.396 1 88.68 174 ALA B O 1
ATOM 5705 N N . THR B 1 175 ? -18.887 37.41 5.372 1 85.94 175 THR B N 1
ATOM 5706 C CA . THR B 1 175 ? -18.677 38.298 4.234 1 85.94 175 THR B CA 1
ATOM 5707 C C . THR B 1 175 ? -17.702 39.416 4.592 1 85.94 175 THR B C 1
ATOM 5709 O O . THR B 1 175 ? -16.818 39.754 3.802 1 85.94 175 THR B O 1
ATOM 5712 N N . THR B 1 176 ? -17.824 40.027 5.76 1 88.76 176 THR B N 1
ATOM 5713 C CA . THR B 1 176 ? -17.127 41.267 6.084 1 88.76 176 THR B CA 1
ATOM 5714 C C . THR B 1 176 ? -15.884 40.985 6.923 1 88.76 176 THR B C 1
ATOM 5716 O O . THR B 1 176 ? -14.882 41.696 6.817 1 88.76 176 THR B O 1
ATOM 5719 N N . ALA B 1 177 ? -15.961 39.987 7.747 1 91.97 177 ALA B N 1
ATOM 5720 C CA . ALA B 1 177 ? -14.871 39.699 8.677 1 91.97 177 ALA B CA 1
ATOM 5721 C C . ALA B 1 177 ? -13.556 39.488 7.932 1 91.97 177 ALA B C 1
ATOM 5723 O O . ALA B 1 177 ? -12.525 40.051 8.309 1 91.97 177 ALA B O 1
ATOM 5724 N N . PRO B 1 178 ? -13.539 38.713 6.842 1 91.1 178 PRO B N 1
ATOM 5725 C CA . PRO B 1 178 ? -12.27 38.514 6.138 1 91.1 178 PRO B CA 1
ATOM 5726 C C . PRO B 1 178 ? -11.721 39.805 5.535 1 91.1 178 PRO B C 1
ATOM 5728 O O . PRO B 1 178 ? -10.504 40.003 5.497 1 91.1 178 PRO B O 1
ATOM 5731 N N . ILE B 1 179 ? -12.573 40.664 5.119 1 89.27 179 ILE B N 1
ATOM 5732 C CA . ILE B 1 179 ? -12.162 41.936 4.535 1 89.27 179 ILE B CA 1
ATOM 5733 C C . ILE B 1 179 ? -11.652 42.867 5.632 1 89.27 179 ILE B C 1
ATOM 5735 O O . ILE B 1 179 ? -10.682 43.601 5.431 1 89.27 179 ILE B O 1
ATOM 5739 N N . ALA B 1 180 ? -12.37 42.822 6.719 1 91.93 180 ALA B N 1
ATOM 5740 C CA . ALA B 1 180 ? -12.021 43.695 7.837 1 91.93 180 ALA B CA 1
ATOM 5741 C C . ALA B 1 180 ? -10.638 43.356 8.386 1 91.93 180 ALA B C 1
ATOM 5743 O O . ALA B 1 180 ? -9.8 44.242 8.566 1 91.93 180 ALA B O 1
ATOM 5744 N N . LEU B 1 181 ? -10.406 42.135 8.651 1 93.11 181 LEU B N 1
ATOM 5745 C CA . LEU B 1 181 ? -9.086 41.757 9.144 1 93.11 181 LEU B CA 1
ATOM 5746 C C . LEU B 1 181 ? -8.043 41.86 8.036 1 93.11 181 LEU B C 1
ATOM 5748 O O . LEU B 1 181 ? -6.872 42.138 8.304 1 93.11 181 LEU B O 1
ATOM 5752 N N . GLY B 1 182 ? -8.49 41.612 6.845 1 92.09 182 GLY B N 1
ATOM 5753 C CA . GLY B 1 182 ? -7.601 41.805 5.71 1 92.09 182 GLY B CA 1
ATOM 5754 C C . GLY B 1 182 ? -7.1 43.231 5.579 1 92.09 182 GLY B C 1
ATOM 5755 O O . GLY B 1 182 ? -5.965 43.459 5.158 1 92.09 182 GLY B O 1
ATOM 5756 N N . MET B 1 183 ? -7.939 44.118 5.949 1 91.68 183 MET B N 1
ATOM 5757 C CA . MET B 1 183 ? -7.547 45.525 5.934 1 91.68 183 MET B CA 1
ATOM 5758 C C . MET B 1 183 ? -6.381 45.775 6.884 1 91.68 183 MET B C 1
ATOM 5760 O O . MET B 1 183 ? -5.446 46.503 6.547 1 91.68 183 MET B O 1
ATOM 5764 N N . LEU B 1 184 ? -6.446 45.151 8.016 1 92.41 184 LEU B N 1
ATOM 5765 C CA . LEU B 1 184 ? -5.363 45.332 8.977 1 92.41 184 LEU B CA 1
ATOM 5766 C C . LEU B 1 184 ? -4.056 44.763 8.435 1 92.41 184 LEU B C 1
ATOM 5768 O O . LEU B 1 184 ? -2.988 45.345 8.642 1 92.41 184 LEU B O 1
ATOM 5772 N N . SER B 1 185 ? -4.144 43.702 7.767 1 92.09 185 SER B N 1
ATOM 5773 C CA . SER B 1 185 ? -2.961 43.103 7.158 1 92.09 185 SER B CA 1
ATOM 5774 C C . SER B 1 185 ? -2.385 44.002 6.069 1 92.09 185 SER B C 1
ATOM 5776 O O . SER B 1 185 ? -1.168 44.172 5.976 1 92.09 185 SER B O 1
ATOM 5778 N N . ASP B 1 186 ? -3.255 44.496 5.299 1 90.71 186 ASP B N 1
ATOM 5779 C CA . ASP B 1 186 ? -2.815 45.383 4.226 1 90.71 186 ASP B CA 1
ATOM 5780 C C . ASP B 1 186 ? -2.176 46.65 4.788 1 90.71 186 ASP B C 1
ATOM 5782 O O . ASP B 1 186 ? -1.181 47.142 4.25 1 90.71 186 ASP B O 1
ATOM 5786 N N . LEU B 1 187 ? -2.745 47.162 5.789 1 91.6 187 LEU B N 1
ATOM 5787 C CA . LEU B 1 187 ? -2.214 48.369 6.413 1 91.6 187 LEU B CA 1
ATOM 5788 C C . LEU B 1 187 ? -0.853 48.1 7.046 1 91.6 187 LEU B C 1
ATOM 5790 O O . LEU B 1 187 ? 0.023 48.968 7.036 1 91.6 187 LEU B O 1
ATOM 5794 N N . THR B 1 188 ? -0.74 46.969 7.598 1 90.61 188 THR B N 1
ATOM 5795 C CA . THR B 1 188 ? 0.547 46.6 8.177 1 90.61 188 THR B CA 1
ATOM 5796 C C . THR B 1 188 ? 1.638 46.591 7.11 1 90.61 188 THR B C 1
ATOM 5798 O O . THR B 1 188 ? 2.723 47.139 7.319 1 90.61 188 THR B O 1
ATOM 5801 N N . HIS B 1 189 ? 1.334 46.068 6.033 1 88.39 189 HIS B N 1
ATOM 5802 C CA . HIS B 1 189 ? 2.308 45.952 4.954 1 88.39 189 HIS B CA 1
ATOM 5803 C C . HIS B 1 189 ? 2.594 47.31 4.322 1 88.39 189 HIS B C 1
ATOM 5805 O O . HIS B 1 189 ? 3.754 47.661 4.092 1 88.39 189 HIS B O 1
ATOM 5811 N N . ALA B 1 190 ? 1.556 48.047 4.098 1 87.6 190 ALA B N 1
ATOM 5812 C CA . ALA B 1 190 ? 1.693 49.263 3.3 1 87.6 190 ALA B CA 1
ATOM 5813 C C . ALA B 1 190 ? 2.15 50.436 4.163 1 87.6 190 ALA B C 1
ATOM 5815 O O . ALA B 1 190 ? 2.871 51.318 3.691 1 87.6 190 ALA B O 1
ATOM 5816 N N . ASN B 1 191 ? 1.795 50.45 5.452 1 89.42 191 ASN B N 1
ATOM 5817 C CA . ASN B 1 191 ? 2.008 51.669 6.225 1 89.42 191 ASN B CA 1
ATOM 5818 C C . ASN B 1 191 ? 2.822 51.398 7.487 1 89.42 191 ASN B C 1
ATOM 5820 O O . ASN B 1 191 ? 3.821 52.072 7.744 1 89.42 191 ASN B O 1
ATOM 5824 N N . PHE B 1 192 ? 2.483 50.456 8.173 1 91.46 192 PHE B N 1
ATOM 5825 C CA . PHE B 1 192 ? 3.003 50.302 9.526 1 91.46 192 PHE B CA 1
ATOM 5826 C C . PHE B 1 192 ? 4.465 49.872 9.498 1 91.46 192 PHE B C 1
ATOM 5828 O O . PHE B 1 192 ? 5.279 50.369 10.279 1 91.46 192 PHE B O 1
ATOM 5835 N N . LEU B 1 193 ? 4.812 48.966 8.688 1 89.22 193 LEU B N 1
ATOM 5836 C CA . LEU B 1 193 ? 6.177 48.452 8.645 1 89.22 193 LEU B CA 1
ATOM 5837 C C . LEU B 1 193 ? 7.155 49.542 8.219 1 89.22 193 LEU B C 1
ATOM 5839 O O . LEU B 1 193 ? 8.358 49.432 8.464 1 89.22 193 LEU B O 1
ATOM 5843 N N . LYS B 1 194 ? 6.638 50.62 7.629 1 86.15 194 LYS B N 1
ATOM 5844 C CA . LYS B 1 194 ? 7.487 51.713 7.163 1 86.15 194 LYS B CA 1
ATOM 5845 C C . LYS B 1 194 ? 7.751 52.719 8.28 1 86.15 194 LYS B C 1
ATOM 5847 O O . LYS B 1 194 ? 8.604 53.598 8.142 1 86.15 194 LYS B O 1
ATOM 5852 N N . LEU B 1 195 ? 7.108 52.607 9.415 1 89.04 195 LEU B N 1
ATOM 5853 C CA . LEU B 1 195 ? 7.182 53.589 10.491 1 89.04 195 LEU B CA 1
ATOM 5854 C C . LEU B 1 195 ? 8.282 53.227 11.483 1 89.04 195 LEU B C 1
ATOM 5856 O O . LEU B 1 195 ? 8.396 53.846 12.544 1 89.04 195 LEU B O 1
ATOM 5860 N N . GLY B 1 196 ? 9.145 52.289 11.202 1 81.35 196 GLY B N 1
ATOM 5861 C CA . GLY B 1 196 ? 10.3 51.965 12.023 1 81.35 196 GLY B CA 1
ATOM 5862 C C . GLY B 1 196 ? 9.951 51.14 13.247 1 81.35 196 GLY B C 1
ATOM 5863 O O . GLY B 1 196 ? 8.938 50.437 13.26 1 81.35 196 GLY B O 1
ATOM 5864 N N . PRO B 1 197 ? 10.64 51.267 14.382 1 88.49 197 PRO B N 1
ATOM 5865 C CA . PRO B 1 197 ? 10.49 50.433 15.576 1 88.49 197 PRO B CA 1
ATOM 5866 C C . PRO B 1 197 ? 9.218 50.749 16.36 1 88.49 197 PRO B C 1
ATOM 5868 O O . PRO B 1 197 ? 8.701 49.889 17.078 1 88.49 197 PRO B O 1
ATOM 5871 N N . GLN B 1 198 ? 8.721 51.953 16.166 1 89.81 198 GLN B N 1
ATOM 5872 C CA . GLN B 1 198 ? 7.508 52.351 16.872 1 89.81 198 GLN B CA 1
ATOM 5873 C C . GLN B 1 198 ? 6.303 51.546 16.393 1 89.81 198 GLN B C 1
ATOM 5875 O O . GLN B 1 198 ? 5.343 51.35 17.141 1 89.81 198 GLN B O 1
ATOM 5880 N N . SER B 1 199 ? 6.361 51.144 15.161 1 89.03 199 SER B N 1
ATOM 5881 C CA . SER B 1 199 ? 5.287 50.306 14.638 1 89.03 199 SER B CA 1
ATOM 5882 C C . SER B 1 199 ? 5.182 48.996 15.411 1 89.03 199 SER B C 1
ATOM 5884 O O . SER B 1 199 ? 4.08 48.543 15.728 1 89.03 199 SER B O 1
ATOM 5886 N N . ARG B 1 200 ? 6.296 48.42 15.766 1 92.6 200 ARG B N 1
ATOM 5887 C CA . ARG B 1 200 ? 6.337 47.15 16.485 1 92.6 200 ARG B CA 1
ATOM 5888 C C . ARG B 1 200 ? 5.954 47.338 17.949 1 92.6 200 ARG B C 1
ATOM 5890 O O . ARG B 1 200 ? 5.249 46.505 18.523 1 92.6 200 ARG B O 1
ATOM 5897 N N . GLU B 1 201 ? 6.338 48.433 18.449 1 93.94 201 GLU B N 1
ATOM 5898 C CA . GLU B 1 201 ? 6.199 48.639 19.887 1 93.94 201 GLU B CA 1
ATOM 5899 C C . GLU B 1 201 ? 4.808 49.158 20.238 1 93.94 201 GLU B C 1
ATOM 5901 O O . GLU B 1 201 ? 4.289 48.875 21.32 1 93.94 201 GLU B O 1
ATOM 5906 N N . ILE B 1 202 ? 4.194 49.885 19.336 1 94.92 202 ILE B N 1
ATOM 5907 C CA . ILE B 1 202 ? 2.948 50.558 19.686 1 94.92 202 ILE B CA 1
ATOM 5908 C C . ILE B 1 202 ? 1.801 49.983 18.858 1 94.92 202 ILE B C 1
ATOM 5910 O O . ILE B 1 202 ? 0.745 49.644 19.399 1 94.92 202 ILE B O 1
ATOM 5914 N N . LEU B 1 203 ? 1.944 49.848 17.605 1 94.88 203 LEU B N 1
ATOM 5915 C CA . LEU B 1 203 ? 0.843 49.499 16.714 1 94.88 203 LEU B CA 1
ATOM 5916 C C . LEU B 1 203 ? 0.617 47.991 16.694 1 94.88 203 LEU B C 1
ATOM 5918 O O . LEU B 1 203 ? -0.526 47.529 16.711 1 94.88 203 LEU B O 1
ATOM 5922 N N . TRP B 1 2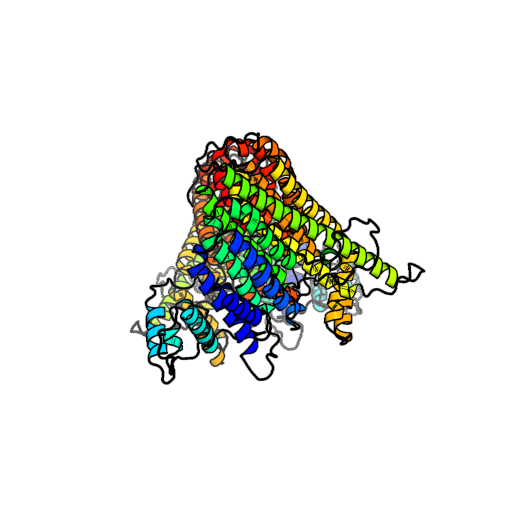04 ? 1.683 47.231 16.728 1 94.33 204 TRP B N 1
ATOM 5923 C CA . TRP B 1 204 ? 1.558 45.781 16.616 1 94.33 204 TRP B CA 1
ATOM 5924 C C . TRP B 1 204 ? 0.798 45.207 17.807 1 94.33 204 TRP B C 1
ATOM 5926 O O . TRP B 1 204 ? -0.05 44.326 17.644 1 94.33 204 TRP B O 1
ATOM 5936 N N . PRO B 1 205 ? 1.079 45.622 18.99 1 95.22 205 PRO B N 1
ATOM 5937 C CA . PRO B 1 205 ? 0.336 45.069 20.124 1 95.22 205 PRO B CA 1
ATOM 5938 C C . PRO B 1 205 ? -1.175 45.245 19.981 1 95.22 205 PRO B C 1
ATOM 5940 O O . PRO B 1 205 ? -1.944 44.396 20.438 1 95.22 205 PRO B O 1
ATOM 5943 N N . LEU B 1 206 ? -1.632 46.297 19.325 1 95.49 206 LEU B N 1
ATOM 5944 C CA . LEU B 1 206 ? -3.053 46.539 19.102 1 95.49 206 LEU B CA 1
ATOM 5945 C C . LEU B 1 206 ? -3.623 45.543 18.097 1 95.49 206 LEU B C 1
ATOM 5947 O O . LEU B 1 206 ? -4.698 44.981 18.315 1 95.49 206 LEU B O 1
ATOM 5951 N N . ILE B 1 207 ? -2.878 45.376 17.068 1 95.1 207 ILE B N 1
ATOM 5952 C CA . ILE B 1 207 ? -3.304 44.447 16.028 1 95.1 207 ILE B CA 1
ATOM 5953 C C . ILE B 1 207 ? -3.291 43.021 16.572 1 95.1 207 ILE B C 1
ATOM 5955 O O . ILE B 1 207 ? -4.223 42.25 16.334 1 95.1 207 ILE B O 1
ATOM 5959 N N . ALA B 1 208 ? -2.245 42.701 17.324 1 95 208 ALA B N 1
ATOM 5960 C CA . ALA B 1 208 ? -2.109 41.371 17.912 1 95 208 ALA B CA 1
ATOM 5961 C C . ALA B 1 208 ? -3.257 41.077 18.874 1 95 208 ALA B C 1
ATOM 5963 O O . ALA B 1 208 ? -3.735 39.943 18.95 1 95 208 ALA B O 1
ATOM 5964 N N . LYS B 1 209 ? -3.655 42.02 19.568 1 93.97 209 LYS B N 1
ATOM 5965 C CA . LYS B 1 209 ? -4.764 41.856 20.503 1 93.97 209 LYS B CA 1
ATOM 5966 C C . LYS B 1 209 ? -6.046 41.465 19.773 1 93.97 209 LYS B C 1
ATOM 5968 O O . LYS B 1 209 ? -6.804 40.618 20.249 1 93.97 209 LYS B O 1
ATOM 5973 N N . GLN B 1 210 ? -6.291 42.092 18.671 1 94.46 210 GLN B N 1
ATOM 5974 C CA . GLN B 1 210 ? -7.474 41.767 17.88 1 94.46 210 GLN B CA 1
ATOM 5975 C C . GLN B 1 210 ? -7.399 40.343 17.338 1 94.46 210 GLN B C 1
ATOM 5977 O O . GLN B 1 210 ? -8.403 39.627 17.318 1 94.46 210 GLN B O 1
ATOM 5982 N N . LEU B 1 211 ? -6.214 39.995 16.861 1 94.88 211 LEU B N 1
ATOM 5983 C CA . LEU B 1 211 ? -6.02 38.638 16.361 1 94.88 211 LEU B CA 1
ATOM 5984 C C . LEU B 1 211 ? -6.278 37.612 17.46 1 94.88 211 LEU B C 1
ATOM 5986 O O . LEU B 1 211 ? -6.909 36.581 17.216 1 94.88 211 LEU B O 1
ATOM 5990 N N . VAL B 1 212 ? -5.834 37.892 18.647 1 94.65 212 VAL B N 1
ATOM 5991 C CA . VAL B 1 212 ? -6.014 36.992 19.781 1 94.65 212 VAL B CA 1
ATOM 5992 C C . VAL B 1 212 ? -7.494 36.91 20.147 1 94.65 212 VAL B C 1
ATOM 5994 O O . VAL B 1 212 ? -8.012 35.826 20.424 1 94.65 212 VAL B O 1
ATOM 5997 N N . GLN B 1 213 ? -8.207 37.955 20.088 1 93.86 213 GLN B N 1
ATOM 5998 C CA . GLN B 1 213 ? -9.629 37.986 20.417 1 93.86 213 GLN B CA 1
ATOM 5999 C C . GLN B 1 213 ? -10.431 37.096 19.471 1 93.86 213 GLN B C 1
ATOM 6001 O O . GLN B 1 213 ? -11.357 36.404 19.899 1 93.86 213 GLN B O 1
ATOM 6006 N N . TRP B 1 214 ? -10.042 37.117 18.246 1 95.19 214 TRP B N 1
ATOM 6007 C CA . TRP B 1 214 ? -10.805 36.357 17.262 1 95.19 214 TRP B CA 1
ATOM 6008 C C . TRP B 1 214 ? -10.346 34.904 17.221 1 95.19 214 TRP B C 1
ATOM 6010 O O . TRP B 1 214 ? -11.057 34.036 16.708 1 95.19 214 TRP B O 1
ATOM 6020 N N . SER B 1 215 ? -9.196 34.633 17.744 1 93.94 215 SER B N 1
ATOM 6021 C CA . SER B 1 215 ? -8.715 33.255 17.738 1 93.94 215 SER B CA 1
ATOM 6022 C C . SER B 1 215 ? -9.042 32.55 19.05 1 93.94 215 SER B C 1
ATOM 6024 O O . SER B 1 215 ? -9.302 31.345 19.065 1 93.94 215 SER B O 1
ATOM 6026 N N . VAL B 1 216 ? -9.029 33.258 20.166 1 91.69 216 VAL B N 1
ATOM 6027 C CA . VAL B 1 216 ? -9.151 32.636 21.481 1 91.69 216 VAL B CA 1
ATOM 6028 C C . VAL B 1 216 ? -10.402 33.156 22.184 1 91.69 216 VAL B C 1
ATOM 6030 O O . VAL B 1 216 ? -11.074 32.411 22.901 1 91.69 216 VAL B O 1
ATOM 6033 N N . GLY B 1 217 ? -10.778 34.365 22.006 1 90.23 217 GLY B N 1
ATOM 6034 C CA . GLY B 1 217 ? -11.859 34.987 22.754 1 90.23 217 GLY B CA 1
ATOM 6035 C C . GLY B 1 217 ? -11.372 35.821 23.924 1 90.23 217 GLY B C 1
ATOM 6036 O O . GLY B 1 217 ? -10.191 36.169 23.997 1 90.23 217 GLY B O 1
ATOM 6037 N N . PHE B 1 218 ? -12.281 36.412 24.626 1 86.5 218 PHE B N 1
ATOM 6038 C CA . PHE B 1 218 ? -11.9 37.201 25.792 1 86.5 218 PHE B CA 1
ATOM 6039 C C . PHE B 1 218 ? -12.933 37.057 26.903 1 86.5 218 PHE B C 1
ATOM 6041 O O . PHE B 1 218 ? -14.068 36.647 26.654 1 86.5 218 PHE B O 1
ATOM 6048 N N . SER B 1 219 ? -12.507 37.082 28.239 1 74.27 219 SER B N 1
ATOM 6049 C CA . SER B 1 219 ? -13.393 37.037 29.398 1 74.27 219 SER B CA 1
ATOM 6050 C C . SER B 1 219 ? -13.772 38.44 29.859 1 74.27 219 SER B C 1
ATOM 6052 O O . SER B 1 219 ? -12.976 39.374 29.743 1 74.27 219 SER B O 1
ATOM 6054 N N . GLU B 1 220 ? -15.106 38.856 29.99 1 60.73 220 GLU B N 1
ATOM 6055 C CA . GLU B 1 220 ? -15.606 40.166 30.394 1 60.73 220 GLU B CA 1
ATOM 6056 C C . GLU B 1 220 ? -14.959 40.627 31.697 1 60.73 220 GLU B C 1
ATOM 6058 O O . GLU B 1 220 ? -14.892 41.827 31.972 1 60.73 220 GLU B O 1
ATOM 6063 N N . ASP B 1 221 ? -14.703 39.856 32.681 1 49.66 221 ASP B N 1
ATOM 6064 C CA . ASP B 1 221 ? -14.152 40.453 33.893 1 49.66 221 ASP B CA 1
ATOM 6065 C C . ASP B 1 221 ? -12.884 41.247 33.587 1 49.66 221 ASP B C 1
ATOM 6067 O O . ASP B 1 221 ? -12.405 42.01 34.429 1 49.66 221 ASP B O 1
ATOM 6071 N N . GLU B 1 222 ? -12.265 40.912 32.572 1 46.78 222 GLU B N 1
ATOM 6072 C CA . GLU B 1 222 ? -11.039 41.645 32.27 1 46.78 222 GLU B CA 1
ATOM 6073 C C . GLU B 1 222 ? -11.347 43.057 31.78 1 46.78 222 GLU B C 1
ATOM 6075 O O . GLU B 1 222 ? -10.441 43.879 31.63 1 46.78 222 GLU B O 1
ATOM 6080 N N . LYS B 1 223 ? -12.542 43.433 31.355 1 44.28 223 LYS B N 1
ATOM 6081 C CA . LYS B 1 223 ? -12.826 44.851 31.151 1 44.28 223 LYS B CA 1
ATOM 6082 C C . LYS B 1 223 ? -12.824 45.608 32.476 1 44.28 223 LYS B C 1
ATOM 6084 O O . LYS B 1 223 ? -12.475 46.789 32.522 1 44.28 223 LYS B O 1
ATOM 6089 N N . LYS B 1 224 ? -13.508 45.085 33.636 1 39.78 224 LYS B N 1
ATOM 6090 C CA . LYS B 1 224 ? -13.686 45.899 34.835 1 39.78 224 LYS B CA 1
ATOM 6091 C C . LYS B 1 224 ? -12.435 45.874 35.708 1 39.78 224 LYS B C 1
ATOM 6093 O O . LYS B 1 224 ? -12.324 46.641 36.666 1 39.78 224 LYS B O 1
ATOM 6098 N N . ASN B 1 225 ? -11.884 44.718 36.025 1 34.57 225 ASN B N 1
ATOM 6099 C CA . ASN B 1 225 ? -11.024 44.748 37.204 1 34.57 225 ASN B CA 1
ATOM 6100 C C . ASN B 1 225 ? -9.758 45.562 36.954 1 34.57 225 ASN B C 1
ATOM 6102 O O . ASN B 1 225 ? -8.881 45.137 36.2 1 34.57 225 ASN B O 1
ATOM 6106 N N . GLY B 1 226 ? -9.607 46.874 36.989 1 29.41 226 GLY B N 1
ATOM 6107 C CA . GLY B 1 226 ? -8.531 47.415 37.805 1 29.41 226 GLY B CA 1
ATOM 6108 C C . GLY B 1 226 ? -8.368 46.696 39.131 1 29.41 226 GLY B C 1
ATOM 6109 O O . GLY B 1 226 ? -7.422 46.963 39.875 1 29.41 226 GLY B O 1
ATOM 6110 N N . SER B 1 227 ? -9.463 46.569 40.055 1 26.84 227 SER B N 1
ATOM 6111 C CA . SER B 1 227 ? -9.18 46.169 41.43 1 26.84 227 SER B CA 1
ATOM 6112 C C . SER B 1 227 ? -8.907 44.672 41.525 1 26.84 227 SER B C 1
ATOM 6114 O O . SER B 1 227 ? -9.435 43.888 40.733 1 26.84 227 SER B O 1
ATOM 6116 N N . GLY B 1 228 ? -7.81 44.129 42.361 1 27.7 228 GLY B N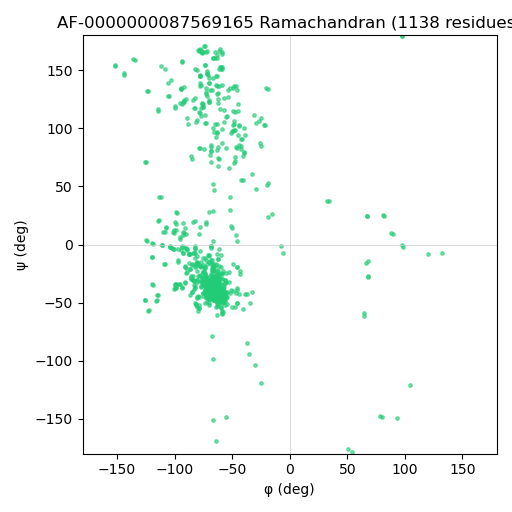 1
ATOM 6117 C CA . GLY B 1 228 ? -7.026 42.978 42.78 1 27.7 228 GLY B CA 1
ATOM 6118 C C . GLY B 1 228 ? -7.879 41.817 43.255 1 27.7 228 GLY B C 1
ATOM 6119 O O . GLY B 1 228 ? -7.361 40.848 43.814 1 27.7 228 GLY B O 1
ATOM 6120 N N . ASP B 1 229 ? -9.192 41.893 43.757 1 26.48 229 ASP B N 1
ATOM 6121 C CA . ASP B 1 229 ? -9.451 40.785 44.671 1 26.48 229 ASP B CA 1
ATOM 6122 C C . ASP B 1 229 ? -9.538 39.46 43.918 1 26.48 229 ASP B C 1
ATOM 6124 O O . ASP B 1 229 ? -9.971 39.423 42.764 1 26.48 229 ASP B O 1
ATOM 6128 N N . ALA B 1 230 ? -9.02 38.262 44.484 1 26.01 230 ALA B N 1
ATOM 6129 C CA . ALA B 1 230 ? -8.606 36.867 44.352 1 26.01 230 ALA B CA 1
ATOM 6130 C C . ALA B 1 230 ? -9.779 35.984 43.937 1 26.01 230 ALA B C 1
ATOM 6132 O O . ALA B 1 230 ? -9.617 34.777 43.742 1 26.01 230 ALA B O 1
ATOM 6133 N N . ASP B 1 231 ? -11.026 36.204 44.456 1 27.68 231 ASP B N 1
ATOM 6134 C CA . ASP B 1 231 ? -11.876 35.018 44.511 1 27.68 231 ASP B CA 1
ATOM 6135 C C . ASP B 1 231 ? -12.169 34.487 43.11 1 27.68 231 ASP B C 1
ATOM 6137 O O . ASP B 1 231 ? -12.782 35.178 42.294 1 27.68 231 ASP B O 1
ATOM 6141 N N . SER B 1 232 ? -11.43 33.519 42.616 1 28.16 232 SER B N 1
ATOM 6142 C CA . SER B 1 232 ? -11.046 32.713 41.462 1 28.16 232 SER B CA 1
ATOM 6143 C C . SER B 1 232 ? -12.258 32.028 40.839 1 28.16 232 SER B C 1
ATOM 6145 O O . SER B 1 232 ? -12.194 31.555 39.702 1 28.16 232 SER B O 1
ATOM 6147 N N . CYS B 1 233 ? -13.11 31.292 41.581 1 26.09 233 CYS B N 1
ATOM 6148 C CA . CYS B 1 233 ? -13.821 30.129 41.063 1 26.09 233 CYS B CA 1
ATOM 6149 C C . CYS B 1 233 ? -14.846 30.54 40.013 1 26.09 233 CYS B C 1
ATOM 6151 O O . CYS B 1 233 ? -15.201 29.745 39.141 1 26.09 233 CYS B O 1
ATOM 6153 N N . ARG B 1 234 ? -16.04 31.065 40.509 1 29.77 234 ARG B N 1
ATOM 6154 C CA . ARG B 1 234 ? -17.427 30.832 40.12 1 29.77 234 ARG B CA 1
ATOM 6155 C C . ARG B 1 234 ? -17.7 31.365 38.718 1 29.77 234 ARG B C 1
ATOM 6157 O O . ARG B 1 234 ? -18.287 30.669 37.887 1 29.77 234 ARG B O 1
ATOM 6164 N N . ALA B 1 235 ? -18.296 32.625 38.719 1 30.29 235 ALA B N 1
ATOM 6165 C CA . ALA B 1 235 ? -19.163 33.134 37.659 1 30.29 235 ALA B CA 1
ATOM 6166 C C . ALA B 1 235 ? -18.412 33.23 36.334 1 30.29 235 ALA B C 1
ATOM 6168 O O . ALA B 1 235 ? -17.471 34.016 36.203 1 30.29 235 ALA B O 1
ATOM 6169 N N . VAL B 1 236 ? -18.076 32.109 35.818 1 34.16 236 VAL B N 1
ATOM 6170 C CA . VAL B 1 236 ? -17.702 32.099 34.407 1 34.16 236 VAL B CA 1
ATOM 6171 C C . VAL B 1 236 ? -18.441 33.212 33.668 1 34.16 236 VAL B C 1
ATOM 6173 O O . VAL B 1 236 ? -19.648 33.115 33.433 1 34.16 236 VAL B O 1
ATOM 6176 N N . SER B 1 237 ? -18.522 34.409 34.052 1 36.02 237 SER B N 1
ATOM 6177 C CA . SER B 1 237 ? -18.846 35.69 33.433 1 36.02 237 SER B CA 1
ATOM 6178 C C . SER B 1 237 ? -18.664 35.635 31.92 1 36.02 237 SER B C 1
ATOM 6180 O O . SER B 1 237 ? -17.854 34.854 31.415 1 36.02 237 SER B O 1
ATOM 6182 N N . ARG B 1 238 ? -19.674 36.199 30.971 1 48.15 238 ARG B N 1
ATOM 6183 C CA . ARG B 1 238 ? -20.063 36.099 29.568 1 48.15 238 ARG B CA 1
ATOM 6184 C C . ARG B 1 238 ? -18.866 36.327 28.651 1 48.15 238 ARG B C 1
ATOM 6186 O O . ARG B 1 238 ? -18.515 37.47 28.352 1 48.15 238 ARG B O 1
ATOM 6193 N N . ASN B 1 239 ? -17.752 35.488 28.562 1 68.12 239 ASN B N 1
ATOM 6194 C CA . ASN B 1 239 ? -16.573 35.35 27.714 1 68.12 239 ASN B CA 1
ATOM 6195 C C . ASN B 1 239 ? -16.954 35.169 26.248 1 68.12 239 ASN B C 1
ATOM 6197 O O . ASN B 1 239 ? -17.911 34.459 25.934 1 68.12 239 ASN B O 1
ATOM 6201 N N . TRP B 1 240 ? -16.736 36.232 25.559 1 85.39 240 TRP B N 1
ATOM 6202 C CA . TRP B 1 240 ? -16.978 36.104 24.126 1 85.39 240 TRP B CA 1
ATOM 6203 C C . TRP B 1 240 ? -16.072 35.041 23.513 1 85.39 240 TRP B C 1
ATOM 6205 O O . TRP B 1 240 ? -14.853 35.075 23.697 1 85.39 240 TRP B O 1
ATOM 6215 N N . THR B 1 241 ? -16.787 34.026 23.023 1 89.3 241 THR B N 1
ATOM 6216 C CA . THR B 1 241 ? -16.049 32.972 22.336 1 89.3 241 THR B CA 1
ATOM 6217 C C . THR B 1 241 ? -16.251 33.066 20.827 1 89.3 241 THR B C 1
ATOM 6219 O O . THR B 1 241 ? -17.385 33.155 20.351 1 89.3 241 THR B O 1
ATOM 6222 N N . PRO B 1 242 ? -15.147 33.073 20.198 1 92.97 242 PRO B N 1
ATOM 6223 C CA . PRO B 1 242 ? -15.283 33.162 18.743 1 92.97 242 PRO B CA 1
ATOM 6224 C C . PRO B 1 242 ? -15.803 31.869 18.118 1 92.97 242 PRO B C 1
ATOM 6226 O O . PRO B 1 242 ? -15.615 30.788 18.683 1 92.97 242 PRO B O 1
ATOM 6229 N N . CYS B 1 243 ? -16.523 32.066 17.031 1 93.61 243 CYS B N 1
ATOM 6230 C CA . CYS B 1 243 ? -16.943 30.905 16.254 1 93.61 243 CYS B CA 1
ATOM 6231 C C . CYS B 1 243 ? -15.811 30.408 15.362 1 93.61 243 CYS B C 1
ATOM 6233 O O . CYS B 1 243 ? -14.78 31.069 15.234 1 93.61 243 CYS B O 1
ATOM 6235 N N . GLU B 1 244 ? -15.939 29.27 14.818 1 94.07 244 GLU B N 1
ATOM 6236 C CA . GLU B 1 244 ? -14.878 28.657 14.025 1 94.07 244 GLU B CA 1
ATOM 6237 C C . GLU B 1 244 ? -14.499 29.538 12.837 1 94.07 244 GLU B C 1
ATOM 6239 O O . GLU B 1 244 ? -13.319 29.664 12.503 1 94.07 244 GLU B O 1
ATOM 6244 N N . ALA B 1 245 ? -15.511 30.112 12.173 1 94.25 245 ALA B N 1
ATOM 6245 C CA . ALA B 1 245 ? -15.249 30.953 11.008 1 94.25 245 ALA B CA 1
ATOM 6246 C C . ALA B 1 245 ? -14.292 32.089 11.356 1 94.25 245 ALA B C 1
ATOM 6248 O O . ALA B 1 245 ? -13.36 32.377 10.601 1 94.25 245 ALA B O 1
ATOM 6249 N N . LEU B 1 246 ? -14.52 32.714 12.486 1 94.89 246 LEU B N 1
ATOM 6250 C CA . LEU B 1 246 ? -13.673 33.82 12.918 1 94.89 246 LEU B CA 1
ATOM 6251 C C . LEU B 1 246 ? -12.266 33.332 13.246 1 94.89 246 LEU B C 1
ATOM 6253 O O . LEU B 1 246 ? -11.283 34.019 12.96 1 94.89 246 LEU B O 1
ATOM 6257 N N . VAL B 1 247 ? -12.214 32.188 13.849 1 95.29 247 VAL B N 1
ATOM 6258 C CA . VAL B 1 247 ? -10.925 31.595 14.187 1 95.29 247 VAL B CA 1
ATOM 6259 C C . VAL B 1 247 ? -10.114 31.36 12.914 1 95.29 247 VAL B C 1
ATOM 6261 O O . VAL B 1 247 ? -8.934 31.713 12.848 1 95.29 247 VAL B O 1
ATOM 6264 N N . ARG B 1 248 ? -10.649 30.83 11.96 1 94.28 248 ARG B N 1
ATOM 6265 C CA . ARG B 1 248 ? -9.95 30.519 10.717 1 94.28 248 ARG B CA 1
ATOM 6266 C C . ARG B 1 248 ? -9.553 31.793 9.979 1 94.28 248 ARG B C 1
ATOM 6268 O O . ARG B 1 248 ? -8.476 31.861 9.383 1 94.28 248 ARG B O 1
ATOM 6275 N N . VAL B 1 249 ? -10.417 32.796 10.018 1 93.89 249 VAL B N 1
ATOM 6276 C CA . VAL B 1 249 ? -10.09 34.077 9.4 1 93.89 249 VAL B CA 1
ATOM 6277 C C . VAL B 1 249 ? -8.891 34.703 10.11 1 93.89 249 VAL B C 1
ATOM 6279 O O . VAL B 1 249 ? -7.971 35.206 9.461 1 93.89 249 VAL B O 1
ATOM 6282 N N . SER B 1 250 ? -8.987 34.661 11.412 1 94.78 250 SER B N 1
ATOM 6283 C CA . SER B 1 250 ? -7.922 35.269 12.203 1 94.78 250 SER B CA 1
ATOM 6284 C C . SER B 1 250 ? -6.59 34.563 11.972 1 94.78 250 SER B C 1
ATOM 6286 O O . SER B 1 250 ? -5.555 35.215 11.816 1 94.78 250 SER B O 1
ATOM 6288 N N . CYS B 1 251 ? -6.555 33.322 11.948 1 93.5 251 CYS B N 1
ATOM 6289 C CA . CYS B 1 251 ? -5.323 32.563 11.76 1 93.5 251 CYS B CA 1
ATOM 6290 C C . CYS B 1 251 ? -4.777 32.751 10.349 1 93.5 251 CYS B C 1
ATOM 6292 O O . CYS B 1 251 ? -3.564 32.846 10.156 1 93.5 251 CYS B O 1
ATOM 6294 N N . LYS B 1 252 ? -5.645 32.745 9.402 1 92.17 252 LYS B N 1
ATOM 6295 C CA . LYS B 1 252 ? -5.225 32.986 8.024 1 92.17 252 LYS B CA 1
ATOM 6296 C C . LYS B 1 252 ? -4.554 34.35 7.884 1 92.17 252 LYS B C 1
ATOM 6298 O O . LYS B 1 252 ? -3.503 34.468 7.252 1 92.17 252 LYS B O 1
ATOM 6303 N N . GLU B 1 253 ? -5.183 35.315 8.461 1 92.72 253 GLU B N 1
ATOM 6304 C CA . GLU B 1 253 ? -4.631 36.663 8.361 1 92.72 253 GLU B CA 1
ATOM 6305 C C . GLU B 1 253 ? -3.36 36.802 9.194 1 92.72 253 GLU B C 1
ATOM 6307 O O . GLU B 1 253 ? -2.445 37.54 8.823 1 92.72 253 GLU B O 1
ATOM 6312 N N . ARG B 1 254 ? -3.345 36.14 10.301 1 92.52 254 ARG B N 1
ATOM 6313 C CA . ARG B 1 254 ? -2.108 36.12 11.074 1 92.52 254 ARG B CA 1
ATOM 6314 C C . ARG B 1 254 ? -0.948 35.589 10.239 1 92.52 254 ARG B C 1
ATOM 6316 O O . ARG B 1 254 ? 0.14 36.17 10.237 1 92.52 254 ARG B O 1
ATOM 6323 N N . SER B 1 255 ? -1.143 34.603 9.571 1 91.36 255 SER B N 1
ATOM 6324 C CA . SER B 1 255 ? -0.111 34.027 8.713 1 91.36 255 SER B CA 1
ATOM 6325 C C . SER B 1 255 ? 0.301 35.001 7.615 1 91.36 255 SER B C 1
ATOM 6327 O O . SER B 1 255 ? 1.487 35.129 7.304 1 91.36 255 SER B O 1
ATOM 6329 N N . ARG B 1 256 ? -0.652 35.624 7.07 1 90.62 256 ARG B N 1
ATOM 6330 C CA . ARG B 1 256 ? -0.36 36.602 6.027 1 90.62 256 ARG B CA 1
ATOM 6331 C C . ARG B 1 256 ? 0.486 37.748 6.573 1 90.62 256 ARG B C 1
ATOM 6333 O O . ARG B 1 256 ? 1.436 38.189 5.922 1 90.62 256 ARG B O 1
ATOM 6340 N N . MET B 1 257 ? 0.148 38.211 7.717 1 91.37 257 MET B N 1
ATOM 6341 C CA . MET B 1 257 ? 0.892 39.306 8.334 1 91.37 257 MET B CA 1
ATOM 6342 C C . MET B 1 257 ? 2.317 38.877 8.665 1 91.37 257 MET B C 1
ATOM 6344 O O . MET B 1 257 ? 3.261 39.648 8.482 1 91.37 257 MET B O 1
ATOM 6348 N N . TYR B 1 258 ? 2.44 37.693 9.149 1 90.71 258 TYR B N 1
ATOM 6349 C CA . TYR B 1 258 ? 3.769 37.163 9.436 1 90.71 258 TYR B CA 1
ATOM 6350 C C . TYR B 1 258 ? 4.622 37.116 8.174 1 90.71 258 TYR B C 1
ATOM 6352 O O . TYR B 1 258 ? 5.783 37.531 8.187 1 90.71 258 TYR B O 1
ATOM 6360 N N . GLN B 1 259 ? 4.01 36.724 7.128 1 89.27 259 GLN B N 1
ATOM 6361 C CA . GLN B 1 259 ? 4.739 36.647 5.866 1 89.27 259 GLN B CA 1
ATOM 6362 C C . GLN B 1 259 ? 5.168 38.032 5.393 1 89.27 259 GLN B C 1
ATOM 6364 O O . GLN B 1 259 ? 6.263 38.198 4.851 1 89.27 259 GLN B O 1
ATOM 6369 N N . GLN B 1 260 ? 4.34 38.942 5.64 1 88.49 260 GLN B N 1
ATOM 6370 C CA . GLN B 1 260 ? 4.646 40.309 5.232 1 88.49 260 GLN B CA 1
ATOM 6371 C C . GLN B 1 260 ? 5.79 40.887 6.06 1 88.49 260 GLN B C 1
ATOM 6373 O O . GLN B 1 260 ? 6.675 41.556 5.523 1 88.49 260 GLN B O 1
ATOM 6378 N N . VAL B 1 261 ? 5.718 40.649 7.263 1 89.51 261 VAL B N 1
ATOM 6379 C CA . VAL B 1 261 ? 6.776 41.131 8.145 1 89.51 261 VAL B CA 1
ATOM 6380 C C . VAL B 1 261 ? 8.092 40.438 7.799 1 89.51 261 VAL B C 1
ATOM 6382 O O . VAL B 1 261 ? 9.136 41.087 7.701 1 89.51 261 VAL B O 1
ATOM 6385 N N . LEU B 1 262 ? 8.048 39.209 7.546 1 87.26 262 LEU B N 1
ATOM 6386 C CA . LEU B 1 262 ? 9.241 38.424 7.25 1 87.26 262 LEU B CA 1
ATOM 6387 C C . LEU B 1 262 ? 9.851 38.844 5.917 1 87.26 262 LEU B C 1
ATOM 6389 O O . LEU B 1 262 ? 11.072 38.802 5.748 1 87.26 262 LEU B O 1
ATOM 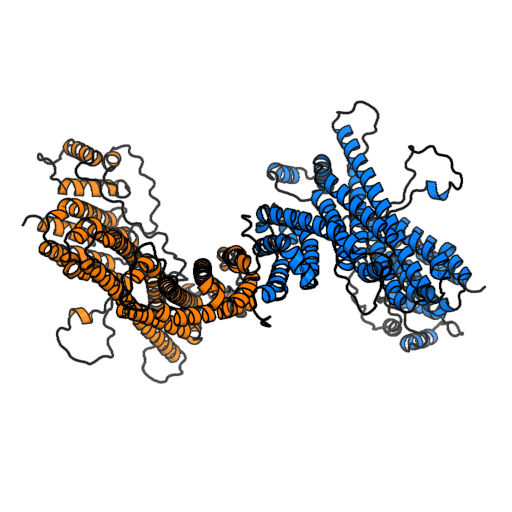6393 N N . ALA B 1 263 ? 8.981 39.197 5.072 1 87.58 263 ALA B N 1
ATOM 6394 C CA . ALA B 1 263 ? 9.482 39.666 3.783 1 87.58 263 ALA B CA 1
ATOM 6395 C C . ALA B 1 263 ? 10.252 40.975 3.937 1 87.58 263 ALA B C 1
ATOM 6397 O O . ALA B 1 263 ? 11.125 41.288 3.124 1 87.58 263 ALA B O 1
ATOM 6398 N N . THR B 1 264 ? 10.005 41.669 4.969 1 87.43 264 THR B N 1
ATOM 6399 C CA . THR B 1 264 ? 10.629 42.97 5.185 1 87.43 264 THR B CA 1
ATOM 6400 C C . THR B 1 264 ? 11.846 42.842 6.095 1 87.43 264 THR B C 1
ATOM 6402 O O . THR B 1 264 ? 12.686 43.743 6.148 1 87.43 264 THR B O 1
ATOM 6405 N N . VAL B 1 265 ? 12.043 41.807 6.744 1 82.66 265 VAL B N 1
ATOM 6406 C CA . VAL B 1 265 ? 13.048 41.579 7.777 1 82.66 265 VAL B CA 1
ATOM 6407 C C . VAL B 1 265 ? 14.446 41.718 7.179 1 82.66 265 VAL B C 1
ATOM 6409 O O . VAL B 1 265 ? 15.332 42.319 7.791 1 82.66 265 VAL B O 1
ATOM 6412 N N . PRO B 1 266 ? 14.646 41.208 5.934 1 80.99 266 PRO B N 1
ATOM 6413 C CA . PRO B 1 266 ? 16 41.329 5.388 1 80.99 266 PRO B CA 1
ATOM 6414 C C . PRO B 1 266 ? 16.407 42.779 5.136 1 80.99 266 PRO B C 1
ATOM 6416 O O . PRO B 1 266 ? 17.6 43.088 5.075 1 80.99 266 PRO B O 1
ATOM 6419 N N . GLU B 1 267 ? 15.403 43.666 5.054 1 85.32 267 GLU B N 1
ATOM 6420 C CA . GLU B 1 267 ? 15.683 45.07 4.767 1 85.32 267 GLU B CA 1
ATOM 6421 C C . GLU B 1 267 ? 15.832 45.877 6.053 1 85.32 267 GLU B C 1
ATOM 6423 O O . GLU B 1 267 ? 16.317 47.01 6.028 1 85.32 267 GLU B O 1
ATOM 6428 N N . LEU B 1 268 ? 15.571 45.316 7.171 1 85.57 268 LEU B N 1
ATOM 6429 C CA . LEU B 1 268 ? 15.62 46.012 8.452 1 85.57 268 LEU B CA 1
ATOM 6430 C C . LEU B 1 268 ? 16.987 45.846 9.108 1 85.57 268 LEU B C 1
ATOM 6432 O O . LEU B 1 268 ? 17.748 44.946 8.748 1 85.57 268 LEU B O 1
ATOM 6436 N N . GLU B 1 269 ? 17.262 46.834 9.995 1 85.23 269 GLU B N 1
ATOM 6437 C CA . GLU B 1 269 ? 18.459 46.686 10.817 1 85.23 269 GLU B CA 1
ATOM 6438 C C . GLU B 1 269 ? 18.4 45.411 11.653 1 85.23 269 GLU B C 1
ATOM 6440 O O . GLU B 1 269 ? 17.318 44.967 12.042 1 85.23 269 GLU B O 1
ATOM 6445 N N . THR B 1 270 ? 19.48 44.815 11.994 1 82.5 270 THR B N 1
ATOM 6446 C CA . THR B 1 270 ? 19.575 43.525 12.667 1 82.5 270 THR B CA 1
ATOM 6447 C C . THR B 1 270 ? 18.832 43.553 13.999 1 82.5 270 THR B C 1
ATOM 6449 O O . THR B 1 270 ? 18.161 42.585 14.363 1 82.5 270 THR B O 1
ATOM 6452 N N . SER B 1 271 ? 18.95 44.655 14.616 1 85.57 271 SER B N 1
ATOM 6453 C CA . SER B 1 271 ? 18.304 44.76 15.921 1 85.57 271 SER B CA 1
ATOM 6454 C C . SER B 1 271 ? 16.785 44.763 15.787 1 85.57 271 SER B C 1
ATOM 6456 O O . SER B 1 271 ? 16.084 44.156 16.599 1 85.57 271 SER B O 1
ATOM 6458 N N . GLU B 1 272 ? 16.323 45.473 14.756 1 88.75 272 GLU B N 1
ATOM 6459 C CA . GLU B 1 272 ? 14.882 45.534 14.529 1 88.75 272 GLU B CA 1
ATOM 6460 C C . GLU B 1 272 ? 14.357 44.218 13.963 1 88.75 272 GLU B C 1
ATOM 6462 O O . GLU B 1 272 ? 13.234 43.81 14.267 1 88.75 272 GLU B O 1
ATOM 6467 N N . ALA B 1 273 ? 15.195 43.629 13.127 1 86.79 273 ALA B N 1
ATOM 6468 C CA . ALA B 1 273 ? 14.828 42.322 12.591 1 86.79 273 ALA B CA 1
ATOM 6469 C C . ALA B 1 273 ? 14.641 41.302 13.71 1 86.79 273 ALA B C 1
ATOM 6471 O O . ALA B 1 273 ? 13.652 40.565 13.73 1 86.79 273 ALA B O 1
ATOM 6472 N N . GLN B 1 274 ? 15.52 41.307 14.634 1 86.24 274 GLN B N 1
ATOM 6473 C CA . GLN B 1 274 ? 15.435 40.412 15.783 1 86.24 274 GLN B CA 1
ATOM 6474 C C . GLN B 1 274 ? 14.258 40.78 16.681 1 86.24 274 GLN B C 1
ATOM 6476 O O . GLN B 1 274 ? 13.627 39.904 17.277 1 86.24 274 GLN B O 1
ATOM 6481 N N . GLY B 1 275 ? 14.052 42.025 16.734 1 89.63 275 GLY B N 1
ATOM 6482 C CA . GLY B 1 275 ? 12.92 42.488 17.52 1 89.63 275 GLY B CA 1
ATOM 6483 C C . GLY B 1 275 ? 11.587 41.979 17.003 1 89.63 275 GLY B C 1
ATOM 6484 O O . GLY B 1 275 ? 10.738 41.544 17.784 1 89.63 275 GLY B O 1
ATOM 6485 N N . TRP B 1 276 ? 11.407 42.053 15.689 1 90.01 276 TRP B N 1
ATOM 6486 C CA . TRP B 1 276 ? 10.173 41.576 15.075 1 90.01 276 TRP B CA 1
ATOM 6487 C C . TRP B 1 276 ? 10.021 40.069 15.254 1 90.01 276 TRP B C 1
ATOM 6489 O O . TRP B 1 276 ? 8.932 39.581 15.566 1 90.01 276 TRP B O 1
ATOM 6499 N N . LEU B 1 277 ? 11.095 39.423 15.069 1 87.25 277 LEU B N 1
ATOM 6500 C CA . LEU B 1 277 ? 11.04 37.97 15.186 1 87.25 277 LEU B CA 1
ATOM 6501 C C . LEU B 1 277 ? 10.708 37.551 16.615 1 87.25 277 LEU B C 1
ATOM 6503 O O . LEU B 1 277 ? 9.93 36.618 16.828 1 87.25 277 LEU B O 1
ATOM 6507 N N . ARG B 1 278 ? 11.286 38.192 17.534 1 90.24 278 ARG B N 1
ATOM 6508 C CA . ARG B 1 278 ? 10.985 37.932 18.938 1 90.24 278 ARG B CA 1
ATOM 6509 C C . ARG B 1 278 ? 9.52 38.221 19.246 1 90.24 278 ARG B C 1
ATOM 6511 O O . ARG B 1 278 ? 8.855 37.434 19.923 1 90.24 278 ARG B O 1
ATOM 6518 N N . THR B 1 279 ? 9.082 39.284 18.72 1 92.61 279 THR B N 1
ATOM 6519 C CA . THR B 1 279 ? 7.705 39.694 18.973 1 92.61 279 THR B CA 1
ATOM 6520 C C . THR B 1 279 ? 6.724 38.705 18.351 1 92.61 279 THR B C 1
ATOM 6522 O O . THR B 1 279 ? 5.749 38.304 18.991 1 92.61 279 THR B O 1
ATOM 6525 N N . LEU B 1 280 ? 7 38.307 17.105 1 91.31 280 LEU B N 1
ATOM 6526 C CA . LEU B 1 280 ? 6.102 37.395 16.405 1 91.31 280 LEU B CA 1
ATOM 6527 C C . LEU B 1 280 ? 6.088 36.025 17.075 1 91.31 280 LEU B C 1
ATOM 6529 O O . LEU B 1 280 ? 5.022 35.435 17.269 1 91.31 280 LEU B O 1
ATOM 6533 N N . SER B 1 281 ? 7.24 35.585 17.496 1 91.49 281 SER B N 1
ATOM 6534 C CA . SER B 1 281 ? 7.336 34.269 18.118 1 91.49 281 SER B CA 1
ATOM 6535 C C . SER B 1 281 ? 6.684 34.259 19.496 1 91.49 281 SER B C 1
ATOM 6537 O O . SER B 1 281 ? 5.995 33.302 19.856 1 91.49 281 SER B O 1
ATOM 6539 N N . THR B 1 282 ? 6.882 35.313 20.204 1 92.1 282 THR B N 1
ATOM 6540 C CA . THR B 1 282 ? 6.297 35.421 21.535 1 92.1 282 THR B CA 1
ATOM 6541 C C . THR B 1 282 ? 4.775 35.492 21.453 1 92.1 282 THR B C 1
ATOM 6543 O O . THR B 1 282 ? 4.075 34.836 22.227 1 92.1 282 THR B O 1
ATOM 6546 N N . ASN B 1 283 ? 4.298 36.277 20.536 1 93.63 283 ASN B N 1
ATOM 6547 C CA . ASN B 1 283 ? 2.854 36.394 20.366 1 93.63 283 ASN B CA 1
ATOM 6548 C C . ASN B 1 283 ? 2.223 35.057 19.988 1 93.63 283 ASN B C 1
ATOM 6550 O O . ASN B 1 283 ? 1.146 34.713 20.479 1 93.63 283 ASN B O 1
ATOM 6554 N N . LEU B 1 284 ? 2.885 34.422 19.095 1 93.35 284 LEU B N 1
ATOM 6555 C CA . LEU B 1 284 ? 2.363 33.13 18.661 1 93.35 284 LEU B CA 1
ATOM 6556 C C . LEU B 1 284 ? 2.366 32.128 19.81 1 93.35 284 LEU B C 1
ATOM 6558 O O . LEU B 1 284 ? 1.373 31.434 20.037 1 93.35 284 LEU B O 1
ATOM 6562 N N . SER B 1 285 ? 3.441 32.054 20.58 1 94.24 285 SER B N 1
ATOM 6563 C CA . SER B 1 285 ? 3.579 31.121 21.693 1 94.24 285 SER B CA 1
ATOM 6564 C C . SER B 1 285 ? 2.569 31.422 22.795 1 94.24 285 SER B C 1
ATOM 6566 O O . SER B 1 285 ? 1.958 30.508 23.352 1 94.24 285 SER B O 1
ATOM 6568 N N . GLU B 1 286 ? 2.381 32.628 23.036 1 94.78 286 GLU B N 1
ATOM 6569 C CA . GLU B 1 286 ? 1.438 33.029 24.075 1 94.78 286 GLU B CA 1
ATOM 6570 C C . GLU B 1 286 ? 0.004 32.69 23.68 1 94.78 286 GLU B C 1
ATOM 6572 O O . GLU B 1 286 ? -0.777 32.213 24.507 1 94.78 286 GLU B O 1
ATOM 6577 N N . THR B 1 287 ? -0.313 33.003 22.451 1 95.25 287 THR B N 1
ATOM 6578 C CA . THR B 1 287 ? -1.657 32.702 21.971 1 95.25 287 THR B CA 1
ATOM 6579 C C . THR B 1 287 ? -1.917 31.198 21.999 1 95.25 287 THR B C 1
ATOM 6581 O O . THR B 1 287 ? -2.986 30.756 22.424 1 95.25 287 THR B O 1
ATOM 6584 N N . LEU B 1 288 ? -0.954 30.457 21.525 1 95.82 288 LEU B N 1
ATOM 6585 C CA . LEU B 1 288 ? -1.092 29.005 21.514 1 95.82 288 LEU B CA 1
ATOM 6586 C C . LEU B 1 288 ? -1.194 28.458 22.934 1 95.82 288 LEU B C 1
ATOM 6588 O O . LEU B 1 288 ? -2.011 27.575 23.207 1 95.82 288 LEU B O 1
ATOM 6592 N N . MET B 1 289 ? -0.411 28.979 23.85 1 95.56 289 MET B N 1
ATOM 6593 C CA . MET B 1 289 ? -0.436 28.536 25.242 1 95.56 289 MET B CA 1
ATOM 6594 C C . MET B 1 289 ? -1.8 28.797 25.872 1 95.56 289 MET B C 1
ATOM 6596 O O . MET B 1 289 ? -2.333 27.944 26.584 1 95.56 289 MET B O 1
ATOM 6600 N N . THR B 1 290 ? -2.338 29.907 25.581 1 94.59 290 THR B N 1
ATOM 6601 C CA . THR B 1 290 ? -3.65 30.259 26.112 1 94.59 290 THR B CA 1
ATOM 6602 C C . THR B 1 290 ? -4.723 29.32 25.569 1 94.59 290 THR B C 1
ATOM 6604 O O . THR B 1 290 ? -5.61 28.888 26.308 1 94.59 290 THR B O 1
ATOM 6607 N N . THR B 1 291 ? -4.65 29.046 24.298 1 94.15 291 THR B N 1
ATOM 6608 C CA . THR B 1 291 ? -5.629 28.158 23.683 1 94.15 291 THR B CA 1
ATOM 6609 C C . THR B 1 291 ? -5.54 26.757 24.28 1 94.15 291 THR B C 1
ATOM 6611 O O . THR B 1 291 ? -6.564 26.125 24.549 1 94.15 291 THR B O 1
ATOM 6614 N N . VAL B 1 292 ? -4.373 26.277 24.505 1 94.34 292 VAL B N 1
ATOM 6615 C CA . VAL B 1 292 ? -4.16 24.935 25.038 1 94.34 292 VAL B CA 1
ATOM 6616 C C . VAL B 1 292 ? -4.668 24.862 26.476 1 94.34 292 VAL B C 1
ATOM 6618 O O . VAL B 1 292 ? -5.266 23.862 26.88 1 94.34 292 VAL B O 1
ATOM 6621 N N . GLU B 1 293 ? -4.398 25.894 27.211 1 93.79 293 GLU B N 1
ATOM 6622 C CA . GLU B 1 293 ? -4.873 25.937 28.591 1 93.79 293 GLU B CA 1
ATOM 6623 C C . GLU B 1 293 ? -6.398 25.942 28.65 1 93.79 293 GLU B C 1
ATOM 6625 O O . GLU B 1 293 ? -6.994 25.251 29.479 1 93.79 293 GLU B O 1
ATOM 6630 N N . LEU B 1 294 ? -7.021 26.719 27.808 1 92.62 294 LEU B N 1
ATOM 6631 C CA . LEU B 1 294 ? -8.478 26.754 27.742 1 92.62 294 LEU B CA 1
ATOM 6632 C C . LEU B 1 294 ? -9.034 25.403 27.303 1 92.62 294 LEU B C 1
ATOM 6634 O O . LEU B 1 294 ? -10.091 24.979 27.777 1 92.62 294 LEU B O 1
ATOM 6638 N N . GLU B 1 295 ? -8.393 24.795 26.371 1 92.8 295 GLU B N 1
ATOM 6639 C CA . GLU B 1 295 ? -8.782 23.461 25.925 1 92.8 295 GLU B CA 1
ATOM 6640 C C . GLU B 1 295 ? -8.787 22.47 27.086 1 92.8 295 GLU B C 1
ATOM 6642 O O . GLU B 1 295 ? -9.722 21.68 27.23 1 92.8 295 GLU B O 1
ATOM 6647 N N . ASP B 1 296 ? -7.769 22.539 27.891 1 91.89 296 ASP B N 1
ATOM 6648 C CA . ASP B 1 296 ? -7.656 21.638 29.033 1 91.89 296 ASP B CA 1
ATOM 6649 C C . ASP B 1 296 ? -8.768 21.894 30.048 1 91.89 296 ASP B C 1
ATOM 6651 O O . ASP B 1 296 ? -9.316 20.954 30.627 1 91.89 296 ASP B O 1
ATOM 6655 N N . LEU B 1 297 ? -9.058 23.08 30.227 1 91.82 297 LEU B N 1
ATOM 6656 C CA . LEU B 1 297 ? -10.126 23.448 31.15 1 91.82 297 LEU B CA 1
ATOM 6657 C C . LEU B 1 297 ? -11.472 22.925 30.661 1 91.82 297 LEU B C 1
ATOM 6659 O O . LEU B 1 297 ? -12.261 22.397 31.449 1 91.82 297 LEU B O 1
ATOM 6663 N N . LEU B 1 298 ? -11.73 23.117 29.414 1 91.3 298 LEU B N 1
ATOM 6664 C CA . LEU B 1 298 ? -12.991 22.662 28.839 1 91.3 298 LEU B CA 1
ATOM 6665 C C . LEU B 1 298 ? -13.085 21.14 28.872 1 91.3 298 LEU B C 1
ATOM 6667 O O . LEU B 1 298 ? -14.167 20.585 29.08 1 91.3 298 LEU B O 1
ATOM 6671 N N . ARG B 1 299 ? -12.006 20.506 28.602 1 91.94 299 ARG B N 1
ATOM 6672 C CA . ARG B 1 299 ? -11.982 19.048 28.668 1 91.94 299 ARG B CA 1
ATOM 6673 C C . ARG B 1 299 ? -12.381 18.556 30.055 1 91.94 299 ARG B C 1
ATOM 6675 O O . ARG B 1 299 ? -13.203 17.647 30.184 1 91.94 299 ARG B O 1
ATOM 6682 N N . VAL B 1 300 ? -11.733 19.165 31.066 1 90.58 300 VAL B N 1
ATOM 6683 C CA . VAL B 1 300 ? -12.033 18.785 32.443 1 90.58 300 VAL B CA 1
ATOM 6684 C C . VAL B 1 300 ? -13.505 19.056 32.744 1 90.58 300 VAL B C 1
ATOM 6686 O O . VAL B 1 300 ? -14.168 18.252 33.404 1 90.58 300 VAL B O 1
ATOM 6689 N N . GLU B 1 301 ? -14.041 20.132 32.236 1 89.71 301 GLU B N 1
ATOM 6690 C CA . GLU B 1 301 ? -15.444 20.483 32.436 1 89.71 301 GLU B CA 1
ATOM 6691 C C . GLU B 1 301 ? -16.368 19.449 31.798 1 89.71 301 GLU B C 1
ATOM 6693 O O . GLU B 1 301 ? -17.388 19.076 32.382 1 89.71 301 GLU B O 1
ATOM 6698 N N . VAL B 1 302 ? -16.065 19.069 30.592 1 90.13 302 VAL B N 1
ATOM 6699 C CA . VAL B 1 302 ? -16.868 18.069 29.896 1 90.13 302 VAL B CA 1
ATOM 6700 C C . VAL B 1 302 ? -16.867 16.763 30.686 1 90.13 302 VAL B C 1
ATOM 6702 O O . VAL B 1 302 ? -17.917 16.145 30.877 1 90.13 302 VAL B O 1
ATOM 6705 N N . LEU B 1 303 ? -15.741 16.356 31.168 1 88.89 303 LEU B N 1
ATOM 6706 C CA . LEU B 1 303 ? -15.612 15.084 31.871 1 88.89 303 LEU B CA 1
ATOM 6707 C C . LEU B 1 303 ? -16.321 15.134 33.22 1 88.89 303 LEU B C 1
ATOM 6709 O O . LEU B 1 303 ? -17.009 14.184 33.6 1 88.89 303 LEU B O 1
ATOM 6713 N N . GLU B 1 304 ? -16.172 16.233 33.886 1 86.77 304 GLU B N 1
ATOM 6714 C CA . GLU B 1 304 ? -16.823 16.385 35.184 1 86.77 304 GLU B CA 1
ATOM 6715 C C . GLU B 1 304 ? -18.341 16.44 35.037 1 86.77 304 GLU B C 1
ATOM 6717 O O . GLU B 1 304 ? -19.069 15.836 35.827 1 86.77 304 GLU B O 1
ATOM 6722 N N . SER B 1 305 ? -18.798 17.142 34.07 1 85.49 305 SER B N 1
ATOM 6723 C CA . SER B 1 305 ? -20.234 17.256 33.834 1 85.49 305 SER B CA 1
ATOM 6724 C C . SER B 1 305 ? -20.833 15.916 33.418 1 85.49 305 SER B C 1
ATOM 6726 O O . SER B 1 305 ? -21.967 15.598 33.782 1 85.49 305 SER B O 1
ATOM 6728 N N . LYS B 1 306 ? -20.173 15.192 32.597 1 83.36 306 LYS B N 1
ATOM 6729 C CA . LYS B 1 306 ? -20.664 13.887 32.164 1 83.36 306 LYS B CA 1
ATOM 6730 C C . LYS B 1 306 ? -20.729 12.909 33.333 1 83.36 306 LYS B C 1
ATOM 6732 O O . LYS B 1 306 ? -21.685 12.139 33.454 1 83.36 3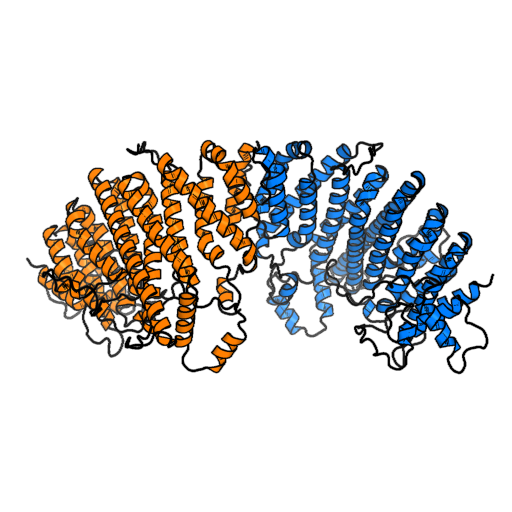06 LYS B O 1
ATOM 6737 N N . LEU B 1 307 ? -19.71 12.918 34.095 1 79.79 307 LEU B N 1
ATOM 6738 C CA . LEU B 1 307 ? -19.689 12.029 35.252 1 79.79 307 LEU B CA 1
ATOM 6739 C C . LEU B 1 307 ? -20.783 12.403 36.245 1 79.79 307 LEU B C 1
ATOM 6741 O O . LEU B 1 307 ? -21.366 11.53 36.892 1 79.79 307 LEU B O 1
ATOM 6745 N N . ALA B 1 308 ? -21.087 13.608 36.305 1 75.14 308 ALA B N 1
ATOM 6746 C CA . ALA B 1 308 ? -22.152 14.07 37.192 1 75.14 308 ALA B CA 1
ATOM 6747 C C . ALA B 1 308 ? -23.521 13.631 36.681 1 75.14 308 ALA B C 1
ATOM 6749 O O . ALA B 1 308 ? -24.415 13.318 37.471 1 75.14 308 ALA B O 1
ATOM 6750 N N . GLY B 1 309 ? -23.678 13.711 35.365 1 66.28 309 GLY B N 1
ATOM 6751 C CA . GLY B 1 309 ? -24.935 13.264 34.787 1 66.28 309 GLY B CA 1
ATOM 6752 C C . GLY B 1 309 ? -25.196 11.785 34.999 1 66.28 309 GLY B C 1
ATOM 6753 O O . GLY B 1 309 ? -26.35 11.353 35.047 1 66.28 309 GLY B O 1
ATOM 6754 N N . LEU B 1 310 ? -24.263 10.81 34.856 1 61.8 310 LEU B N 1
ATOM 6755 C CA . LEU B 1 310 ? -24.443 9.377 35.058 1 61.8 310 LEU B CA 1
ATOM 6756 C C . LEU B 1 310 ? -24.71 9.064 36.527 1 61.8 310 LEU B C 1
ATOM 6758 O O . LEU B 1 310 ? -24.988 7.917 36.881 1 61.8 310 LEU B O 1
ATOM 6762 N N . GLY B 1 311 ? -25.301 9.901 37.409 1 55.13 311 GLY B N 1
ATOM 6763 C CA . GLY B 1 311 ? -25.737 9.691 38.78 1 55.13 311 GLY B CA 1
ATOM 6764 C C . GLY B 1 311 ? -24.588 9.445 39.74 1 55.13 311 GLY B C 1
ATOM 6765 O O . GLY B 1 311 ? -24.804 9.037 40.883 1 55.13 311 GLY B O 1
ATOM 6766 N N . ARG B 1 312 ? -23.582 9.169 39.235 1 47.07 312 ARG B N 1
ATOM 6767 C CA . ARG B 1 312 ? -22.61 8.668 40.202 1 47.07 312 ARG B CA 1
ATOM 6768 C C . ARG B 1 312 ? -22.2 9.762 41.183 1 47.07 312 ARG B C 1
ATOM 6770 O O . ARG B 1 312 ? -21.466 9.502 42.139 1 47.07 312 ARG B O 1
ATOM 6777 N N . PHE B 1 313 ? -22.051 10.911 40.866 1 39.82 313 PHE B N 1
ATOM 6778 C CA . PHE B 1 313 ? -21.764 11.851 41.943 1 39.82 313 PHE B CA 1
ATOM 6779 C C . PHE B 1 313 ? -23.052 12.433 42.512 1 39.82 313 PHE B C 1
ATOM 6781 O O . PHE B 1 313 ? -24.011 12.67 41.775 1 39.82 313 PHE B O 1
ATOM 6788 N N . PRO B 1 314 ? -23.218 12.276 43.935 1 38.41 314 PRO B N 1
ATOM 6789 C CA . PRO B 1 314 ? -24.363 12.746 44.718 1 38.41 314 PRO B CA 1
ATOM 6790 C C . PRO B 1 314 ? -24.922 14.073 44.207 1 38.41 314 PRO B C 1
ATOM 6792 O O . PRO B 1 314 ? -26.133 14.203 44.014 1 38.41 314 PRO B O 1
ATOM 6795 N N . GLU B 1 315 ? -24.405 15.205 44.858 1 38.52 315 GLU B N 1
ATOM 6796 C CA . GLU B 1 315 ? -25.034 16.487 45.163 1 38.52 315 GLU B CA 1
ATOM 6797 C C . GLU B 1 315 ? -25.344 17.266 43.888 1 38.52 315 GLU B C 1
ATOM 6799 O O . GLU B 1 315 ? -24.896 16.894 42.802 1 38.52 315 GLU B O 1
ATOM 6804 N N . LYS B 1 316 ? -25.338 18.773 44.047 1 39.98 316 LYS B N 1
ATOM 6805 C CA . LYS B 1 316 ? -25.894 20.031 43.557 1 39.98 316 LYS B CA 1
ATOM 6806 C C . LYS B 1 316 ? -25.382 20.349 42.155 1 39.98 316 LYS B C 1
ATOM 6808 O O . LYS B 1 316 ? -25.463 21.494 41.705 1 39.98 316 LYS B O 1
ATOM 6813 N N . ILE B 1 317 ? -24.388 19.572 41.653 1 42.88 317 ILE B N 1
ATOM 6814 C CA . ILE B 1 317 ? -23.95 20.271 40.449 1 42.88 317 ILE B CA 1
ATOM 6815 C C . ILE B 1 317 ? -25.074 20.274 39.416 1 42.88 317 ILE B C 1
ATOM 6817 O O . ILE B 1 317 ? -25.61 19.219 39.07 1 42.88 317 ILE B O 1
ATOM 6821 N N . GLU B 1 318 ? -25.785 21.265 39.356 1 42.48 318 GLU B N 1
ATOM 6822 C CA . GLU B 1 318 ? -26.718 21.552 38.271 1 42.48 318 GLU B CA 1
ATOM 6823 C C . GLU B 1 318 ? -26.325 20.812 36.995 1 42.48 318 GLU B C 1
ATOM 6825 O O . GLU B 1 318 ? -25.139 20.689 36.683 1 42.48 318 GLU B O 1
ATOM 6830 N N . SER B 1 319 ? -26.886 19.746 36.543 1 46.48 319 SER B N 1
ATOM 6831 C CA . SER B 1 319 ? -26.827 18.995 35.293 1 46.48 319 SER B CA 1
ATOM 6832 C C . SER B 1 319 ? -26.275 19.852 34.158 1 46.48 319 SER B C 1
ATOM 6834 O O . SER B 1 319 ? -27.008 20.638 33.554 1 46.48 319 SER B O 1
ATOM 6836 N N . HIS B 1 320 ? -25.145 20.494 34.321 1 54.47 320 HIS B N 1
ATOM 6837 C CA . HIS B 1 320 ? -24.594 21.312 33.247 1 54.47 320 HIS B CA 1
ATOM 6838 C C . HIS B 1 320 ? -24.453 20.508 31.959 1 54.47 320 HIS B C 1
ATOM 6840 O O . HIS B 1 320 ? -24.017 19.355 31.986 1 54.47 320 HIS B O 1
ATOM 6846 N N . ASP B 1 321 ? -25.242 20.761 30.885 1 72.91 321 ASP B N 1
ATOM 6847 C CA . ASP B 1 321 ? -25.368 20.258 29.52 1 72.91 321 ASP B CA 1
ATOM 6848 C C . ASP B 1 321 ? -24.009 20.207 28.826 1 72.91 321 ASP B C 1
ATOM 6850 O O . ASP B 1 321 ? -23.578 21.19 28.219 1 72.91 321 ASP B O 1
ATOM 6854 N N . TYR B 1 322 ? -23.084 19.197 29.309 1 80.35 322 TYR B N 1
ATOM 6855 C CA . TYR B 1 322 ? -21.765 19.032 28.709 1 80.35 322 TYR B CA 1
ATOM 6856 C C . TYR B 1 322 ? -21.851 19.047 27.188 1 80.35 322 TYR B C 1
ATOM 6858 O O . TYR B 1 322 ? -20.865 19.34 26.507 1 80.35 322 TYR B O 1
ATOM 6866 N N . LEU B 1 323 ? -22.95 18.818 26.592 1 82.01 323 LEU B N 1
ATOM 6867 C CA . LEU B 1 323 ? -23.14 18.808 25.146 1 82.01 323 LEU B CA 1
ATOM 6868 C C . LEU B 1 323 ? -22.992 20.212 24.568 1 82.01 323 LEU B C 1
ATOM 6870 O O . LEU B 1 323 ? -22.567 20.374 23.422 1 82.01 323 LEU B O 1
ATOM 6874 N N . SER B 1 324 ? -23.258 21.111 25.448 1 82.88 324 SER B N 1
ATOM 6875 C CA . SER B 1 324 ? -23.192 22.493 24.985 1 82.88 324 SER B CA 1
ATOM 6876 C C . SER B 1 324 ? -21.755 23.004 24.974 1 82.88 324 SER B C 1
ATOM 6878 O O . SER B 1 324 ? -21.449 23.997 24.312 1 82.88 324 SER B O 1
ATOM 6880 N N . VAL B 1 325 ? -20.843 22.274 25.687 1 87.99 325 VAL B N 1
ATOM 6881 C CA . VAL B 1 325 ? -19.456 22.707 25.819 1 87.99 325 VAL B CA 1
ATOM 6882 C C . VAL B 1 325 ? -18.619 22.113 24.688 1 87.99 325 VAL B C 1
ATOM 6884 O O . VAL B 1 325 ? -17.56 22.645 24.346 1 87.99 325 VAL B O 1
ATOM 6887 N N . ILE B 1 326 ? -19.051 21.097 24.057 1 89.34 326 ILE B N 1
ATOM 6888 C CA . ILE B 1 326 ? -18.277 20.318 23.096 1 89.34 326 ILE B CA 1
ATOM 6889 C C . ILE B 1 326 ? -17.97 21.173 21.868 1 89.34 326 ILE B C 1
ATOM 6891 O O . ILE B 1 326 ? -16.843 21.17 21.368 1 89.34 326 ILE B O 1
ATOM 6895 N N . PRO B 1 327 ? -18.926 21.98 21.428 1 87.91 327 PRO B N 1
ATOM 6896 C CA . PRO B 1 327 ? -18.598 22.817 20.272 1 87.91 327 PRO B CA 1
ATOM 6897 C C . PRO B 1 327 ? -17.474 23.809 20.562 1 87.91 327 PRO B C 1
ATOM 6899 O O . PRO B 1 327 ? -16.642 24.077 19.691 1 87.91 327 PRO B O 1
ATOM 6902 N N . SER B 1 328 ? -17.465 24.303 21.763 1 90.12 328 SER B N 1
ATOM 6903 C CA . SER B 1 328 ? -16.404 25.227 22.149 1 90.12 328 SER B CA 1
ATOM 6904 C C . SER B 1 328 ? -15.052 24.522 22.209 1 90.12 328 SER B C 1
ATOM 6906 O O . SER B 1 328 ? -14.029 25.099 21.835 1 90.12 328 SER B O 1
ATOM 6908 N N . LEU B 1 329 ? -15.058 23.292 22.723 1 92.81 329 LEU B N 1
ATOM 6909 C CA . LEU B 1 329 ? -13.834 22.5 22.77 1 92.81 329 LEU B CA 1
ATOM 6910 C C . LEU B 1 329 ? -13.316 22.216 21.364 1 92.81 329 LEU B C 1
ATOM 6912 O O . LEU B 1 329 ? -12.113 22.306 21.111 1 92.81 329 LEU B O 1
ATOM 6916 N N . LYS B 1 330 ? -14.206 21.912 20.466 1 92.14 330 LYS B N 1
ATOM 6917 C CA . LYS B 1 330 ? -13.837 21.674 19.073 1 92.14 330 LYS B CA 1
ATOM 6918 C C . LYS B 1 330 ? -13.209 22.918 18.451 1 92.14 330 LYS B C 1
ATOM 6920 O O . LYS B 1 330 ? -12.205 22.823 17.741 1 92.14 330 LYS B O 1
ATOM 6925 N N . THR B 1 331 ? -13.769 24.022 18.739 1 93.35 331 THR B N 1
ATOM 6926 C CA . THR B 1 331 ? -13.279 25.281 18.187 1 93.35 331 THR B CA 1
ATOM 6927 C C . THR B 1 331 ? -11.876 25.587 18.702 1 93.35 331 THR B C 1
ATOM 6929 O O . THR B 1 331 ? -11.039 26.113 17.964 1 93.35 331 THR B O 1
ATOM 6932 N N . ARG B 1 332 ? -11.614 25.263 19.955 1 93.71 332 ARG B N 1
ATOM 6933 C CA . ARG B 1 332 ? -10.288 25.491 20.518 1 93.71 332 ARG B CA 1
ATOM 6934 C C . ARG B 1 332 ? -9.249 24.591 19.856 1 93.71 332 ARG B C 1
ATOM 6936 O O . ARG B 1 332 ? -8.115 25.012 19.621 1 93.71 332 ARG B O 1
ATOM 6943 N N . CYS B 1 333 ? -9.632 23.39 19.58 1 94.5 333 CYS B N 1
ATOM 6944 C CA . CYS B 1 333 ? -8.735 22.481 18.875 1 94.5 333 CYS B CA 1
ATOM 6945 C C . CYS B 1 333 ? -8.401 23.013 17.486 1 94.5 333 CYS B C 1
ATOM 6947 O O . CYS B 1 333 ? -7.25 22.942 17.05 1 94.5 333 CYS B O 1
ATOM 6949 N N . ILE B 1 334 ? -9.402 23.498 16.843 1 94.47 334 ILE B N 1
ATOM 6950 C CA . ILE B 1 334 ? -9.21 24.051 15.507 1 94.47 334 ILE B CA 1
ATOM 6951 C C . ILE B 1 334 ? -8.284 25.263 15.578 1 94.47 334 ILE B C 1
ATOM 6953 O O . ILE B 1 334 ? -7.403 25.429 14.731 1 94.47 334 ILE B O 1
ATOM 6957 N N . ALA B 1 335 ? -8.467 26.07 16.586 1 95.56 335 ALA B N 1
ATOM 6958 C CA . ALA B 1 335 ? -7.611 27.239 16.772 1 95.56 335 ALA B CA 1
ATOM 6959 C C . ALA B 1 335 ? -6.156 26.826 16.977 1 95.56 335 ALA B C 1
ATOM 6961 O O . ALA B 1 335 ? -5.251 27.391 16.358 1 95.56 335 ALA B O 1
ATOM 6962 N N . SER B 1 336 ? -5.935 25.85 17.857 1 95.7 336 SER B N 1
ATOM 6963 C CA . SER B 1 336 ? -4.583 25.363 18.11 1 95.7 336 SER B CA 1
ATOM 6964 C C . SER B 1 336 ? -3.953 24.796 16.843 1 95.7 336 SER B C 1
ATOM 6966 O O . SER B 1 336 ? -2.788 25.069 16.547 1 95.7 336 SER B O 1
ATOM 6968 N N . HIS B 1 337 ? -4.73 24.028 16.162 1 95.09 337 HIS B N 1
ATOM 6969 C CA . HIS B 1 337 ? -4.244 23.447 14.916 1 95.09 337 HIS B CA 1
ATOM 6970 C C . HIS B 1 337 ? -3.856 24.531 13.916 1 95.09 337 HIS B C 1
ATOM 6972 O O . HIS B 1 337 ? -2.771 24.483 13.331 1 95.09 337 HIS B O 1
ATOM 6978 N N . CYS B 1 338 ? -4.719 25.517 13.724 1 94.92 338 CYS B N 1
ATOM 6979 C CA . CYS B 1 338 ? -4.476 26.575 12.751 1 94.92 338 CYS B CA 1
ATOM 6980 C C . CYS B 1 338 ? -3.273 27.42 13.153 1 94.92 338 CYS B C 1
ATOM 6982 O O . CYS B 1 338 ? -2.495 27.848 12.297 1 94.92 338 CYS B O 1
ATOM 6984 N N . LEU B 1 339 ? -3.121 27.683 14.44 1 95.4 339 LEU B N 1
ATOM 6985 C CA . LEU B 1 339 ? -1.984 28.458 14.925 1 95.4 339 LEU B CA 1
ATOM 6986 C C . LEU B 1 339 ? -0.674 27.719 14.67 1 95.4 339 LEU B C 1
ATOM 6988 O O . LEU B 1 339 ? 0.321 28.33 14.274 1 95.4 339 LEU B O 1
ATOM 6992 N N . GLN B 1 340 ? -0.69 26.526 14.881 1 95.33 340 GLN B N 1
ATOM 6993 C CA . GLN B 1 340 ? 0.501 25.71 14.671 1 95.33 340 GLN B CA 1
ATOM 6994 C C . GLN B 1 340 ? 0.866 25.639 13.191 1 95.33 340 GLN B C 1
ATOM 6996 O O . GLN B 1 340 ? 2.044 25.551 12.84 1 95.33 340 GLN B O 1
ATOM 7001 N N . GLN B 1 341 ? -0.123 25.724 12.324 1 92.39 341 GLN B N 1
ATOM 7002 C CA . GLN B 1 341 ? 0.102 25.673 10.883 1 92.39 341 GLN B CA 1
ATOM 7003 C C . GLN B 1 341 ? 0.789 26.941 10.387 1 92.39 341 GLN B C 1
ATOM 7005 O O . GLN B 1 341 ? 1.294 26.982 9.263 1 92.39 341 GLN B O 1
ATOM 7010 N N . THR B 1 342 ? 0.895 27.913 11.22 1 91.76 342 THR B N 1
ATOM 7011 C CA . THR B 1 342 ? 1.571 29.153 10.851 1 91.76 342 THR B CA 1
ATOM 7012 C C . THR B 1 342 ? 3.084 29.003 10.982 1 91.76 342 THR B C 1
ATOM 7014 O O . THR B 1 342 ? 3.842 29.733 10.34 1 91.76 342 THR B O 1
ATOM 7017 N N . ILE B 1 343 ? 3.543 28.069 11.671 1 90.86 343 ILE B N 1
ATOM 7018 C CA . ILE B 1 343 ? 4.944 27.943 12.056 1 90.86 343 ILE B CA 1
ATOM 7019 C C . ILE B 1 343 ? 5.785 27.586 10.832 1 90.86 343 ILE B C 1
ATOM 7021 O O . ILE B 1 343 ? 6.838 28.184 10.598 1 90.86 343 ILE B O 1
ATOM 7025 N N . PRO B 1 344 ? 5.319 26.753 9.942 1 86.86 344 PRO B N 1
ATOM 7026 C CA . PRO B 1 344 ? 6.133 26.41 8.773 1 86.86 344 PRO B CA 1
ATOM 7027 C C . PRO B 1 344 ? 6.429 27.616 7.885 1 86.86 344 PRO B C 1
ATOM 7029 O O . PRO B 1 344 ? 7.472 27.662 7.227 1 86.86 344 PRO B O 1
ATOM 7032 N N . SER B 1 345 ? 5.583 28.591 7.96 1 82.02 345 SER B N 1
ATOM 7033 C CA . SER B 1 345 ? 5.757 29.755 7.096 1 82.02 345 SER B CA 1
ATOM 7034 C C . SER B 1 345 ? 6.849 30.679 7.627 1 82.02 345 SER B C 1
ATOM 7036 O O . SER B 1 345 ? 7.415 31.475 6.875 1 82.02 345 SER B O 1
ATOM 7038 N N . PHE B 1 346 ? 7.128 30.512 8.799 1 84.17 346 PHE B N 1
ATOM 7039 C CA . PHE B 1 346 ? 8.085 31.492 9.299 1 84.17 346 PHE B CA 1
ATOM 7040 C C . PHE B 1 346 ? 9.295 30.802 9.916 1 84.17 346 PHE B C 1
ATOM 7042 O O . PHE B 1 346 ? 10.293 31.452 10.233 1 84.17 346 PHE B O 1
ATOM 7049 N N . VAL B 1 347 ? 9.382 29.565 9.877 1 86.64 347 VAL B N 1
ATOM 7050 C CA . VAL B 1 347 ? 10.374 28.792 10.618 1 86.64 347 VAL B CA 1
ATOM 7051 C C . VAL B 1 347 ? 11.76 29.024 10.022 1 86.64 347 VAL B C 1
ATOM 7053 O O . VAL B 1 347 ? 12.755 29.071 10.75 1 86.64 347 VAL B O 1
ATOM 7056 N N . ASP B 1 348 ? 11.827 29.232 8.784 1 83.24 348 ASP B N 1
ATOM 7057 C CA . ASP B 1 348 ? 13.121 29.403 8.131 1 83.24 348 ASP B CA 1
ATOM 7058 C C . ASP B 1 348 ? 13.843 30.641 8.658 1 83.24 348 ASP B C 1
ATOM 7060 O O . ASP B 1 348 ? 14.958 30.543 9.175 1 83.24 348 ASP B O 1
ATOM 7064 N N . GLN B 1 349 ? 13.227 31.797 8.657 1 81.98 349 GLN B N 1
ATOM 7065 C CA . GLN B 1 349 ? 13.822 33.041 9.132 1 81.98 349 GLN B CA 1
ATOM 7066 C C . GLN B 1 349 ? 13.953 33.042 10.653 1 81.98 349 GLN B C 1
ATOM 7068 O O . GLN B 1 349 ? 14.932 33.558 11.196 1 81.98 349 GLN B O 1
ATOM 7073 N N . PHE B 1 350 ? 12.994 32.413 11.231 1 83.59 350 PHE B N 1
ATOM 7074 C CA . PHE B 1 350 ? 12.995 32.335 12.687 1 83.59 350 PHE B CA 1
ATOM 7075 C C . PHE B 1 350 ? 14.19 31.531 13.185 1 83.59 350 PHE B C 1
ATOM 7077 O O . PHE B 1 350 ? 14.886 31.953 14.111 1 83.59 350 PHE B O 1
ATOM 7084 N N . SER B 1 351 ? 14.435 30.466 12.596 1 83.66 351 SER B N 1
ATOM 7085 C CA . SER B 1 351 ? 15.522 29.598 13.039 1 83.66 351 SER B CA 1
ATOM 7086 C C . SER B 1 351 ? 16.881 30.25 12.805 1 83.66 351 SER B C 1
ATOM 7088 O O . SER B 1 351 ? 17.844 29.961 13.517 1 83.66 351 SER B O 1
ATOM 7090 N N . ASN B 1 352 ? 16.911 31.207 11.85 1 80.59 352 ASN B N 1
ATOM 7091 C CA . ASN B 1 352 ? 18.176 31.849 11.509 1 80.59 352 ASN B CA 1
ATOM 7092 C C . ASN B 1 352 ? 18.499 32.995 12.464 1 80.59 352 ASN B C 1
ATOM 7094 O O . ASN B 1 352 ? 19.669 33.311 12.688 1 80.59 352 ASN B O 1
ATOM 7098 N N . LEU B 1 353 ? 17.443 33.588 13.028 1 79.6 353 LEU B N 1
ATOM 7099 C CA . LEU B 1 353 ? 17.698 34.835 13.74 1 79.6 353 LEU B CA 1
ATOM 7100 C C . LEU B 1 353 ? 17.3 34.716 15.207 1 79.6 353 LEU B C 1
ATOM 7102 O O . LEU B 1 353 ? 17.686 35.55 16.029 1 79.6 353 LEU B O 1
ATOM 7106 N N . ALA B 1 354 ? 16.623 33.673 15.56 1 83.15 354 ALA B N 1
ATOM 7107 C CA . ALA B 1 354 ? 16.082 33.557 16.911 1 83.15 354 ALA B CA 1
ATOM 7108 C C . ALA B 1 354 ? 17.167 33.151 17.904 1 83.15 354 ALA B C 1
ATOM 7110 O O . ALA B 1 354 ? 18.102 32.429 17.55 1 83.15 354 ALA B O 1
ATOM 7111 N N . SER B 1 355 ? 17.045 33.677 19.073 1 86.65 355 SER B N 1
ATOM 7112 C CA . SER B 1 355 ? 17.923 33.275 20.168 1 86.65 355 SER B CA 1
ATOM 7113 C C . SER B 1 355 ? 17.532 31.907 20.716 1 86.65 355 SER B C 1
ATOM 7115 O O . SER B 1 355 ? 16.447 31.401 20.422 1 86.65 355 SER B O 1
ATOM 7117 N N . GLU B 1 356 ? 18.414 31.323 21.49 1 89.63 356 GLU B N 1
ATOM 7118 C CA . GLU B 1 356 ? 18.156 30.024 22.104 1 89.63 356 GLU B CA 1
ATOM 7119 C C . GLU B 1 356 ? 16.915 30.07 22.992 1 89.63 356 GLU B C 1
ATOM 7121 O O . GLU B 1 356 ? 16.113 29.134 22.996 1 89.63 356 GLU B O 1
ATOM 7126 N N . GLU B 1 357 ? 16.818 31.165 23.675 1 89.84 357 GLU B N 1
ATOM 7127 C CA . GLU B 1 357 ? 15.694 31.312 24.596 1 89.84 357 GLU B CA 1
ATOM 7128 C C . GLU B 1 357 ? 14.366 31.343 23.846 1 89.84 357 GLU B C 1
ATOM 7130 O O . GLU B 1 357 ? 13.378 30.761 24.298 1 89.84 357 GLU B O 1
ATOM 7135 N N . GLU B 1 358 ? 14.328 32.065 22.73 1 89.41 358 GLU B N 1
ATOM 7136 C CA . GLU B 1 358 ? 13.106 32.158 21.938 1 89.41 358 GLU B CA 1
ATOM 7137 C C . GLU B 1 358 ? 12.711 30.798 21.37 1 89.41 358 GLU B C 1
ATOM 7139 O O . GLU B 1 358 ? 11.532 30.437 21.373 1 89.41 358 GLU B O 1
ATOM 7144 N N . ILE B 1 359 ? 13.732 30.061 20.933 1 92.14 359 ILE B N 1
ATOM 7145 C CA . ILE B 1 359 ? 13.498 28.745 20.349 1 92.14 359 ILE B CA 1
ATOM 7146 C C . ILE B 1 359 ? 12.986 27.788 21.422 1 92.14 359 ILE B C 1
ATOM 7148 O O . ILE B 1 359 ? 12.043 27.028 21.186 1 92.14 359 ILE B O 1
ATOM 7152 N N . VAL B 1 360 ? 13.597 27.836 22.568 1 94.2 360 VAL B N 1
ATOM 7153 C CA . VAL B 1 360 ? 13.203 26.96 23.666 1 94.2 360 VAL B CA 1
ATOM 7154 C C . VAL B 1 360 ? 11.76 27.253 24.069 1 94.2 360 VAL B C 1
ATOM 7156 O O . VAL B 1 360 ? 10.985 26.332 24.339 1 94.2 360 VAL B O 1
ATOM 7159 N N . CYS B 1 361 ? 11.401 28.476 24.061 1 93.83 361 CYS B N 1
ATOM 7160 C CA . CYS B 1 361 ? 10.048 28.877 24.429 1 93.83 361 CYS B CA 1
ATOM 7161 C C . CYS B 1 361 ? 9.027 28.316 23.447 1 93.83 361 CYS B C 1
ATOM 7163 O O . CYS B 1 361 ? 8.008 27.756 23.857 1 93.83 361 CYS B O 1
ATOM 7165 N N . VAL B 1 362 ? 9.32 28.472 22.17 1 94.5 362 VAL B N 1
ATOM 7166 C CA . VAL B 1 362 ? 8.415 27.979 21.136 1 94.5 362 VAL B CA 1
ATOM 7167 C C . VAL B 1 362 ? 8.298 26.46 21.232 1 94.5 362 VAL B C 1
ATOM 7169 O O . VAL B 1 362 ? 7.195 25.911 21.185 1 94.5 362 VAL B O 1
ATOM 7172 N N . LEU B 1 363 ? 9.413 25.784 21.398 1 96.14 363 LEU B N 1
ATOM 7173 C CA . LEU B 1 363 ? 9.43 24.326 21.455 1 96.14 363 LEU B CA 1
ATOM 7174 C C . LEU B 1 363 ? 8.688 23.821 22.688 1 96.14 363 LEU B C 1
ATOM 7176 O O . LEU B 1 363 ? 7.987 22.809 22.625 1 96.14 363 LEU B O 1
ATOM 7180 N N . GLU B 1 364 ? 8.817 24.517 23.779 1 96.19 364 GLU B N 1
ATOM 7181 C CA . GLU B 1 364 ? 8.122 24.131 25.003 1 96.19 364 GLU B CA 1
ATOM 7182 C C . GLU B 1 364 ? 6.61 24.257 24.842 1 96.19 364 GLU B C 1
ATOM 7184 O O . GLU B 1 364 ? 5.857 23.4 25.31 1 96.19 364 GLU B O 1
ATOM 7189 N N . THR B 1 365 ? 6.194 25.329 24.258 1 96.59 365 THR B N 1
ATOM 7190 C CA . THR B 1 365 ? 4.769 25.537 24.027 1 96.59 365 THR B CA 1
ATOM 7191 C C . THR B 1 365 ? 4.204 24.452 23.115 1 96.59 365 THR B C 1
ATOM 7193 O O . THR B 1 365 ? 3.123 23.917 23.374 1 96.59 365 THR B O 1
ATOM 7196 N N . LEU B 1 366 ? 4.939 24.163 22.064 1 96.82 366 LEU B N 1
ATOM 7197 C CA . LEU B 1 366 ? 4.507 23.132 21.126 1 96.82 366 LEU B CA 1
ATOM 7198 C C . LEU B 1 366 ? 4.466 21.766 21.802 1 96.82 366 LEU B C 1
ATOM 7200 O O . LEU B 1 366 ? 3.551 20.975 21.559 1 96.82 366 LEU B O 1
ATOM 7204 N N . ASP B 1 367 ? 5.392 21.517 22.629 1 96.84 367 ASP B N 1
ATOM 7205 C CA . ASP B 1 367 ? 5.439 20.24 23.334 1 96.84 367 ASP B CA 1
ATOM 7206 C C . ASP B 1 367 ? 4.283 20.115 24.323 1 96.84 367 ASP B C 1
ATOM 7208 O O . ASP B 1 367 ? 3.734 19.028 24.511 1 96.84 367 ASP B O 1
ATOM 7212 N N . LYS B 1 368 ? 4.032 21.174 24.932 1 96.34 368 LYS B N 1
ATOM 7213 C CA . LYS B 1 368 ? 2.884 21.17 25.835 1 96.34 368 LYS B CA 1
ATOM 7214 C C . LYS B 1 368 ? 1.595 20.851 25.084 1 96.34 368 LYS B C 1
ATOM 7216 O O . LYS B 1 368 ? 0.747 20.108 25.583 1 96.34 368 LYS B O 1
ATOM 7221 N N . SER B 1 369 ? 1.432 21.503 23.956 1 96.58 369 SER B N 1
ATOM 7222 C CA . SER B 1 369 ? 0.267 21.212 23.125 1 96.58 369 SER B CA 1
ATOM 7223 C C . SER B 1 369 ? 0.235 19.744 22.713 1 96.58 369 SER B C 1
ATOM 7225 O O . SER B 1 369 ? -0.811 19.096 22.787 1 96.58 369 SER B O 1
ATOM 7227 N N . ARG B 1 370 ? 1.352 19.231 22.275 1 96.07 370 ARG B N 1
ATOM 7228 C CA . ARG B 1 370 ? 1.471 17.842 21.844 1 96.07 370 ARG B CA 1
ATOM 7229 C C . ARG B 1 370 ? 1.091 16.885 22.97 1 96.07 370 ARG B C 1
ATOM 7231 O O . ARG B 1 370 ? 0.311 15.954 22.764 1 96.07 370 ARG B O 1
ATOM 7238 N N . LEU B 1 371 ? 1.582 17.088 24.163 1 95.27 371 LEU B N 1
ATOM 7239 C CA . LEU B 1 371 ? 1.35 16.209 25.304 1 95.27 371 LEU B CA 1
ATOM 7240 C C . LEU B 1 371 ? -0.107 16.271 25.75 1 95.27 371 LEU B C 1
ATOM 7242 O O . LEU B 1 371 ? -0.699 15.246 26.097 1 95.27 371 LEU B O 1
ATOM 7246 N N . ALA B 1 372 ? -0.653 17.484 25.758 1 94.26 372 ALA B N 1
ATOM 7247 C CA . ALA B 1 372 ? -2.059 17.646 26.119 1 94.26 372 ALA B CA 1
ATOM 7248 C C . ALA B 1 372 ? -2.963 16.869 25.165 1 94.26 372 ALA B C 1
ATOM 7250 O O . ALA B 1 372 ? -3.932 16.238 25.594 1 94.26 372 ALA B O 1
ATOM 7251 N N . CYS B 1 373 ? -2.617 16.906 23.898 1 94.18 373 CYS B N 1
ATOM 7252 C CA . CYS B 1 373 ? -3.412 16.209 22.893 1 94.18 373 CYS B CA 1
ATOM 7253 C C . CYS B 1 373 ? -3.252 14.699 23.023 1 94.18 373 CYS B C 1
ATOM 7255 O O . CYS B 1 373 ? -4.217 13.952 22.852 1 94.18 373 CYS B O 1
ATOM 7257 N N . SER B 1 374 ? -2.088 14.286 23.295 1 92.47 374 SER B N 1
ATOM 7258 C CA . SER B 1 374 ? -1.843 12.857 23.46 1 92.47 374 SER B CA 1
ATOM 7259 C C . SER B 1 374 ? -2.658 12.285 24.615 1 92.47 374 SER B C 1
ATOM 7261 O O . SER B 1 374 ? -3.205 11.185 24.511 1 92.47 374 SER B O 1
ATOM 7263 N N . ARG B 1 375 ? -2.757 13.012 25.642 1 91.44 375 ARG B N 1
ATOM 7264 C CA . ARG B 1 375 ? -3.553 12.598 26.793 1 91.44 375 ARG B CA 1
ATOM 7265 C C . ARG B 1 375 ? -5.04 12.586 26.454 1 91.44 375 ARG B C 1
ATOM 7267 O O . ARG B 1 375 ? -5.762 11.663 26.836 1 91.44 375 ARG B O 1
ATOM 7274 N N . ALA B 1 376 ? -5.508 13.617 25.782 1 91.87 376 ALA B N 1
ATOM 7275 C CA . ALA B 1 376 ? -6.918 13.733 25.421 1 91.87 376 ALA B CA 1
ATOM 7276 C C . ALA B 1 376 ? -7.333 12.619 24.464 1 91.87 376 ALA B C 1
ATOM 7278 O O . ALA B 1 376 ? -8.451 12.106 24.546 1 91.87 376 ALA B O 1
ATOM 7279 N N . ARG B 1 377 ? -6.486 12.259 23.539 1 88.28 377 ARG B N 1
ATOM 7280 C CA . ARG B 1 377 ? -6.763 11.226 22.546 1 88.28 377 ARG B CA 1
ATOM 7281 C C . ARG B 1 377 ? -6.986 9.872 23.211 1 88.28 377 ARG B C 1
ATOM 7283 O O . ARG B 1 377 ? -7.817 9.082 22.758 1 88.28 377 ARG B O 1
ATOM 7290 N N . LYS B 1 378 ? -6.338 9.641 24.271 1 86.49 378 LYS B N 1
ATOM 7291 C CA . LYS B 1 378 ? -6.384 8.341 24.932 1 86.49 378 LYS B CA 1
ATOM 7292 C C . LYS B 1 378 ? -7.519 8.282 25.951 1 86.49 378 LYS B C 1
ATOM 7294 O O . LYS B 1 378 ? -7.785 7.228 26.533 1 86.49 378 LYS B O 1
ATOM 7299 N N . ASP B 1 379 ? -8.199 9.362 26.106 1 88.29 379 ASP B N 1
ATOM 7300 C CA . ASP B 1 379 ? -9.281 9.425 27.084 1 88.29 379 ASP B CA 1
ATOM 7301 C C . ASP B 1 379 ? -10.576 8.859 26.508 1 88.29 379 ASP B C 1
ATOM 7303 O O . ASP B 1 379 ? -11.217 9.493 25.667 1 88.29 379 ASP B O 1
ATOM 7307 N N . GLU B 1 380 ? -11.109 7.831 27.034 1 84.92 380 GLU B N 1
ATOM 7308 C CA . GLU B 1 380 ? -12.287 7.142 26.512 1 84.92 380 GLU B CA 1
ATOM 7309 C C . GLU B 1 380 ? -13.564 7.91 26.84 1 84.92 380 GLU B C 1
ATOM 7311 O O . GLU B 1 380 ? -14.517 7.902 26.057 1 84.92 380 GLU B O 1
ATOM 7316 N N . ASP B 1 381 ? -13.551 8.471 27.957 1 85.46 381 ASP B N 1
ATOM 7317 C CA . ASP B 1 381 ? -14.733 9.225 28.361 1 85.46 381 ASP B CA 1
ATOM 7318 C C . ASP B 1 381 ? -14.95 10.434 27.453 1 85.46 381 ASP B C 1
ATOM 7320 O O . ASP B 1 381 ? -16.091 10.797 27.156 1 85.46 381 ASP B O 1
ATOM 7324 N N . LEU B 1 382 ? -13.885 11.025 27.116 1 89.17 382 LEU B N 1
ATOM 7325 C CA . LEU B 1 382 ? -13.985 12.154 26.198 1 89.17 382 LEU B CA 1
ATOM 7326 C C . LEU B 1 382 ? -14.472 11.699 24.827 1 89.17 382 LEU B C 1
ATOM 7328 O O . LEU B 1 382 ? -15.285 12.377 24.195 1 89.17 382 LEU B O 1
ATOM 7332 N N . ALA B 1 383 ? -13.978 10.569 24.363 1 85.84 383 ALA B N 1
ATOM 7333 C CA . ALA B 1 383 ? -14.404 10.005 23.085 1 85.84 383 ALA B CA 1
ATOM 7334 C C . ALA B 1 383 ? -15.905 9.731 23.079 1 85.84 383 ALA B C 1
ATOM 7336 O O . ALA B 1 383 ? -16.591 10.017 22.094 1 85.84 383 ALA B O 1
ATOM 7337 N N . LEU B 1 384 ? -16.361 9.267 24.145 1 83.6 384 LEU B N 1
ATOM 7338 C CA . LEU B 1 384 ? -17.785 8.97 24.264 1 83.6 384 LEU B CA 1
ATOM 7339 C C . LEU B 1 384 ? -18.609 10.253 24.265 1 83.6 384 LEU B C 1
ATOM 7341 O O . LEU B 1 384 ? -19.704 10.293 23.701 1 83.6 384 LEU B O 1
ATOM 7345 N N . ALA B 1 385 ? -18.101 11.226 24.969 1 86.22 385 ALA B N 1
ATOM 7346 C CA . ALA B 1 385 ? -18.8 12.507 25.015 1 86.22 385 ALA B CA 1
ATOM 7347 C C . ALA B 1 385 ? -18.948 13.102 23.617 1 86.22 385 ALA B C 1
ATOM 7349 O O . ALA B 1 385 ? -19.996 13.657 23.28 1 86.22 385 ALA B O 1
ATOM 7350 N N . PHE B 1 386 ? -17.917 13.048 22.798 1 86.71 386 PHE B N 1
ATOM 7351 C CA . PHE B 1 386 ? -17.954 13.551 21.43 1 86.71 386 PHE B CA 1
ATOM 7352 C C . PHE B 1 386 ? -18.971 12.778 20.598 1 86.71 386 PHE B C 1
ATOM 7354 O O . PHE B 1 386 ? -19.691 13.365 19.787 1 86.71 386 PHE B O 1
ATOM 7361 N N . GLN B 1 387 ? -19.054 11.544 20.756 1 79.19 387 GLN B N 1
ATOM 7362 C CA . GLN B 1 387 ? -19.993 10.705 20.019 1 79.19 387 GLN B CA 1
ATOM 7363 C C . GLN B 1 387 ? -21.435 11.038 20.391 1 79.19 387 GLN B C 1
ATOM 7365 O O . GLN B 1 387 ? -22.309 11.089 19.523 1 79.19 387 GLN B O 1
ATOM 7370 N N . GLU B 1 388 ? -21.582 11.236 21.639 1 79.78 388 GLU B N 1
ATOM 7371 C CA . GLU B 1 388 ? -22.917 11.594 22.112 1 79.78 388 GLU B CA 1
ATOM 7372 C C . GLU B 1 388 ? -23.354 12.947 21.558 1 79.78 388 GLU B C 1
ATOM 7374 O O . GLU B 1 388 ? -24.519 13.13 21.2 1 79.78 388 GLU B O 1
ATOM 7379 N N . ALA B 1 389 ? -22.432 13.844 21.548 1 80.55 389 ALA B N 1
ATOM 7380 C CA . ALA B 1 389 ? -22.732 15.16 20.99 1 80.55 389 ALA B CA 1
ATOM 7381 C C . ALA B 1 389 ? -23.068 15.062 19.504 1 80.55 389 ALA B C 1
ATOM 7383 O O . ALA B 1 389 ? -23.928 15.792 19.007 1 80.55 389 ALA B O 1
ATOM 7384 N N . PHE B 1 390 ? -22.422 14.244 18.804 1 76.85 390 PHE B N 1
ATOM 7385 C CA . PHE B 1 390 ? -22.661 14.032 17.381 1 76.85 390 PHE B CA 1
ATOM 7386 C C . PHE B 1 390 ? -24.061 13.478 17.145 1 76.85 390 PHE B C 1
ATOM 7388 O O . PHE B 1 390 ? -24.754 13.904 16.218 1 76.85 390 PHE B O 1
ATOM 7395 N N . PHE B 1 391 ? -24.49 12.656 17.966 1 71.3 391 PHE B N 1
ATOM 7396 C CA . PHE B 1 391 ? -25.806 12.044 17.821 1 71.3 391 PHE B CA 1
ATOM 7397 C C . PHE B 1 391 ? -26.905 13.025 18.209 1 71.3 391 PHE B C 1
ATOM 7399 O O . PHE B 1 391 ? -28.002 12.99 17.649 1 71.3 391 PHE B O 1
ATOM 7406 N N . ASP B 1 392 ? -26.617 13.787 19.066 1 73.28 392 ASP B N 1
ATOM 7407 C CA . ASP B 1 392 ? -27.587 14.784 19.511 1 73.28 392 ASP B CA 1
ATOM 7408 C C . ASP B 1 392 ? -27.906 15.775 18.394 1 73.28 392 ASP B C 1
ATOM 7410 O O . ASP B 1 392 ? -29.012 16.317 18.336 1 73.28 392 ASP B O 1
ATOM 7414 N N . GLN B 1 393 ? -27.003 16.029 17.484 1 67.16 393 GLN B N 1
ATOM 7415 C CA . GLN B 1 393 ? -27.195 16.952 16.37 1 67.16 393 GLN B CA 1
ATOM 7416 C C . GLN B 1 393 ? -28.12 16.356 15.314 1 67.16 393 GLN B C 1
ATOM 7418 O O . GLN B 1 393 ? -28.74 17.087 14.539 1 67.16 393 GLN B O 1
ATOM 7423 N N . TRP B 1 394 ? -28.219 15.011 15.086 1 59.72 394 TRP B N 1
ATOM 7424 C CA . TRP B 1 394 ? -29.091 14.387 14.096 1 59.72 394 TRP B CA 1
ATOM 7425 C C . TRP B 1 394 ? -30.549 14.452 14.536 1 59.72 394 TRP B C 1
ATOM 7427 O O . TRP B 1 394 ? -31.458 14.275 13.722 1 59.72 394 TRP B O 1
ATOM 7437 N N . GLY B 1 395 ? -31.022 15.203 15.358 1 50.77 395 GLY B N 1
ATOM 7438 C CA . GLY B 1 395 ? -32.395 15.291 15.827 1 50.77 395 GLY B CA 1
ATOM 7439 C C . GLY B 1 395 ? -32.969 13.952 16.249 1 50.77 395 GLY B C 1
ATOM 7440 O O . GLY B 1 395 ? -32.261 12.943 16.26 1 50.77 395 GLY B O 1
ATOM 7441 N N . ASP B 1 396 ? -34.396 13.818 16.676 1 43.67 396 ASP B N 1
ATOM 7442 C CA . ASP B 1 396 ? -35.229 12.769 17.255 1 43.67 396 ASP B CA 1
ATOM 7443 C C . ASP B 1 396 ? -35.321 11.564 16.322 1 43.67 396 ASP B C 1
ATOM 7445 O O . ASP B 1 396 ? -36.18 10.698 16.501 1 43.67 396 ASP B O 1
ATOM 7449 N N . GLY B 1 397 ? -35.059 11.575 15.1 1 40.41 397 GLY B N 1
ATOM 7450 C CA . GLY B 1 397 ? -35.397 10.356 14.383 1 40.41 397 GLY B CA 1
ATOM 7451 C C . GLY B 1 397 ? -34.531 9.174 14.775 1 40.41 397 GLY B C 1
ATOM 7452 O O . GLY B 1 397 ? -33.444 8.984 14.227 1 40.41 397 GLY B O 1
ATOM 7453 N N . VAL B 1 398 ? -34.769 8.445 15.785 1 41.63 398 VAL B N 1
ATOM 7454 C CA . VAL B 1 398 ? -34.269 7.427 16.703 1 41.63 398 VAL B CA 1
ATOM 7455 C C . VAL B 1 398 ? -33.842 6.188 15.918 1 41.63 398 VAL B C 1
ATOM 7457 O O . VAL B 1 398 ? -32.894 5.499 16.302 1 41.63 398 VAL B O 1
ATOM 7460 N N . GLU B 1 399 ? -34.654 5.804 14.988 1 44.52 399 GLU B N 1
ATOM 7461 C CA . GLU B 1 399 ? -34.524 4.44 14.482 1 44.52 399 GLU B CA 1
ATOM 7462 C C . GLU B 1 399 ? -33.219 4.26 13.712 1 44.52 399 GLU B C 1
ATOM 7464 O O . GLU B 1 399 ? -32.572 3.215 13.813 1 44.52 399 GLU B O 1
ATOM 7469 N N . GLU B 1 400 ? -32.879 5.165 12.982 1 42.35 400 GLU B N 1
ATOM 7470 C CA . GLU B 1 400 ? -31.721 5.007 12.108 1 42.35 400 GLU B CA 1
ATOM 7471 C C . GLU B 1 400 ? -30.417 5.125 12.891 1 42.35 400 GLU B C 1
ATOM 7473 O O . GLU B 1 400 ? -29.416 4.499 12.539 1 42.35 400 GLU B O 1
ATOM 7478 N N . VAL B 1 401 ? -30.396 5.84 13.949 1 44.62 401 VAL B N 1
ATOM 7479 C CA . VAL B 1 401 ? -29.25 6.012 14.836 1 44.62 401 VAL B CA 1
ATOM 7480 C C . VAL B 1 401 ? -28.99 4.716 15.6 1 44.62 401 VAL B C 1
ATOM 7482 O O . VAL B 1 401 ? -27.839 4.299 15.753 1 44.62 401 VAL B O 1
ATOM 7485 N N . GLU B 1 402 ? -30.084 4.133 16.152 1 44.57 402 GLU B N 1
ATOM 7486 C CA . GLU B 1 402 ? -29.943 2.867 16.865 1 44.57 402 GLU B CA 1
ATOM 7487 C C . GLU B 1 402 ? -29.389 1.778 15.951 1 44.57 402 GLU B C 1
ATOM 7489 O O . GLU B 1 402 ? -28.544 0.982 16.367 1 44.57 402 GLU B O 1
ATOM 7494 N N . ALA B 1 403 ? -29.934 1.688 14.773 1 45.05 403 ALA B N 1
ATOM 7495 C CA . ALA B 1 403 ? -29.448 0.673 13.842 1 45.05 403 ALA B CA 1
ATOM 7496 C C . ALA B 1 403 ? -27.988 0.92 13.475 1 45.05 403 ALA B C 1
ATOM 7498 O O . ALA B 1 403 ? -27.205 -0.025 13.344 1 45.05 403 ALA B O 1
ATOM 7499 N N . ALA B 1 404 ? -27.663 2.219 13.306 1 43.93 404 ALA B N 1
ATOM 7500 C CA . ALA B 1 404 ? -26.266 2.551 13.038 1 43.93 404 ALA B CA 1
ATOM 7501 C C . ALA B 1 404 ? -25.385 2.229 14.241 1 43.93 404 ALA B C 1
ATOM 7503 O O . ALA B 1 404 ? -24.236 1.809 14.083 1 43.93 404 ALA B O 1
ATOM 7504 N N . LEU B 1 405 ? -25.919 2.463 15.444 1 44.11 405 LEU B N 1
ATOM 7505 C CA . LEU B 1 405 ? -25.189 2.123 16.66 1 44.11 405 LEU B CA 1
ATOM 7506 C C . LEU B 1 405 ? -25.098 0.61 16.834 1 44.11 405 LEU B C 1
ATOM 7508 O O . LEU B 1 405 ? -24.11 0.101 17.367 1 44.11 405 LEU B O 1
ATOM 7512 N N . LYS B 1 406 ? -26.228 0.01 16.724 1 44.06 406 LYS B N 1
ATOM 7513 C CA . LYS B 1 406 ? -26.221 -1.434 16.94 1 44.06 406 LYS B CA 1
ATOM 7514 C C . LYS B 1 406 ? -25.285 -2.132 15.957 1 44.06 406 LYS B C 1
ATOM 7516 O O . LYS B 1 406 ? -24.629 -3.114 16.308 1 44.06 406 LYS B O 1
ATOM 7521 N N . GLY B 1 407 ? -25.605 -1.93 14.655 1 39.42 407 GLY B N 1
ATOM 7522 C CA . GLY B 1 407 ? -24.802 -2.643 13.675 1 39.42 407 GLY B CA 1
ATOM 7523 C C . GLY B 1 407 ? -23.34 -2.24 13.694 1 39.42 407 GLY B C 1
ATOM 7524 O O . GLY B 1 407 ? -22.536 -2.762 12.918 1 39.42 407 GLY B O 1
ATOM 7525 N N . SER B 1 408 ? -23.107 -0.941 14.091 1 37.72 408 SER B N 1
ATOM 7526 C CA . SER B 1 408 ? -21.7 -0.554 14.1 1 37.72 408 SER B CA 1
ATOM 7527 C C . SER B 1 408 ? -20.92 -1.331 15.155 1 37.72 408 SER B C 1
ATOM 7529 O O . SER B 1 408 ? -21.082 -1.094 16.354 1 37.72 408 SER B O 1
ATOM 7531 N N . ASP B 1 409 ? -20.993 -2.396 15.296 1 34.59 409 ASP B N 1
ATOM 7532 C CA . ASP B 1 409 ? -19.884 -3.118 15.912 1 34.59 409 ASP B CA 1
ATOM 7533 C C . ASP B 1 409 ? -18.566 -2.373 15.716 1 34.59 409 ASP B C 1
ATOM 7535 O O . ASP B 1 409 ? -17.877 -2.574 14.713 1 34.59 409 ASP B O 1
ATOM 7539 N N . GLY B 1 410 ? -18.325 -1.35 16.727 1 38.52 410 GLY B N 1
ATOM 7540 C CA . GLY B 1 410 ? -17.129 -0.62 17.115 1 38.52 410 GLY B CA 1
ATOM 7541 C C . GLY B 1 410 ? -16.65 0.349 16.051 1 38.52 410 GLY B C 1
ATOM 7542 O O . GLY B 1 410 ? -15.637 1.028 16.233 1 38.52 410 GLY B O 1
ATOM 7543 N N . THR B 1 411 ? -16.844 0.205 14.796 1 39.2 411 THR B N 1
ATOM 7544 C CA . THR B 1 411 ? -16.098 0.717 13.652 1 39.2 411 THR B CA 1
ATOM 7545 C C . THR B 1 411 ? -16.481 2.165 13.36 1 39.2 411 THR B C 1
ATOM 7547 O O . THR B 1 411 ? -15.903 2.799 12.474 1 39.2 411 THR B O 1
ATOM 7550 N N . GLY B 1 412 ? -17.508 2.787 13.773 1 43.8 412 GLY B N 1
ATOM 7551 C CA . GLY B 1 412 ? -17.754 4.049 13.092 1 43.8 412 GLY B CA 1
ATOM 7552 C C . GLY B 1 412 ? -16.978 5.209 13.687 1 43.8 412 GLY B C 1
ATOM 7553 O O . GLY B 1 412 ? -17.214 5.598 14.833 1 43.8 412 GLY B O 1
ATOM 7554 N N . HIS B 1 413 ? -15.76 5.4 13.552 1 49.42 413 HIS B N 1
ATOM 7555 C CA . HIS B 1 413 ? -14.847 6.443 14.003 1 49.42 413 HIS B CA 1
ATOM 7556 C C . HIS B 1 413 ? -15.373 7.829 13.646 1 49.42 413 HIS B C 1
ATOM 7558 O O . HIS B 1 413 ? -14.747 8.84 13.975 1 49.42 413 HIS B O 1
ATOM 7564 N N . ARG B 1 414 ? -16.654 7.999 13.295 1 51.13 414 ARG B N 1
ATOM 7565 C CA . ARG B 1 414 ? -17.197 9.319 12.989 1 51.13 414 ARG B CA 1
ATOM 7566 C C . ARG B 1 414 ? -17.615 10.047 14.262 1 51.13 414 ARG B C 1
ATOM 7568 O O . ARG B 1 414 ? -18.286 9.47 15.121 1 51.13 414 ARG B O 1
ATOM 7575 N N . GLY B 1 415 ? -17.056 11.187 14.393 1 58.9 415 GLY B N 1
ATOM 7576 C CA . GLY B 1 415 ? -17.386 12.049 15.517 1 58.9 415 GLY B CA 1
ATOM 7577 C C . GLY B 1 415 ? -16.512 11.805 16.733 1 58.9 415 GLY B C 1
ATOM 7578 O O . GLY B 1 415 ? -16.825 12.269 17.831 1 58.9 415 GLY B O 1
ATOM 7579 N N . SER B 1 416 ? -15.525 11.006 16.425 1 70.66 416 SER B N 1
ATOM 7580 C CA . SER B 1 416 ? -14.653 10.731 17.562 1 70.66 416 SER B CA 1
ATOM 7581 C C . SER B 1 416 ? -13.708 11.898 17.829 1 70.66 416 SER B C 1
ATOM 7583 O O . SER B 1 416 ? -13.415 12.686 16.928 1 70.66 416 SER B O 1
ATOM 7585 N N . SER B 1 417 ? -13.454 12.089 19.164 1 81.98 417 SER B N 1
ATOM 7586 C CA . SER B 1 417 ? -12.521 13.128 19.587 1 81.98 417 SER B CA 1
ATOM 7587 C C . SER B 1 417 ? -11.115 12.857 19.06 1 81.98 417 SER B C 1
ATOM 7589 O O . SER B 1 417 ? -10.275 13.758 19.025 1 81.98 417 SER B O 1
ATOM 7591 N N . GLU B 1 418 ? -10.953 11.66 18.567 1 82.91 418 GLU B N 1
ATOM 7592 C CA . GLU B 1 418 ? -9.618 11.243 18.148 1 82.91 418 GLU B CA 1
ATOM 7593 C C . GLU B 1 418 ? -9.14 12.05 16.944 1 82.91 418 GLU B C 1
ATOM 7595 O O . GLU B 1 418 ? -7.966 12.415 16.861 1 82.91 418 GLU B O 1
ATOM 7600 N N . ILE B 1 419 ? -9.985 12.362 16.138 1 83.71 419 ILE B N 1
ATOM 7601 C CA . ILE B 1 419 ? -9.588 13.064 14.922 1 83.71 419 ILE B CA 1
ATOM 7602 C C . ILE B 1 419 ? -9.13 14.478 15.269 1 83.71 419 ILE B C 1
ATOM 7604 O O . ILE B 1 419 ? -8.223 15.018 14.632 1 83.71 419 ILE B O 1
ATOM 7608 N N . PHE B 1 420 ? -9.732 15.067 16.227 1 89.79 420 PHE B N 1
ATOM 7609 C CA . PHE B 1 420 ? -9.4 16.437 16.602 1 89.79 420 PHE B CA 1
ATOM 7610 C C . PHE B 1 420 ? -8.053 16.492 17.313 1 89.79 420 PHE B C 1
ATOM 7612 O O . PHE B 1 420 ? -7.177 17.273 16.935 1 89.79 420 PHE B O 1
ATOM 7619 N N . PHE B 1 421 ? -7.865 15.608 18.216 1 92.96 421 PHE B N 1
ATOM 7620 C CA . PHE B 1 421 ? -6.659 15.674 19.034 1 92.96 421 PHE B CA 1
ATOM 7621 C C . PHE B 1 421 ? -5.47 15.073 18.294 1 92.96 421 PHE B C 1
ATOM 7623 O O . PHE B 1 421 ? -4.335 15.522 18.466 1 92.96 421 PHE B O 1
ATOM 7630 N N . LEU B 1 422 ? -5.712 14.133 17.478 1 91.85 422 LEU B N 1
ATOM 7631 C CA . LEU B 1 422 ? -4.625 13.591 16.67 1 91.85 422 LEU B CA 1
ATOM 7632 C C . LEU B 1 422 ? -4.136 14.621 15.657 1 91.85 422 LEU B C 1
ATOM 7634 O O . LEU B 1 422 ? -2.933 14.732 15.41 1 91.85 422 LEU B O 1
ATOM 7638 N N . THR B 1 423 ? -5.07 15.238 15.032 1 92.31 423 THR B N 1
ATOM 7639 C CA . THR B 1 423 ? -4.709 16.263 14.059 1 92.31 423 THR B CA 1
ATOM 7640 C C . THR B 1 423 ? -3.897 17.374 14.718 1 92.31 423 THR B C 1
ATOM 7642 O O . THR B 1 423 ? -2.896 17.831 14.163 1 92.31 423 THR B O 1
ATOM 7645 N N . GLN B 1 424 ? -4.332 17.81 15.816 1 94.4 424 GLN B N 1
ATOM 7646 C CA . GLN B 1 424 ? -3.61 18.844 16.55 1 94.4 424 GLN B CA 1
ATOM 7647 C C . GLN B 1 424 ? -2.239 18.346 16.998 1 94.4 424 GLN B C 1
ATOM 7649 O O . GLN B 1 424 ? -1.253 19.082 16.929 1 94.4 424 GLN B O 1
ATOM 7654 N N . GLU B 1 425 ? -2.177 17.161 17.514 1 95.51 425 GLU B N 1
ATOM 7655 C CA . GLU B 1 425 ? -0.907 16.56 17.907 1 95.51 425 GLU B CA 1
ATOM 7656 C C . GLU B 1 425 ? 0.063 16.498 16.73 1 95.51 425 GLU B C 1
ATOM 7658 O O . GLU B 1 425 ? 1.249 16.799 16.88 1 95.51 425 GLU B O 1
ATOM 7663 N N . ALA B 1 426 ? -0.429 16.071 15.63 1 95.32 426 ALA B N 1
ATOM 7664 C CA . ALA B 1 426 ? 0.395 15.978 14.427 1 95.32 426 ALA B CA 1
ATOM 7665 C C . ALA B 1 426 ? 0.922 17.35 14.016 1 95.32 426 ALA B C 1
ATOM 7667 O O . ALA B 1 426 ? 2.08 17.482 13.612 1 95.32 426 ALA B O 1
ATOM 7668 N N . SER B 1 427 ? 0.041 18.321 14.093 1 95.81 427 SER B N 1
ATOM 7669 C CA . SER B 1 427 ? 0.466 19.668 13.725 1 95.81 427 SER B CA 1
ATOM 7670 C C . SER B 1 427 ? 1.565 20.173 14.654 1 95.81 427 SER B C 1
ATOM 7672 O O . SER B 1 427 ? 2.519 20.811 14.205 1 95.81 427 SER B O 1
ATOM 7674 N N . ALA B 1 428 ? 1.393 19.928 15.92 1 96.73 428 ALA B N 1
ATOM 7675 C CA . ALA B 1 428 ? 2.41 20.33 16.888 1 96.73 428 ALA B CA 1
ATOM 7676 C C . ALA B 1 428 ? 3.725 19.597 16.636 1 96.73 428 ALA B C 1
ATOM 7678 O O . ALA B 1 428 ? 4.796 20.209 16.647 1 96.73 428 ALA B O 1
ATOM 7679 N N . THR B 1 429 ? 3.657 18.355 16.429 1 97.41 429 THR B N 1
ATOM 7680 C CA . THR B 1 429 ? 4.845 17.548 16.175 1 97.41 429 THR B CA 1
ATOM 7681 C C . THR B 1 429 ? 5.531 17.988 14.884 1 97.41 429 THR B C 1
ATOM 7683 O O . THR B 1 429 ? 6.761 18.041 14.816 1 97.41 429 THR B O 1
ATOM 7686 N N . ARG B 1 430 ? 4.695 18.232 13.892 1 96.56 430 ARG B N 1
ATOM 7687 C CA . ARG B 1 430 ? 5.24 18.699 12.622 1 96.56 430 ARG B CA 1
ATOM 7688 C C . ARG B 1 430 ? 6.02 19.996 12.805 1 96.56 430 ARG B C 1
ATOM 7690 O O . ARG B 1 430 ? 7.123 20.144 12.275 1 96.56 430 ARG B O 1
ATOM 7697 N N . ALA B 1 431 ? 5.422 20.892 13.543 1 96.15 431 ALA B N 1
ATOM 7698 C CA . ALA B 1 431 ? 6.078 22.17 13.808 1 96.15 431 ALA B CA 1
ATOM 7699 C C . ALA B 1 431 ? 7.392 21.967 14.557 1 96.15 431 ALA B C 1
ATOM 7701 O O . ALA B 1 431 ? 8.395 22.616 14.251 1 96.15 431 ALA B O 1
ATOM 7702 N N . ILE B 1 432 ? 7.436 21.069 15.52 1 96.63 432 ILE B N 1
ATOM 7703 C CA . ILE B 1 432 ? 8.635 20.771 16.295 1 96.63 432 ILE B CA 1
ATOM 7704 C C . ILE B 1 432 ? 9.719 20.214 15.374 1 96.63 432 ILE B C 1
ATOM 7706 O O . ILE B 1 432 ? 10.864 20.672 15.407 1 96.63 432 ILE B O 1
ATOM 7710 N N . VAL B 1 433 ? 9.318 19.319 14.539 1 96.07 433 VAL B N 1
ATOM 7711 C CA . VAL B 1 433 ? 10.263 18.672 13.634 1 96.07 433 VAL B CA 1
ATOM 7712 C C . VAL B 1 433 ? 10.824 19.698 12.652 1 96.07 433 VAL B C 1
ATOM 7714 O O . VAL B 1 433 ? 12.022 19.696 12.36 1 96.07 433 VAL B O 1
ATOM 7717 N N . LEU B 1 434 ? 10.017 20.554 12.196 1 95.01 434 LEU B N 1
ATOM 7718 C CA . LEU B 1 434 ? 10.459 21.56 11.237 1 95.01 434 LEU B CA 1
ATOM 7719 C C . LEU B 1 434 ? 11.455 22.521 11.877 1 95.01 434 LEU B C 1
ATOM 7721 O O . LEU B 1 434 ? 12.509 22.804 11.302 1 95.01 434 LEU B O 1
ATOM 7725 N N . VAL B 1 435 ? 11.168 22.988 13.065 1 93.73 435 VAL B N 1
ATOM 7726 C CA . VAL B 1 435 ? 12.054 23.919 13.756 1 93.73 435 VAL B CA 1
ATOM 7727 C C . VAL B 1 435 ? 13.396 23.246 14.034 1 93.73 435 VAL B C 1
ATOM 7729 O O . VAL B 1 435 ? 14.453 23.816 13.752 1 93.73 435 VAL B O 1
ATOM 7732 N N . LEU B 1 436 ? 13.317 22.066 14.509 1 94.25 436 LEU B N 1
ATOM 7733 C CA . LEU B 1 436 ? 14.533 21.337 14.853 1 94.25 436 LEU B CA 1
ATOM 7734 C C . LEU B 1 436 ? 15.323 20.975 13.6 1 94.25 436 LEU B C 1
ATOM 7736 O O . LEU B 1 436 ? 16.556 20.983 13.614 1 94.25 436 LEU B O 1
ATOM 7740 N N . SER B 1 437 ? 14.624 20.649 12.528 1 93.73 437 SER B N 1
ATOM 7741 C CA . SER B 1 437 ? 15.291 20.318 11.273 1 93.73 437 SER B CA 1
ATOM 7742 C C . SER B 1 437 ? 16.066 21.513 10.728 1 93.73 437 SER B C 1
ATOM 7744 O O . SER B 1 437 ? 17.189 21.361 10.241 1 93.73 437 SER B O 1
ATOM 7746 N N . TYR B 1 438 ? 15.484 22.671 10.808 1 91.22 438 TYR B N 1
ATOM 7747 C CA . TYR B 1 438 ? 16.147 23.872 10.314 1 91.22 438 TYR B CA 1
ATOM 7748 C C . TYR B 1 438 ? 17.378 24.2 11.151 1 91.22 438 TYR B C 1
ATOM 7750 O O . TYR B 1 438 ? 18.394 24.655 10.621 1 91.22 438 TYR B O 1
ATOM 7758 N N . LEU B 1 439 ? 17.297 23.905 12.442 1 90.32 439 LEU B N 1
ATOM 7759 C CA . LEU B 1 439 ? 18.432 24.152 13.324 1 90.32 439 LEU B CA 1
ATOM 7760 C C . LEU B 1 439 ? 19.536 23.127 13.089 1 90.32 439 LEU B C 1
ATOM 7762 O O . LEU B 1 439 ? 20.722 23.455 13.174 1 90.32 439 LEU B O 1
ATOM 7766 N N . TYR B 1 440 ? 19.109 21.937 12.738 1 91.46 440 TYR B N 1
ATOM 7767 C CA . TYR B 1 440 ? 20.054 20.836 12.582 1 91.46 440 TYR B CA 1
ATOM 7768 C C . TYR B 1 440 ? 20.737 20.893 11.221 1 91.46 440 TYR B C 1
ATOM 7770 O O . TYR B 1 440 ? 21.94 20.641 11.112 1 91.46 440 TYR B O 1
ATOM 7778 N N . CYS B 1 441 ? 19.934 21.003 10.076 1 86.66 441 CYS B N 1
ATOM 7779 C CA . CYS B 1 441 ? 20.473 20.967 8.721 1 86.66 441 CYS B CA 1
ATOM 7780 C C . CYS B 1 441 ? 21.088 22.309 8.343 1 86.66 441 CYS B C 1
ATOM 7782 O O . CYS B 1 441 ? 21.856 22.396 7.384 1 86.66 441 CYS B O 1
ATOM 7784 N N . LYS B 1 442 ? 21.203 23.118 9.202 1 66.58 442 LYS B N 1
ATOM 7785 C CA . LYS B 1 442 ? 21.826 24.429 9.047 1 66.58 442 LYS B CA 1
ATOM 7786 C C . LYS B 1 442 ? 21.563 25.002 7.657 1 66.58 442 LYS B C 1
ATOM 7788 O O . LYS B 1 442 ? 22.337 24.766 6.726 1 66.58 442 LYS B O 1
ATOM 7793 N N . ARG B 1 443 ? 20.407 24.859 6.971 1 55.05 443 ARG B N 1
ATOM 7794 C CA . ARG B 1 443 ? 20.362 25.41 5.62 1 55.05 443 ARG B CA 1
ATOM 7795 C C . ARG B 1 443 ? 21.059 26.765 5.558 1 55.05 443 ARG B C 1
ATOM 7797 O O . ARG B 1 443 ? 20.571 27.746 6.122 1 55.05 443 ARG B O 1
ATOM 7804 N N . ARG B 1 444 ? 22.406 26.74 5.561 1 47.22 444 ARG B N 1
ATOM 7805 C CA . ARG B 1 444 ? 23.271 27.899 5.369 1 47.22 444 ARG B CA 1
ATOM 7806 C C . ARG B 1 444 ? 22.891 28.663 4.105 1 47.22 444 ARG B C 1
ATOM 7808 O O . ARG B 1 444 ? 23.244 28.255 2.997 1 47.22 444 ARG B O 1
ATOM 7815 N N . HIS B 1 445 ? 21.69 28.837 3.816 1 38.64 445 HIS B N 1
ATOM 7816 C CA . HIS B 1 445 ? 21.758 29.791 2.715 1 38.64 445 HIS B CA 1
ATOM 7817 C C . HIS B 1 445 ? 22.85 30.829 2.952 1 38.64 445 HIS B C 1
ATOM 7819 O O . HIS B 1 445 ? 22.638 31.805 3.676 1 38.64 445 HIS B O 1
ATOM 7825 N N . GLY B 1 446 ? 23.952 30.648 2.481 1 43.48 446 GLY B N 1
ATOM 7826 C CA . GLY B 1 446 ? 25.066 31.566 2.302 1 43.48 446 GLY B CA 1
ATOM 7827 C C . GLY B 1 446 ? 25.628 32.084 3.612 1 43.48 446 GLY B C 1
ATOM 7828 O O . GLY B 1 446 ? 26.678 32.73 3.63 1 43.48 446 GLY B O 1
ATOM 7829 N N . SER B 1 447 ? 24.699 32.799 4.492 1 42.2 447 SER B N 1
ATOM 7830 C CA . SER B 1 447 ? 25.244 33.647 5.548 1 42.2 447 SER B CA 1
ATOM 7831 C C . SER B 1 447 ? 25.812 32.811 6.69 1 42.2 447 SER B C 1
ATOM 7833 O O . SER B 1 447 ? 25.289 31.738 7.001 1 42.2 447 SER B O 1
ATOM 7835 N N . ASP B 1 448 ? 27.044 32.789 6.883 1 46.27 448 ASP B N 1
ATOM 7836 C CA . ASP B 1 448 ? 27.866 32.564 8.069 1 46.27 448 ASP B CA 1
ATOM 7837 C C . ASP B 1 448 ? 27.058 32.78 9.346 1 46.27 448 ASP B C 1
ATOM 7839 O O . ASP B 1 448 ? 27.331 33.708 10.111 1 46.27 448 ASP B O 1
ATOM 7843 N N . THR B 1 449 ? 25.725 32.648 9.284 1 49.75 449 THR B N 1
ATOM 7844 C CA . THR B 1 449 ? 25.077 33.109 10.506 1 49.75 449 THR B CA 1
ATOM 7845 C C . THR B 1 449 ? 25.515 32.266 11.701 1 49.75 449 THR B C 1
ATOM 7847 O O . THR B 1 449 ? 25.266 31.06 11.741 1 49.75 449 THR B O 1
ATOM 7850 N N . SER B 1 450 ? 26.596 32.484 12.092 1 54.61 450 SER B N 1
ATOM 7851 C CA . SER B 1 450 ? 27.177 32.056 13.36 1 54.61 450 SER B CA 1
ATOM 7852 C C . SER B 1 450 ? 26.201 32.262 14.514 1 54.61 450 SER B C 1
ATOM 7854 O O . SER B 1 450 ? 25.763 33.385 14.77 1 54.61 450 SER B O 1
ATOM 7856 N N . TYR B 1 451 ? 25.297 31.269 14.745 1 62.14 451 TYR B N 1
ATOM 7857 C CA . TYR B 1 451 ? 24.573 31.347 16.008 1 62.14 451 TYR B CA 1
ATOM 7858 C C . TYR B 1 451 ? 25.52 31.657 17.161 1 62.14 451 TYR B C 1
ATOM 7860 O O . TYR B 1 451 ? 26.701 31.306 17.114 1 62.14 451 TYR B O 1
ATOM 7868 N N . ASP B 1 452 ? 25.105 32.527 17.87 1 69.82 452 ASP B N 1
ATOM 7869 C CA . ASP B 1 452 ? 25.856 32.75 19.102 1 69.82 452 ASP B CA 1
ATOM 7870 C C . ASP B 1 452 ? 25.872 31.493 19.969 1 69.82 452 ASP B C 1
ATOM 7872 O O . ASP B 1 452 ? 26.586 31.435 20.973 1 69.82 452 ASP B O 1
ATOM 7876 N N . TRP B 1 453 ? 25.014 30.468 19.527 1 81.98 453 TRP B N 1
ATOM 7877 C CA . TRP B 1 453 ? 24.938 29.223 20.284 1 81.98 453 TRP B CA 1
ATOM 7878 C C . TRP B 1 453 ? 24.997 28.016 19.354 1 81.98 453 TRP B C 1
ATOM 7880 O O . TRP B 1 453 ? 24.97 28.165 18.13 1 81.98 453 TRP B O 1
ATOM 7890 N N . ASP B 1 454 ? 25.364 26.86 19.829 1 87.25 454 ASP B N 1
ATOM 7891 C CA . ASP B 1 454 ? 25.481 25.64 19.037 1 87.25 454 ASP B CA 1
ATOM 7892 C C . ASP B 1 454 ? 24.11 25.019 18.779 1 87.25 454 ASP B C 1
ATOM 7894 O O . ASP B 1 454 ? 23.684 24.119 19.505 1 87.25 454 ASP B O 1
ATOM 7898 N N . ALA B 1 455 ? 23.463 25.541 17.767 1 88.39 455 ALA B N 1
ATOM 7899 C CA . ALA B 1 455 ? 22.105 25.135 17.417 1 88.39 455 ALA B CA 1
ATOM 7900 C C . ALA B 1 455 ? 22.055 23.657 17.039 1 88.39 455 ALA B C 1
ATOM 7902 O O . ALA B 1 455 ? 21.086 22.962 17.354 1 88.39 455 ALA B O 1
ATOM 7903 N N . GLU B 1 456 ? 23.106 23.144 16.372 1 89.06 456 GLU B N 1
ATOM 7904 C CA . GLU B 1 456 ? 23.142 21.752 15.933 1 89.06 456 GLU B CA 1
ATOM 7905 C C . GLU B 1 456 ? 23.18 20.799 17.125 1 89.06 456 GLU B C 1
ATOM 7907 O O . GLU B 1 456 ? 22.463 19.797 17.148 1 89.06 456 GLU B O 1
ATOM 7912 N N . LYS B 1 457 ? 24.019 21.094 18.01 1 90.83 457 LYS B N 1
ATOM 7913 C CA . LYS B 1 457 ? 24.158 20.253 19.195 1 90.83 457 LYS B CA 1
ATOM 7914 C C . LYS B 1 457 ? 22.87 20.24 20.014 1 90.83 457 LYS B C 1
ATOM 7916 O O . LYS B 1 457 ? 22.524 19.223 20.62 1 90.83 457 LYS B O 1
ATOM 7921 N N . PHE B 1 458 ? 22.198 21.468 20.016 1 92.24 458 PHE B N 1
ATOM 7922 C CA . PHE B 1 458 ? 20.94 21.585 20.745 1 92.24 458 PHE B CA 1
ATOM 7923 C C . PHE B 1 458 ? 19.845 20.77 20.067 1 92.24 458 PHE B C 1
ATOM 7925 O O . PHE B 1 458 ? 19.093 20.056 20.734 1 92.24 458 PHE B O 1
ATOM 7932 N N . ALA B 1 459 ? 19.803 20.832 18.738 1 93.64 459 ALA B N 1
ATOM 7933 C CA . ALA B 1 459 ? 18.673 20.316 17.97 1 93.64 459 ALA B CA 1
ATOM 7934 C C . ALA B 1 459 ? 18.798 18.811 17.754 1 93.64 459 ALA B C 1
ATOM 7936 O O . ALA B 1 459 ? 17.79 18.104 17.67 1 93.64 459 ALA B O 1
ATOM 7937 N N . GLU B 1 460 ? 19.968 18.251 17.645 1 93.59 460 GLU B N 1
ATOM 7938 C CA . GLU B 1 460 ? 20.22 16.886 17.191 1 93.59 460 GLU B CA 1
ATOM 7939 C C . GLU B 1 460 ? 19.521 15.868 18.088 1 93.59 460 GLU B C 1
ATOM 7941 O O . GLU B 1 460 ? 18.734 15.049 17.61 1 93.59 460 GLU B O 1
ATOM 7946 N N . PRO B 1 461 ? 19.747 15.904 19.415 1 95.25 461 PRO B N 1
ATOM 7947 C CA . PRO B 1 461 ? 19.115 14.875 20.243 1 95.25 461 PRO B CA 1
ATOM 7948 C C . PRO B 1 461 ? 17.591 14.976 20.249 1 95.25 461 PRO B C 1
ATOM 7950 O O . PRO B 1 461 ? 16.901 13.955 20.295 1 95.25 461 PRO B O 1
ATOM 7953 N N . LEU B 1 462 ? 17.093 16.198 20.3 1 95.83 462 LEU B N 1
ATOM 7954 C CA . LEU B 1 462 ? 15.65 16.413 20.333 1 95.83 462 LEU B CA 1
ATOM 7955 C C . LEU B 1 462 ? 15 15.934 19.038 1 95.83 462 LEU B C 1
ATOM 7957 O O . LEU B 1 462 ? 13.932 15.318 19.066 1 95.83 462 LEU B O 1
ATOM 7961 N N . LEU B 1 463 ? 15.677 16.288 17.941 1 95.69 463 LEU B N 1
ATOM 7962 C CA . LEU B 1 463 ? 15.166 15.912 16.627 1 95.69 463 LEU B CA 1
ATOM 7963 C C . LEU B 1 463 ? 15.151 14.397 16.462 1 95.69 463 LEU B C 1
ATOM 7965 O O . LEU B 1 463 ? 14.161 13.828 15.997 1 95.69 463 LEU B O 1
ATOM 7969 N N . LEU B 1 464 ? 16.212 13.757 16.825 1 94.95 464 LEU B N 1
ATOM 7970 C CA . LEU B 1 464 ? 16.325 12.31 16.678 1 94.95 464 LEU B CA 1
ATOM 7971 C C . LEU B 1 464 ? 15.305 11.593 17.556 1 94.95 464 LEU B C 1
ATOM 7973 O O . LEU B 1 464 ? 14.72 10.589 17.141 1 94.95 464 LEU B O 1
ATOM 7977 N N . GLU B 1 465 ? 15.138 12.077 18.713 1 95.78 465 GLU B N 1
ATOM 7978 C CA . GLU B 1 465 ? 14.152 11.495 19.618 1 95.78 465 GLU B CA 1
ATOM 7979 C C . GLU B 1 465 ? 12.745 11.587 19.035 1 95.78 465 GLU B C 1
ATOM 7981 O O . GLU B 1 465 ? 11.991 10.612 19.063 1 95.78 465 GLU B O 1
ATOM 7986 N N . ARG B 1 466 ? 12.441 12.742 18.512 1 95.81 466 ARG B N 1
ATOM 7987 C CA . ARG B 1 466 ? 11.112 12.961 17.951 1 95.81 466 ARG B CA 1
ATOM 7988 C C . ARG B 1 466 ? 10.904 12.123 16.694 1 95.81 466 ARG B C 1
ATOM 7990 O O . ARG B 1 466 ? 9.807 11.611 16.458 1 95.81 466 ARG B O 1
ATOM 7997 N N . MET B 1 467 ? 11.909 12.073 15.909 1 95.61 467 MET B N 1
ATOM 7998 C CA . MET B 1 467 ? 11.845 11.293 14.676 1 95.61 467 MET B CA 1
ATOM 7999 C C . MET B 1 467 ? 11.594 9.819 14.977 1 95.61 467 MET B C 1
ATOM 8001 O O . MET B 1 467 ? 10.741 9.19 14.348 1 95.61 467 MET B O 1
ATOM 8005 N N . GLU B 1 468 ? 12.319 9.299 15.907 1 94.69 468 GLU B N 1
ATOM 8006 C CA . GLU B 1 468 ? 12.174 7.895 16.277 1 94.69 468 GLU B CA 1
ATOM 8007 C C . GLU B 1 468 ? 10.774 7.607 16.813 1 94.69 468 GLU B C 1
ATOM 8009 O O . GLU B 1 468 ? 10.185 6.57 16.499 1 94.69 468 GLU B O 1
ATOM 8014 N N . GLU B 1 469 ? 10.311 8.464 17.607 1 95.06 469 GLU B N 1
ATOM 8015 C CA . GLU B 1 469 ? 8.975 8.306 18.174 1 95.06 469 GLU B CA 1
ATOM 8016 C C . GLU B 1 469 ? 7.91 8.295 17.082 1 95.06 469 GLU B C 1
ATOM 8018 O O . GLU B 1 469 ? 7.045 7.417 17.06 1 95.06 469 GLU B O 1
ATOM 8023 N N . VAL B 1 470 ? 7.96 9.291 16.2 1 95.98 470 VAL B N 1
ATOM 8024 C CA . VAL B 1 470 ? 6.958 9.46 15.153 1 95.98 470 VAL B CA 1
ATOM 8025 C C . VAL B 1 470 ? 7.02 8.283 14.183 1 95.98 470 VAL B C 1
ATOM 8027 O O . VAL B 1 470 ? 5.989 7.701 13.836 1 95.98 470 VAL B O 1
ATOM 8030 N N . LEU B 1 471 ? 8.276 7.872 13.718 1 95.51 471 LEU B N 1
ATOM 8031 C CA . LEU B 1 471 ? 8.438 6.805 12.737 1 95.51 471 LEU B CA 1
ATOM 8032 C C . LEU B 1 471 ? 8.01 5.462 13.319 1 95.51 471 LEU B C 1
ATOM 8034 O O . LEU B 1 471 ? 7.343 4.673 12.645 1 95.51 471 LEU B O 1
ATOM 8038 N N . SER B 1 472 ? 8.287 5.223 14.577 1 94.73 472 SER B N 1
ATOM 8039 C CA . SER B 1 472 ? 7.911 3.968 15.219 1 94.73 472 SER B CA 1
ATOM 8040 C C . SER B 1 472 ? 6.396 3.842 15.343 1 94.73 472 SER B C 1
ATOM 8042 O O . SER B 1 472 ? 5.826 2.799 15.017 1 94.73 472 SER B O 1
ATOM 8044 N N . GLU B 1 473 ? 5.812 4.896 15.78 1 92.79 473 GLU B N 1
ATOM 8045 C CA . GLU B 1 473 ? 4.361 4.867 15.941 1 92.79 473 GLU B CA 1
ATOM 8046 C C . GLU B 1 473 ? 3.656 4.807 14.59 1 92.79 473 GLU B C 1
ATOM 8048 O O . GLU B 1 473 ? 2.626 4.144 14.45 1 92.79 473 GLU B O 1
ATOM 8053 N N . PHE B 1 474 ? 4.146 5.539 13.683 1 93.66 474 PHE B N 1
ATOM 8054 C CA . PHE B 1 474 ? 3.559 5.558 12.348 1 93.66 474 PHE B CA 1
ATOM 8055 C C . PHE B 1 474 ? 3.609 4.172 11.715 1 93.66 474 PHE B C 1
ATOM 8057 O O . PHE B 1 474 ? 2.611 3.698 11.168 1 93.66 474 PHE B O 1
ATOM 8064 N N . LEU B 1 475 ? 4.76 3.541 11.777 1 93.52 475 LEU B N 1
ATOM 8065 C CA . LEU B 1 475 ? 4.948 2.219 11.189 1 93.52 475 LEU B CA 1
ATOM 8066 C C . LEU B 1 475 ? 4.078 1.183 11.893 1 93.52 475 LEU B C 1
ATOM 8068 O O . LEU B 1 475 ? 3.505 0.304 11.245 1 93.52 475 LEU B O 1
ATOM 8072 N N . SER B 1 476 ? 4 1.273 13.168 1 91.58 476 SER B N 1
ATOM 8073 C CA . SER B 1 476 ? 3.128 0.375 13.919 1 91.58 476 SER B CA 1
ATOM 8074 C C . SER B 1 476 ? 1.67 0.543 13.502 1 91.58 476 SER B C 1
ATOM 8076 O O . SER B 1 476 ? 0.942 -0.442 13.362 1 91.58 476 SER B O 1
ATOM 8078 N N . SER B 1 477 ? 1.289 1.812 13.341 1 88.81 477 SER B N 1
ATOM 8079 C CA . SER B 1 477 ? -0.08 2.1 12.926 1 88.81 477 SER B CA 1
ATOM 8080 C C . SER B 1 477 ? -0.335 1.633 11.497 1 88.81 477 SER B C 1
ATOM 8082 O O . SER B 1 477 ? -1.426 1.156 11.179 1 88.81 477 SER B O 1
ATOM 8084 N N . GLU B 1 478 ? 0.657 1.833 10.63 1 86.54 478 GLU B N 1
ATOM 8085 C CA . GLU B 1 478 ? 0.564 1.401 9.238 1 86.54 478 GLU B CA 1
ATOM 8086 C C . GLU B 1 478 ? 0.419 -0.115 9.139 1 86.54 478 GLU B C 1
ATOM 8088 O O . GLU B 1 478 ? -0.286 -0.62 8.264 1 86.54 478 GLU B O 1
ATOM 8093 N N . GLU B 1 479 ? 1.111 -0.824 9.844 1 84.44 479 GLU B N 1
ATOM 8094 C CA . GLU B 1 479 ? 1.036 -2.282 9.848 1 84.44 479 GLU B CA 1
ATOM 8095 C C . GLU B 1 479 ? -0.337 -2.763 10.308 1 84.44 479 GLU B C 1
ATOM 8097 O O . GLU B 1 479 ? -0.865 -3.746 9.784 1 84.44 479 GLU B O 1
ATOM 8102 N N . LYS B 1 480 ? -0.882 -2.14 11.201 1 81.28 480 LYS B N 1
ATOM 8103 C CA . LYS B 1 480 ? -2.168 -2.534 11.769 1 81.28 480 LYS B CA 1
ATOM 8104 C C . LYS B 1 480 ? -3.323 -2.082 10.879 1 81.28 480 LYS B C 1
ATOM 8106 O O . LYS B 1 480 ? -4.233 -2.862 10.589 1 81.28 480 LYS B O 1
ATOM 8111 N N . ASP B 1 481 ? -3.195 -0.768 10.453 1 74.98 481 ASP B N 1
ATOM 8112 C CA . ASP B 1 481 ? -4.369 -0.147 9.848 1 74.98 481 ASP B CA 1
ATOM 8113 C C . ASP B 1 481 ? -4.092 0.26 8.402 1 74.98 481 ASP B C 1
ATOM 8115 O O . ASP B 1 481 ? -4.96 0.824 7.733 1 74.98 481 ASP B O 1
ATOM 8119 N N . GLY B 1 482 ? -2.972 0.047 7.854 1 68.67 482 GLY B N 1
ATOM 8120 C CA . GLY B 1 482 ? -2.559 0.567 6.56 1 68.67 482 GLY B CA 1
ATOM 8121 C C . GLY B 1 482 ? -3.481 0.153 5.429 1 68.67 482 GLY B C 1
ATOM 8122 O O . GLY B 1 482 ? -3.696 0.916 4.485 1 68.67 482 GLY B O 1
ATOM 8123 N N . LEU B 1 483 ? -3.909 -1.036 5.479 1 63.81 483 LEU B N 1
ATOM 8124 C CA . LEU B 1 483 ? -4.757 -1.559 4.414 1 63.81 483 LEU B CA 1
ATOM 8125 C C . LEU B 1 483 ? -6.101 -0.839 4.386 1 63.81 483 LEU B C 1
ATOM 8127 O O . LEU B 1 483 ? -6.818 -0.891 3.384 1 63.81 483 LEU B O 1
ATOM 8131 N N . LEU B 1 484 ? -6.442 -0.266 5.52 1 60.18 484 LEU B N 1
ATOM 8132 C CA . LEU B 1 484 ? -7.717 0.434 5.628 1 60.18 484 LEU B CA 1
ATOM 8133 C C . LEU B 1 484 ? -7.622 1.835 5.033 1 60.18 484 LEU B C 1
ATOM 8135 O O . LEU B 1 484 ? -8.629 2.538 4.924 1 60.18 484 LEU B O 1
ATOM 8139 N N . ILE B 1 485 ? -6.383 2.142 4.756 1 54.64 485 ILE B N 1
ATOM 8140 C CA . ILE B 1 485 ? -6.207 3.461 4.159 1 54.64 485 ILE B CA 1
ATOM 8141 C C . ILE B 1 485 ? -6.8 3.474 2.752 1 54.64 485 ILE B C 1
ATOM 8143 O O . ILE B 1 485 ? -6.375 2.707 1.885 1 54.64 485 ILE B O 1
ATOM 8147 N N . ASP B 1 486 ? -8.122 3.435 2.598 1 46.53 486 ASP B N 1
ATOM 8148 C CA . ASP B 1 486 ? -8.724 3.568 1.275 1 46.53 486 ASP B CA 1
ATOM 8149 C C . ASP B 1 486 ? -8.071 4.7 0.485 1 46.53 486 ASP B C 1
ATOM 8151 O O . ASP B 1 486 ? -8.097 5.856 0.911 1 46.53 486 ASP B O 1
ATOM 8155 N N . PRO B 1 487 ? -7.103 4.39 -0.303 1 42.58 487 PRO B N 1
ATOM 8156 C CA . PRO B 1 487 ? -6.565 5.524 -1.058 1 42.58 487 PRO B CA 1
ATOM 8157 C C . PRO B 1 487 ? -7.629 6.568 -1.393 1 42.58 487 PRO B C 1
ATOM 8159 O O . PRO B 1 487 ? -7.298 7.722 -1.675 1 42.58 487 PRO B O 1
ATOM 8162 N N . ASN B 1 488 ? -8.82 6.052 -1.77 1 35.36 488 ASN B N 1
ATOM 8163 C CA . ASN B 1 488 ? -9.959 6.926 -2.03 1 35.36 488 ASN B CA 1
ATOM 8164 C C . ASN B 1 488 ? -10.703 7.273 -0.743 1 35.36 488 ASN B C 1
ATOM 8166 O O . ASN B 1 488 ? -11.906 7.541 -0.77 1 35.36 488 ASN B O 1
ATOM 8170 N N . VAL B 1 489 ? -10.208 7.167 0.331 1 38.29 489 VAL B N 1
ATOM 8171 C CA . VAL B 1 489 ? -10.713 7.289 1.694 1 38.29 489 VAL B CA 1
ATOM 8172 C C . VAL B 1 489 ? -11.546 8.562 1.824 1 38.29 489 VAL B C 1
ATOM 8174 O O . VAL B 1 489 ? -12.567 8.576 2.516 1 38.29 489 VAL B O 1
ATOM 8177 N N . TRP B 1 490 ? -11 9.676 1.454 1 35.84 490 TRP B N 1
ATOM 8178 C CA . TRP B 1 490 ? -11.792 10.858 1.778 1 35.84 490 TRP B CA 1
ATOM 8179 C C . TRP B 1 490 ? -13.237 10.687 1.322 1 35.84 490 TRP B C 1
ATOM 8181 O O . TRP B 1 490 ? -14.134 11.382 1.805 1 35.84 490 TRP B O 1
ATOM 8191 N N . ARG B 1 491 ? -13.393 10.098 0.164 1 32.67 491 ARG B N 1
ATOM 8192 C CA . ARG B 1 491 ? -14.761 10.013 -0.337 1 32.67 491 ARG B CA 1
ATOM 8193 C C . ARG B 1 491 ? -15.565 8.975 0.439 1 32.67 491 ARG B C 1
ATOM 8195 O O . ARG B 1 491 ? -16.753 9.171 0.7 1 32.67 491 ARG B O 1
ATOM 8202 N N . ILE B 1 492 ? -15.012 7.748 0.585 1 36.3 492 ILE B N 1
ATOM 8203 C CA . ILE B 1 492 ? -15.841 6.682 1.137 1 36.3 492 ILE B CA 1
ATOM 8204 C C . ILE B 1 492 ? -15.966 6.856 2.649 1 36.3 492 ILE B C 1
ATOM 8206 O O . ILE B 1 492 ? -16.61 6.048 3.322 1 36.3 492 ILE B O 1
ATOM 8210 N N . SER B 1 493 ? -15.197 7.632 3.304 1 35.86 493 SER B N 1
ATOM 8211 C CA . SER B 1 493 ? -15.557 7.817 4.706 1 35.86 493 SER B CA 1
ATOM 8212 C C . SER B 1 493 ? -17.049 8.096 4.862 1 35.86 493 SER B C 1
ATOM 8214 O O . SER B 1 493 ? -17.582 8.047 5.972 1 35.86 493 SER B O 1
ATOM 8216 N N . ARG B 1 494 ? -17.574 8.825 4.084 1 38.3 494 ARG B N 1
ATOM 8217 C CA . ARG B 1 494 ? -19.005 9.025 4.286 1 38.3 494 ARG B CA 1
ATOM 8218 C C . ARG B 1 494 ? -19.759 7.701 4.214 1 38.3 494 ARG B C 1
ATOM 8220 O O . ARG B 1 494 ? -20.719 7.486 4.957 1 38.3 494 ARG B O 1
ATOM 8227 N N . GLU B 1 495 ? -19.618 7.049 3.137 1 34.9 495 GLU B N 1
ATOM 8228 C CA . GLU B 1 495 ? -20.609 6.005 2.894 1 34.9 495 GLU B CA 1
ATOM 8229 C C . GLU B 1 495 ? -20.271 4.732 3.665 1 34.9 495 GLU B C 1
ATOM 8231 O O . GLU B 1 495 ? -21.159 3.938 3.982 1 34.9 495 GLU B O 1
ATOM 8236 N N . ARG B 1 496 ? -19 4.211 3.466 1 37.51 496 ARG B N 1
ATOM 8237 C CA . ARG B 1 496 ? -18.875 2.928 4.151 1 37.51 496 ARG B CA 1
ATOM 8238 C C . ARG B 1 496 ? -18.396 3.119 5.587 1 37.51 496 ARG B C 1
ATOM 8240 O O . ARG B 1 496 ? -17.63 4.041 5.874 1 37.51 496 ARG B O 1
ATOM 8247 N N . GLY B 1 497 ? -19.042 2.962 6.635 1 38.55 497 GLY B N 1
ATOM 8248 C CA . GLY B 1 497 ? -18.78 2.749 8.049 1 38.55 497 GLY B CA 1
ATOM 8249 C C . GLY B 1 497 ? -17.311 2.522 8.356 1 38.55 497 GLY B C 1
ATOM 8250 O O . GLY B 1 497 ? -16.971 1.918 9.375 1 38.55 497 GLY B O 1
ATOM 8251 N N . GLY B 1 498 ? -16.352 2.494 7.356 1 42.8 498 GLY B N 1
ATOM 8252 C CA . GLY B 1 498 ? -15.055 1.837 7.4 1 42.8 498 GLY B CA 1
ATOM 8253 C C . GLY B 1 498 ? -14.056 2.547 8.295 1 42.8 498 GLY B C 1
ATOM 8254 O O . GLY B 1 498 ? -14.234 3.722 8.623 1 42.8 498 GLY B O 1
ATOM 8255 N N . GLN B 1 499 ? -13.293 1.78 9.171 1 50.48 499 GLN B N 1
ATOM 8256 C CA . GLN B 1 499 ? -12.189 2.066 10.08 1 50.48 499 GLN B CA 1
ATOM 8257 C C . GLN B 1 499 ? -11.088 2.857 9.378 1 50.48 499 GLN B C 1
ATOM 8259 O O . GLN B 1 499 ? -10.649 2.485 8.287 1 50.48 499 GLN B O 1
ATOM 8264 N N . VAL B 1 500 ? -11.063 4.245 9.55 1 60.2 500 VAL B N 1
ATOM 8265 C CA . VAL B 1 500 ? -10.05 5.137 8.997 1 60.2 500 VAL B CA 1
ATOM 8266 C C . VAL B 1 500 ? -8.771 5.044 9.826 1 60.2 500 VAL B C 1
ATOM 8268 O O . VAL B 1 500 ? -8.823 5.011 11.058 1 60.2 500 VAL B O 1
ATOM 8271 N N . ALA B 1 501 ? -7.725 4.614 9.204 1 70.58 501 ALA B N 1
ATOM 8272 C CA . ALA B 1 501 ? -6.41 4.661 9.837 1 70.58 501 ALA B CA 1
ATOM 8273 C C . ALA B 1 501 ? -6.029 6.092 10.206 1 70.58 501 ALA B C 1
ATOM 8275 O O . ALA B 1 501 ? -5.277 6.747 9.481 1 70.58 501 ALA B O 1
ATOM 8276 N N . TYR B 1 502 ? -6.479 6.584 11.511 1 75.43 502 TYR B N 1
ATOM 8277 C CA . TYR B 1 502 ? -6.399 7.988 11.899 1 75.43 502 TYR B CA 1
ATOM 8278 C C . TYR B 1 502 ? -4.95 8.423 12.078 1 75.43 502 TYR B C 1
ATOM 8280 O O . TYR B 1 502 ? -4.54 9.466 11.565 1 75.43 502 TYR B O 1
ATOM 8288 N N . TYR B 1 503 ? -4.217 7.582 12.764 1 80.75 503 TYR B N 1
ATOM 8289 C CA . TYR B 1 503 ? -2.861 8.024 13.07 1 80.75 503 TYR B CA 1
ATOM 8290 C C . TYR B 1 503 ? -2.043 8.198 11.796 1 80.75 503 TYR B C 1
ATOM 8292 O O . TYR B 1 503 ? -1.446 9.253 11.573 1 80.75 503 TYR B O 1
ATOM 8300 N N . CYS B 1 504 ? -2.105 7.145 10.923 1 83.36 504 CYS B N 1
ATOM 8301 C CA . CYS B 1 504 ? -1.279 7.189 9.721 1 83.36 504 CYS B CA 1
ATOM 8302 C C . CYS B 1 504 ? -1.714 8.323 8.802 1 83.36 504 CYS B C 1
ATOM 8304 O O . CYS B 1 504 ? -0.88 8.952 8.148 1 83.36 504 CYS B O 1
ATOM 8306 N N . THR B 1 505 ? -2.941 8.628 8.88 1 82.93 505 THR B N 1
ATOM 8307 C CA . THR B 1 505 ? -3.434 9.703 8.026 1 82.93 505 THR B CA 1
ATOM 8308 C C . THR B 1 505 ? -3 11.063 8.563 1 82.93 505 THR B C 1
ATOM 8310 O O . THR B 1 505 ? -2.551 11.923 7.802 1 82.93 505 THR B O 1
ATOM 8313 N N . SER B 1 506 ? -3.072 11.238 9.884 1 87.54 506 SER B N 1
ATOM 8314 C CA . SER B 1 506 ? -2.765 12.526 10.497 1 87.54 506 SER B CA 1
ATOM 8315 C C . SER B 1 506 ? -1.263 12.787 10.513 1 87.54 506 SER B C 1
ATOM 8317 O O . SER B 1 506 ? -0.827 13.937 10.431 1 87.54 506 SER B O 1
ATOM 8319 N N . PHE B 1 507 ? -0.483 11.715 10.55 1 93.13 507 PHE B N 1
ATOM 8320 C CA . PHE B 1 507 ? 0.951 11.898 10.743 1 93.13 507 PHE B CA 1
ATOM 8321 C C . PHE B 1 507 ? 1.703 11.7 9.432 1 93.13 507 PHE B C 1
ATOM 8323 O O . PHE B 1 507 ? 2.926 11.848 9.384 1 93.13 507 PHE B O 1
ATOM 8330 N N . ALA B 1 508 ? 1.02 11.366 8.36 1 92.05 508 ALA B N 1
ATOM 8331 C CA . ALA B 1 508 ? 1.677 11.198 7.067 1 92.05 508 ALA B CA 1
ATOM 8332 C C . ALA B 1 508 ? 2.48 12.441 6.693 1 92.05 508 ALA B C 1
ATOM 8334 O O . ALA B 1 508 ? 3.61 12.336 6.212 1 92.05 508 ALA B O 1
ATOM 8335 N N . GLY B 1 509 ? 1.866 13.63 6.974 1 93.54 509 GLY B N 1
ATOM 8336 C CA . GLY B 1 509 ? 2.559 14.871 6.669 1 93.54 509 GLY B CA 1
ATOM 8337 C C . GLY B 1 509 ? 3.818 15.069 7.491 1 93.54 509 GLY B C 1
ATOM 8338 O O . GLY B 1 509 ? 4.811 15.608 6.997 1 93.54 509 GLY B O 1
ATOM 8339 N N . VAL B 1 510 ? 3.801 14.601 8.725 1 96.32 510 VAL B N 1
ATOM 8340 C CA . VAL B 1 510 ? 4.964 14.708 9.599 1 96.32 510 VAL B CA 1
ATOM 8341 C C . VAL B 1 510 ? 6.09 13.822 9.071 1 96.32 510 VAL B C 1
ATOM 8343 O O . VAL B 1 510 ? 7.248 14.243 9.019 1 96.32 510 VAL B O 1
ATOM 8346 N N . VAL B 1 511 ? 5.747 12.682 8.67 1 96.91 511 VAL B N 1
ATOM 8347 C CA . VAL B 1 511 ? 6.727 11.738 8.145 1 96.91 511 VAL B CA 1
ATOM 8348 C C . VAL B 1 511 ? 7.347 12.294 6.865 1 96.91 511 VAL B C 1
ATOM 8350 O O . VAL B 1 511 ? 8.556 12.179 6.653 1 96.91 511 VAL B O 1
ATOM 8353 N N . VAL B 1 512 ? 6.495 12.866 6.022 1 96.74 512 VAL B N 1
ATOM 8354 C CA . VAL B 1 512 ? 6.984 13.477 4.79 1 96.74 512 VAL B CA 1
ATOM 8355 C C . VAL B 1 512 ? 8.047 14.524 5.12 1 96.74 512 VAL B C 1
ATOM 8357 O O . VAL B 1 512 ? 9.113 14.55 4.502 1 96.74 512 VAL B O 1
ATOM 8360 N N . ASP B 1 513 ? 7.813 15.357 6.116 1 95.24 513 ASP B N 1
ATOM 8361 C CA . ASP B 1 513 ? 8.757 16.404 6.493 1 95.24 513 ASP B CA 1
ATOM 8362 C C . ASP B 1 513 ? 10.039 15.807 7.068 1 95.24 513 ASP B C 1
ATOM 8364 O O . ASP B 1 513 ? 11.13 16.338 6.85 1 95.24 513 ASP B O 1
ATOM 8368 N N . ILE B 1 514 ? 9.892 14.759 7.848 1 96.93 514 ILE B N 1
ATOM 8369 C CA . ILE B 1 514 ? 11.057 14.066 8.387 1 96.93 514 ILE B CA 1
ATOM 8370 C C . ILE B 1 514 ? 11.92 13.54 7.242 1 96.93 514 ILE B C 1
ATOM 8372 O O . ILE B 1 514 ? 13.141 13.713 7.247 1 96.93 514 ILE B O 1
ATOM 8376 N N . LEU B 1 515 ? 11.281 12.947 6.217 1 97.7 515 LEU B N 1
ATOM 8377 C CA . LEU B 1 515 ? 12.011 12.363 5.098 1 97.7 515 LEU B CA 1
ATOM 8378 C C . LEU B 1 515 ? 12.658 13.449 4.245 1 97.7 515 LEU B C 1
ATOM 8380 O O . LEU B 1 515 ? 13.764 13.265 3.733 1 97.7 515 LEU B O 1
ATOM 8384 N N . LYS B 1 516 ? 11.964 14.561 4.091 1 95.55 516 LYS B N 1
ATOM 8385 C CA . LYS B 1 516 ? 12.564 15.689 3.383 1 95.55 516 LYS B CA 1
ATOM 8386 C C . LYS B 1 516 ? 13.811 16.191 4.105 1 95.55 516 LYS B C 1
ATOM 8388 O O . LYS B 1 516 ? 14.803 16.549 3.466 1 95.55 516 LYS B O 1
ATOM 8393 N N . MET B 1 517 ? 13.741 16.209 5.403 1 94.13 517 MET B N 1
ATOM 8394 C CA . MET B 1 517 ? 14.9 16.613 6.194 1 94.13 517 MET B CA 1
ATOM 8395 C C . MET B 1 517 ? 16.047 15.622 6.026 1 94.13 517 MET B C 1
ATOM 8397 O O . MET B 1 517 ? 17.206 16.022 5.909 1 94.13 517 MET B O 1
ATOM 8401 N N . VAL B 1 518 ? 15.762 14.335 5.973 1 95.52 518 VAL B N 1
ATOM 8402 C CA . VAL B 1 518 ? 16.779 13.305 5.789 1 95.52 518 VAL B CA 1
ATOM 8403 C C . VAL B 1 518 ? 17.445 13.473 4.425 1 95.52 518 VAL B C 1
ATOM 8405 O O . VAL B 1 518 ? 18.653 13.271 4.288 1 95.52 518 VAL B O 1
ATOM 8408 N N . LEU B 1 519 ? 16.637 13.818 3.424 1 94.67 519 LEU B N 1
ATOM 8409 C CA . LEU B 1 519 ? 17.15 14.045 2.077 1 94.67 519 LEU B CA 1
ATOM 8410 C C . LEU B 1 519 ? 18.101 15.236 2.051 1 94.67 519 LEU B C 1
ATOM 8412 O O . LEU B 1 519 ? 19.022 15.283 1.232 1 94.67 519 LEU B O 1
ATOM 8416 N N . ASP B 1 520 ? 17.895 16.154 3.021 1 90.95 520 ASP B N 1
ATOM 8417 C CA . ASP B 1 520 ? 18.683 17.382 3.049 1 90.95 520 ASP B CA 1
ATOM 8418 C C . ASP B 1 520 ? 19.913 17.226 3.94 1 90.95 520 ASP B C 1
ATOM 8420 O O . ASP B 1 520 ? 20.758 18.121 4.004 1 90.95 520 ASP B O 1
ATOM 8424 N N . LEU B 1 521 ? 20.103 16.072 4.587 1 92.24 521 LEU B N 1
ATOM 8425 C CA . LEU B 1 521 ? 21.262 15.845 5.443 1 92.24 521 LEU B CA 1
ATOM 8426 C C . LEU B 1 521 ? 22.537 15.738 4.613 1 92.24 521 LEU B C 1
ATOM 8428 O O . LEU B 1 521 ? 22.522 15.182 3.513 1 92.24 521 LEU B O 1
ATOM 8432 N N . ASP B 1 522 ? 23.578 16.333 5.11 1 90.91 522 ASP B N 1
ATOM 8433 C CA . ASP B 1 522 ? 24.872 16.116 4.471 1 90.91 522 ASP B CA 1
ATOM 8434 C C . ASP B 1 522 ? 25.332 14.67 4.641 1 90.91 522 ASP B C 1
ATOM 8436 O O . ASP B 1 522 ? 24.826 13.949 5.503 1 90.91 522 ASP B O 1
ATOM 8440 N N . ALA B 1 523 ? 26.223 14.219 3.858 1 89.65 523 ALA B N 1
ATOM 8441 C CA . ALA B 1 523 ? 26.681 12.833 3.799 1 89.65 523 ALA B CA 1
ATOM 8442 C C . ALA B 1 523 ? 27.211 12.372 5.154 1 89.65 523 ALA B C 1
ATOM 8444 O O . ALA B 1 523 ? 26.967 11.237 5.569 1 89.65 523 ALA B O 1
ATOM 8445 N N . CYS B 1 524 ? 27.876 13.252 5.892 1 91.17 524 CYS B N 1
ATOM 8446 C CA . CYS B 1 524 ? 28.467 12.908 7.18 1 91.17 524 CYS B CA 1
ATOM 8447 C C . CYS B 1 524 ? 27.389 12.695 8.235 1 91.17 524 CYS B C 1
ATOM 8449 O O . CYS B 1 524 ? 27.476 11.765 9.039 1 91.17 524 CYS B O 1
ATOM 8451 N N . LYS B 1 525 ? 26.461 13.625 8.235 1 91.7 525 LYS B N 1
ATOM 8452 C CA . LYS B 1 525 ? 25.374 13.523 9.204 1 91.7 525 LYS B CA 1
ATOM 8453 C C . LYS B 1 525 ? 24.538 12.269 8.962 1 91.7 525 LYS B C 1
ATOM 8455 O O . LYS B 1 525 ? 24.132 11.595 9.911 1 91.7 525 LYS B O 1
ATOM 8460 N N . PHE B 1 526 ? 24.345 11.99 7.66 1 93.16 526 PHE B N 1
ATOM 8461 C CA . PHE B 1 526 ? 23.563 10.802 7.34 1 93.16 526 PHE B CA 1
ATOM 8462 C C . PHE B 1 526 ? 24.302 9.538 7.759 1 93.16 526 PHE B C 1
ATOM 8464 O O . PHE B 1 526 ? 23.695 8.603 8.286 1 93.16 526 PHE B O 1
ATOM 8471 N N . GLU B 1 527 ? 25.549 9.474 7.442 1 92.61 527 GLU B N 1
ATOM 8472 C CA . GLU B 1 527 ? 26.36 8.317 7.809 1 92.61 527 GLU B CA 1
ATOM 8473 C C . GLU B 1 527 ? 26.317 8.068 9.313 1 92.61 527 GLU B C 1
ATOM 8475 O O . GLU B 1 527 ? 26.303 6.918 9.757 1 92.61 527 GLU B O 1
ATOM 8480 N N . ARG B 1 528 ? 26.219 9.158 10.048 1 90.7 528 ARG B N 1
ATOM 8481 C CA . ARG B 1 528 ? 26.195 9.052 11.503 1 90.7 528 ARG B CA 1
ATOM 8482 C C . ARG B 1 528 ? 24.859 8.503 11.991 1 90.7 528 ARG B C 1
ATOM 8484 O O . ARG B 1 528 ? 24.802 7.8 13.002 1 90.7 528 ARG B O 1
ATOM 8491 N N . GLN B 1 529 ? 23.84 8.831 11.224 1 91.63 529 GLN B N 1
ATOM 8492 C CA . GLN B 1 529 ? 22.502 8.505 11.704 1 91.63 529 GLN B CA 1
ATOM 8493 C C . GLN B 1 529 ? 21.951 7.269 10.998 1 91.63 529 GLN B C 1
ATOM 8495 O O . GLN B 1 529 ? 20.847 6.813 11.305 1 91.63 529 GLN B O 1
ATOM 8500 N N . LYS B 1 530 ? 22.699 6.708 10.037 1 92.64 530 LYS B N 1
ATOM 8501 C CA . LYS B 1 530 ? 22.199 5.645 9.171 1 92.64 530 LYS B CA 1
ATOM 8502 C C . LYS B 1 530 ? 21.808 4.413 9.982 1 92.64 530 LYS B C 1
ATOM 8504 O O . LYS B 1 530 ? 20.911 3.664 9.591 1 92.64 530 LYS B O 1
ATOM 8509 N N . ALA B 1 531 ? 22.417 4.116 11.111 1 90.35 531 ALA B N 1
ATOM 8510 C CA . ALA B 1 531 ? 22.125 2.94 11.928 1 90.35 531 ALA B CA 1
ATOM 8511 C C . ALA B 1 531 ? 20.69 2.974 12.445 1 90.35 531 ALA B C 1
ATOM 8513 O O . ALA B 1 531 ? 20.04 1.932 12.561 1 90.35 531 ALA B O 1
ATOM 8514 N N . SER B 1 532 ? 20.25 4.18 12.761 1 88.85 532 SER B N 1
ATOM 8515 C CA . SER B 1 532 ? 18.902 4.332 13.297 1 88.85 532 SER B CA 1
ATOM 8516 C C . SER B 1 532 ? 17.888 4.573 12.184 1 88.85 532 SER B C 1
ATOM 8518 O O . SER B 1 532 ? 16.733 4.155 12.288 1 88.85 532 SER B O 1
ATOM 8520 N N . LEU B 1 533 ? 18.317 5.236 11.147 1 92.72 533 LEU B N 1
ATOM 8521 C CA . LEU B 1 533 ? 17.408 5.687 10.099 1 92.72 533 LEU B CA 1
ATOM 8522 C C . LEU B 1 533 ? 17.145 4.573 9.091 1 92.72 533 LEU B C 1
ATOM 8524 O O . LEU B 1 533 ? 16.023 4.427 8.6 1 92.72 533 LEU B O 1
ATOM 8528 N N . TYR B 1 534 ? 18.179 3.739 8.818 1 94.52 534 TYR B N 1
ATOM 8529 C CA . TYR B 1 534 ? 18.116 2.784 7.717 1 94.52 534 TYR B CA 1
ATOM 8530 C C . TYR B 1 534 ? 17.016 1.755 7.949 1 94.52 534 TYR B C 1
ATOM 8532 O O . TYR B 1 534 ? 16.195 1.506 7.064 1 94.52 534 TYR B O 1
ATOM 8540 N N . PRO B 1 535 ? 16.918 1.162 9.161 1 94.16 535 PRO B N 1
ATOM 8541 C CA . PRO B 1 535 ? 15.835 0.199 9.371 1 94.16 535 PRO B CA 1
ATOM 8542 C C . PRO B 1 535 ? 14.451 0.818 9.187 1 94.16 535 PRO B C 1
ATOM 8544 O O . PRO B 1 535 ? 13.544 0.167 8.663 1 94.16 535 PRO B O 1
ATOM 8547 N N . ALA B 1 536 ? 14.277 1.992 9.689 1 94.85 536 ALA B N 1
ATOM 8548 C CA . ALA B 1 536 ? 12.999 2.681 9.526 1 94.85 536 ALA B CA 1
ATOM 8549 C C . ALA B 1 536 ? 12.69 2.923 8.051 1 94.85 536 ALA B C 1
ATOM 8551 O O . ALA B 1 536 ? 11.547 2.769 7.616 1 94.85 536 ALA B O 1
ATOM 8552 N N . LEU B 1 537 ? 13.759 3.344 7.314 1 95.9 537 LEU B N 1
ATOM 8553 C CA . LEU B 1 537 ? 13.593 3.586 5.885 1 95.9 537 LEU B CA 1
ATOM 8554 C C . LEU B 1 537 ? 13.167 2.312 5.164 1 95.9 537 LEU B C 1
ATOM 8556 O O . LEU B 1 537 ? 12.303 2.35 4.285 1 95.9 537 LEU B O 1
ATOM 8560 N N . CYS B 1 538 ? 13.72 1.169 5.515 1 96.58 538 CYS B N 1
ATOM 8561 C CA . CYS B 1 538 ? 13.355 -0.107 4.911 1 96.58 538 CYS B CA 1
ATOM 8562 C C . CYS B 1 538 ? 11.899 -0.452 5.201 1 96.58 538 CYS B C 1
ATOM 8564 O O . CYS B 1 538 ? 11.189 -0.953 4.327 1 96.58 538 CYS B O 1
ATOM 8566 N N . SER B 1 53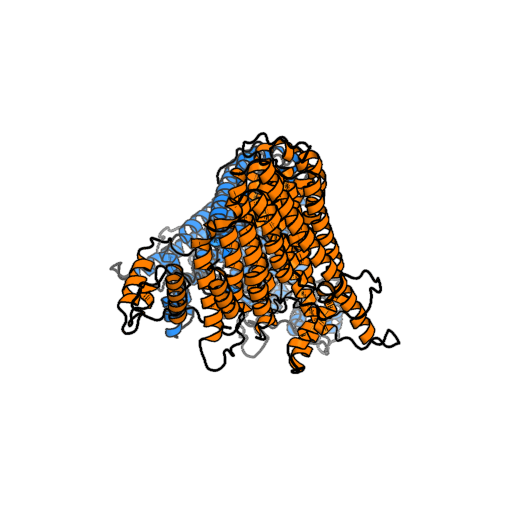9 ? 11.466 -0.195 6.376 1 95.33 539 SER B N 1
ATOM 8567 C CA . SER B 1 539 ? 10.087 -0.478 6.761 1 95.33 539 SER B CA 1
ATOM 8568 C C . SER B 1 539 ? 9.112 0.443 6.036 1 95.33 539 SER B C 1
ATOM 8570 O O . SER B 1 539 ? 7.974 0.056 5.76 1 95.33 539 SER B O 1
ATOM 8572 N N . LEU B 1 540 ? 9.546 1.658 5.755 1 96.28 540 LEU B N 1
ATOM 8573 C CA . LEU B 1 540 ? 8.687 2.649 5.117 1 96.28 540 LEU B CA 1
ATOM 8574 C C . LEU B 1 540 ? 8.409 2.275 3.665 1 96.28 540 LEU B C 1
ATOM 8576 O O . LEU B 1 540 ? 7.493 2.818 3.043 1 96.28 540 LEU B O 1
ATOM 8580 N N . ILE B 1 541 ? 9.14 1.355 3.067 1 96.64 541 ILE B N 1
ATOM 8581 C CA . ILE B 1 541 ? 8.93 0.874 1.706 1 96.64 541 ILE B CA 1
ATOM 8582 C C . ILE B 1 541 ? 7.575 0.175 1.61 1 96.64 541 ILE B C 1
ATOM 8584 O O . ILE B 1 541 ? 6.945 0.173 0.549 1 96.64 541 ILE B O 1
ATOM 8588 N N . ARG B 1 542 ? 7.07 -0.371 2.652 1 93.52 542 ARG B N 1
ATOM 8589 C CA . ARG B 1 542 ? 5.879 -1.213 2.667 1 93.52 542 ARG B CA 1
ATOM 8590 C C . ARG B 1 542 ? 4.62 -0.378 2.873 1 93.52 542 ARG B C 1
ATOM 8592 O O . ARG B 1 542 ? 3.504 -0.894 2.783 1 93.52 542 ARG B O 1
ATOM 8599 N N . VAL B 1 543 ? 4.825 0.876 3.096 1 91.47 543 VAL B N 1
ATOM 8600 C CA . VAL B 1 543 ? 3.676 1.687 3.485 1 91.47 543 VAL B CA 1
ATOM 8601 C C . VAL B 1 543 ? 2.808 1.972 2.262 1 91.47 543 VAL B C 1
ATOM 8603 O O . VAL B 1 543 ? 3.272 1.864 1.124 1 91.47 543 VAL B O 1
ATOM 8606 N N . GLN B 1 544 ? 1.633 2.422 2.415 1 86.68 544 GLN B N 1
ATOM 8607 C CA . GLN B 1 544 ? 0.647 2.575 1.35 1 86.68 544 GLN B CA 1
ATOM 8608 C C . GLN B 1 544 ? 0.75 3.951 0.698 1 86.68 544 GLN B C 1
ATOM 8610 O O . GLN B 1 544 ? 0.371 4.124 -0.462 1 86.68 544 GLN B O 1
ATOM 8615 N N . SER B 1 545 ? 1.267 4.924 1.413 1 87.88 545 SER B N 1
ATOM 8616 C CA . SER B 1 545 ? 1.333 6.285 0.891 1 87.88 545 SER B CA 1
ATOM 8617 C C . SER B 1 545 ? 2.346 6.393 -0.243 1 87.88 545 SER B C 1
ATOM 8619 O O . SER B 1 545 ? 3.535 6.13 -0.048 1 87.88 545 SER B O 1
ATOM 8621 N N . ASP B 1 546 ? 1.882 6.841 -1.404 1 88.36 546 ASP B N 1
ATOM 8622 C CA . ASP B 1 546 ? 2.749 7.011 -2.566 1 88.36 546 ASP B CA 1
ATOM 8623 C C . ASP B 1 546 ? 3.795 8.095 -2.316 1 88.36 546 ASP B C 1
ATOM 8625 O O . ASP B 1 546 ? 4.95 7.957 -2.726 1 88.36 546 ASP B O 1
ATOM 8629 N N . GLU B 1 547 ? 3.332 9.152 -1.66 1 92.23 547 GLU B N 1
ATOM 8630 C CA . GLU B 1 547 ? 4.236 10.271 -1.411 1 92.23 547 GLU B CA 1
ATOM 8631 C C . GLU B 1 547 ? 5.411 9.847 -0.535 1 92.23 547 GLU B C 1
ATOM 8633 O O . GLU B 1 547 ? 6.559 10.2 -0.813 1 92.23 547 GLU B O 1
ATOM 8638 N N . ILE B 1 548 ? 5.144 9.109 0.462 1 95.54 548 ILE B N 1
ATOM 8639 C CA . ILE B 1 548 ? 6.182 8.639 1.373 1 95.54 548 ILE B CA 1
ATOM 8640 C C . ILE B 1 548 ? 7.131 7.699 0.632 1 95.54 548 ILE B C 1
ATOM 8642 O O . ILE B 1 548 ? 8.353 7.832 0.738 1 95.54 548 ILE B O 1
ATOM 8646 N N . ARG B 1 549 ? 6.644 6.836 -0.174 1 95.44 549 ARG B N 1
ATOM 8647 C CA . ARG B 1 549 ? 7.469 5.875 -0.899 1 95.44 549 ARG B CA 1
ATOM 8648 C C . ARG B 1 549 ? 8.348 6.575 -1.929 1 95.44 549 ARG B C 1
ATOM 8650 O O . ARG B 1 549 ? 9.486 6.162 -2.166 1 95.44 549 ARG B O 1
ATOM 8657 N N . HIS B 1 550 ? 7.842 7.626 -2.573 1 95.68 550 HIS B N 1
ATOM 8658 C CA . HIS B 1 550 ? 8.653 8.393 -3.512 1 95.68 550 HIS B CA 1
ATOM 8659 C C . HIS B 1 550 ? 9.858 9.018 -2.817 1 95.68 550 HIS B C 1
ATOM 8661 O O . HIS B 1 550 ? 10.972 8.981 -3.343 1 95.68 550 HIS B O 1
ATOM 8667 N N . LEU B 1 551 ? 9.574 9.546 -1.642 1 97.39 551 LEU B N 1
ATOM 8668 C CA . LEU B 1 551 ? 10.66 10.164 -0.89 1 97.39 551 LEU B CA 1
ATOM 8669 C C . LEU B 1 551 ? 11.664 9.116 -0.423 1 97.39 551 LEU B C 1
ATOM 8671 O O . LEU B 1 551 ? 12.874 9.355 -0.446 1 97.39 551 LEU B O 1
ATOM 8675 N N . VAL B 1 552 ? 11.148 7.968 0.002 1 97.83 552 VAL B N 1
ATOM 8676 C CA . VAL B 1 552 ? 12.022 6.883 0.433 1 97.83 552 VAL B CA 1
ATOM 8677 C C . VAL B 1 552 ? 12.902 6.434 -0.732 1 97.83 552 VAL B C 1
ATOM 8679 O O . VAL B 1 552 ? 14.1 6.199 -0.558 1 97.83 552 VAL B O 1
ATOM 8682 N N . SER B 1 553 ? 12.257 6.268 -1.918 1 96.9 553 SER B N 1
ATOM 8683 C CA . SER B 1 553 ? 13.016 5.908 -3.111 1 96.9 553 SER B CA 1
ATOM 8684 C C . SER B 1 553 ? 14.124 6.918 -3.388 1 96.9 553 SER B C 1
ATOM 8686 O O . SER B 1 553 ? 15.254 6.538 -3.701 1 96.9 553 SER B O 1
ATOM 8688 N N . ASP B 1 554 ? 13.852 8.206 -3.211 1 96.42 554 ASP B N 1
ATOM 8689 C CA . ASP B 1 554 ? 14.837 9.262 -3.423 1 96.42 554 ASP B CA 1
ATOM 8690 C C . ASP B 1 554 ? 15.975 9.164 -2.409 1 96.42 554 ASP B C 1
ATOM 8692 O O . ASP B 1 554 ? 17.136 9.401 -2.747 1 96.42 554 ASP B O 1
ATOM 8696 N N . ILE B 1 555 ? 15.619 8.876 -1.182 1 96.54 555 ILE B N 1
ATOM 8697 C CA . ILE B 1 555 ? 16.629 8.765 -0.136 1 96.54 555 ILE B CA 1
ATOM 8698 C C . ILE B 1 555 ? 17.562 7.596 -0.441 1 96.54 555 ILE B C 1
ATOM 8700 O O . ILE B 1 555 ? 18.782 7.716 -0.308 1 96.54 555 ILE B O 1
ATOM 8704 N N . PHE B 1 556 ? 17.031 6.492 -0.88 1 96.16 556 PHE B N 1
ATOM 8705 C CA . PHE B 1 556 ? 17.862 5.34 -1.21 1 96.16 556 PHE B CA 1
ATOM 8706 C C . PHE B 1 556 ? 18.731 5.631 -2.428 1 96.16 556 PHE B C 1
ATOM 8708 O O . PHE B 1 556 ? 19.863 5.151 -2.518 1 96.16 556 PHE B O 1
ATOM 8715 N N . ARG B 1 557 ? 18.228 6.379 -3.312 1 94.37 557 ARG B N 1
ATOM 8716 C CA . ARG B 1 557 ? 18.988 6.723 -4.509 1 94.37 557 ARG B CA 1
ATOM 8717 C C . ARG B 1 557 ? 20.086 7.732 -4.19 1 94.37 557 ARG B C 1
ATOM 8719 O O . ARG B 1 557 ? 21.222 7.586 -4.645 1 94.37 557 ARG B O 1
ATOM 8726 N N . ARG B 1 558 ? 19.78 8.755 -3.363 1 93.98 558 ARG B N 1
ATOM 8727 C CA . ARG B 1 558 ? 20.67 9.9 -3.209 1 93.98 558 ARG B CA 1
ATOM 8728 C C . ARG B 1 558 ? 21.532 9.76 -1.959 1 93.98 558 ARG B C 1
ATOM 8730 O O . ARG B 1 558 ? 22.665 10.244 -1.922 1 93.98 558 ARG B O 1
ATOM 8737 N N . GLN B 1 559 ? 20.987 9.169 -0.914 1 93.56 559 GLN B N 1
ATOM 8738 C CA . GLN B 1 559 ? 21.713 9.106 0.35 1 93.56 559 GLN B CA 1
ATOM 8739 C C . GLN B 1 559 ? 22.382 7.747 0.534 1 93.56 559 GLN B C 1
ATOM 8741 O O . GLN B 1 559 ? 23.519 7.667 1.003 1 93.56 559 GLN B O 1
ATOM 8746 N N . VAL B 1 560 ? 21.747 6.689 0.124 1 93.45 560 VAL B N 1
ATOM 8747 C CA . VAL B 1 560 ? 22.267 5.346 0.36 1 93.45 560 VAL B CA 1
ATOM 8748 C C . VAL B 1 560 ? 23.094 4.894 -0.841 1 93.45 560 VAL B C 1
ATOM 8750 O O . VAL B 1 560 ? 24.075 4.163 -0.688 1 93.45 560 VAL B O 1
ATOM 8753 N N . GLY B 1 561 ? 22.64 5.276 -2.1 1 92.95 561 GLY B N 1
ATOM 8754 C CA . GLY B 1 561 ? 23.342 4.901 -3.318 1 92.95 561 GLY B CA 1
ATOM 8755 C C . GLY B 1 561 ? 24.84 5.121 -3.235 1 92.95 561 GLY B C 1
ATOM 8756 O O . GLY B 1 561 ? 25.622 4.197 -3.468 1 92.95 561 GLY B O 1
ATOM 8757 N N . PRO B 1 562 ? 25.252 6.323 -2.818 1 91.55 562 PRO B N 1
ATOM 8758 C CA . PRO B 1 562 ? 26.683 6.617 -2.713 1 91.55 562 PRO B CA 1
ATOM 8759 C C . PRO B 1 562 ? 27.392 5.738 -1.685 1 91.55 562 PRO B C 1
ATOM 8761 O O . PRO B 1 562 ? 28.578 5.436 -1.839 1 91.55 562 PRO B O 1
ATOM 8764 N N . LEU B 1 563 ? 26.709 5.299 -0.69 1 90.61 563 LEU B N 1
ATOM 8765 C CA . LEU B 1 563 ? 27.302 4.458 0.344 1 90.61 563 LEU B CA 1
ATOM 8766 C C . LEU B 1 563 ? 27.575 3.055 -0.187 1 90.61 563 LEU B C 1
ATOM 8768 O O . LEU B 1 563 ? 28.447 2.351 0.327 1 90.61 563 LEU B O 1
ATOM 8772 N N . VAL B 1 564 ? 26.78 2.645 -1.203 1 90.56 564 VAL B N 1
ATOM 8773 C CA . VAL B 1 564 ? 26.961 1.321 -1.789 1 90.56 564 VAL B CA 1
ATOM 8774 C C . VAL B 1 564 ? 27.728 1.438 -3.104 1 90.56 564 VAL B C 1
ATOM 8776 O O . VAL B 1 564 ? 27.844 0.464 -3.851 1 90.56 564 VAL B O 1
ATOM 8779 N N . ASN B 1 565 ? 28.283 2.557 -3.412 1 86.82 565 ASN B N 1
ATOM 8780 C CA . ASN B 1 565 ? 29.134 2.82 -4.567 1 86.82 565 ASN B CA 1
ATOM 8781 C C . ASN B 1 565 ? 28.353 2.716 -5.874 1 86.82 565 ASN B C 1
ATOM 8783 O O . ASN B 1 565 ? 28.83 2.119 -6.841 1 86.82 565 ASN B O 1
ATOM 8787 N N . VAL B 1 566 ? 27.101 2.902 -5.843 1 85.6 566 VAL B N 1
ATOM 8788 C CA . VAL B 1 566 ? 26.316 2.952 -7.071 1 85.6 566 VAL B CA 1
ATOM 8789 C C . VAL B 1 566 ? 26.042 4.406 -7.45 1 85.6 566 VAL B C 1
ATOM 8791 O O . VAL B 1 566 ? 25.732 5.231 -6.588 1 85.6 566 VAL B O 1
ATOM 8794 N N . ALA B 1 567 ? 26.572 4.812 -8.641 1 65.6 567 ALA B N 1
ATOM 8795 C CA . ALA B 1 567 ? 26.425 6.195 -9.089 1 65.6 567 ALA B CA 1
ATOM 8796 C C . ALA B 1 567 ? 24.953 6.576 -9.217 1 65.6 567 ALA B C 1
ATOM 8798 O O . ALA B 1 567 ? 24.097 5.713 -9.423 1 65.6 567 ALA B O 1
ATOM 8799 N N . GLU B 1 568 ? 24.565 7.836 -8.744 1 62.58 568 GLU B N 1
ATOM 8800 C CA . GLU B 1 568 ? 23.223 8.396 -8.874 1 62.58 568 GLU B CA 1
ATOM 8801 C C . GLU B 1 568 ? 22.681 8.207 -10.288 1 62.58 568 GLU B C 1
ATOM 8803 O O . GLU B 1 568 ? 23.323 8.605 -11.262 1 62.58 568 GLU B O 1
ATOM 8808 N N . ILE B 1 569 ? 22.1 7.038 -10.633 1 50.02 569 ILE B N 1
ATOM 8809 C CA . ILE B 1 569 ? 21.554 6.979 -11.984 1 50.02 569 ILE B CA 1
ATOM 8810 C C . ILE B 1 569 ? 20.279 7.816 -12.063 1 50.02 569 ILE B C 1
ATOM 8812 O O . ILE B 1 569 ? 19.385 7.677 -11.225 1 50.02 569 ILE B O 1
ATOM 8816 N N . ALA B 1 570 ? 20.293 9.07 -12.683 1 43.42 570 ALA B N 1
ATOM 8817 C CA . ALA B 1 570 ? 19.159 9.902 -13.077 1 43.42 570 ALA B CA 1
ATOM 8818 C C . ALA B 1 570 ? 18.035 9.054 -13.665 1 43.42 570 ALA B C 1
ATOM 8820 O O . ALA B 1 570 ? 18.23 8.364 -14.669 1 43.42 570 ALA B O 1
ATOM 8821 N N . ILE B 1 571 ? 17.182 8.362 -12.985 1 35.13 571 ILE B N 1
ATOM 8822 C CA . ILE B 1 571 ? 16.032 7.778 -13.666 1 35.13 571 ILE B CA 1
ATOM 8823 C C . ILE B 1 571 ? 15.111 8.888 -14.168 1 35.13 571 ILE B C 1
ATOM 8825 O O . ILE B 1 571 ? 14.732 9.781 -13.406 1 35.13 571 ILE B O 1
#

InterPro domains:
  IPR046455 Sec7/BIG1-like, C-terminal domain [PF20252] (339-557)

Solvent-accessible surface area (backbone atoms only — not comparable to full-atom values): 61774 Å² total; per-residue (Å²): 133,83,58,52,67,57,50,49,53,33,28,50,31,35,40,53,74,65,69,53,66,94,64,92,48,36,47,38,48,22,36,25,23,43,48,17,50,41,47,42,44,66,70,51,41,80,77,51,51,70,68,53,48,47,48,45,41,67,70,35,50,52,55,23,54,51,48,29,57,70,66,47,81,48,72,68,57,72,52,73,52,91,31,66,89,48,74,79,60,80,72,48,50,66,61,61,65,81,64,63,62,94,81,28,65,31,45,50,50,29,49,52,50,51,60,66,40,97,83,42,67,95,59,79,70,49,75,59,54,44,40,41,51,36,31,41,49,18,53,77,47,52,46,78,59,57,42,46,50,22,40,58,51,68,40,86,82,48,75,67,55,80,57,78,79,59,91,50,62,79,24,38,62,37,55,31,44,30,40,51,55,36,38,55,40,49,38,40,63,73,40,37,70,74,59,52,70,56,27,62,71,57,46,39,58,56,55,50,50,52,40,43,36,30,45,65,25,48,56,51,64,68,78,68,55,83,69,81,85,73,94,75,81,70,78,83,50,80,46,52,67,53,33,46,64,45,20,54,45,30,41,52,44,49,42,52,39,52,49,48,51,57,69,45,33,83,78,42,57,69,69,58,30,41,46,51,49,50,49,55,51,48,52,51,38,51,52,46,46,50,32,45,52,52,36,52,52,44,51,52,48,37,53,52,30,49,48,42,64,74,62,70,50,86,75,82,70,68,81,54,65,37,64,71,48,47,62,56,43,51,40,32,45,32,33,45,30,47,54,36,63,40,41,75,77,45,36,68,64,43,58,70,61,53,51,70,67,57,50,50,51,44,49,50,43,34,48,50,46,26,52,53,20,56,54,53,46,70,32,62,68,54,31,51,51,35,35,50,42,51,52,61,70,69,54,85,73,56,67,63,53,49,51,51,54,64,71,39,72,88,31,63,70,73,50,37,41,44,54,43,25,43,41,32,24,27,34,26,49,32,41,47,48,51,48,27,42,47,32,46,54,49,76,58,74,83,56,82,67,70,59,96,57,68,47,39,73,62,20,44,63,59,39,53,51,50,49,52,53,52,53,53,51,38,51,55,40,34,74,75,29,36,86,44,52,43,92,67,32,84,67,46,54,71,74,48,65,61,61,68,35,58,65,42,61,43,36,44,64,36,50,44,52,52,50,53,48,58,62,60,43,52,72,67,59,41,64,70,42,38,71,69,45,46,62,55,52,36,58,48,31,61,51,78,53,63,68,51,14,48,51,50,26,47,34,46,42,67,64,45,21,61,58,63,72,28,76,75,72,88,124,136,80,58,53,67,58,50,48,52,32,29,50,31,34,39,52,71,64,70,57,63,96,78,84,54,34,49,39,46,21,33,23,24,43,47,16,48,42,44,40,44,67,70,52,41,80,77,50,50,72,68,52,47,46,48,45,41,67,70,34,49,51,53,22,52,52,48,28,58,70,65,47,82,48,71,68,57,69,50,72,53,88,31,65,88,48,71,76,59,83,71,49,49,69,58,58,66,81,63,62,60,92,80,28,64,30,45,50,50,28,49,54,51,52,62,67,41,95,84,43,69,92,57,80,70,49,75,60,53,44,37,40,51,35,30,39,48,18,52,77,44,47,45,77,59,57,42,48,50,20,40,60,46,69,39,86,82,47,74,64,52,82,56,77,78,58,90,49,64,80,24,39,62,37,55,32,44,29,40,52,53,35,37,55,39,50,38,39,63,73,42,38,68,73,57,52,70,55,26,61,70,58,46,40,58,57,54,50,50,52,42,44,35,30,46,63,26,49,58,49,63,69,78,66,56,85,71,81,84,72,92,77,82,74,80,80,53,80,45,53,66,53,33,45,64,46,20,54,44,30,40,53,46,48,42,51,39,50,49,48,51,58,68,45,34,83,77,43,57,69,69,56,29,42,47,50,51,51,51,53,49,49,52,51,37,52,51,46,46,50,34,49,52,51,36,52,51,46,50,52,47,36,53,51,30,48,48,42,62,73,60,70,47,85,78,83,69,69,80,53,65,37,63,70,49,48,63,58,43,52,38,35,45,33,32,46,32,48,53,36,63,41,42,74,76,44,37,69,65,42,60,70,60,54,50,71,66,58,49,50,50,45,50,51,42,34,46,52,48,26,53,54,22,56,53,54,46,70,32,64,67,56,32,51,50,33,36,51,42,52,52,62,71,69,56,84,72,55,66,63,54,49,51,51,54,64,70,37,73,87,31,58,69,70,50,37,42,45,53,41,25,43,42,32,23,29,36,25,48,34,40,49,49,50,48,26,42,49,32,46,56,48,78,58,73,83,56,82,69,69,60,95,56,67,45,40,75,62,19,44,63,57,40,51,52,50,50,52,53,52,52,52,52,39,51,54,41,35,73,74,29,35,84,46,49,42,90,64,32,86,67,44,58,73,72,48,64,60,57,67,36,58,65,42,61,43,36,45,64,38,51,45,53,52,51,53,46,58,64,59,41,52,70,69,61,41,66,70,43,37,69,71,46,46,62,55,52,37,57,46,31,59,52,78,54,61,70,51,14,47,52,49,24,48,33,47,42,69,64,43,20,60,58,63,71,29,75,75,70,88,124

Radius of gyration: 41.68 Å; Cα contacts (8 Å, |Δi|>4): 1389; chains: 2; bounding box: 66×138×100 Å

Foldseek 3Di:
DPCVVVLQVLLCQLLPPPPPPPDQPNVLSNQLSLLLNLQVCLQCVQVDALVRLLCSLPPGQLVSLVSLQVSFPDCLQVDFDLFLVDDPLPLADAEADHEDHLPQPQLVLQQVVLCPDDPRPPDRDDSSRSSSVLSSLCVVLPHRSHSSCSNVSPPPPDPSPPPDDRPCSPGCLRYPNLHSLSSVLSCCLRHLLVNPLSSVVRVVVSNLVSLLCLQAFAQVVVVPDPDDDDPPDDDSHPTDDHGLSSNLSSLVSLLSSLLSLLVCLVVDDLVSSLVNLLSSLVSLLVSLLSLLVVLLVLLVVLLVLVVVVVVPDDDDPDSPPNLVSVSSSSSSLSSNLSSLVSLLSCLQVNLLRPAPVSLVSNLVSLVSLLVSLVVCLPDVSNQVSQVVSVVVVVPPPPPVVVCCVVVLPVQLCRRGCNSSSLLSNLSSLLSLLSNLLCLQLVPCPPDPSPHPDNSNVVSVVVNVVSLLVLLVVLLVLQVVCQVVCPVVPVVCSVPDSHHHSRNNVSNVVSLLSNLVSLLSHDLVVCVVCCVPVVVSLVSQCPGDDPSSNVSSVSCCLRRVCVVVPHPNDPD/DPCVVVLQVLLCQLLPPPPPPDDAPNLLSNQLSLLLNLQVCLACVQVDALVRLLCSLPPGQLVSLVSLQVSFPDCLQVDFDLFLVDDPLPLADAAADHEDYLPQPQLVLQQVVQVPDDPRPPDRDDSSRSSSVLSSQCVVLQHRSHSSCSNVSPPPPRDSPPPDDRPCSPGCLRYVNLHSLSSVLSCCLRHLLVNPLSSVVRVVVSNLVSLLCLQAWAAVVVVPPPDDDDPPDDDSHPTDAHGLSSNLSSLVSLLSSLLSLLVCLVVDDLVSSQVVLLSSLVSLLVSLLSLLVVLVVLLVVLLVLVVVVVVPDDDDPDSPPNLVSVSSSSSSLSNLLSSLVSLLSCLLVSLLRPAPVSLVSNLVSLVSLLVSLVVCLPDVSQQVSQVVSVVVVVPPPPPVVVVCVVVLPPQQCRRGCNSSSLLSNLSSLLSLLSNLLCLQLVPCPPDPSPHPDNSNVVSVVVNVVSLLVLLVVLLVLQVVCQVLCPVVPVVCSVPDSHHHSRNNVSNVVSLLSVLVSLLSHDLVVCVVCCVPVVVSLVSQCPGDDPSSNVSSVSCCLRRVCVVVPHPNDPD

pLDDT: mean 79.25, std 18.65, range [26.01, 97.83]